Protein 2VZY (pdb70)

Structure (mmCIF, N/CA/C/O backbone):
data_2VZY
#
_entry.id   2VZY
#
_cell.length_a   70.705
_cell.length_b   111.458
_cell.length_c   135.238
_cell.angle_alpha   90.00
_cell.angle_beta   90.00
_cell.angle_gamma   90.00
#
_symmetry.space_group_name_H-M   'P 21 21 21'
#
loop_
_entity.id
_entity.type
_entity.pdbx_description
1 polymer RV0802C
2 non-polymer 'ACETATE ION'
3 non-polymer 'SULFATE ION'
4 non-polymer 2-ETHOXYETHANOL
5 non-polymer 'CITRATE ANION'
6 non-polymer 'SAMARIUM (III) ION'
7 water water
#
loop_
_atom_site.group_PDB
_atom_site.id
_atom_site.type_symbol
_atom_site.label_atom_id
_atom_site.label_alt_id
_atom_site.label_comp_id
_atom_site.label_asym_id
_atom_site.label_entity_id
_atom_site.label_seq_id
_atom_site.pdbx_PDB_ins_code
_atom_site.Cartn_x
_atom_site.Cartn_y
_atom_site.Cartn_z
_atom_site.occupancy
_atom_site.B_iso_or_equiv
_atom_site.auth_seq_id
_atom_site.auth_comp_id
_atom_site.auth_asym_id
_atom_site.auth_atom_id
_atom_site.pdbx_PDB_model_num
ATOM 1 N N . SER A 1 2 ? 11.527 41.231 23.314 1.00 17.90 2 SER A N 1
ATOM 2 C CA . SER A 1 2 ? 11.648 41.240 24.793 1.00 17.27 2 SER A CA 1
ATOM 3 C C . SER A 1 2 ? 11.832 39.831 25.315 1.00 17.73 2 SER A C 1
ATOM 4 O O . SER A 1 2 ? 11.205 38.903 24.818 1.00 18.02 2 SER A O 1
ATOM 7 N N . ARG A 1 3 ? 12.667 39.692 26.345 1.00 17.44 3 ARG A N 1
ATOM 8 C CA . ARG A 1 3 ? 12.781 38.413 27.038 1.00 17.52 3 ARG A CA 1
ATOM 9 C C . ARG A 1 3 ? 11.685 38.217 28.118 1.00 17.63 3 ARG A C 1
ATOM 10 O O . ARG A 1 3 ? 11.763 37.288 28.916 1.00 18.63 3 ARG A O 1
ATOM 18 N N . HIS A 1 4 ? 10.661 39.078 28.125 1.00 16.29 4 HIS A N 1
ATOM 19 C CA . HIS A 1 4 ? 9.590 39.015 29.124 1.00 15.66 4 HIS A CA 1
ATOM 20 C C . HIS A 1 4 ? 8.182 38.791 28.524 1.00 15.62 4 HIS A C 1
ATOM 21 O O . HIS A 1 4 ? 7.165 39.083 29.164 1.00 15.76 4 HIS A O 1
ATOM 28 N N . TRP A 1 5 ? 8.131 38.304 27.294 1.00 15.15 5 TRP A N 1
ATOM 29 C CA . TRP A 1 5 ? 6.875 38.127 26.568 1.00 15.42 5 TRP A CA 1
ATOM 30 C C . TRP A 1 5 ? 7.140 36.988 25.602 1.00 14.75 5 TRP A C 1
ATOM 31 O O . TRP A 1 5 ? 7.902 37.143 24.655 1.00 14.30 5 TRP A O 1
ATOM 42 N N . PRO A 1 6 ? 6.573 35.812 25.900 1.00 13.96 6 PRO A N 1
ATOM 43 C CA . PRO A 1 6 ? 6.878 34.582 25.155 1.00 13.90 6 PRO A CA 1
ATOM 44 C C . PRO A 1 6 ? 6.567 34.637 23.669 1.00 13.53 6 PRO A C 1
ATOM 45 O O . PRO A 1 6 ? 7.074 33.797 22.929 1.00 13.63 6 PRO A O 1
ATOM 49 N N . LEU A 1 7 ? 5.758 35.595 23.223 1.00 13.59 7 LEU A N 1
ATOM 50 C CA . LEU A 1 7 ? 5.453 35.673 21.816 1.00 15.42 7 LEU A CA 1
ATOM 51 C C . LEU A 1 7 ? 6.716 35.979 21.037 1.00 15.46 7 LEU A C 1
ATOM 52 O O . LEU A 1 7 ? 6.804 35.634 19.857 1.00 16.07 7 LEU A O 1
ATOM 57 N N . PHE A 1 8 ? 7.710 36.567 21.715 1.00 15.10 8 PHE A N 1
ATOM 58 C CA . PHE A 1 8 ? 8.998 36.851 21.078 1.00 16.29 8 PHE A CA 1
ATOM 59 C C . PHE A 1 8 ? 9.857 35.609 20.815 1.00 16.30 8 PHE A C 1
ATOM 60 O O . PHE A 1 8 ? 10.822 35.669 20.035 1.00 17.69 8 PHE A O 1
ATOM 68 N N . ASP A 1 9 ? 9.512 34.497 21.449 1.00 16.12 9 ASP A N 1
ATOM 69 C CA . ASP A 1 9 ? 10.271 33.243 21.257 1.00 15.92 9 ASP A CA 1
ATOM 70 C C . ASP A 1 9 ? 9.667 32.292 20.245 1.00 15.78 9 ASP A C 1
ATOM 71 O O . ASP A 1 9 ? 10.214 31.217 19.952 1.00 15.86 9 ASP A O 1
ATOM 76 N N . LEU A 1 10 ? 8.533 32.686 19.706 1.00 15.04 10 LEU A N 1
ATOM 77 C CA . LEU A 1 10 ? 7.921 31.979 18.612 1.00 15.49 10 LEU A CA 1
ATOM 78 C C . LEU A 1 10 ? 8.808 32.108 17.359 1.00 15.56 10 LEU A C 1
ATOM 79 O O . LEU A 1 10 ? 9.376 33.185 17.099 1.00 15.61 10 LEU A O 1
ATOM 84 N N . ARG A 1 11 ? 8.979 30.997 16.641 1.00 14.50 11 ARG A N 1
ATOM 85 C CA . ARG A 1 11 ? 9.631 31.011 15.321 1.00 15.31 11 ARG A CA 1
ATOM 86 C C . ARG A 1 11 ? 8.847 30.173 14.353 1.00 15.57 11 ARG A C 1
ATOM 87 O O . ARG A 1 11 ? 8.525 29.027 14.655 1.00 16.80 11 ARG A O 1
ATOM 95 N N . ILE A 1 12 ? 8.582 30.735 13.173 1.00 14.50 12 ILE A N 1
ATOM 96 C CA . ILE A 1 12 ? 7.941 30.003 12.085 1.00 14.34 12 ILE A CA 1
ATOM 97 C C . ILE A 1 12 ? 8.904 29.994 10.885 1.00 15.42 12 ILE A C 1
ATOM 98 O O . ILE A 1 12 ? 9.362 31.055 10.424 1.00 16.50 12 ILE A O 1
ATOM 103 N N . THR A 1 13 ? 9.250 28.805 10.414 1.00 15.46 13 THR A N 1
ATOM 104 C CA . THR A 1 13 ? 10.248 28.706 9.360 1.00 15.77 13 THR A CA 1
ATOM 105 C C . THR A 1 13 ? 9.726 27.881 8.201 1.00 15.58 13 THR A C 1
ATOM 106 O O . THR A 1 13 ? 8.954 26.928 8.392 1.00 14.69 13 THR A O 1
ATOM 110 N N . THR A 1 14 ? 10.159 28.271 7.005 1.00 14.78 14 THR A N 1
ATOM 111 C CA . THR A 1 14 ? 9.808 27.590 5.788 1.00 14.78 14 THR A CA 1
ATOM 112 C C . THR A 1 14 ? 11.154 27.288 5.133 1.00 15.13 14 THR A C 1
ATOM 113 O O . THR A 1 14 ? 12.199 27.500 5.769 1.00 14.68 14 THR A O 1
ATOM 117 N N . PRO A 1 15 ? 11.145 26.732 3.898 1.00 14.78 15 PRO A N 1
ATOM 118 C CA . PRO A 1 15 ? 12.434 26.433 3.282 1.00 14.68 15 PRO A CA 1
ATOM 119 C C . PRO A 1 15 ? 13.384 27.623 3.193 1.00 14.78 15 PRO A C 1
ATOM 120 O O . PRO A 1 15 ? 14.583 27.438 3.440 1.00 14.24 15 PRO A O 1
ATOM 124 N N . ARG A 1 16 ? 12.865 28.827 2.909 1.00 14.64 16 ARG A N 1
ATOM 125 C CA . ARG A 1 16 ? 13.721 30.031 2.750 1.00 14.65 16 ARG A CA 1
ATOM 126 C C . ARG A 1 16 ? 13.551 31.107 3.810 1.00 14.43 16 ARG A C 1
ATOM 127 O O . ARG A 1 16 ? 14.390 32.010 3.900 1.00 14.01 16 ARG A O 1
ATOM 135 N N . LEU A 1 17 ? 12.496 31.019 4.621 1.00 13.72 17 LEU A N 1
ATOM 136 C CA . LEU A 1 17 ? 12.126 32.156 5.476 1.00 13.62 17 LEU A CA 1
ATOM 137 C C . LEU A 1 17 ? 12.110 31.799 6.944 1.00 14.45 17 LEU A C 1
ATOM 138 O O . LEU A 1 17 ? 11.869 30.642 7.322 1.00 14.14 17 LEU A O 1
ATOM 143 N N . GLN A 1 18 ? 12.350 32.812 7.764 1.00 14.02 18 GLN A N 1
ATOM 144 C CA . GLN A 1 18 ? 12.079 32.751 9.192 1.00 15.36 18 GLN A CA 1
ATOM 145 C C . GLN A 1 18 ? 11.182 33.922 9.544 1.00 14.97 18 GLN A C 1
ATOM 146 O O . GLN A 1 18 ? 11.477 35.067 9.126 1.00 14.43 18 GLN A O 1
ATOM 152 N N . LEU A 1 19 ? 10.079 33.628 10.242 1.00 14.24 19 LEU A N 1
ATOM 153 C CA . LEU A 1 19 ? 9.147 34.634 10.750 1.00 14.50 19 LEU A CA 1
ATOM 154 C C . LEU A 1 19 ? 9.176 34.681 12.260 1.00 15.05 19 LEU A C 1
ATOM 155 O O . LEU A 1 19 ? 9.211 33.637 12.943 1.00 14.78 19 LEU A O 1
ATOM 160 N N . GLN A 1 20 ? 9.163 35.902 12.782 1.00 15.69 20 GLN A N 1
ATOM 161 C CA . GLN A 1 20 ? 9.131 36.089 14.215 1.00 15.67 20 GLN A CA 1
ATOM 162 C C . GLN A 1 20 ? 8.661 37.495 14.519 1.00 15.09 20 GLN A C 1
ATOM 163 O O . GLN A 1 20 ? 8.754 38.421 13.688 1.00 14.51 20 GLN A O 1
ATOM 169 N N . LEU A 1 21 ? 8.179 37.657 15.738 1.00 15.76 21 LEU A N 1
ATOM 170 C CA . LEU A 1 21 ? 7.781 38.961 16.228 1.00 15.66 21 LEU A CA 1
ATOM 171 C C . LEU A 1 21 ? 8.982 39.939 16.151 1.00 16.40 21 LEU A C 1
ATOM 172 O O . LEU A 1 21 ? 10.114 39.585 16.495 1.00 15.20 21 LEU A O 1
ATOM 177 N N . PRO A 1 22 ? 8.750 41.154 15.647 1.00 16.88 22 PRO A N 1
ATOM 178 C CA . PRO A 1 22 ? 9.901 42.039 15.452 1.00 17.30 22 PRO A CA 1
ATOM 179 C C . PRO A 1 22 ? 10.470 42.607 16.758 1.00 16.93 22 PRO A C 1
ATOM 180 O O . PRO A 1 22 ? 9.793 43.333 17.486 1.00 16.81 22 PRO A O 1
ATOM 184 N N . THR A 1 23 ? 11.710 42.240 17.048 1.00 17.18 23 THR A N 1
ATOM 185 C CA . THR A 1 23 ? 12.477 42.901 18.084 1.00 17.60 23 THR A CA 1
ATOM 186 C C . THR A 1 23 ? 12.832 44.345 17.651 1.00 17.29 23 THR A C 1
ATOM 187 O O . THR A 1 23 ? 12.546 44.783 16.522 1.00 16.15 23 THR A O 1
ATOM 191 N N . GLU A 1 24 ? 13.508 45.056 18.542 1.00 17.60 24 GLU A N 1
ATOM 192 C CA . GLU A 1 24 ? 13.946 46.412 18.289 1.00 17.16 24 GLU A CA 1
ATOM 193 C C . GLU A 1 24 ? 14.859 46.430 17.059 1.00 17.43 24 GLU A C 1
ATOM 194 O O . GLU A 1 24 ? 14.716 47.264 16.160 1.00 16.29 24 GLU A O 1
ATOM 200 N N . GLU A 1 25 ? 15.798 45.491 17.020 1.00 16.91 25 GLU A N 1
ATOM 201 C CA . GLU A 1 25 ? 16.701 45.394 15.889 1.00 17.80 25 GLU A CA 1
ATOM 202 C C . GLU A 1 25 ? 15.964 45.064 14.570 1.00 16.33 25 GLU A C 1
ATOM 203 O O . GLU A 1 25 ? 16.204 45.692 13.556 1.00 15.78 25 GLU A O 1
ATOM 209 N N . LEU A 1 26 ? 15.063 44.085 14.596 1.00 15.91 26 LEU A N 1
ATOM 210 C CA . LEU A 1 26 ? 14.252 43.768 13.423 1.00 15.84 26 LEU A CA 1
ATOM 211 C C . LEU A 1 26 ? 13.336 44.942 12.973 1.00 16.24 26 LEU A C 1
ATOM 212 O O . LEU A 1 26 ? 13.218 45.197 11.786 1.00 16.32 26 LEU A O 1
ATOM 217 N N . CYS A 1 27 ? 12.700 45.664 13.891 1.00 15.98 27 CYS A N 1
ATOM 218 C CA . CYS A 1 27 ? 11.941 46.861 13.464 1.00 16.22 27 CYS A CA 1
ATOM 219 C C . CYS A 1 27 ? 12.827 47.817 12.717 1.00 13.93 27 CYS A C 1
ATOM 220 O O . CYS A 1 27 ? 12.399 48.383 11.743 1.00 13.21 27 CYS A O 1
ATOM 223 N N . ASP A 1 28 ? 14.047 48.035 13.201 1.00 14.10 28 ASP A N 1
ATOM 224 C CA . ASP A 1 28 ? 14.963 48.965 12.551 1.00 14.20 28 ASP A CA 1
ATOM 225 C C . ASP A 1 28 ? 15.419 48.490 11.156 1.00 14.58 28 ASP A C 1
ATOM 226 O O . ASP A 1 28 ? 15.562 49.299 10.250 1.00 14.39 28 ASP A O 1
ATOM 231 N N . GLN A 1 29 ? 15.651 47.190 10.994 1.00 14.06 29 GLN A N 1
ATOM 232 C CA . GLN A 1 29 ? 15.943 46.626 9.667 1.00 15.50 29 GLN A CA 1
ATOM 233 C C . GLN A 1 29 ? 14.746 46.719 8.690 1.00 14.68 29 GLN A C 1
ATOM 234 O O . GLN A 1 29 ? 14.925 46.997 7.495 1.00 14.44 29 GLN A O 1
ATOM 240 N N . LEU A 1 30 ? 13.530 46.482 9.193 1.00 14.01 30 LEU A N 1
ATOM 241 C CA . LEU A 1 30 ? 12.332 46.622 8.355 1.00 13.41 30 LEU A CA 1
ATOM 242 C C . LEU A 1 30 ? 12.194 48.043 7.857 1.00 12.95 30 LEU A C 1
ATOM 243 O O . LEU A 1 30 ? 11.867 48.285 6.700 1.00 13.45 30 LEU A O 1
ATOM 248 N N . ILE A 1 31 ? 12.428 49.003 8.739 1.00 13.17 31 ILE A N 1
ATOM 249 C CA . ILE A 1 31 ? 12.400 50.419 8.340 1.00 13.28 31 ILE A CA 1
ATOM 250 C C . ILE A 1 31 ? 13.480 50.710 7.305 1.00 13.52 31 ILE A C 1
ATOM 251 O O . ILE A 1 31 ? 13.236 51.444 6.347 1.00 13.46 31 ILE A O 1
ATOM 256 N N . ASP A 1 32 ? 14.666 50.135 7.481 1.00 13.96 32 ASP A N 1
ATOM 257 C CA . ASP A 1 32 ? 15.723 50.300 6.462 1.00 15.97 32 ASP A CA 1
ATOM 258 C C . ASP A 1 32 ? 15.223 49.783 5.114 1.00 16.04 32 ASP A C 1
ATOM 259 O O . ASP A 1 32 ? 15.399 50.434 4.070 1.00 16.14 32 ASP A O 1
ATOM 264 N N . THR A 1 33 ? 14.596 48.610 5.143 1.00 16.73 33 THR A N 1
ATOM 265 C CA . THR A 1 33 ? 14.028 48.023 3.944 1.00 16.65 33 THR A CA 1
ATOM 266 C C . THR A 1 33 ? 12.965 48.943 3.288 1.00 18.61 33 THR A C 1
ATOM 267 O O . THR A 1 33 ? 13.017 49.180 2.077 1.00 18.92 33 THR A O 1
ATOM 271 N N . ILE A 1 34 ? 12.022 49.469 4.066 1.00 19.85 34 ILE A N 1
ATOM 272 C CA . ILE A 1 34 ? 11.041 50.427 3.544 1.00 22.22 34 ILE A CA 1
ATOM 273 C C . ILE A 1 34 ? 11.718 51.660 2.904 1.00 24.11 34 ILE A C 1
ATOM 274 O O . ILE A 1 34 ? 11.316 52.109 1.820 1.00 24.92 34 ILE A O 1
ATOM 279 N N . LEU A 1 35 ? 12.767 52.176 3.543 1.00 25.69 35 LEU A N 1
ATOM 280 C CA . LEU A 1 35 ? 13.410 53.410 3.066 1.00 27.62 35 LEU A CA 1
ATOM 281 C C . LEU A 1 35 ? 14.124 53.282 1.705 1.00 29.11 35 LEU A C 1
ATOM 282 O O . LEU A 1 35 ? 14.314 54.286 1.016 1.00 28.96 35 LEU A O 1
ATOM 287 N N . GLU A 1 36 ? 14.499 52.056 1.326 1.00 30.93 36 GLU A N 1
ATOM 288 C CA . GLU A 1 36 ? 14.986 51.760 -0.034 1.00 32.46 36 GLU A CA 1
ATOM 289 C C . GLU A 1 36 ? 13.888 51.970 -1.076 1.00 32.37 36 GLU A C 1
ATOM 290 O O . GLU A 1 36 ? 14.112 52.623 -2.100 1.00 32.84 36 GLU A O 1
ATOM 296 N N . GLU A 1 56 ? 10.505 60.525 5.686 1.00 31.34 56 GLU A N 1
ATOM 297 C CA . GLU A 1 56 ? 10.587 61.644 6.653 1.00 31.30 56 GLU A CA 1
ATOM 298 C C . GLU A 1 56 ? 9.821 61.342 7.948 1.00 30.30 56 GLU A C 1
ATOM 299 O O . GLU A 1 56 ? 10.420 61.259 9.027 1.00 29.91 56 GLU A O 1
ATOM 305 N N . ASP A 1 57 ? 8.500 61.188 7.828 1.00 28.88 57 ASP A N 1
ATOM 306 C CA . ASP A 1 57 ? 7.653 60.782 8.954 1.00 27.77 57 ASP A CA 1
ATOM 307 C C . ASP A 1 57 ? 7.610 59.271 9.008 1.00 25.52 57 ASP A C 1
ATOM 308 O O . ASP A 1 57 ? 7.123 58.701 9.969 1.00 24.92 57 ASP A O 1
ATOM 313 N N . LEU A 1 58 ? 8.118 58.635 7.964 1.00 24.07 58 LEU A N 1
ATOM 314 C CA . LEU A 1 58 ? 7.952 57.202 7.786 1.00 23.18 58 LEU A CA 1
ATOM 315 C C . LEU A 1 58 ? 8.607 56.309 8.873 1.00 21.63 58 LEU A C 1
ATOM 316 O O . LEU A 1 58 ? 7.964 55.341 9.327 1.00 21.95 58 LEU A O 1
ATOM 321 N N . PRO A 1 59 ? 9.865 56.611 9.295 1.00 20.10 59 PRO A N 1
ATOM 322 C CA . PRO A 1 59 ? 10.434 55.823 10.403 1.00 18.90 59 PRO A CA 1
ATOM 323 C C . PRO A 1 59 ? 9.573 55.813 11.678 1.00 18.75 59 PRO A C 1
ATOM 324 O O . PRO A 1 59 ? 9.142 54.741 12.122 1.00 19.15 59 PRO A O 1
ATOM 328 N N . PHE A 1 60 ? 9.283 56.977 12.240 1.00 18.59 60 PHE A N 1
ATOM 329 C CA . PHE A 1 60 ? 8.427 57.018 13.432 1.00 19.39 60 PHE A CA 1
ATOM 330 C C . PHE A 1 60 ? 7.008 56.482 13.194 1.00 19.64 60 PHE A C 1
ATOM 331 O O . PHE A 1 60 ? 6.452 55.818 14.083 1.00 20.01 60 PHE A O 1
ATOM 339 N N . ASN A 1 61 ? 6.419 56.767 12.030 1.00 19.43 61 ASN A N 1
ATOM 340 C CA . ASN A 1 61 ? 5.107 56.198 11.713 1.00 19.73 61 ASN A CA 1
ATOM 341 C C . ASN A 1 61 ? 5.160 54.674 11.782 1.00 19.32 61 ASN A C 1
ATOM 342 O O . ASN A 1 61 ? 4.271 54.051 12.353 1.00 18.36 61 ASN A O 1
ATOM 347 N N . THR A 1 62 ? 6.207 54.080 11.205 1.00 19.25 62 THR A N 1
ATOM 348 C CA . THR A 1 62 ? 6.373 52.628 11.249 1.00 19.88 62 THR A CA 1
ATOM 349 C C . THR A 1 62 ? 6.590 52.090 12.662 1.00 19.76 62 THR A C 1
ATOM 350 O O . THR A 1 62 ? 5.968 51.099 13.034 1.00 20.26 62 THR A O 1
ATOM 354 N N . LEU A 1 63 ? 7.446 52.748 13.443 1.00 19.40 63 LEU A N 1
ATOM 355 C CA . LEU A 1 63 ? 7.741 52.325 14.820 1.00 19.31 63 LEU A CA 1
ATOM 356 C C . LEU A 1 63 ? 6.501 52.357 15.667 1.00 19.35 63 LEU A C 1
ATOM 357 O O . LEU A 1 63 ? 6.240 51.436 16.424 1.00 19.14 63 LEU A O 1
ATOM 362 N N . SER A 1 64 ? 5.756 53.455 15.549 1.00 19.18 64 SER A N 1
ATOM 363 C CA . SER A 1 64 ? 4.575 53.705 16.353 1.00 19.70 64 SER A CA 1
ATOM 364 C C . SER A 1 64 ? 3.508 52.673 16.051 1.00 19.92 64 SER A C 1
ATOM 365 O O . SER A 1 64 ? 2.899 52.133 16.961 1.00 20.55 64 SER A O 1
ATOM 368 N N . HIS A 1 65 ? 3.308 52.384 14.772 1.00 21.18 65 HIS A N 1
ATOM 369 C CA . HIS A 1 65 ? 2.382 51.334 14.344 1.00 22.37 65 HIS A CA 1
ATOM 370 C C . HIS A 1 65 ? 2.745 49.928 14.878 1.00 22.33 65 HIS A C 1
ATOM 371 O O . HIS A 1 65 ? 1.870 49.218 15.380 1.00 23.13 65 HIS A O 1
ATOM 378 N N . LEU A 1 66 ? 4.007 49.525 14.759 1.00 21.59 66 LEU A N 1
ATOM 379 C CA . LEU A 1 66 ? 4.483 48.261 15.347 1.00 20.50 66 LEU A CA 1
ATOM 380 C C . LEU A 1 66 ? 4.307 48.235 16.868 1.00 19.78 66 LEU A C 1
ATOM 381 O O . LEU A 1 66 ? 3.775 47.266 17.426 1.00 19.09 66 LEU A O 1
ATOM 386 N N . TRP A 1 67 ? 4.737 49.303 17.532 1.00 19.15 67 TRP A N 1
ATOM 387 C CA . TRP A 1 67 ? 4.593 49.419 18.985 1.00 19.63 67 TRP A CA 1
ATOM 388 C C . TRP A 1 67 ? 3.154 49.234 19.464 1.00 19.99 67 TRP A C 1
ATOM 389 O O . TRP A 1 67 ? 2.901 48.560 20.479 1.00 20.09 67 TRP A O 1
ATOM 400 N N . GLN A 1 68 ? 2.223 49.852 18.737 1.00 19.56 68 GLN A N 1
ATOM 401 C CA . GLN A 1 68 ? 0.807 49.788 19.054 1.00 20.68 68 GLN A CA 1
ATOM 402 C C . GLN A 1 68 ? 0.243 48.379 18.895 1.00 19.79 68 GLN A C 1
ATOM 403 O O . GLN A 1 68 ? -0.575 47.961 19.702 1.00 20.52 68 GLN A O 1
ATOM 409 N N . GLN A 1 69 ? 0.686 47.659 17.868 1.00 19.37 69 GLN A N 1
ATOM 410 C CA . GLN A 1 69 ? 0.239 46.295 17.610 1.00 20.01 69 GLN A CA 1
ATOM 411 C C . GLN A 1 69 ? 0.817 45.354 18.680 1.00 19.93 69 GLN A C 1
ATOM 412 O O . GLN A 1 69 ? 0.090 44.544 19.242 1.00 20.40 69 GLN A O 1
ATOM 418 N N . LEU A 1 70 ? 2.126 45.450 18.927 1.00 18.69 70 LEU A N 1
ATOM 419 C CA . LEU A 1 70 ? 2.781 44.735 20.030 1.00 18.35 70 LEU A CA 1
ATOM 420 C C . LEU A 1 70 ? 2.068 44.925 21.369 1.00 18.38 70 LEU A C 1
ATOM 421 O O . LEU A 1 70 ? 1.865 43.938 22.093 1.00 19.13 70 LEU A O 1
ATOM 426 N N . ALA A 1 71 ? 1.695 46.174 21.689 1.00 16.67 71 ALA A N 1
ATOM 427 C CA . ALA A 1 71 ? 1.106 46.535 22.971 1.00 16.05 71 ALA A CA 1
ATOM 428 C C . ALA A 1 71 ? -0.360 46.169 23.096 1.00 15.28 71 ALA A C 1
ATOM 429 O O . ALA A 1 71 ? -0.878 46.025 24.205 1.00 15.37 71 ALA A O 1
ATOM 431 N N . GLY A 1 72 ? -1.018 46.064 21.949 1.00 15.10 72 GLY A N 1
ATOM 432 C CA . GLY A 1 72 ? -2.459 45.911 21.875 1.00 13.89 72 GLY A CA 1
ATOM 433 C C . GLY A 1 72 ? -2.925 44.468 22.004 1.00 13.24 72 GLY A C 1
ATOM 434 O O . GLY A 1 72 ? -4.123 44.224 21.979 1.00 12.86 72 GLY A O 1
ATOM 435 N N . PHE A 1 73 ? -2.002 43.518 22.145 1.00 12.66 73 PHE A N 1
ATOM 436 C CA . PHE A 1 73 ? -2.360 42.102 22.170 1.00 12.56 73 PHE A CA 1
ATOM 437 C C . PHE A 1 73 ? -3.338 41.793 23.306 1.00 13.44 73 PHE A C 1
ATOM 438 O O . PHE A 1 73 ? -3.037 42.058 24.472 1.00 12.26 73 PHE A O 1
ATOM 446 N N . LYS A 1 74 ? -4.511 41.259 22.955 1.00 14.33 74 LYS A N 1
ATOM 447 C CA . LYS A 1 74 ? -5.479 40.724 23.930 1.00 15.17 74 LYS A CA 1
ATOM 448 C C . LYS A 1 74 ? -6.007 39.421 23.358 1.00 15.12 74 LYS A C 1
ATOM 449 O O . LYS A 1 74 ? -6.077 39.283 22.135 1.00 14.14 74 LYS A O 1
ATOM 455 N N . ARG A 1 75 ? -6.379 38.470 24.230 1.00 15.75 75 ARG A N 1
ATOM 456 C CA . ARG A 1 75 ? -7.001 37.196 23.804 1.00 17.26 75 ARG A CA 1
ATOM 457 C C . ARG A 1 75 ? -8.090 37.393 22.783 1.00 15.59 75 ARG A C 1
ATOM 458 O O . ARG A 1 75 ? -8.164 36.660 21.793 1.00 15.22 75 ARG A O 1
ATOM 466 N N . ASP A 1 76 ? -8.940 38.382 23.042 1.00 15.32 76 ASP A N 1
ATOM 467 C CA . ASP A 1 76 ? -10.156 38.623 22.235 1.00 15.77 76 ASP A CA 1
ATOM 468 C C . ASP A 1 76 ? -9.951 39.651 21.126 1.00 14.40 76 ASP A C 1
ATOM 469 O O . ASP A 1 76 ? -10.892 40.004 20.417 1.00 13.84 76 ASP A O 1
ATOM 474 N N . ASP A 1 77 ? -8.720 40.138 20.983 1.00 14.59 77 ASP A N 1
ATOM 475 C CA . ASP A 1 77 ? -8.400 41.128 19.964 1.00 14.65 77 ASP A CA 1
ATOM 476 C C . ASP A 1 77 ? -6.876 41.238 19.800 1.00 14.30 77 ASP A C 1
ATOM 477 O O . ASP A 1 77 ? -6.215 41.922 20.584 1.00 12.60 77 ASP A O 1
ATOM 482 N N . TRP A 1 78 ? -6.313 40.541 18.813 1.00 13.65 78 TRP A N 1
ATOM 483 C CA . TRP A 1 78 ? -4.863 40.543 18.662 1.00 14.02 78 TRP A CA 1
ATOM 484 C C . TRP A 1 78 ? -4.433 40.756 17.229 1.00 15.24 78 TRP A C 1
ATOM 485 O O . TRP A 1 78 ? -5.175 40.454 16.273 1.00 15.05 78 TRP A O 1
ATOM 496 N N . SER A 1 79 ? -3.224 41.282 17.099 1.00 15.70 79 SER A N 1
ATOM 497 C CA . SER A 1 79 ? -2.570 41.422 15.811 1.00 17.32 79 SER A CA 1
ATOM 498 C C . SER A 1 79 ? -1.130 40.931 15.983 1.00 17.62 79 SER A C 1
ATOM 499 O O . SER A 1 79 ? -0.434 41.339 16.929 1.00 18.59 79 SER A O 1
ATOM 502 N N . LEU A 1 80 ? -0.691 40.041 15.097 1.00 16.38 80 LEU A N 1
ATOM 503 C CA . LEU A 1 80 ? 0.639 39.444 15.212 1.00 18.25 80 LEU A CA 1
ATOM 504 C C . LEU A 1 80 ? 1.465 39.850 13.972 1.00 17.35 80 LEU A C 1
ATOM 505 O O . LEU A 1 80 ? 1.409 39.187 12.937 1.00 17.21 80 LEU A O 1
ATOM 510 N N . PRO A 1 81 ? 2.198 40.977 14.053 1.00 17.58 81 PRO A N 1
ATOM 511 C CA . PRO A 1 81 ? 2.960 41.347 12.871 1.00 17.47 81 PRO A CA 1
ATOM 512 C C . PRO A 1 81 ? 4.274 40.581 12.879 1.00 17.41 81 PRO A C 1
ATOM 513 O O . PRO A 1 81 ? 5.072 40.743 13.780 1.00 18.93 81 PRO A O 1
ATOM 517 N N . LEU A 1 82 ? 4.498 39.706 11.918 1.00 15.61 82 LEU A N 1
ATOM 518 C CA . LEU A 1 82 ? 5.717 38.929 11.945 1.00 14.35 82 LEU A CA 1
ATOM 519 C C . LEU A 1 82 ? 6.708 39.463 10.927 1.00 14.07 82 LEU A C 1
ATOM 520 O O . LEU A 1 82 ? 6.381 39.562 9.715 1.00 13.52 82 LEU A O 1
ATOM 525 N N . ALA A 1 83 ? 7.908 39.811 11.406 1.00 12.25 83 ALA A N 1
ATOM 526 C CA . ALA A 1 83 ? 9.011 40.129 10.521 1.00 12.69 83 ALA A CA 1
ATOM 527 C C . ALA A 1 83 ? 9.344 38.877 9.672 1.00 12.51 83 ALA A C 1
ATOM 528 O O . ALA A 1 83 ? 9.420 37.780 10.199 1.00 12.83 83 ALA A O 1
ATOM 530 N N . VAL A 1 84 ? 9.591 39.083 8.381 1.00 12.59 84 VAL A N 1
ATOM 531 C CA . VAL A 1 84 ? 9.971 38.022 7.460 1.00 11.84 84 VAL A CA 1
ATOM 532 C C . VAL A 1 84 ? 11.468 38.162 7.132 1.00 12.14 84 VAL A C 1
ATOM 533 O O . VAL A 1 84 ? 11.928 39.199 6.605 1.00 10.82 84 VAL A O 1
ATOM 537 N N . LEU A 1 85 ? 12.240 37.136 7.493 1.00 12.13 85 LEU A N 1
ATOM 538 C CA . LEU A 1 85 ? 13.692 37.154 7.308 1.00 13.35 85 LEU A CA 1
ATOM 539 C C . LEU A 1 85 ? 14.124 36.168 6.221 1.00 14.01 85 LEU A C 1
ATOM 540 O O . LEU A 1 85 ? 13.652 35.020 6.188 1.00 12.25 85 LEU A O 1
ATOM 545 N N . VAL A 1 86 ? 14.995 36.623 5.326 1.00 14.29 86 VAL A N 1
ATOM 546 C CA . VAL A 1 86 ? 15.611 35.744 4.327 1.00 16.77 86 VAL A CA 1
ATOM 547 C C . VAL A 1 86 ? 17.079 35.824 4.599 1.00 17.79 86 VAL A C 1
ATOM 548 O O . VAL A 1 86 ? 17.682 36.874 4.377 1.00 17.72 86 VAL A O 1
ATOM 552 N N . ASP A 1 87 ? 17.645 34.736 5.123 1.00 19.86 87 ASP A N 1
ATOM 553 C CA . ASP A 1 87 ? 19.046 34.721 5.606 1.00 21.87 87 ASP A CA 1
ATOM 554 C C . ASP A 1 87 ? 19.406 35.964 6.443 1.00 22.20 87 ASP A C 1
ATOM 555 O O . ASP A 1 87 ? 20.335 36.703 6.094 1.00 21.42 87 ASP A O 1
ATOM 560 N N . GLY A 1 88 ? 18.649 36.196 7.519 1.00 22.25 88 GLY A N 1
ATOM 561 C CA . GLY A 1 88 ? 18.906 37.312 8.423 1.00 23.67 88 GLY A CA 1
ATOM 562 C C . GLY A 1 88 ? 18.480 38.701 7.968 1.00 24.13 88 GLY A C 1
ATOM 563 O O . GLY A 1 88 ? 18.450 39.621 8.797 1.00 25.20 88 GLY A O 1
ATOM 564 N N . ARG A 1 89 ? 18.185 38.875 6.672 1.00 23.69 89 ARG A N 1
ATOM 565 C CA . ARG A 1 89 ? 17.714 40.172 6.156 1.00 23.95 89 ARG A CA 1
ATOM 566 C C . ARG A 1 89 ? 16.184 40.270 6.288 1.00 22.17 89 ARG A C 1
ATOM 567 O O . ARG A 1 89 ? 15.465 39.367 5.856 1.00 20.96 89 ARG A O 1
ATOM 575 N N . ALA A 1 90 ? 15.706 41.373 6.866 1.00 21.33 90 ALA A N 1
ATOM 576 C CA . ALA A 1 90 ? 14.269 41.620 7.057 1.00 19.91 90 ALA A CA 1
ATOM 577 C C . ALA A 1 90 ? 13.673 42.203 5.782 1.00 19.19 90 ALA A C 1
ATOM 578 O O . ALA A 1 90 ? 13.913 43.376 5.478 1.00 19.68 90 ALA A O 1
ATOM 580 N N . VAL A 1 91 ? 12.923 41.386 5.038 1.00 16.86 91 VAL A N 1
ATOM 581 C CA . VAL A 1 91 ? 12.402 41.755 3.705 1.00 14.44 91 VAL A CA 1
ATOM 582 C C . VAL A 1 91 ? 10.963 42.293 3.709 1.00 13.15 91 VAL A C 1
ATOM 583 O O . VAL A 1 91 ? 10.523 42.905 2.729 1.00 12.13 91 VAL A O 1
ATOM 587 N N . GLY A 1 92 ? 10.253 42.102 4.825 1.00 12.78 92 GLY A N 1
ATOM 588 C CA . GLY A 1 92 ? 8.811 42.412 4.895 1.00 11.82 92 GLY A CA 1
ATOM 589 C C . GLY A 1 92 ? 8.136 41.964 6.167 1.00 11.75 92 GLY A C 1
ATOM 590 O O . GLY A 1 92 ? 8.787 41.461 7.107 1.00 10.99 92 GLY A O 1
ATOM 591 N N . VAL A 1 93 ? 6.816 42.136 6.198 1.00 11.65 93 VAL A N 1
ATOM 592 C CA . VAL A 1 93 ? 6.018 41.759 7.361 1.00 12.25 93 VAL A CA 1
ATOM 593 C C . VAL A 1 93 ? 4.860 40.901 6.870 1.00 12.81 93 VAL A C 1
ATOM 594 O O . VAL A 1 93 ? 4.188 41.243 5.893 1.00 12.40 93 VAL A O 1
ATOM 598 N N . GLN A 1 94 ? 4.632 39.788 7.546 1.00 11.80 94 GLN A N 1
ATOM 599 C CA . GLN A 1 94 ? 3.416 39.043 7.313 1.00 12.39 94 GLN A CA 1
ATOM 600 C C . GLN A 1 94 ? 2.628 39.051 8.627 1.00 13.29 94 GLN A C 1
ATOM 601 O O . GLN A 1 94 ? 3.082 38.493 9.624 1.00 13.61 94 GLN A O 1
ATOM 607 N N . ALA A 1 95 ? 1.470 39.697 8.627 1.00 14.09 95 ALA A N 1
ATOM 608 C CA . ALA A 1 95 ? 0.653 39.796 9.836 1.00 13.89 95 ALA A CA 1
ATOM 609 C C . ALA A 1 95 ? -0.514 38.806 9.794 1.00 14.69 95 ALA A C 1
ATOM 610 O O . ALA A 1 95 ? -1.022 38.466 8.706 1.00 13.24 95 ALA A O 1
ATOM 612 N N . LEU A 1 96 ? -0.946 38.427 10.996 1.00 14.05 96 LEU A N 1
ATOM 613 C CA . LEU A 1 96 ? -2.129 37.640 11.275 1.00 15.43 96 LEU A CA 1
ATOM 614 C C . LEU A 1 96 ? -2.898 38.351 12.406 1.00 15.80 96 LEU A C 1
ATOM 615 O O . LEU A 1 96 ? -2.278 38.792 13.361 1.00 15.41 96 LEU A O 1
ATOM 620 N N . SER A 1 97 ? -4.234 38.478 12.285 1.00 15.56 97 SER A N 1
ATOM 621 C CA . SER A 1 97 ? -5.088 39.218 13.247 1.00 15.51 97 SER A CA 1
ATOM 622 C C . SER A 1 97 ? -6.353 38.426 13.517 1.00 14.63 97 SER A C 1
ATOM 623 O O . SER A 1 97 ? -6.780 37.636 12.679 1.00 13.77 97 SER A O 1
ATOM 626 N N . SER A 1 98 ? -6.952 38.637 14.678 1.00 14.14 98 SER A N 1
ATOM 627 C CA . SER A 1 98 ? -8.286 38.099 14.936 1.00 14.74 98 SER A CA 1
ATOM 628 C C . SER A 1 98 ? -8.933 38.828 16.075 1.00 15.12 98 SER A C 1
ATOM 629 O O . SER A 1 98 ? -8.270 39.151 17.075 1.00 14.45 98 SER A O 1
ATOM 632 N N . LYS A 1 99 ? -10.229 39.097 15.900 1.00 14.64 99 LYS A N 1
ATOM 633 C CA . LYS A 1 99 ? -11.085 39.618 16.959 1.00 15.33 99 LYS A CA 1
ATOM 634 C C . LYS A 1 99 ? -12.017 38.471 17.373 1.00 14.61 99 LYS A C 1
ATOM 635 O O . LYS A 1 99 ? -12.653 37.840 16.510 1.00 14.69 99 LYS A O 1
ATOM 641 N N . ASP A 1 100 ? -12.074 38.212 18.680 1.00 13.82 100 ASP A N 1
ATOM 642 C CA . ASP A 1 100 ? -12.901 37.145 19.255 1.00 13.98 100 ASP A CA 1
ATOM 643 C C . ASP A 1 100 ? -12.479 35.798 18.712 1.00 13.72 100 ASP A C 1
ATOM 644 O O . ASP A 1 100 ? -13.323 34.904 18.530 1.00 14.50 100 ASP A O 1
ATOM 649 N N . PHE A 1 101 ? -11.181 35.632 18.457 1.00 12.45 101 PHE A N 1
ATOM 650 C CA . PHE A 1 101 ? -10.715 34.361 17.884 1.00 13.15 101 PHE A CA 1
ATOM 651 C C . PHE A 1 101 ? -11.230 33.078 18.601 1.00 12.73 101 PHE A C 1
ATOM 652 O O . PHE A 1 101 ? -11.642 32.131 17.940 1.00 13.88 101 PHE A O 1
ATOM 660 N N . PRO A 1 102 ? -11.190 33.029 19.953 1.00 12.81 102 PRO A N 1
ATOM 661 C CA . PRO A 1 102 ? -11.561 31.752 20.562 1.00 13.55 102 PRO A CA 1
ATOM 662 C C . PRO A 1 102 ? -12.973 31.327 20.179 1.00 14.19 102 PRO A C 1
ATOM 663 O O . PRO A 1 102 ? -13.262 30.140 20.176 1.00 13.86 102 PRO A O 1
ATOM 667 N N . ILE A 1 103 ? -13.824 32.308 19.869 1.00 13.58 103 ILE A N 1
ATOM 668 C CA . ILE A 1 103 ? -15.212 32.046 19.459 1.00 13.88 103 ILE A CA 1
ATOM 669 C C . ILE A 1 103 ? -15.310 31.805 17.930 1.00 13.16 103 ILE A C 1
ATOM 670 O O . ILE A 1 103 ? -15.854 30.778 17.502 1.00 12.32 103 ILE A O 1
ATOM 675 N N . THR A 1 104 ? -14.787 32.735 17.118 1.00 12.32 104 THR A N 1
ATOM 676 C CA . THR A 1 104 ? -14.981 32.671 15.664 1.00 12.15 104 THR A CA 1
ATOM 677 C C . THR A 1 104 ? -14.087 31.644 14.957 1.00 13.39 104 THR A C 1
ATOM 678 O O . THR A 1 104 ? -14.474 31.109 13.897 1.00 11.91 104 THR A O 1
ATOM 682 N N . ARG A 1 105 ? -12.892 31.405 15.524 1.00 12.83 105 ARG A N 1
ATOM 683 C CA . ARG A 1 105 ? -11.865 30.570 14.884 1.00 13.67 105 ARG A CA 1
ATOM 684 C C . ARG A 1 105 ? -11.541 31.076 13.471 1.00 13.33 105 ARG A C 1
ATOM 685 O O . ARG A 1 105 ? -11.211 30.293 12.567 1.00 13.29 105 ARG A O 1
ATOM 693 N N . GLN A 1 106 ? -11.645 32.388 13.289 1.00 12.61 106 GLN A N 1
ATOM 694 C CA . GLN A 1 106 ? -11.375 33.002 12.005 1.00 12.32 106 GLN A CA 1
ATOM 695 C C . GLN A 1 106 ? -10.248 33.974 12.172 1.00 12.54 106 GLN A C 1
ATOM 696 O O . GLN A 1 106 ? -10.255 34.780 13.106 1.00 12.43 106 GLN A O 1
ATOM 702 N N . VAL A 1 107 ? -9.288 33.932 11.246 1.00 12.23 107 VAL A N 1
ATOM 703 C CA . VAL A 1 107 ? -8.173 34.877 11.274 1.00 12.46 107 VAL A CA 1
ATOM 704 C C . VAL A 1 107 ? -8.156 35.645 9.965 1.00 12.64 107 VAL A C 1
ATOM 705 O O . VAL A 1 107 ? -8.713 35.184 8.944 1.00 12.23 107 VAL A O 1
ATOM 709 N N . ASP A 1 108 ? -7.504 36.808 10.004 1.00 12.12 108 ASP A N 1
ATOM 710 C CA . ASP A 1 108 ? -7.295 37.681 8.861 1.00 13.23 108 ASP A CA 1
ATOM 711 C C . ASP A 1 108 ? -5.796 37.923 8.711 1.00 13.54 108 ASP A C 1
ATOM 712 O O . ASP A 1 108 ? -5.067 37.888 9.700 1.00 12.84 108 ASP A O 1
ATOM 717 N N . SER A 1 109 ? -5.323 38.152 7.493 1.00 13.16 109 SER A N 1
ATOM 718 C CA . SER A 1 109 ? -3.884 38.450 7.316 1.00 12.74 109 SER A CA 1
ATOM 719 C C . SER A 1 109 ? -3.696 39.691 6.459 1.00 12.36 109 SER A C 1
ATOM 720 O O . SER A 1 109 ? -4.604 40.083 5.733 1.00 13.00 109 SER A O 1
ATOM 723 N N . GLY A 1 110 ? -2.537 40.331 6.595 1.00 12.19 110 GLY A N 1
ATOM 724 C CA . GLY A 1 110 ? -2.093 41.373 5.698 1.00 11.70 110 GLY A CA 1
ATOM 725 C C . GLY A 1 110 ? -0.572 41.377 5.689 1.00 11.94 110 GLY A C 1
ATOM 726 O O . GLY A 1 110 ? 0.085 40.760 6.548 1.00 11.68 110 GLY A O 1
ATOM 727 N N . SER A 1 111 ? 0.017 42.077 4.728 1.00 11.43 111 SER A N 1
ATOM 728 C CA . SER A 1 111 ? 1.456 41.937 4.528 1.00 11.76 111 SER A CA 1
ATOM 729 C C . SER A 1 111 ? 1.999 42.992 3.595 1.00 12.07 111 SER A C 1
ATOM 730 O O . SER A 1 111 ? 1.247 43.623 2.863 1.00 11.82 111 SER A O 1
ATOM 733 N N . TRP A 1 112 ? 3.309 43.169 3.653 1.00 12.13 112 TRP A N 1
ATOM 734 C CA . TRP A 1 112 ? 4.042 43.941 2.673 1.00 13.10 112 TRP A CA 1
ATOM 735 C C . TRP A 1 112 ? 5.410 43.327 2.485 1.00 13.06 112 TRP A C 1
ATOM 736 O O . TRP A 1 112 ? 5.930 42.619 3.360 1.00 11.51 112 TRP A O 1
ATOM 747 N N . LEU A 1 113 ? 5.978 43.597 1.328 1.00 13.72 113 LEU A N 1
ATOM 748 C CA . LEU A 1 113 ? 7.309 43.101 0.987 1.00 15.84 113 LEU A CA 1
ATOM 749 C C . LEU A 1 113 ? 8.099 44.213 0.314 1.00 15.61 113 LEU A C 1
ATOM 750 O O . LEU A 1 113 ? 7.564 44.928 -0.535 1.00 15.76 113 LEU A O 1
ATOM 755 N N . GLY A 1 114 ? 9.352 44.399 0.717 1.00 16.26 114 GLY A N 1
ATOM 756 C CA . GLY A 1 114 ? 10.209 45.431 0.112 1.00 16.76 114 GLY A CA 1
ATOM 757 C C . GLY A 1 114 ? 10.272 45.275 -1.407 1.00 17.88 114 GLY A C 1
ATOM 758 O O . GLY A 1 114 ? 10.297 44.155 -1.916 1.00 15.85 114 GLY A O 1
ATOM 759 N N . LEU A 1 115 ? 10.301 46.403 -2.128 1.00 19.81 115 LEU A N 1
ATOM 760 C CA . LEU A 1 115 ? 10.287 46.402 -3.612 1.00 21.60 115 LEU A CA 1
ATOM 761 C C . LEU A 1 115 ? 11.344 45.459 -4.201 1.00 22.40 115 LEU A C 1
ATOM 762 O O . LEU A 1 115 ? 11.042 44.653 -5.081 1.00 22.30 115 LEU A O 1
ATOM 767 N N . ARG A 1 116 ? 12.555 45.560 -3.653 1.00 22.60 116 ARG A N 1
ATOM 768 C CA . ARG A 1 116 ? 13.709 44.728 -3.965 1.00 24.16 116 ARG A CA 1
ATOM 769 C C . ARG A 1 116 ? 13.449 43.210 -3.837 1.00 23.36 116 ARG A C 1
ATOM 770 O O . ARG A 1 116 ? 14.105 42.413 -4.503 1.00 23.02 116 ARG A O 1
ATOM 778 N N . TYR A 1 117 ? 12.499 42.825 -2.996 1.00 22.68 117 TYR A N 1
ATOM 779 C CA . TYR A 1 117 ? 12.303 41.418 -2.634 1.00 23.21 117 TYR A CA 1
ATOM 780 C C . TYR A 1 117 ? 11.105 40.755 -3.300 1.00 23.14 117 TYR A C 1
ATOM 781 O O . TYR A 1 117 ? 10.820 39.568 -3.067 1.00 23.01 117 TYR A O 1
ATOM 790 N N . GLN A 1 118 ? 10.415 41.522 -4.138 1.00 23.25 118 GLN A N 1
ATOM 791 C CA . GLN A 1 118 ? 9.215 41.043 -4.834 1.00 23.33 118 GLN A CA 1
ATOM 792 C C . GLN A 1 118 ? 9.618 40.215 -6.055 1.00 22.35 118 GLN A C 1
ATOM 793 O O . GLN A 1 118 ? 10.765 40.282 -6.512 1.00 21.26 118 GLN A O 1
ATOM 799 N N . GLY A 1 119 ? 8.691 39.383 -6.530 1.00 21.70 119 GLY A N 1
ATOM 800 C CA . GLY A 1 119 ? 8.942 38.500 -7.683 1.00 20.68 119 GLY A CA 1
ATOM 801 C C . GLY A 1 119 ? 9.885 37.334 -7.446 1.00 19.96 119 GLY A C 1
ATOM 802 O O . GLY A 1 119 ? 10.423 36.775 -8.403 1.00 19.68 119 GLY A O 1
ATOM 803 N N . HIS A 1 120 ? 10.103 36.962 -6.180 1.00 19.29 120 HIS A N 1
ATOM 804 C CA . HIS A 1 120 ? 10.942 35.800 -5.832 1.00 18.46 120 HIS A CA 1
ATOM 805 C C . HIS A 1 120 ? 10.160 34.635 -5.192 1.00 17.07 120 HIS A C 1
ATOM 806 O O . HIS A 1 120 ? 10.741 33.640 -4.759 1.00 17.08 120 HIS A O 1
ATOM 813 N N . GLY A 1 121 ? 8.848 34.768 -5.132 1.00 15.44 121 GLY A N 1
ATOM 814 C CA . GLY A 1 121 ? 7.990 33.771 -4.478 1.00 14.24 121 GLY A CA 1
ATOM 815 C C . GLY A 1 121 ? 7.915 33.877 -2.962 1.00 13.25 121 GLY A C 1
ATOM 816 O O . GLY A 1 121 ? 7.292 33.049 -2.337 1.00 12.74 121 GLY A O 1
ATOM 817 N N . TYR A 1 122 ? 8.510 34.909 -2.365 1.00 12.53 122 TYR A N 1
ATOM 818 C CA . TYR A 1 122 ? 8.413 35.087 -0.907 1.00 13.05 122 TYR A CA 1
ATOM 819 C C . TYR A 1 122 ? 6.985 35.363 -0.396 1.00 13.41 122 TYR A C 1
ATOM 820 O O . TYR A 1 122 ? 6.621 34.946 0.709 1.00 14.31 122 TYR A O 1
ATOM 829 N N . GLY A 1 123 ? 6.194 36.077 -1.177 1.00 12.54 123 GLY A N 1
ATOM 830 C CA . GLY A 1 123 ? 4.841 36.423 -0.772 1.00 12.94 123 GLY A CA 1
ATOM 831 C C . GLY A 1 123 ? 4.012 35.174 -0.533 1.00 13.25 123 GLY A C 1
ATOM 832 O O . GLY A 1 123 ? 3.292 35.080 0.459 1.00 12.26 123 GLY A O 1
ATOM 833 N N . THR A 1 124 ? 4.096 34.217 -1.461 1.00 13.37 124 THR A N 1
ATOM 834 C CA . THR A 1 124 ? 3.330 32.966 -1.332 1.00 14.38 124 THR A CA 1
ATOM 835 C C . THR A 1 124 ? 3.802 32.155 -0.160 1.00 13.41 124 THR A C 1
ATOM 836 O O . THR A 1 124 ? 2.991 31.579 0.552 1.00 13.21 124 THR A O 1
ATOM 840 N N . GLU A 1 125 ? 5.118 32.130 0.048 1.00 12.83 125 GLU A N 1
ATOM 841 C CA . GLU A 1 125 ? 5.741 31.317 1.074 1.00 12.58 125 GLU A CA 1
ATOM 842 C C . GLU A 1 125 ? 5.444 31.889 2.469 1.00 12.40 125 GLU A C 1
ATOM 843 O O . GLU A 1 125 ? 5.152 31.154 3.419 1.00 11.70 125 GLU A O 1
ATOM 849 N N . MET A 1 126 ? 5.471 33.208 2.586 1.00 11.75 126 MET A N 1
ATOM 850 C CA . MET A 1 126 ? 5.144 33.829 3.856 1.00 12.58 126 MET A CA 1
ATOM 851 C C . MET A 1 126 ? 3.677 33.690 4.266 1.00 12.32 126 MET A C 1
ATOM 852 O O . MET A 1 126 ? 3.363 33.511 5.469 1.00 11.59 126 MET A O 1
ATOM 857 N N . ARG A 1 127 ? 2.788 33.711 3.276 1.00 12.15 127 ARG A N 1
ATOM 858 C CA . ARG A 1 127 ? 1.385 33.445 3.514 1.00 11.42 127 ARG A CA 1
ATOM 859 C C . ARG A 1 127 ? 1.196 31.996 3.972 1.00 11.67 127 ARG A C 1
ATOM 860 O O . ARG A 1 127 ? 0.452 31.751 4.917 1.00 11.36 127 ARG A O 1
ATOM 868 N N . ALA A 1 128 ? 1.843 31.053 3.269 1.00 10.74 128 ALA A N 1
ATOM 869 C CA . ALA A 1 128 ? 1.793 29.648 3.625 1.00 11.22 128 ALA A CA 1
ATOM 870 C C . ALA A 1 128 ? 2.229 29.457 5.096 1.00 11.78 128 ALA A C 1
ATOM 871 O O . ALA A 1 128 ? 1.659 28.646 5.830 1.00 10.30 128 ALA A O 1
ATOM 873 N N . ALA A 1 129 ? 3.241 30.227 5.516 1.00 11.63 129 ALA A N 1
ATOM 874 C CA . ALA A 1 129 ? 3.787 30.150 6.883 1.00 13.08 129 ALA A CA 1
ATOM 875 C C . ALA A 1 129 ? 2.732 30.489 7.934 1.00 13.66 129 ALA A C 1
ATOM 876 O O . ALA A 1 129 ? 2.554 29.743 8.906 1.00 13.70 129 ALA A O 1
ATOM 878 N N . VAL A 1 130 ? 2.077 31.643 7.795 1.00 14.84 130 VAL A N 1
ATOM 879 C CA . VAL A 1 130 ? 1.035 32.036 8.775 1.00 14.58 130 VAL A CA 1
ATOM 880 C C . VAL A 1 130 ? -0.240 31.211 8.677 1.00 15.01 130 VAL A C 1
ATOM 881 O O . VAL A 1 130 ? -0.894 30.966 9.705 1.00 15.97 130 VAL A O 1
ATOM 885 N N . LEU A 1 131 ? -0.581 30.730 7.476 1.00 14.38 131 LEU A N 1
ATOM 886 C CA . LEU A 1 131 ? -1.755 29.834 7.350 1.00 13.72 131 LEU A CA 1
ATOM 887 C C . LEU A 1 131 ? -1.545 28.558 8.144 1.00 13.64 131 LEU A C 1
ATOM 888 O O . LEU A 1 131 ? -2.477 28.071 8.811 1.00 12.64 131 LEU A O 1
ATOM 893 N N . TYR A 1 132 ? -0.338 28.000 8.049 1.00 12.77 132 TYR A N 1
ATOM 894 C CA . TYR A 1 132 ? 0.000 26.772 8.770 1.00 13.00 132 TYR A CA 1
ATOM 895 C C . TYR A 1 132 ? -0.028 27.095 10.278 1.00 13.17 132 TYR A C 1
ATOM 896 O O . TYR A 1 132 ? -0.570 26.340 11.060 1.00 13.24 132 TYR A O 1
ATOM 905 N N . PHE A 1 133 ? 0.530 28.229 10.684 1.00 12.76 133 PHE A N 1
ATOM 906 C CA . PHE A 1 133 ? 0.417 28.621 12.101 1.00 12.76 133 PHE A CA 1
ATOM 907 C C . PHE A 1 133 ? -1.054 28.696 12.572 1.00 13.08 133 PHE A C 1
ATOM 908 O O . PHE A 1 133 ? -1.441 28.073 13.583 1.00 14.00 133 PHE A O 1
ATOM 916 N N . ALA A 1 134 ? -1.863 29.447 11.833 1.00 12.60 134 ALA A N 1
ATOM 917 C CA . ALA A 1 134 ? -3.306 29.574 12.087 1.00 13.24 134 ALA A CA 1
ATOM 918 C C . ALA A 1 134 ? -4.031 28.205 12.153 1.00 13.83 134 ALA A C 1
ATOM 919 O O . ALA A 1 134 ? -4.714 27.912 13.134 1.00 14.47 134 ALA A O 1
ATOM 921 N N . PHE A 1 135 ? -3.904 27.373 11.124 1.00 14.08 135 PHE A N 1
ATOM 922 C CA . PHE A 1 135 ? -4.619 26.098 11.113 1.00 13.77 135 PHE A CA 1
ATOM 923 C C . PHE A 1 135 ? -4.041 24.991 11.992 1.00 15.00 135 PHE A C 1
ATOM 924 O O . PHE A 1 135 ? -4.794 24.260 12.679 1.00 14.38 135 PHE A O 1
ATOM 932 N N . ALA A 1 136 ? -2.717 24.830 11.959 1.00 14.37 136 ALA A N 1
ATOM 933 C CA . ALA A 1 136 ? -2.101 23.700 12.692 1.00 14.60 136 ALA A CA 1
ATOM 934 C C . ALA A 1 136 ? -1.928 24.053 14.156 1.00 14.58 136 ALA A C 1
ATOM 935 O O . ALA A 1 136 ? -2.114 23.189 14.983 1.00 15.33 136 ALA A O 1
ATOM 937 N N . GLU A 1 137 ? -1.624 25.318 14.480 1.00 14.16 137 GLU A N 1
ATOM 938 C CA . GLU A 1 137 ? -1.331 25.681 15.877 1.00 13.95 137 GLU A CA 1
ATOM 939 C C . GLU A 1 137 ? -2.486 26.356 16.608 1.00 14.33 137 GLU A C 1
ATOM 940 O O . GLU A 1 137 ? -2.832 25.945 17.713 1.00 14.73 137 GLU A O 1
ATOM 946 N N . LEU A 1 138 ? -3.088 27.368 15.997 1.00 13.59 138 LEU A N 1
ATOM 947 C CA . LEU A 1 138 ? -4.261 28.058 16.592 1.00 14.30 138 LEU A CA 1
ATOM 948 C C . LEU A 1 138 ? -5.580 27.303 16.401 1.00 14.36 138 LEU A C 1
ATOM 949 O O . LEU A 1 138 ? -6.593 27.652 16.997 1.00 13.26 138 LEU A O 1
ATOM 954 N N . GLU A 1 139 ? -5.569 26.286 15.550 1.00 14.65 139 GLU A N 1
ATOM 955 C CA . GLU A 1 139 ? -6.774 25.529 15.230 1.00 15.49 139 GLU A CA 1
ATOM 956 C C . GLU A 1 139 ? -7.879 26.423 14.674 1.00 14.53 139 GLU A C 1
ATOM 957 O O . GLU A 1 139 ? -9.046 26.266 14.984 1.00 14.07 139 GLU A O 1
ATOM 963 N N . ALA A 1 140 ? -7.483 27.373 13.848 1.00 12.89 140 ALA A N 1
ATOM 964 C CA . ALA A 1 140 ? -8.437 28.197 13.117 1.00 12.28 140 ALA A CA 1
ATOM 965 C C . ALA A 1 140 ? -9.285 27.320 12.182 1.00 12.97 140 ALA A C 1
ATOM 966 O O . ALA A 1 140 ? -8.840 26.236 11.732 1.00 12.70 140 ALA A O 1
ATOM 968 N N . GLN A 1 141 ? -10.505 27.783 11.899 1.00 13.16 141 GLN A N 1
ATOM 969 C CA . GLN A 1 141 ? -11.368 27.122 10.932 1.00 13.64 141 GLN A CA 1
ATOM 970 C C . GLN A 1 141 ? -11.436 27.828 9.572 1.00 13.46 141 GLN A C 1
ATOM 971 O O . GLN A 1 141 ? -11.717 27.197 8.543 1.00 12.44 141 GLN A O 1
ATOM 977 N N . VAL A 1 142 ? -11.179 29.140 9.586 1.00 12.78 142 VAL A N 1
ATOM 978 C CA . VAL A 1 142 ? -11.285 29.979 8.381 1.00 12.72 142 VAL A CA 1
ATOM 979 C C . VAL A 1 142 ? -10.195 31.012 8.459 1.00 12.20 142 VAL A C 1
ATOM 980 O O . VAL A 1 142 ? -9.909 31.510 9.550 1.00 11.19 142 VAL A O 1
ATOM 984 N N . ALA A 1 143 ? -9.571 31.283 7.304 1.00 11.45 143 ALA A N 1
ATOM 985 C CA . ALA A 1 143 ? -8.632 32.401 7.129 1.00 11.70 143 ALA A CA 1
ATOM 986 C C . ALA A 1 143 ? -9.138 33.337 6.010 1.00 11.52 143 ALA A C 1
ATOM 987 O O . ALA A 1 143 ? -9.591 32.881 4.946 1.00 11.59 143 ALA A O 1
ATOM 989 N N . THR A 1 144 ? -9.070 34.641 6.244 1.00 11.83 144 THR A N 1
ATOM 990 C CA . THR A 1 144 ? -9.483 35.622 5.231 1.00 11.89 144 THR A CA 1
ATOM 991 C C . THR A 1 144 ? -8.337 36.551 4.857 1.00 12.62 144 THR A C 1
ATOM 992 O O . THR A 1 144 ? -7.369 36.671 5.592 1.00 12.00 144 THR A O 1
ATOM 996 N N . SER A 1 145 ? -8.459 37.188 3.694 1.00 12.27 145 SER A N 1
ATOM 997 C CA . SER A 1 145 ? -7.483 38.181 3.253 1.00 12.50 145 SER A CA 1
ATOM 998 C C . SER A 1 145 ? -8.212 39.085 2.286 1.00 12.39 145 SER A C 1
ATOM 999 O O . SER A 1 145 ? -9.350 38.774 1.855 1.00 11.13 145 SER A O 1
ATOM 1002 N N . ARG A 1 146 ? -7.601 40.231 1.996 1.00 13.47 146 ARG A N 1
ATOM 1003 C CA . ARG A 1 146 ? -8.106 41.160 0.983 1.00 15.29 146 ARG A CA 1
ATOM 1004 C C . ARG A 1 146 ? -6.927 41.742 0.229 1.00 14.44 146 ARG A C 1
ATOM 1005 O O . ARG A 1 146 ? -5.802 41.765 0.758 1.00 13.78 146 ARG A O 1
ATOM 1013 N N . SER A 1 147 ? -7.188 42.140 -1.014 1.00 12.97 147 SER A N 1
ATOM 1014 C CA . SER A 1 147 ? -6.180 42.745 -1.903 1.00 13.31 147 SER A CA 1
ATOM 1015 C C . SER A 1 147 ? -6.838 43.805 -2.725 1.00 13.03 147 SER A C 1
ATOM 1016 O O . SER A 1 147 ? -7.926 43.584 -3.289 1.00 12.89 147 SER A O 1
ATOM 1019 N N . PHE A 1 148 ? -6.171 44.944 -2.858 1.00 11.47 148 PHE A N 1
ATOM 1020 C CA . PHE A 1 148 ? -6.617 45.897 -3.845 1.00 11.75 148 PHE A CA 1
ATOM 1021 C C . PHE A 1 148 ? -6.630 45.239 -5.222 1.00 11.36 148 PHE A C 1
ATOM 1022 O O . PHE A 1 148 ? -5.735 44.459 -5.507 1.00 11.41 148 PHE A O 1
ATOM 1030 N N . VAL A 1 149 ? -7.618 45.567 -6.070 1.00 11.09 149 VAL A N 1
ATOM 1031 C CA . VAL A 1 149 ? -7.753 44.950 -7.404 1.00 12.36 149 VAL A CA 1
ATOM 1032 C C . VAL A 1 149 ? -6.554 45.257 -8.286 1.00 13.35 149 VAL A C 1
ATOM 1033 O O . VAL A 1 149 ? -6.300 44.538 -9.265 1.00 14.40 149 VAL A O 1
ATOM 1037 N N . ASP A 1 150 ? -5.814 46.307 -7.940 1.00 13.39 150 ASP A N 1
ATOM 1038 C CA . ASP A 1 150 ? -4.619 46.664 -8.700 1.00 14.06 150 ASP A CA 1
ATOM 1039 C C . ASP A 1 150 ? -3.307 46.167 -8.043 1.00 13.91 150 ASP A C 1
ATOM 1040 O O . ASP A 1 150 ? -2.241 46.652 -8.359 1.00 13.49 150 ASP A O 1
ATOM 1045 N N . ASN A 1 151 ? -3.412 45.196 -7.134 1.00 13.47 151 ASN A N 1
ATOM 1046 C CA . ASN A 1 151 ? -2.258 44.504 -6.558 1.00 13.75 151 ASN A CA 1
ATOM 1047 C C . ASN A 1 151 ? -2.283 43.067 -7.062 1.00 13.60 151 ASN A C 1
ATOM 1048 O O . ASN A 1 151 ? -2.708 42.166 -6.324 1.00 13.49 151 ASN A O 1
ATOM 1053 N N . PRO A 1 152 ? -1.846 42.840 -8.314 1.00 13.37 152 PRO A N 1
ATOM 1054 C CA . PRO A 1 152 ? -1.873 41.487 -8.862 1.00 14.03 152 PRO A CA 1
ATOM 1055 C C . PRO A 1 152 ? -1.049 40.454 -8.060 1.00 14.14 152 PRO A C 1
ATOM 1056 O O . PRO A 1 152 ? -1.436 39.292 -7.978 1.00 13.66 152 PRO A O 1
ATOM 1060 N N . ALA A 1 153 ? 0.056 40.885 -7.446 1.00 14.01 153 ALA A N 1
ATOM 1061 C CA . ALA A 1 153 ? 0.901 39.970 -6.661 1.00 13.85 153 ALA A CA 1
ATOM 1062 C C . ALA A 1 153 ? 0.177 39.335 -5.448 1.00 13.35 153 ALA A C 1
ATOM 1063 O O . ALA A 1 153 ? 0.246 38.108 -5.199 1.00 12.81 153 ALA A O 1
ATOM 1065 N N . SER A 1 154 ? -0.461 40.181 -4.652 1.00 12.85 154 SER A N 1
ATOM 1066 C CA . SER A 1 154 ? -1.193 39.727 -3.474 1.00 13.64 154 SER A CA 1
ATOM 1067 C C . SER A 1 154 ? -2.386 38.822 -3.856 1.00 12.96 154 SER A C 1
ATOM 1068 O O . SER A 1 154 ? -2.665 37.823 -3.212 1.00 13.09 154 SER A O 1
ATOM 1071 N N . ILE A 1 155 ? -3.107 39.206 -4.906 1.00 12.58 155 ILE A N 1
ATOM 1072 C CA . ILE A 1 155 ? -4.158 38.352 -5.497 1.00 11.23 155 ILE A CA 1
ATOM 1073 C C . ILE A 1 155 ? -3.614 36.964 -5.883 1.00 12.32 155 ILE A C 1
ATOM 1074 O O . ILE A 1 155 ? -4.232 35.947 -5.547 1.00 12.57 155 ILE A O 1
ATOM 1079 N N . ALA A 1 156 ? -2.459 36.925 -6.559 1.00 11.99 156 ALA A N 1
ATOM 1080 C CA . ALA A 1 156 ? -1.829 35.652 -6.959 1.00 12.49 156 ALA A CA 1
ATOM 1081 C C . ALA A 1 156 ? -1.436 34.788 -5.760 1.00 12.88 156 ALA A C 1
ATOM 1082 O O . ALA A 1 156 ? -1.625 33.578 -5.782 1.00 12.78 156 ALA A O 1
ATOM 1084 N N . VAL A 1 157 ? -0.875 35.403 -4.721 1.00 12.85 157 VAL A N 1
ATOM 1085 C CA . VAL A 1 157 ? -0.604 34.699 -3.467 1.00 13.19 157 VAL A CA 1
ATOM 1086 C C . VAL A 1 157 ? -1.869 34.009 -2.896 1.00 13.41 157 VAL A C 1
ATOM 1087 O O . VAL A 1 157 ? -1.796 32.847 -2.462 1.00 14.71 157 VAL A O 1
ATOM 1091 N N . SER A 1 158 ? -2.994 34.730 -2.865 1.00 11.61 158 SER A N 1
ATOM 1092 C CA . SER A 1 158 ? -4.251 34.174 -2.353 1.00 11.92 158 SER A CA 1
ATOM 1093 C C . SER A 1 158 ? -4.690 33.007 -3.266 1.00 12.48 158 SER A C 1
ATOM 1094 O O . SER A 1 158 ? -5.079 31.941 -2.808 1.00 12.21 158 SER A O 1
ATOM 1097 N N . ARG A 1 159 ? -4.591 33.202 -4.572 1.00 12.49 159 ARG A N 1
ATOM 1098 C CA . ARG A 1 159 ? -4.948 32.134 -5.493 1.00 14.51 159 ARG A CA 1
ATOM 1099 C C . ARG A 1 159 ? -3.996 30.933 -5.332 1.00 12.86 159 ARG A C 1
ATOM 1100 O O . ARG A 1 159 ? -4.467 29.794 -5.231 1.00 11.74 159 ARG A O 1
ATOM 1108 N N . ARG A 1 160 ? -2.681 31.163 -5.249 1.00 11.76 160 ARG A N 1
ATOM 1109 C CA . ARG A 1 160 ? -1.748 30.026 -5.091 1.00 13.19 160 ARG A CA 1
ATOM 1110 C C . ARG A 1 160 ? -1.970 29.321 -3.763 1.00 12.81 160 ARG A C 1
ATOM 1111 O O . ARG A 1 160 ? -1.690 28.131 -3.619 1.00 13.21 160 ARG A O 1
ATOM 1119 N N . ASN A 1 161 ? -2.470 30.056 -2.778 1.00 12.43 161 ASN A N 1
ATOM 1120 C CA . ASN A 1 161 ? -2.706 29.425 -1.508 1.00 12.95 161 ASN A CA 1
ATOM 1121 C C . ASN A 1 161 ? -4.076 28.803 -1.357 1.00 13.53 161 ASN A C 1
ATOM 1122 O O . ASN A 1 161 ? -4.411 28.341 -0.280 1.00 14.98 161 ASN A O 1
ATOM 1127 N N . GLY A 1 162 ? -4.853 28.772 -2.439 1.00 14.06 162 GLY A N 1
ATOM 1128 C CA . GLY A 1 162 ? -6.101 28.040 -2.458 1.00 14.26 162 GLY A CA 1
ATOM 1129 C C . GLY A 1 162 ? -7.295 28.787 -1.884 1.00 14.03 162 GLY A C 1
ATOM 1130 O O . GLY A 1 162 ? -8.346 28.171 -1.654 1.00 15.31 162 GLY A O 1
ATOM 1131 N N . TYR A 1 163 ? -7.187 30.103 -1.689 1.00 12.62 163 TYR A N 1
ATOM 1132 C CA . TYR A 1 163 ? -8.339 30.836 -1.141 1.00 11.46 163 TYR A CA 1
ATOM 1133 C C . TYR A 1 163 ? -9.392 30.890 -2.243 1.00 11.37 163 TYR A C 1
ATOM 1134 O O . TYR A 1 163 ? -9.041 30.861 -3.420 1.00 10.41 163 TYR A O 1
ATOM 1143 N N . ARG A 1 164 ? -10.654 31.010 -1.855 1.00 10.97 164 ARG A N 1
ATOM 1144 C CA . ARG A 1 164 ? -11.751 31.237 -2.796 1.00 12.53 164 ARG A CA 1
ATOM 1145 C C . ARG A 1 164 ? -12.234 32.678 -2.707 1.00 12.44 164 ARG A C 1
ATOM 1146 O O . ARG A 1 164 ? -11.959 33.380 -1.714 1.00 11.47 164 ARG A O 1
ATOM 1154 N N . ASP A 1 165 ? -12.926 33.124 -3.752 1.00 12.19 165 ASP A N 1
ATOM 1155 C CA . ASP A 1 165 ? -13.548 34.425 -3.777 1.00 11.47 165 ASP A CA 1
ATOM 1156 C C . ASP A 1 165 ? -14.516 34.611 -2.591 1.00 12.01 165 ASP A C 1
ATOM 1157 O O . ASP A 1 165 ? -15.300 33.709 -2.273 1.00 12.41 165 ASP A O 1
ATOM 1162 N N . ASN A 1 166 ? -14.443 35.771 -1.945 1.00 11.95 166 ASN A N 1
ATOM 1163 C CA . ASN A 1 166 ? -15.306 36.080 -0.826 1.00 11.73 166 ASN A CA 1
ATOM 1164 C C . ASN A 1 166 ? -15.861 37.497 -0.921 1.00 12.50 166 ASN A C 1
ATOM 1165 O O . ASN A 1 166 ? -16.211 38.076 0.107 1.00 12.61 166 ASN A O 1
ATOM 1170 N N . GLY A 1 167 ? -15.926 38.071 -2.133 1.00 12.61 167 GLY A N 1
ATOM 1171 C CA . GLY A 1 167 ? -16.605 39.345 -2.340 1.00 13.17 167 GLY A CA 1
ATOM 1172 C C . GLY A 1 167 ? -15.794 40.556 -2.776 1.00 14.78 167 GLY A C 1
ATOM 1173 O O . GLY A 1 167 ? -14.595 40.472 -3.055 1.00 13.13 167 GLY A O 1
ATOM 1174 N N . LEU A 1 168 ? -16.477 41.699 -2.866 1.00 15.67 168 LEU A N 1
ATOM 1175 C CA . LEU A 1 168 ? -15.856 42.910 -3.394 1.00 16.61 168 LEU A CA 1
ATOM 1176 C C . LEU A 1 168 ? -1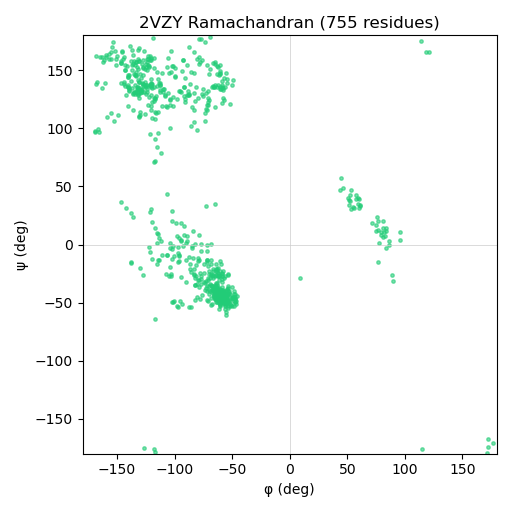6.142 44.049 -2.459 1.00 16.31 168 LEU A C 1
ATOM 1177 O O . LEU A 1 168 ? -17.280 44.216 -2.055 1.00 17.47 168 LEU A O 1
ATOM 1182 N N . ASP A 1 169 ? -15.126 44.852 -2.134 1.00 16.49 169 ASP A N 1
ATOM 1183 C CA . ASP A 1 169 ? -15.299 46.028 -1.273 1.00 15.84 169 ASP A CA 1
ATOM 1184 C C . ASP A 1 169 ? -14.737 47.254 -1.962 1.00 15.72 169 ASP A C 1
ATOM 1185 O O . ASP A 1 169 ? -14.039 47.160 -2.978 1.00 14.14 169 ASP A O 1
ATOM 1190 N N . ARG A 1 170 ? -15.078 48.407 -1.406 1.00 14.85 170 ARG A N 1
ATOM 1191 C CA . ARG A 1 170 ? -14.486 49.675 -1.786 1.00 15.72 170 ARG A CA 1
ATOM 1192 C C . ARG A 1 170 ? -13.978 50.373 -0.544 1.00 16.29 170 ARG A C 1
ATOM 1193 O O . ARG A 1 170 ? -14.654 50.392 0.499 1.00 16.68 170 ARG A O 1
ATOM 1201 N N . VAL A 1 171 ? -12.793 50.959 -0.647 1.00 16.45 171 VAL A N 1
ATOM 1202 C CA . VAL A 1 171 ? -12.268 51.721 0.480 1.00 17.22 171 VAL A CA 1
ATOM 1203 C C . VAL A 1 171 ? -11.669 53.016 -0.060 1.00 16.96 171 VAL A C 1
ATOM 1204 O O . VAL A 1 171 ? -11.417 53.120 -1.263 1.00 16.45 171 VAL A O 1
ATOM 1208 N N . ALA A 1 172 ? -11.469 53.983 0.832 1.00 16.73 172 ALA A N 1
ATOM 1209 C CA . ALA A 1 172 ? -10.735 55.192 0.504 1.00 17.14 172 ALA A CA 1
ATOM 1210 C C . ALA A 1 172 ? -9.251 54.834 0.577 1.00 17.23 172 ALA A C 1
ATOM 1211 O O . ALA A 1 172 ? -8.799 54.259 1.578 1.00 16.76 172 ALA A O 1
ATOM 1213 N N . ARG A 1 173 ? -8.508 55.109 -0.494 1.00 17.11 173 ARG A N 1
ATOM 1214 C CA . ARG A 1 173 ? -7.055 54.885 -0.474 1.00 17.75 173 ARG A CA 1
ATOM 1215 C C . ARG A 1 173 ? -6.346 56.123 -0.998 1.00 17.68 173 ARG A C 1
ATOM 1216 O O . ARG A 1 173 ? -6.453 56.468 -2.178 1.00 17.03 173 ARG A O 1
ATOM 1224 N N . GLU A 1 174 ? -5.663 56.804 -0.083 1.00 18.67 174 GLU A N 1
ATOM 1225 C CA . GLU A 1 174 ? -4.949 58.042 -0.363 1.00 19.98 174 GLU A CA 1
ATOM 1226 C C . GLU A 1 174 ? -5.847 59.060 -1.041 1.00 18.50 174 GLU A C 1
ATOM 1227 O O . GLU A 1 174 ? -5.440 59.716 -2.004 1.00 18.76 174 GLU A O 1
ATOM 1233 N N . GLY A 1 175 ? -7.079 59.165 -0.550 1.00 17.56 175 GLY A N 1
ATOM 1234 C CA . GLY A 1 175 ? -8.045 60.134 -1.058 1.00 16.27 175 GLY A CA 1
ATOM 1235 C C . GLY A 1 175 ? -8.800 59.733 -2.304 1.00 15.39 175 GLY A C 1
ATOM 1236 O O . GLY A 1 175 ? -9.531 60.530 -2.875 1.00 15.41 175 GLY A O 1
ATOM 1237 N N . ALA A 1 176 ? -8.633 58.493 -2.741 1.00 15.37 176 ALA A N 1
ATOM 1238 C CA . ALA A 1 176 ? -9.367 58.003 -3.918 1.00 15.00 176 ALA A CA 1
ATOM 1239 C C . ALA A 1 176 ? -10.005 56.645 -3.650 1.00 14.37 176 ALA A C 1
ATOM 1240 O O . ALA A 1 176 ? -9.502 55.849 -2.843 1.00 14.95 176 ALA A O 1
ATOM 1242 N N . MET A 1 177 ? -11.112 56.364 -4.323 1.00 13.98 177 MET A N 1
ATOM 1243 C CA . MET A 1 177 ? -11.747 55.060 -4.160 1.00 13.67 177 MET A CA 1
ATOM 1244 C C . MET A 1 177 ? -10.835 53.959 -4.711 1.00 13.51 177 MET A C 1
ATOM 1245 O O . MET A 1 177 ? -10.274 54.102 -5.791 1.00 13.35 177 MET A O 1
ATOM 1250 N N . ALA A 1 178 ? -10.687 52.867 -3.971 1.00 13.19 178 ALA A N 1
ATOM 1251 C CA . ALA A 1 178 ? -9.988 51.711 -4.479 1.00 13.61 178 ALA A CA 1
ATOM 1252 C C . ALA A 1 178 ? -10.858 50.508 -4.158 1.00 13.91 178 ALA A C 1
ATOM 1253 O O . ALA A 1 178 ? -11.390 50.406 -3.047 1.00 15.02 178 ALA A O 1
ATOM 1255 N N . GLU A 1 179 ? -11.033 49.635 -5.142 1.00 13.23 179 GLU A N 1
ATOM 1256 C CA . GLU A 1 179 ? -11.734 48.364 -4.960 1.00 13.99 179 GLU A CA 1
ATOM 1257 C C . GLU A 1 179 ? -10.786 47.295 -4.457 1.00 13.04 179 GLU A C 1
ATOM 1258 O O . GLU A 1 179 ? -9.603 47.292 -4.806 1.00 10.99 179 GLU A O 1
ATOM 1264 N N . ALA A 1 180 ? -11.331 46.372 -3.660 1.00 13.23 180 ALA A N 1
ATOM 1265 C CA . ALA A 1 180 ? -10.582 45.262 -3.097 1.00 12.71 180 ALA A CA 1
ATOM 1266 C C . ALA A 1 180 ? -11.339 43.941 -3.282 1.00 12.70 180 ALA A C 1
ATOM 1267 O O . ALA A 1 180 ? -12.546 43.872 -3.048 1.00 14.52 180 ALA A O 1
ATOM 1269 N N . LEU A 1 181 ? -10.624 42.904 -3.699 1.00 12.34 181 LEU A N 1
ATOM 1270 C CA . LEU A 1 181 ? -11.163 41.541 -3.714 1.00 12.88 181 LEU A CA 1
ATOM 1271 C C . LEU A 1 181 ? -10.916 40.945 -2.333 1.00 12.52 181 LEU A C 1
ATOM 1272 O O . LEU A 1 181 ? -9.840 41.158 -1.754 1.00 12.35 181 LEU A O 1
ATOM 1277 N N . LEU A 1 182 ? -11.910 40.235 -1.830 1.00 12.18 182 LEU A N 1
ATOM 1278 C CA . LEU A 1 182 ? -11.851 39.520 -0.560 1.00 12.61 182 LEU A CA 1
ATOM 1279 C C . LEU A 1 182 ? -11.712 38.033 -0.800 1.00 12.13 182 LEU A C 1
ATOM 1280 O O . LEU A 1 182 ? -12.209 37.499 -1.798 1.00 12.74 182 LEU A O 1
ATOM 1285 N N . PHE A 1 183 ? -11.007 37.365 0.108 1.00 11.68 183 PHE A N 1
ATOM 1286 C CA . PHE A 1 183 ? -10.637 35.973 -0.107 1.00 12.23 183 PHE A CA 1
ATOM 1287 C C . PHE A 1 183 ? -10.903 35.218 1.169 1.00 11.64 183 PHE A C 1
ATOM 1288 O O . PHE A 1 183 ? -10.789 35.786 2.239 1.00 11.27 183 PHE A O 1
ATOM 1296 N N . ARG A 1 184 ? -11.291 33.952 1.036 1.00 10.92 184 ARG A N 1
ATOM 1297 C CA . ARG A 1 184 ? -11.625 33.122 2.188 1.00 10.50 184 ARG A CA 1
ATOM 1298 C C . ARG A 1 184 ? -11.062 31.712 1.977 1.00 10.61 184 ARG A C 1
ATOM 1299 O O . ARG A 1 184 ? -11.222 31.136 0.906 1.00 11.15 184 ARG A O 1
ATOM 1307 N N . LEU A 1 185 ? -10.421 31.141 2.992 1.00 10.79 185 LEU A N 1
ATOM 1308 C CA . LEU A 1 185 ? -9.845 29.795 2.876 1.00 9.78 185 LEU A CA 1
ATOM 1309 C C . LEU A 1 185 ? -10.276 29.002 4.091 1.00 10.20 185 LEU A C 1
ATOM 1310 O O . LEU A 1 185 ? -10.049 29.434 5.228 1.00 10.37 185 LEU A O 1
ATOM 1315 N N . THR A 1 186 ? -10.832 27.820 3.877 1.00 10.53 186 THR A N 1
ATOM 1316 C CA . THR A 1 186 ? -11.232 27.001 5.006 1.00 9.84 186 THR A CA 1
ATOM 1317 C C . THR A 1 186 ? -10.123 26.030 5.425 1.00 9.81 186 THR A C 1
ATOM 1318 O O . THR A 1 186 ? -9.254 25.695 4.638 1.00 8.94 186 THR A O 1
ATOM 1322 N N . ARG A 1 187 ? -10.195 25.555 6.673 1.00 9.27 187 ARG A N 1
ATOM 1323 C CA . ARG A 1 187 ? -9.276 24.557 7.164 1.00 8.69 187 ARG A CA 1
ATOM 1324 C C . ARG A 1 187 ? -9.254 23.301 6.279 1.00 8.74 187 ARG A C 1
ATOM 1325 O O . ARG A 1 187 ? -8.181 22.764 5.996 1.00 7.07 187 ARG A O 1
ATOM 1333 N N . ASP A 1 188 ? -10.429 22.820 5.860 1.00 9.36 188 ASP A N 1
ATOM 1334 C CA . ASP A 1 188 ? -10.503 21.604 5.030 1.00 11.52 188 ASP A CA 1
ATOM 1335 C C . ASP A 1 188 ? -9.718 21.778 3.718 1.00 11.72 188 ASP A C 1
ATOM 1336 O O . ASP A 1 188 ? -8.945 20.900 3.329 1.00 12.33 188 ASP A O 1
ATOM 1341 N N . ASP A 1 189 ? -9.945 22.898 3.046 1.00 12.12 189 ASP A N 1
ATOM 1342 C CA . ASP A 1 189 ? -9.293 23.178 1.777 1.00 13.39 189 ASP A CA 1
ATOM 1343 C C . ASP A 1 189 ? -7.795 23.274 1.967 1.00 13.09 189 ASP A C 1
ATOM 1344 O O . ASP A 1 189 ? -7.020 22.758 1.146 1.00 13.18 189 ASP A O 1
ATOM 1349 N N . TRP A 1 190 ? -7.387 23.924 3.060 1.00 12.86 190 TRP A N 1
ATOM 1350 C CA . TRP A 1 190 ? -5.975 24.047 3.410 1.00 13.53 190 TRP A CA 1
ATOM 1351 C C . TRP A 1 190 ? -5.358 22.663 3.594 1.00 14.45 190 TRP A C 1
ATOM 1352 O O . TRP A 1 190 ? -4.332 22.365 3.007 1.00 15.15 190 TRP A O 1
ATOM 1363 N N . GLN A 1 191 ? -6.019 21.809 4.367 1.00 14.95 191 GLN A N 1
ATOM 1364 C CA . GLN A 1 191 ? -5.540 20.452 4.652 1.00 16.89 191 GLN A CA 1
ATOM 1365 C C . GLN A 1 191 ? -5.344 19.592 3.397 1.00 17.27 191 GLN A C 1
ATOM 1366 O O . GLN A 1 191 ? -4.433 18.747 3.324 1.00 18.44 191 GLN A O 1
ATOM 1372 N N . ARG A 1 192 ? -6.233 19.793 2.434 1.00 16.81 192 ARG A N 1
ATOM 1373 C CA . ARG A 1 192 ? -6.223 19.058 1.188 1.00 16.79 192 ARG A CA 1
ATOM 1374 C C . ARG A 1 192 ? -5.155 19.537 0.214 1.00 15.97 192 ARG A C 1
ATOM 1375 O O . ARG A 1 192 ? -4.583 18.728 -0.527 1.00 15.75 192 ARG A O 1
ATOM 1383 N N . HIS A 1 193 ? -4.882 20.841 0.225 1.00 15.04 193 HIS A N 1
ATOM 1384 C CA . HIS A 1 193 ? -4.133 21.435 -0.876 1.00 14.71 193 HIS A CA 1
ATOM 1385 C C . HIS A 1 193 ? -2.851 22.154 -0.515 1.00 13.65 193 HIS A C 1
ATOM 1386 O O . HIS A 1 193 ? -2.163 22.638 -1.401 1.00 13.65 193 HIS A O 1
ATOM 1393 N N . ARG A 1 194 ? -2.526 22.233 0.766 1.00 12.31 194 ARG A N 1
ATOM 1394 C CA . ARG A 1 194 ? -1.301 22.878 1.177 1.00 11.67 194 ARG A CA 1
ATOM 1395 C C . ARG A 1 194 ? -0.078 22.184 0.586 1.00 11.15 194 ARG A C 1
ATOM 1396 O O . ARG A 1 194 ? -0.087 20.956 0.328 1.00 10.16 194 ARG A O 1
ATOM 1404 N N . THR A 1 195 ? 0.974 22.975 0.355 1.00 10.28 195 THR A N 1
ATOM 1405 C CA . THR A 1 195 ? 2.180 22.429 -0.296 1.00 10.47 195 THR A CA 1
ATOM 1406 C C . THR A 1 195 ? 3.511 22.695 0.466 1.00 9.93 195 THR A C 1
ATOM 1407 O O . THR A 1 195 ? 4.470 21.936 0.288 1.00 7.98 195 THR A O 1
ATOM 1411 N N . VAL A 1 196 ? 3.558 23.766 1.261 1.00 9.06 196 VAL A N 1
ATOM 1412 C CA . VAL A 1 196 ? 4.795 24.238 1.903 1.00 9.83 196 VAL A CA 1
ATOM 1413 C C . VAL A 1 196 ? 5.028 23.594 3.256 1.00 9.65 196 VAL A C 1
ATOM 1414 O O . VAL A 1 196 ? 4.110 23.526 4.097 1.00 11.18 196 VAL A O 1
ATOM 1418 N N . GLU A 1 197 ? 6.221 23.042 3.454 1.00 9.93 197 GLU A N 1
ATOM 1419 C CA . GLU A 1 197 ? 6.585 22.515 4.755 1.00 10.55 197 GLU A CA 1
ATOM 1420 C C . GLU A 1 197 ? 6.896 23.687 5.685 1.00 11.30 197 GLU A C 1
ATOM 1421 O O . GLU A 1 197 ? 7.649 24.597 5.318 1.00 11.04 197 GLU A O 1
ATOM 1427 N N . VAL A 1 198 ? 6.254 23.694 6.853 1.00 10.57 198 VAL A N 1
ATOM 1428 C CA . VAL A 1 198 ? 6.391 24.793 7.811 1.00 10.79 198 VAL A CA 1
ATOM 1429 C C . VAL A 1 198 ? 6.689 24.135 9.171 1.00 11.88 198 VAL A C 1
ATOM 1430 O O . VAL A 1 198 ? 6.163 23.044 9.490 1.00 11.72 198 VAL A O 1
ATOM 1434 N N . ARG A 1 199 ? 7.596 24.769 9.909 1.00 11.64 199 ARG A N 1
ATOM 1435 C CA . ARG A 1 199 ? 7.949 24.381 11.258 1.00 11.87 199 ARG A CA 1
ATOM 1436 C C . ARG A 1 199 ? 7.667 25.562 12.206 1.00 11.48 199 ARG A C 1
ATOM 1437 O O . ARG A 1 199 ? 7.979 26.727 11.905 1.00 12.58 199 ARG A O 1
ATOM 1445 N N . VAL A 1 200 ? 7.060 25.244 13.342 1.00 10.99 200 VAL A N 1
ATOM 1446 C CA . VAL A 1 200 ? 6.720 26.248 14.337 1.00 10.25 200 VAL A CA 1
ATOM 1447 C C . VAL A 1 200 ? 7.375 25.830 15.648 1.00 10.95 200 VAL A C 1
ATOM 1448 O O . VAL A 1 200 ? 7.081 24.754 16.193 1.00 9.42 200 VAL A O 1
ATOM 1452 N N . ASP A 1 201 ? 8.250 26.698 16.149 1.00 11.77 201 ASP A N 1
ATOM 1453 C CA . ASP A 1 201 ? 8.951 26.459 17.409 1.00 12.03 201 ASP A CA 1
ATOM 1454 C C . ASP A 1 201 ? 8.497 27.524 18.389 1.00 11.23 201 ASP A C 1
ATOM 1455 O O . ASP A 1 201 ? 8.251 28.650 17.998 1.00 10.62 201 ASP A O 1
ATOM 1460 N N . GLY A 1 202 ? 8.462 27.195 19.674 1.00 10.71 202 GLY A N 1
ATOM 1461 C CA . GLY A 1 202 ? 8.188 28.231 20.678 1.00 9.28 202 GLY A CA 1
ATOM 1462 C C . GLY A 1 202 ? 6.708 28.537 20.822 1.00 9.26 202 GLY A C 1
ATOM 1463 O O . GLY A 1 202 ? 6.348 29.608 21.289 1.00 8.73 202 GLY A O 1
ATOM 1464 N N . PHE A 1 203 ? 5.837 27.628 20.387 1.00 9.62 203 PHE A N 1
ATOM 1465 C CA . PHE A 1 203 ? 4.387 27.869 20.529 1.00 10.13 203 PHE A CA 1
ATOM 1466 C C . PHE A 1 203 ? 3.801 27.342 21.841 1.00 10.21 203 PHE A C 1
ATOM 1467 O O . PHE A 1 203 ? 2.858 27.930 22.348 1.00 9.37 203 PHE A O 1
ATOM 1475 N N . ASP A 1 204 ? 4.328 26.237 22.390 1.00 9.03 204 ASP A N 1
ATOM 1476 C CA . ASP A 1 204 ? 3.697 25.630 23.602 1.00 10.07 204 ASP A CA 1
ATOM 1477 C C . ASP A 1 204 ? 3.423 26.615 24.728 1.00 10.67 204 ASP A C 1
ATOM 1478 O O . ASP A 1 204 ? 2.316 26.657 25.321 1.00 10.25 204 ASP A O 1
ATOM 1483 N N . ARG A 1 205 ? 4.426 27.442 25.006 1.00 12.49 205 ARG A N 1
ATOM 1484 C CA . ARG A 1 205 ? 4.320 28.399 26.085 1.00 13.73 205 ARG A CA 1
ATOM 1485 C C . ARG A 1 205 ? 3.260 29.475 25.791 1.00 15.14 205 ARG A C 1
ATOM 1486 O O . ARG A 1 205 ? 2.704 30.071 26.722 1.00 16.60 205 ARG A O 1
ATOM 1494 N N . CYS A 1 206 ? 3.017 29.731 24.505 1.00 15.24 206 CYS A N 1
ATOM 1495 C CA . CYS A 1 206 ? 2.067 30.747 24.046 1.00 16.60 206 CYS A CA 1
ATOM 1496 C C . CYS A 1 206 ? 0.628 30.250 23.989 1.00 16.86 206 CYS A C 1
ATOM 1497 O O . CYS A 1 206 ? -0.276 31.039 23.811 1.00 17.57 206 CYS A O 1
ATOM 1500 N N . ARG A 1 207 ? 0.410 28.943 24.122 1.00 16.53 207 ARG A N 1
ATOM 1501 C CA . ARG A 1 207 ? -0.952 28.391 24.036 1.00 17.66 207 ARG A CA 1
ATOM 1502 C C . ARG A 1 207 ? -2.003 29.137 24.910 1.00 18.15 207 ARG A C 1
ATOM 1503 O O . ARG A 1 207 ? -3.017 29.554 24.383 1.00 18.68 207 ARG A O 1
ATOM 1511 N N . PRO A 1 208 ? -1.746 29.330 26.231 1.00 18.99 208 PRO A N 1
ATOM 1512 C CA . PRO A 1 208 ? -2.756 29.985 27.073 1.00 19.05 208 PRO A CA 1
ATOM 1513 C C . PRO A 1 208 ? -3.064 31.410 26.622 1.00 18.84 208 PRO A C 1
ATOM 1514 O O . PRO A 1 208 ? -4.167 31.877 26.849 1.00 19.24 208 PRO A O 1
ATOM 1518 N N . LEU A 1 209 ? -2.113 32.086 25.980 1.00 18.16 209 LEU A N 1
ATOM 1519 C CA . LEU A 1 209 ? -2.319 33.471 25.489 1.00 18.24 209 LEU A CA 1
ATOM 1520 C C . LEU A 1 209 ? -3.421 33.620 24.426 1.00 17.69 209 LEU A C 1
ATOM 1521 O O . LEU A 1 209 ? -4.013 34.685 24.275 1.00 17.36 209 LEU A O 1
ATOM 1526 N N . PHE A 1 210 ? -3.657 32.549 23.676 1.00 17.68 210 PHE A N 1
ATOM 1527 C CA . PHE A 1 210 ? -4.642 32.538 22.599 1.00 17.90 210 PHE A CA 1
ATOM 1528 C C . PHE A 1 210 ? -5.995 31.889 22.959 1.00 18.60 210 PHE A C 1
ATOM 1529 O O . PHE A 1 210 ? -6.957 31.989 22.174 1.00 18.24 210 PHE A O 1
ATOM 1537 N N . GLY A 1 211 ? -6.064 31.223 24.119 1.00 19.82 211 GLY A N 1
ATOM 1538 C CA . GLY A 1 211 ? -7.282 30.519 24.569 1.00 20.88 211 GLY A CA 1
ATOM 1539 C C . GLY A 1 211 ? -7.981 31.355 25.628 1.00 22.30 211 GLY A C 1
ATOM 1540 O O . GLY A 1 211 ? -7.382 32.313 26.121 1.00 23.31 211 GLY A O 1
ATOM 1541 N N . PRO A 1 212 ? -9.259 31.035 25.973 1.00 23.08 212 PRO A N 1
ATOM 1542 C CA . PRO A 1 212 ? -9.996 31.808 26.988 1.00 23.43 212 PRO A CA 1
ATOM 1543 C C . PRO A 1 212 ? -9.359 31.714 28.366 1.00 23.71 212 PRO A C 1
ATOM 1544 O O . PRO A 1 212 ? -8.654 30.738 28.621 1.00 23.36 212 PRO A O 1
ATOM 1548 N N . SER B 1 2 ? 15.648 52.367 19.469 1.00 21.92 2 SER B N 1
ATOM 1549 C CA . SER B 1 2 ? 15.649 52.395 17.975 1.00 21.77 2 SER B CA 1
ATOM 1550 C C . SER B 1 2 ? 16.625 53.420 17.379 1.00 21.53 2 SER B C 1
ATOM 1551 O O . SER B 1 2 ? 16.725 54.556 17.860 1.00 21.99 2 SER B O 1
ATOM 1554 N N . ARG B 1 3 ? 17.313 53.032 16.308 1.00 21.01 3 ARG B N 1
ATOM 1555 C CA . ARG B 1 3 ? 18.169 53.974 15.593 1.00 21.00 3 ARG B CA 1
ATOM 1556 C C . ARG B 1 3 ? 17.427 54.946 14.650 1.00 21.05 3 ARG B C 1
ATOM 1557 O O . ARG B 1 3 ? 18.071 55.702 13.917 1.00 21.82 3 ARG B O 1
ATOM 1565 N N . HIS B 1 4 ? 16.091 54.954 14.702 1.00 20.49 4 HIS B N 1
ATOM 1566 C CA . HIS B 1 4 ? 15.279 55.712 13.734 1.00 20.55 4 HIS B CA 1
ATOM 1567 C C . HIS B 1 4 ? 14.457 56.818 14.388 1.00 20.64 4 HIS B C 1
ATOM 1568 O O . HIS B 1 4 ? 13.556 57.367 13.773 1.00 21.94 4 HIS B O 1
ATOM 1575 N N . TRP B 1 5 ? 14.779 57.156 15.627 1.00 20.92 5 TRP B N 1
ATOM 1576 C CA . TRP B 1 5 ? 13.973 58.097 16.391 1.00 20.65 5 TRP B CA 1
ATOM 1577 C C . TRP B 1 5 ? 14.971 58.785 17.303 1.00 20.75 5 TRP B C 1
ATOM 1578 O O . TRP B 1 5 ? 15.558 58.143 18.172 1.00 20.73 5 TRP B O 1
ATOM 1589 N N . PRO B 1 6 ? 15.220 60.083 17.058 1.00 20.61 6 PRO B N 1
ATOM 1590 C CA . PRO B 1 6 ? 16.301 60.796 17.734 1.00 20.70 6 PRO B CA 1
ATOM 1591 C C . PRO B 1 6 ? 16.118 60.853 19.251 1.00 20.42 6 PRO B C 1
ATOM 1592 O O . PRO B 1 6 ? 17.111 60.955 19.963 1.00 20.01 6 PRO B O 1
ATOM 1596 N N . LEU B 1 7 ? 14.875 60.774 19.739 1.00 19.30 7 LEU B N 1
ATOM 1597 C CA . LEU B 1 7 ? 14.662 60.737 21.180 1.00 20.12 7 LEU B CA 1
ATOM 1598 C C . LEU B 1 7 ? 15.457 59.644 21.882 1.00 19.66 7 LEU B C 1
ATOM 1599 O O . LEU B 1 7 ? 15.787 59.777 23.056 1.00 18.62 7 LEU B O 1
ATOM 1604 N N . PHE B 1 8 ? 15.793 58.583 21.155 1.00 19.50 8 PHE B N 1
ATOM 1605 C CA . PHE B 1 8 ? 16.643 57.545 21.735 1.00 21.10 8 PHE B CA 1
ATOM 1606 C C . PHE B 1 8 ? 18.103 57.985 21.918 1.00 21.63 8 PHE B C 1
ATOM 1607 O O . PHE B 1 8 ? 18.883 57.310 22.598 1.00 23.18 8 PHE B O 1
ATOM 1615 N N . ASP B 1 9 ? 18.482 59.094 21.310 1.00 22.10 9 ASP B N 1
ATOM 1616 C CA . ASP B 1 9 ? 19.847 59.565 21.470 1.00 22.69 9 ASP B CA 1
ATOM 1617 C C . ASP B 1 9 ? 20.004 60.509 22.658 1.00 21.73 9 ASP B C 1
ATOM 1618 O O . ASP B 1 9 ? 21.127 60.770 23.093 1.00 19.89 9 ASP B O 1
ATOM 1623 N N . LEU B 1 10 ? 18.876 60.984 23.205 1.00 20.92 10 LEU B N 1
ATOM 1624 C CA . LEU B 1 10 ? 18.913 61.853 24.376 1.00 21.01 10 LEU B CA 1
ATOM 1625 C C . LEU B 1 10 ? 19.592 61.147 25.570 1.00 20.83 10 LEU B C 1
ATOM 1626 O O . LEU B 1 10 ? 19.327 59.979 25.838 1.00 19.82 10 LEU B O 1
ATOM 1631 N N . ARG B 1 11 ? 20.494 61.865 26.245 1.00 21.15 11 ARG B N 1
ATOM 1632 C CA . ARG B 1 11 ? 21.129 61.412 27.499 1.00 21.64 11 ARG B CA 1
ATOM 1633 C C . ARG B 1 11 ? 21.044 62.544 28.501 1.00 21.73 11 ARG B C 1
ATOM 1634 O O . ARG B 1 11 ? 21.407 63.678 28.173 1.00 23.53 11 ARG B O 1
ATOM 1642 N N . ILE B 1 12 ? 20.553 62.268 29.711 1.00 20.44 12 ILE B N 1
ATOM 1643 C CA . ILE B 1 12 ? 20.675 63.248 30.788 1.00 19.15 12 ILE B CA 1
ATOM 1644 C C . ILE B 1 12 ? 21.532 62.598 31.865 1.00 19.18 12 ILE B C 1
ATOM 1645 O O . ILE B 1 12 ? 21.221 61.480 32.305 1.00 18.95 12 ILE B O 1
ATOM 1650 N N . THR B 1 13 ? 22.607 63.265 32.284 1.00 18.71 13 THR B N 1
ATOM 1651 C CA . THR B 1 13 ? 23.526 62.647 33.254 1.00 18.64 13 THR B CA 1
ATOM 1652 C C . THR B 1 13 ? 23.699 63.536 34.483 1.00 17.96 13 THR B C 1
ATOM 1653 O O . THR B 1 13 ? 23.807 64.742 34.351 1.00 17.00 13 THR B O 1
ATOM 1657 N N . THR B 1 14 ? 23.657 62.920 35.668 1.00 17.89 14 THR B N 1
ATOM 1658 C CA . THR B 1 14 ? 23.948 63.567 36.950 1.00 16.80 14 THR B CA 1
ATOM 1659 C C . THR B 1 14 ? 25.194 62.909 37.611 1.00 17.91 14 THR B C 1
ATOM 1660 O O . THR B 1 14 ? 25.793 62.011 37.006 1.00 17.06 14 THR B O 1
ATOM 1664 N N . PRO B 1 15 ? 25.609 63.351 38.838 1.00 18.06 15 PRO B N 1
ATOM 1665 C CA . PRO B 1 15 ? 26.817 62.674 39.365 1.00 18.35 15 PRO B CA 1
ATOM 1666 C C . PRO B 1 15 ? 26.715 61.142 39.383 1.00 18.36 15 PRO B C 1
ATOM 1667 O O . PRO B 1 15 ? 27.678 60.475 38.999 1.00 18.79 15 PRO B O 1
ATOM 1671 N N . ARG B 1 16 ? 25.566 60.596 39.784 1.00 17.96 16 ARG B N 1
ATOM 1672 C CA . ARG B 1 16 ? 25.412 59.145 39.909 1.00 18.39 16 ARG B CA 1
ATOM 1673 C C . ARG B 1 16 ? 24.474 58.506 38.889 1.00 18.31 16 ARG B C 1
ATOM 1674 O O . ARG B 1 16 ? 24.400 57.301 38.810 1.00 18.92 16 ARG B O 1
ATOM 1682 N N . LEU B 1 17 ? 23.747 59.305 38.121 1.00 18.58 17 LEU B N 1
ATOM 1683 C CA . LEU B 1 17 ? 22.710 58.742 37.245 1.00 19.05 17 LEU B CA 1
ATOM 1684 C C . LEU B 1 17 ? 22.858 59.080 35.774 1.00 19.49 17 LEU B C 1
ATOM 1685 O O . LEU B 1 17 ? 23.404 60.127 35.405 1.00 19.05 17 LEU B O 1
ATOM 1690 N N . GLN B 1 18 ? 22.308 58.195 34.944 1.00 19.84 18 GLN B N 1
ATOM 1691 C CA . GLN B 1 18 ? 22.108 58.472 33.554 1.00 21.42 18 GLN B CA 1
ATOM 1692 C C . GLN B 1 18 ? 20.654 58.134 33.234 1.00 20.87 18 GLN B C 1
ATOM 1693 O O . GLN B 1 18 ? 20.141 57.075 33.628 1.00 20.06 18 GLN B O 1
ATOM 1699 N N . LEU B 1 19 ? 19.983 59.063 32.556 1.00 20.02 19 LEU B N 1
ATOM 1700 C CA . LEU B 1 19 ? 18.606 58.846 32.110 1.00 19.08 19 LEU B CA 1
ATOM 1701 C C . LEU B 1 19 ? 18.516 58.824 30.587 1.00 18.65 19 LEU B C 1
ATOM 1702 O O . LEU B 1 19 ? 19.113 59.656 29.905 1.00 18.15 19 LEU B O 1
ATOM 1707 N N . GLN B 1 20 ? 17.764 57.869 30.052 1.00 17.92 20 GLN B N 1
ATOM 1708 C CA . GLN B 1 20 ? 17.595 57.773 28.621 1.00 18.17 20 GLN B CA 1
ATOM 1709 C C . GLN B 1 20 ? 16.304 57.023 28.339 1.00 18.93 20 GLN B C 1
ATOM 1710 O O . GLN B 1 20 ? 15.816 56.289 29.193 1.00 18.21 20 GLN B O 1
ATOM 1716 N N . LEU B 1 21 ? 15.770 57.192 27.130 1.00 19.61 21 LEU B N 1
ATOM 1717 C CA . LEU B 1 21 ? 14.528 56.523 26.748 1.00 20.05 21 LEU B CA 1
ATOM 1718 C C . LEU B 1 21 ? 14.795 55.041 26.718 1.00 19.66 21 LEU B C 1
ATOM 1719 O O . LEU B 1 21 ? 15.849 54.610 26.247 1.00 19.15 21 LEU B O 1
ATOM 1724 N N . PRO B 1 22 ? 13.872 54.243 27.280 1.00 20.11 22 PRO B N 1
ATOM 1725 C CA . PRO B 1 22 ? 14.217 52.838 27.419 1.00 19.73 22 PRO B CA 1
ATOM 1726 C C . PRO B 1 22 ? 14.257 52.083 26.083 1.00 20.08 22 PRO B C 1
ATOM 1727 O O . PRO B 1 22 ? 13.299 52.088 25.315 1.00 20.31 22 PRO B O 1
ATOM 1731 N N . THR B 1 23 ? 15.408 51.497 25.796 1.00 19.73 23 THR B N 1
ATOM 1732 C CA . THR B 1 23 ? 15.547 50.609 24.677 1.00 19.88 23 THR B CA 1
ATOM 1733 C C . THR B 1 23 ? 14.959 49.259 25.118 1.00 19.55 23 THR B C 1
ATOM 1734 O O . THR B 1 23 ? 14.550 49.090 26.269 1.00 18.67 23 THR B O 1
ATOM 1738 N N . GLU B 1 24 ? 14.939 48.307 24.193 1.00 18.48 24 GLU B N 1
ATOM 1739 C CA . GLU B 1 24 ? 14.493 46.958 24.467 1.00 19.25 24 GLU B CA 1
ATOM 1740 C C . GLU B 1 24 ? 15.196 46.346 25.694 1.00 18.94 24 GLU B C 1
ATOM 1741 O O . GLU B 1 24 ? 14.534 45.846 26.608 1.00 19.27 24 GLU B O 1
ATOM 1747 N N . GLU B 1 25 ? 16.520 46.367 25.700 1.00 19.35 25 GLU B N 1
ATOM 1748 C CA . GLU B 1 25 ? 17.286 45.806 26.827 1.00 19.43 25 GLU B CA 1
ATOM 1749 C C . GLU B 1 25 ? 16.950 46.509 28.137 1.00 18.97 25 GLU B C 1
ATOM 1750 O O . GLU B 1 25 ? 16.724 45.848 29.148 1.00 19.01 25 GLU B O 1
ATOM 1756 N N . LEU B 1 26 ? 16.896 47.842 28.117 1.00 18.47 26 LEU B N 1
ATOM 1757 C CA . LEU B 1 26 ? 16.565 48.594 29.324 1.00 18.80 26 LEU B CA 1
ATOM 1758 C C . LEU B 1 26 ? 15.133 48.366 29.836 1.00 18.76 26 LEU B C 1
ATOM 1759 O O . LEU B 1 26 ? 14.911 48.308 31.050 1.00 18.25 26 LEU B O 1
ATOM 1764 N N . CYS B 1 27 ? 14.164 48.223 28.932 1.00 18.37 27 CYS B N 1
ATOM 1765 C CA . CYS B 1 27 ? 12.807 47.911 29.374 1.00 19.13 27 CYS B CA 1
ATOM 1766 C C . CYS B 1 27 ? 12.822 46.598 30.135 1.00 17.39 27 CYS B C 1
ATOM 1767 O O . CYS B 1 27 ? 12.146 46.469 31.137 1.00 17.14 27 CYS B O 1
ATOM 1770 N N . ASP B 1 28 ? 13.531 45.609 29.607 1.00 17.51 28 ASP B N 1
ATOM 1771 C CA . ASP B 1 28 ? 13.637 44.277 30.231 1.00 16.93 28 ASP B CA 1
ATOM 1772 C C . ASP B 1 28 ? 14.340 44.302 31.606 1.00 17.75 28 ASP B C 1
ATOM 1773 O O . ASP B 1 28 ? 13.930 43.609 32.529 1.00 17.40 28 ASP B O 1
ATOM 1778 N N . GLN B 1 29 ? 15.375 45.128 31.750 1.00 18.13 29 GLN B N 1
ATOM 1779 C CA . GLN B 1 29 ? 15.987 45.365 33.065 1.00 18.47 29 GLN B CA 1
ATOM 1780 C C . GLN B 1 29 ? 15.008 46.065 34.036 1.00 18.06 29 GLN B C 1
ATOM 1781 O O . GLN B 1 29 ? 14.938 45.708 35.225 1.00 17.96 29 GLN B O 1
ATOM 1787 N N . LEU B 1 30 ? 14.252 47.051 33.545 1.00 17.28 30 LEU B N 1
ATOM 1788 C CA . LEU B 1 30 ? 13.248 47.710 34.389 1.00 17.23 30 LEU B CA 1
ATOM 1789 C C . LEU B 1 30 ? 12.261 46.665 34.913 1.00 17.62 30 LEU B C 1
ATOM 1790 O O . LEU B 1 30 ? 11.901 46.685 36.078 1.00 16.74 30 LEU B O 1
ATOM 1795 N N . ILE B 1 31 ? 11.848 45.734 34.046 1.00 17.00 31 ILE B N 1
ATOM 1796 C CA . ILE B 1 31 ? 10.963 44.634 34.460 1.00 16.70 31 ILE B CA 1
ATOM 1797 C C . ILE B 1 31 ? 11.649 43.701 35.465 1.00 17.23 31 ILE B C 1
ATOM 1798 O O . ILE B 1 31 ? 11.025 43.315 36.442 1.00 17.24 31 ILE B O 1
ATOM 1803 N N . ASP B 1 32 ? 12.912 43.333 35.233 1.00 17.93 32 ASP B N 1
ATOM 1804 C CA . ASP B 1 32 ? 13.690 42.620 36.254 1.00 18.91 32 ASP B CA 1
ATOM 1805 C C . ASP B 1 32 ? 13.555 43.351 37.591 1.00 19.55 32 ASP B C 1
ATOM 1806 O O . ASP B 1 32 ? 13.276 42.737 38.610 1.00 19.60 32 ASP B O 1
ATOM 1811 N N . THR B 1 33 ? 13.743 44.665 37.579 1.00 18.91 33 THR B N 1
ATOM 1812 C CA . THR B 1 33 ? 13.698 45.438 38.819 1.00 19.48 33 THR B CA 1
ATOM 1813 C C . THR B 1 33 ? 12.338 45.363 39.512 1.00 20.16 33 THR B C 1
ATOM 1814 O O . THR B 1 33 ? 12.264 45.140 40.724 1.00 20.91 33 THR B O 1
ATOM 1818 N N . ILE B 1 34 ? 11.271 45.501 38.741 1.00 20.25 34 ILE B N 1
ATOM 1819 C CA . ILE B 1 34 ? 9.923 45.508 39.285 1.00 22.24 34 ILE B CA 1
ATOM 1820 C C . ILE B 1 34 ? 9.614 44.155 39.930 1.00 23.71 34 ILE B C 1
ATOM 1821 O O . ILE B 1 34 ? 8.975 44.088 40.998 1.00 24.44 34 ILE B O 1
ATOM 1826 N N . LEU B 1 35 ? 10.083 43.080 39.289 1.00 24.26 35 LEU B N 1
ATOM 1827 C CA . LEU B 1 35 ? 9.872 41.728 39.793 1.00 26.20 35 LEU B CA 1
ATOM 1828 C C . LEU B 1 35 ? 10.661 41.445 41.097 1.00 27.17 35 LEU B C 1
ATOM 1829 O O . LEU B 1 35 ? 10.593 40.344 41.648 1.00 27.66 35 LEU B O 1
ATOM 1834 N N . GLU B 1 36 ? 11.396 42.445 41.584 1.00 28.61 36 GLU B N 1
ATOM 1835 C CA . GLU B 1 36 ? 11.875 42.461 42.971 1.00 30.35 36 GLU B CA 1
ATOM 1836 C C . GLU B 1 36 ? 11.045 43.497 43.743 1.00 29.89 36 GLU B C 1
ATOM 1837 O O . GLU B 1 36 ? 10.157 43.161 44.531 1.00 30.31 36 GLU B O 1
ATOM 1843 N N . GLU B 1 56 ? 2.311 37.626 37.182 1.00 28.34 56 GLU B N 1
ATOM 1844 C CA . GLU B 1 56 ? 2.448 36.998 35.871 1.00 28.10 56 GLU B CA 1
ATOM 1845 C C . GLU B 1 56 ? 2.049 37.906 34.709 1.00 27.21 56 GLU B C 1
ATOM 1846 O O . GLU B 1 56 ? 2.566 37.755 33.599 1.00 26.76 56 GLU B O 1
ATOM 1852 N N . ASP B 1 57 ? 1.139 38.840 34.987 1.00 26.29 57 ASP B N 1
ATOM 1853 C CA . ASP B 1 57 ? 0.632 39.803 34.018 1.00 25.76 57 ASP B CA 1
ATOM 1854 C C . ASP B 1 57 ? 1.529 41.020 33.963 1.00 23.96 57 ASP B C 1
ATOM 1855 O O . ASP B 1 57 ? 1.492 41.820 33.038 1.00 23.76 57 ASP B O 1
ATOM 1860 N N . LEU B 1 58 ? 2.339 41.152 34.988 1.00 22.92 58 LEU B N 1
ATOM 1861 C CA . LEU B 1 58 ? 3.081 42.341 35.199 1.00 21.44 58 LEU B CA 1
ATOM 1862 C C . LEU B 1 58 ? 4.091 42.641 34.064 1.00 20.01 58 LEU B C 1
ATOM 1863 O O . LEU B 1 58 ? 4.167 43.783 33.600 1.00 19.67 58 LEU B O 1
ATOM 1868 N N . PRO B 1 59 ? 4.883 41.635 33.626 1.00 18.30 59 PRO B N 1
ATOM 1869 C CA . PRO B 1 59 ? 5.812 41.935 32.516 1.00 17.26 59 PRO B CA 1
ATOM 1870 C C . PRO B 1 59 ? 5.118 42.513 31.275 1.00 16.84 59 PRO B C 1
ATOM 1871 O O . PRO B 1 59 ? 5.544 43.572 30.774 1.00 15.79 59 PRO B O 1
ATOM 1875 N N . PHE B 1 60 ? 4.054 41.855 30.785 1.00 16.51 60 PHE B N 1
ATOM 1876 C CA . PHE B 1 60 ? 3.389 42.368 29.579 1.00 17.58 60 PHE B CA 1
ATOM 1877 C C . PHE B 1 60 ? 2.726 43.717 29.800 1.00 18.36 60 PHE B C 1
ATOM 1878 O O . PHE B 1 60 ? 2.800 44.583 28.935 1.00 18.42 60 PHE B O 1
ATOM 1886 N N . ASN B 1 61 ? 2.077 43.892 30.951 1.00 18.82 61 ASN B N 1
ATOM 1887 C CA . ASN B 1 61 ? 1.479 45.185 31.290 1.00 19.36 61 ASN B CA 1
ATOM 1888 C C . ASN B 1 61 ? 2.505 46.322 31.286 1.00 19.34 61 ASN B C 1
ATOM 1889 O O . ASN B 1 61 ? 2.206 47.422 30.844 1.00 19.11 61 ASN B O 1
ATOM 1894 N N . THR B 1 62 ? 3.714 46.061 31.786 1.00 19.33 62 THR B N 1
ATOM 1895 C CA . THR B 1 62 ? 4.778 47.060 31.761 1.00 18.02 62 THR B CA 1
ATOM 1896 C C . THR B 1 62 ? 5.208 47.324 30.339 1.00 17.26 62 THR B C 1
ATOM 1897 O O . THR B 1 62 ? 5.308 48.480 29.920 1.00 16.34 62 THR B O 1
ATOM 1901 N N . LEU B 1 63 ? 5.512 46.265 29.593 1.00 15.89 63 LEU B N 1
ATOM 1902 C CA . LEU B 1 63 ? 5.904 46.419 28.200 1.00 16.76 63 LEU B CA 1
ATOM 1903 C C . LEU B 1 63 ? 4.861 47.222 27.429 1.00 16.91 63 LEU B C 1
ATOM 1904 O O . LEU B 1 63 ? 5.205 48.120 26.672 1.00 17.34 63 LEU B O 1
ATOM 1909 N N . SER B 1 64 ? 3.597 46.848 27.585 1.00 17.57 64 SER B N 1
ATOM 1910 C CA . SER B 1 64 ? 2.508 47.440 26.821 1.00 19.61 64 SER B CA 1
ATOM 1911 C C . SER B 1 64 ? 2.401 48.942 27.088 1.00 20.52 64 SER B C 1
ATOM 1912 O O . SER B 1 64 ? 2.201 49.740 26.172 1.00 22.31 64 SER B O 1
ATOM 1915 N N . HIS B 1 65 ? 2.506 49.324 28.352 1.00 21.08 65 HIS B N 1
ATOM 1916 C CA . HIS B 1 65 ? 2.439 50.731 28.755 1.00 22.34 65 HIS B CA 1
ATOM 1917 C C . HIS B 1 65 ? 3.617 51.532 28.169 1.00 22.35 65 HIS B C 1
ATOM 1918 O O . HIS B 1 65 ? 3.426 52.617 27.633 1.00 21.31 65 HIS B O 1
ATOM 1925 N N . LEU B 1 66 ? 4.834 50.990 28.243 1.00 22.43 66 LEU B N 1
ATOM 1926 C CA . LEU B 1 66 ? 6.003 51.685 27.673 1.00 22.32 66 LEU B CA 1
ATOM 1927 C C . LEU B 1 66 ? 5.893 51.859 26.151 1.00 22.19 66 LEU B C 1
ATOM 1928 O O . LEU B 1 66 ? 6.105 52.968 25.621 1.00 20.98 66 LEU B O 1
ATOM 1933 N N . TRP B 1 67 ? 5.536 50.774 25.458 1.00 21.67 67 TRP B N 1
ATOM 1934 C CA . TRP B 1 67 ? 5.287 50.841 24.008 1.00 22.74 67 TRP B CA 1
ATOM 1935 C C . TRP B 1 67 ? 4.241 51.906 23.652 1.00 22.10 67 TRP B C 1
ATOM 1936 O O . TRP B 1 67 ? 4.414 52.673 22.700 1.00 21.26 67 TRP B O 1
ATOM 1947 N N . GLN B 1 68 ? 3.123 51.908 24.374 1.00 22.22 68 GLN B N 1
ATOM 1948 C CA . GLN B 1 68 ? 2.043 52.855 24.063 1.00 22.91 68 GLN B CA 1
ATOM 1949 C C . GLN B 1 68 ? 2.478 54.307 24.258 1.00 23.59 68 GLN B C 1
ATOM 1950 O O . GLN B 1 68 ? 2.011 55.194 23.535 1.00 23.35 68 GLN B O 1
ATOM 1956 N N . GLN B 1 69 ? 3.330 54.542 25.261 1.00 24.23 69 GLN B N 1
ATOM 1957 C CA . GLN B 1 69 ? 3.898 55.870 25.533 1.00 25.83 69 GLN B CA 1
ATOM 1958 C C . GLN B 1 69 ? 4.901 56.278 24.453 1.00 25.61 69 GLN B C 1
ATOM 1959 O O . GLN B 1 69 ? 4.945 57.442 24.036 1.00 26.38 69 GLN B O 1
ATOM 1965 N N . LEU B 1 70 ? 5.747 55.335 24.044 1.00 25.61 70 LEU B N 1
ATOM 1966 C CA . LEU B 1 70 ? 6.717 55.579 22.966 1.00 24.55 70 LEU B CA 1
ATOM 1967 C C . LEU B 1 70 ? 5.940 55.919 21.694 1.00 24.08 70 LEU B C 1
ATOM 1968 O O . LEU B 1 70 ? 6.247 56.917 21.045 1.00 24.13 70 LEU B O 1
ATOM 1973 N N . ALA B 1 71 ? 4.879 55.151 21.403 1.00 22.13 71 ALA B N 1
ATOM 1974 C CA . ALA B 1 71 ? 4.078 55.277 20.180 1.00 21.38 71 ALA B CA 1
ATOM 1975 C C . ALA B 1 71 ? 3.251 56.553 20.088 1.00 20.94 71 ALA B C 1
ATOM 1976 O O . ALA B 1 71 ? 2.890 57.014 18.995 1.00 20.63 71 ALA B O 1
ATOM 1978 N N . GLY B 1 72 ? 2.912 57.095 21.247 1.00 20.52 72 GLY B N 1
ATOM 1979 C CA . GLY B 1 72 ? 1.926 58.163 21.334 1.00 20.33 72 GLY B CA 1
ATOM 1980 C C . GLY B 1 72 ? 2.544 59.553 21.283 1.00 19.93 72 GLY B C 1
ATOM 1981 O O . GLY B 1 72 ? 1.822 60.546 21.352 1.00 19.78 72 GLY B O 1
ATOM 1982 N N . PHE B 1 73 ? 3.878 59.626 21.187 1.00 19.47 73 PHE B N 1
ATOM 1983 C CA . PHE B 1 73 ? 4.567 60.915 21.134 1.00 19.15 73 PHE B CA 1
ATOM 1984 C C . PHE B 1 73 ? 3.978 61.802 20.054 1.00 19.44 73 PHE B C 1
ATOM 1985 O O . PHE B 1 73 ? 3.962 61.433 18.875 1.00 19.05 73 PHE B O 1
ATOM 1993 N N . LYS B 1 74 ? 3.494 62.966 20.471 1.00 20.38 74 LYS B N 1
ATOM 1994 C CA . LYS B 1 74 ? 3.058 64.024 19.571 1.00 21.32 74 LYS B CA 1
ATOM 1995 C C . LYS B 1 74 ? 3.541 65.343 20.173 1.00 20.58 74 LYS B C 1
ATOM 1996 O O . LYS B 1 74 ? 3.585 65.495 21.399 1.00 20.51 74 LYS B O 1
ATOM 2002 N N . ARG B 1 75 ? 3.902 66.292 19.314 1.00 19.54 75 ARG B N 1
ATOM 2003 C CA . ARG B 1 75 ? 4.307 67.630 19.740 1.00 19.17 75 ARG B CA 1
ATOM 2004 C C . ARG B 1 75 ? 3.325 68.258 20.763 1.00 16.96 75 ARG B C 1
ATOM 2005 O O . ARG B 1 75 ? 3.754 68.929 21.706 1.00 16.42 75 ARG B O 1
ATOM 2013 N N . ASP B 1 76 ? 2.026 68.058 20.559 1.00 15.75 76 ASP B N 1
ATOM 2014 C CA . ASP B 1 76 ? 0.987 68.636 21.444 1.00 16.27 76 ASP B CA 1
ATOM 2015 C C . ASP B 1 76 ? 0.505 67.685 22.529 1.00 15.56 76 ASP B C 1
ATOM 2016 O O . ASP B 1 76 ? -0.419 67.986 23.274 1.00 14.78 76 ASP B O 1
ATOM 2021 N N . ASP B 1 77 ? 1.137 66.526 22.620 1.00 15.40 77 ASP B N 1
ATOM 2022 C CA . ASP B 1 77 ? 0.784 65.564 23.655 1.00 16.05 77 ASP B CA 1
ATOM 2023 C C . ASP B 1 77 ? 1.835 64.460 23.691 1.00 15.91 77 ASP B C 1
ATOM 2024 O O . ASP B 1 77 ? 1.817 63.529 22.874 1.00 15.57 77 ASP B O 1
ATOM 2029 N N . TRP B 1 78 ? 2.768 64.597 24.621 1.00 15.49 78 TRP B N 1
ATOM 2030 C CA . TRP B 1 78 ? 3.853 63.649 24.725 1.00 16.05 78 TRP B CA 1
ATOM 2031 C C . TRP B 1 78 ? 4.104 63.196 26.170 1.00 16.71 78 TRP B C 1
ATOM 2032 O O . TRP B 1 78 ? 3.724 63.871 27.134 1.00 15.33 78 TRP B O 1
ATOM 2043 N N . SER B 1 79 ? 4.714 62.015 26.285 1.00 17.21 79 SER B N 1
ATOM 2044 C CA . SER B 1 79 ? 5.158 61.459 27.555 1.00 18.67 79 SER B CA 1
ATOM 2045 C C . SER B 1 79 ? 6.560 60.893 27.307 1.00 18.53 79 SER B C 1
ATOM 2046 O O . SER B 1 79 ? 6.753 60.133 26.350 1.00 19.34 79 SER B O 1
ATOM 2049 N N . LEU B 1 80 ? 7.531 61.253 28.144 1.00 18.16 80 LEU B N 1
ATOM 2050 C CA . LEU B 1 80 ? 8.881 60.697 28.040 1.00 18.91 80 LEU B CA 1
ATOM 2051 C C . LEU B 1 80 ? 9.250 59.853 29.243 1.00 18.29 80 LEU B C 1
ATOM 2052 O O . LEU B 1 80 ? 9.742 60.381 30.244 1.00 19.08 80 LEU B O 1
ATOM 2057 N N . PRO B 1 81 ? 9.062 58.531 29.128 1.00 17.70 81 PRO B N 1
ATOM 2058 C CA . PRO B 1 81 ? 9.409 57.621 30.222 1.00 17.12 81 PRO B CA 1
ATOM 2059 C C . PRO B 1 81 ? 10.911 57.340 30.203 1.00 16.39 81 PRO B C 1
ATOM 2060 O O . PRO B 1 81 ? 11.374 56.491 29.455 1.00 17.40 81 PRO B O 1
ATOM 2064 N N . LEU B 1 82 ? 11.685 58.026 31.019 1.00 15.10 82 LEU B N 1
ATOM 2065 C CA . LEU B 1 82 ? 13.128 57.798 30.987 1.00 14.40 82 LEU B CA 1
ATOM 2066 C C . LEU B 1 82 ? 13.598 56.737 31.954 1.00 13.39 82 LEU B C 1
ATOM 2067 O O . LEU B 1 82 ? 13.380 56.860 33.157 1.00 14.32 82 LEU B O 1
ATOM 2072 N N . ALA B 1 83 ? 14.259 55.697 31.440 1.00 13.18 83 ALA B N 1
ATOM 2073 C CA . ALA B 1 83 ? 14.973 54.737 32.270 1.00 12.62 83 ALA B CA 1
ATOM 2074 C C . ALA B 1 83 ? 16.040 55.466 33.097 1.00 13.31 83 ALA B C 1
ATOM 2075 O O . ALA B 1 83 ? 16.749 56.341 32.588 1.00 12.66 83 ALA B O 1
ATOM 2077 N N . VAL B 1 84 ? 16.131 55.122 34.381 1.00 13.78 84 VAL B N 1
ATOM 2078 C CA . VAL B 1 84 ? 17.123 55.733 35.288 1.00 13.27 84 VAL B CA 1
ATOM 2079 C C . VAL B 1 84 ? 18.172 54.662 35.547 1.00 14.26 84 VAL B C 1
ATOM 2080 O O . VAL B 1 84 ? 17.842 53.584 36.068 1.00 14.09 84 VAL B O 1
ATOM 2084 N N . LEU B 1 85 ? 19.425 54.943 35.165 1.00 14.37 85 LEU B N 1
ATOM 2085 C CA . LEU B 1 85 ? 20.514 53.959 35.234 1.00 15.39 85 LEU B CA 1
ATOM 2086 C C . LEU B 1 85 ? 21.478 54.313 36.350 1.00 16.82 85 LEU B C 1
ATOM 2087 O O . LEU B 1 85 ? 21.961 55.445 36.423 1.00 16.17 85 LEU B O 1
ATOM 2092 N N . VAL B 1 86 ? 21.743 53.346 37.220 1.00 18.55 86 VAL B N 1
ATOM 2093 C CA . VAL B 1 86 ? 22.783 53.472 38.245 1.00 21.14 86 VAL B CA 1
ATOM 2094 C C . VAL B 1 86 ? 23.755 52.345 37.967 1.00 22.70 86 VAL B C 1
ATOM 2095 O O . VAL B 1 86 ? 23.363 51.167 37.957 1.00 23.14 86 VAL B O 1
ATOM 2099 N N . ASP B 1 87 ? 25.005 52.707 37.685 1.00 24.69 87 ASP B N 1
ATOM 2100 C CA . ASP B 1 87 ? 26.036 51.735 37.305 1.00 26.71 87 ASP B CA 1
ATOM 2101 C C . ASP B 1 87 ? 25.593 50.807 36.169 1.00 27.41 87 ASP B C 1
ATOM 2102 O O . ASP B 1 87 ? 25.898 49.610 36.177 1.00 27.97 87 ASP B O 1
ATOM 2107 N N . GLY B 1 88 ? 24.858 51.346 35.198 1.00 28.09 88 GLY B N 1
ATOM 2108 C CA . GLY B 1 88 ? 24.412 50.530 34.058 1.00 28.80 88 GLY B CA 1
ATOM 2109 C C . GLY B 1 88 ? 23.083 49.812 34.241 1.00 29.04 88 GLY B C 1
ATOM 2110 O O . GLY B 1 88 ? 22.398 49.540 33.252 1.00 29.73 88 GLY B O 1
ATOM 2111 N N . ARG B 1 89 ? 22.710 49.520 35.493 1.00 28.76 89 ARG B N 1
ATOM 2112 C CA . ARG B 1 89 ? 21.425 48.863 35.811 1.00 28.38 89 ARG B CA 1
ATOM 2113 C C . ARG B 1 89 ? 20.273 49.857 35.702 1.00 26.54 89 ARG B C 1
ATOM 2114 O O . ARG B 1 89 ? 20.338 50.928 36.289 1.00 25.65 89 ARG B O 1
ATOM 2122 N N . ALA B 1 90 ? 19.221 49.495 34.967 1.00 25.17 90 ALA B N 1
ATOM 2123 C CA . ALA B 1 90 ? 17.977 50.253 34.989 1.00 23.33 90 ALA B CA 1
ATOM 2124 C C . ALA B 1 90 ? 17.231 49.987 36.311 1.00 22.22 90 ALA B C 1
ATOM 2125 O O . ALA B 1 90 ? 16.779 48.860 36.544 1.00 22.90 90 ALA B O 1
ATOM 2127 N N . VAL B 1 91 ? 17.128 51.029 37.151 1.00 20.11 91 VAL B N 1
ATOM 2128 C CA . VAL B 1 91 ? 16.624 50.976 38.545 1.00 18.38 91 VAL B CA 1
ATOM 2129 C C . VAL B 1 91 ? 15.217 51.586 38.761 1.00 16.70 91 VAL B C 1
ATOM 2130 O O . VAL B 1 91 ? 14.643 51.459 39.845 1.00 16.58 91 VAL B O 1
ATOM 2134 N N . GLY B 1 92 ? 14.687 52.255 37.743 1.00 14.75 92 GLY B N 1
ATOM 2135 C CA . GLY B 1 92 ? 13.478 53.058 37.892 1.00 13.07 92 GLY B CA 1
ATOM 2136 C C . GLY B 1 92 ? 13.208 53.890 36.644 1.00 12.80 92 GLY B C 1
ATOM 2137 O O . GLY B 1 92 ? 13.966 53.837 35.653 1.00 11.83 92 GLY B O 1
ATOM 2138 N N . VAL B 1 93 ? 12.134 54.665 36.703 1.00 11.75 93 VAL B N 1
ATOM 2139 C CA . VAL B 1 93 ? 11.673 55.496 35.579 1.00 12.48 93 VAL B CA 1
ATOM 2140 C C . VAL B 1 93 ? 11.369 56.872 36.127 1.00 12.49 93 VAL B C 1
ATOM 2141 O O . VAL B 1 93 ? 10.724 57.006 37.161 1.00 12.38 93 VAL B O 1
ATOM 2145 N N . GLN B 1 94 ? 11.887 57.882 35.459 1.00 13.45 94 GLN B N 1
ATOM 2146 C CA . GLN B 1 94 ? 11.518 59.266 35.737 1.00 13.52 94 GLN B CA 1
ATOM 2147 C C . GLN B 1 94 ? 10.861 59.791 34.470 1.00 14.04 94 GLN B C 1
ATOM 2148 O O . GLN B 1 94 ? 11.533 59.969 33.458 1.00 15.25 94 GLN B O 1
ATOM 2154 N N . ALA B 1 95 ? 9.545 59.988 34.513 1.00 14.26 95 ALA B N 1
ATOM 2155 C CA . ALA B 1 95 ? 8.789 60.435 33.347 1.00 14.60 95 ALA B CA 1
ATOM 2156 C C . ALA B 1 95 ? 8.656 61.952 33.338 1.00 15.30 95 ALA B C 1
ATOM 2157 O O . ALA B 1 95 ? 8.622 62.576 34.395 1.00 14.26 95 ALA B O 1
ATOM 2159 N N . LEU B 1 96 ? 8.585 62.516 32.133 1.00 15.53 96 LEU B N 1
ATOM 2160 C CA . LEU B 1 96 ? 8.178 63.895 31.935 1.00 15.72 96 LEU B CA 1
ATOM 2161 C C . LEU B 1 96 ? 7.105 63.834 30.880 1.00 15.51 96 LEU B C 1
ATOM 2162 O O . LEU B 1 96 ? 7.202 63.038 29.940 1.00 16.14 96 LEU B O 1
ATOM 2167 N N . SER B 1 97 ? 6.081 64.673 30.999 1.00 15.86 97 SER B N 1
ATOM 2168 C CA . SER B 1 97 ? 5.023 64.660 30.003 1.00 16.55 97 SER B CA 1
ATOM 2169 C C . SER B 1 97 ? 4.396 66.058 29.905 1.00 16.20 97 SER B C 1
ATOM 2170 O O . SER B 1 97 ? 4.553 66.879 30.808 1.00 17.22 97 SER B O 1
ATOM 2173 N N . SER B 1 98 ? 3.722 66.351 28.795 1.00 16.29 98 SER B N 1
ATOM 2174 C CA . SER B 1 98 ? 2.990 67.624 28.655 1.00 14.69 98 SER B CA 1
ATOM 2175 C C . SER B 1 98 ? 1.996 67.527 27.505 1.00 15.60 98 SER B C 1
ATOM 2176 O O . SER B 1 98 ? 2.334 67.033 26.424 1.00 14.66 98 SER B O 1
ATOM 2179 N N . LYS B 1 99 ? 0.783 68.004 27.760 1.00 15.08 99 LYS B N 1
ATOM 2180 C CA . LYS B 1 99 ? -0.229 68.319 26.739 1.00 15.52 99 LYS B CA 1
ATOM 2181 C C . LYS B 1 99 ? -0.137 69.818 26.385 1.00 14.40 99 LYS B C 1
ATOM 2182 O O . LYS B 1 99 ? -0.095 70.667 27.270 1.00 14.62 99 LYS B O 1
ATOM 2188 N N . ASP B 1 100 ? -0.093 70.125 25.088 1.00 13.30 100 ASP B N 1
ATOM 2189 C CA . ASP B 1 100 ? -0.023 71.499 24.563 1.00 12.90 100 ASP B CA 1
ATOM 2190 C C . ASP B 1 100 ? 1.191 72.291 25.039 1.00 12.34 100 ASP B C 1
ATOM 2191 O O . ASP B 1 100 ? 1.096 73.514 25.217 1.00 12.21 100 ASP B O 1
ATOM 2196 N N . PHE B 1 101 ? 2.330 71.612 25.209 1.00 12.37 101 PHE B N 1
ATOM 2197 C CA . PHE B 1 101 ? 3.554 72.284 25.708 1.00 13.07 101 PHE B CA 1
ATOM 2198 C C . PHE B 1 101 ? 3.913 73.596 25.020 1.00 13.04 101 PHE B C 1
ATOM 2199 O O . PHE B 1 101 ? 4.284 74.543 25.710 1.00 12.97 101 PHE B O 1
ATOM 2207 N N . PRO B 1 102 ? 3.848 73.650 23.661 1.00 13.68 102 PRO B N 1
ATOM 2208 C CA . PRO B 1 102 ? 4.269 74.877 22.992 1.00 13.09 102 PRO B CA 1
ATOM 2209 C C . PRO B 1 102 ? 3.469 76.097 23.431 1.00 13.40 102 PRO B C 1
ATOM 2210 O O . PRO B 1 102 ? 3.963 77.225 23.322 1.00 12.95 102 PRO B O 1
ATOM 2214 N N . ILE B 1 103 ? 2.241 75.856 23.894 1.00 12.97 103 ILE B N 1
ATOM 2215 C CA . ILE B 1 103 ? 1.353 76.915 24.340 1.00 12.92 103 ILE B CA 1
ATOM 2216 C C . ILE B 1 103 ? 1.484 77.133 25.853 1.00 12.98 103 ILE B C 1
ATOM 2217 O O . ILE B 1 103 ? 1.722 78.258 26.293 1.00 11.97 103 ILE B O 1
ATOM 2222 N N . THR B 1 104 ? 1.385 76.060 26.645 1.00 12.84 104 THR B N 1
ATOM 2223 C CA . THR B 1 104 ? 1.316 76.211 28.097 1.00 13.47 104 THR B CA 1
ATOM 2224 C C . THR B 1 104 ? 2.697 76.471 28.704 1.00 14.48 104 THR B C 1
ATOM 2225 O O . THR B 1 104 ? 2.809 77.149 29.732 1.00 14.97 104 THR B O 1
ATOM 2229 N N . ARG B 1 105 ? 3.736 75.921 28.069 1.00 14.17 105 ARG B N 1
ATOM 2230 C CA . ARG B 1 105 ? 5.097 75.884 28.625 1.00 15.10 105 ARG B CA 1
ATOM 2231 C C . ARG B 1 105 ? 5.175 75.221 30.034 1.00 15.17 105 ARG B C 1
ATOM 2232 O O . ARG B 1 105 ? 6.032 75.542 30.867 1.00 15.22 105 ARG B O 1
ATOM 2240 N N . GLN B 1 106 ? 4.280 74.259 30.259 1.00 14.05 106 GLN B N 1
ATOM 2241 C CA . GLN B 1 106 ? 4.157 73.599 31.543 1.00 13.93 106 GLN B CA 1
ATOM 2242 C C . GLN B 1 106 ? 4.309 72.100 31.320 1.00 14.10 106 GLN B C 1
ATOM 2243 O O . GLN B 1 106 ? 3.790 71.567 30.343 1.00 13.43 106 GLN B O 1
ATOM 2249 N N . VAL B 1 107 ? 5.066 71.451 32.209 1.00 14.53 107 VAL B N 1
ATOM 2250 C CA . VAL B 1 107 ? 5.320 70.014 32.145 1.00 14.81 107 VAL B CA 1
ATOM 2251 C C . VAL B 1 107 ? 4.909 69.353 33.450 1.00 15.40 107 VAL B C 1
ATOM 2252 O O . VAL B 1 107 ? 4.803 70.015 34.477 1.00 16.31 107 VAL B O 1
ATOM 2256 N N . ASP B 1 108 ? 4.681 68.049 33.392 1.00 15.59 108 ASP B N 1
ATOM 2257 C CA . ASP B 1 108 ? 4.308 67.253 34.537 1.00 18.45 108 ASP B CA 1
ATOM 2258 C C . ASP B 1 108 ? 5.301 66.081 34.657 1.00 17.93 108 ASP B C 1
ATOM 2259 O O . ASP B 1 108 ? 5.800 65.601 33.651 1.00 19.81 108 ASP B O 1
ATOM 2264 N N . SER B 1 109 ? 5.539 65.582 35.866 1.00 16.79 109 SER B N 1
ATOM 2265 C CA . SER B 1 109 ? 6.384 64.410 36.015 1.00 15.90 109 SER B CA 1
ATOM 2266 C C . SER B 1 109 ? 5.807 63.332 36.963 1.00 16.00 109 SER B C 1
ATOM 2267 O O . SER B 1 109 ? 4.959 63.617 37.815 1.00 16.01 109 SER B O 1
ATOM 2270 N N . GLY B 1 110 ? 6.262 62.089 36.784 1.00 14.99 110 GLY B N 1
ATOM 2271 C CA . GLY B 1 110 ? 5.892 60.996 37.658 1.00 14.30 110 GLY B CA 1
ATOM 2272 C C . GLY B 1 110 ? 7.097 60.057 37.633 1.00 14.38 110 GLY B C 1
ATOM 2273 O O . GLY B 1 110 ? 7.932 60.156 36.738 1.00 13.81 110 GLY B O 1
ATOM 2274 N N . SER B 1 111 ? 7.195 59.155 38.609 1.00 13.83 111 SER B N 1
ATOM 2275 C CA . SER B 1 111 ? 8.368 58.297 38.704 1.00 13.70 111 SER B CA 1
ATOM 2276 C C . SER B 1 111 ? 8.102 57.128 39.592 1.00 14.58 111 SER B C 1
ATOM 2277 O O . SER B 1 111 ? 7.138 57.130 40.390 1.00 14.29 111 SER B O 1
ATOM 2280 N N . TRP B 1 112 ? 8.954 56.118 39.435 1.00 13.98 112 TRP B N 1
ATOM 2281 C CA . TRP B 1 112 ? 9.054 55.026 40.377 1.00 13.50 112 TRP B CA 1
ATOM 2282 C C . TRP B 1 112 ? 10.508 54.555 40.437 1.00 13.42 112 TRP B C 1
ATOM 2283 O O . TRP B 1 112 ? 11.279 54.723 39.483 1.00 11.48 112 TRP B O 1
ATOM 2294 N N . LEU B 1 113 ? 10.854 53.939 41.558 1.00 13.37 113 LEU B N 1
ATOM 2295 C CA . LEU B 1 113 ? 12.208 53.490 41.831 1.00 14.54 113 LEU B CA 1
ATOM 2296 C C . LEU B 1 113 ? 12.085 52.132 42.499 1.00 14.43 113 LEU B C 1
ATOM 2297 O O . LEU B 1 113 ? 11.292 51.978 43.434 1.00 14.75 113 LEU B O 1
ATOM 2302 N N . GLY B 1 114 ? 12.866 51.161 42.028 1.00 15.03 114 GLY B N 1
ATOM 2303 C CA . GLY B 1 114 ? 12.850 49.813 42.605 1.00 15.82 114 GLY B CA 1
ATOM 2304 C C . GLY B 1 114 ? 13.129 49.861 44.097 1.00 17.03 114 GLY B C 1
ATOM 2305 O O . GLY B 1 114 ? 13.887 50.703 44.564 1.00 16.10 114 GLY B O 1
ATOM 2306 N N . LEU B 1 115 ? 12.532 48.933 44.843 1.00 18.92 115 LEU B N 1
ATOM 2307 C CA . LEU B 1 115 ? 12.614 48.937 46.295 1.00 20.67 115 LEU B CA 1
ATOM 2308 C C . LEU B 1 115 ? 14.035 49.049 46.829 1.00 21.23 115 LEU B C 1
ATOM 2309 O O . LEU B 1 115 ? 14.318 49.938 47.648 1.00 21.72 115 LEU B O 1
ATOM 2314 N N . ARG B 1 116 ? 14.929 48.187 46.352 1.00 21.59 116 ARG B N 1
ATOM 2315 C CA . ARG B 1 116 ? 16.277 48.158 46.893 1.00 21.80 116 ARG B CA 1
ATOM 2316 C C . ARG B 1 116 ? 17.162 49.347 46.507 1.00 21.14 116 ARG B C 1
ATOM 2317 O O . ARG B 1 116 ? 18.252 49.500 47.039 1.00 20.89 116 ARG B O 1
ATOM 2325 N N . TYR B 1 117 ? 16.667 50.227 45.640 1.00 20.51 117 TYR B N 1
ATOM 2326 C CA . TYR B 1 117 ? 17.399 51.455 45.284 1.00 20.57 117 TYR B CA 1
ATOM 2327 C C . TYR B 1 117 ? 16.892 52.711 45.983 1.00 19.85 117 TYR B C 1
ATOM 2328 O O . TYR B 1 117 ? 17.437 53.795 45.787 1.00 20.12 117 TYR B O 1
ATOM 2337 N N . GLN B 1 118 ? 15.850 52.556 46.799 1.00 19.38 118 GLN B N 1
ATOM 2338 C CA . GLN B 1 118 ? 15.278 53.662 47.551 1.00 18.65 118 GLN B CA 1
ATOM 2339 C C . GLN B 1 118 ? 16.130 53.960 48.774 1.00 18.37 118 GLN B C 1
ATOM 2340 O O . GLN B 1 118 ? 16.847 53.091 49.254 1.00 17.84 118 GLN B O 1
ATOM 2346 N N . GLY B 1 119 ? 16.056 55.196 49.260 1.00 18.29 119 GLY B N 1
ATOM 2347 C CA . GLY B 1 119 ? 16.786 55.602 50.447 1.00 18.18 119 GLY B CA 1
ATOM 2348 C C . GLY B 1 119 ? 18.237 55.947 50.167 1.00 18.37 119 GLY B C 1
ATOM 2349 O O . GLY B 1 119 ? 19.026 56.070 51.096 1.00 18.55 119 GLY B O 1
ATOM 2350 N N . HIS B 1 120 ? 18.595 56.120 48.895 1.00 18.25 120 HIS B N 1
ATOM 2351 C CA . HIS B 1 120 ? 19.972 56.480 48.548 1.00 18.54 120 HIS B CA 1
ATOM 2352 C C . HIS B 1 120 ? 20.128 57.852 47.897 1.00 17.49 120 HIS B C 1
ATOM 2353 O O . HIS B 1 120 ? 21.217 58.175 47.411 1.00 17.65 120 HIS B O 1
ATOM 2360 N N . GLY B 1 121 ? 19.056 58.649 47.906 1.00 16.09 121 GLY B N 1
ATOM 2361 C CA . GLY B 1 121 ? 19.065 59.971 47.297 1.00 14.41 121 GLY B CA 1
ATOM 2362 C C . GLY B 1 121 ? 18.907 59.980 45.785 1.00 14.26 121 GLY B C 1
ATOM 2363 O O . GLY B 1 121 ? 19.046 61.029 45.156 1.00 12.81 121 GLY B O 1
ATOM 2364 N N . TYR B 1 122 ? 18.611 58.818 45.187 1.00 14.08 122 TYR B N 1
ATOM 2365 C CA . TYR B 1 122 ? 18.393 58.776 43.729 1.00 14.22 122 TYR B CA 1
ATOM 2366 C C . TYR B 1 122 ? 17.124 59.522 43.315 1.00 14.02 122 TYR B C 1
ATOM 2367 O O . TYR B 1 122 ? 17.095 60.148 42.243 1.00 13.86 122 TYR B O 1
ATOM 2376 N N . GLY B 1 123 ? 16.065 59.466 44.131 1.00 13.54 123 GLY B N 1
ATOM 2377 C CA . GLY B 1 123 ? 14.799 60.139 43.737 1.00 13.23 123 GLY B CA 1
ATOM 2378 C C . GLY B 1 123 ? 14.961 61.637 43.449 1.00 13.57 123 GLY B C 1
ATOM 2379 O O . GLY B 1 123 ? 14.433 62.183 42.473 1.00 12.83 123 GLY B O 1
ATOM 2380 N N . THR B 1 124 ? 15.715 62.309 44.300 1.00 14.23 124 THR B N 1
ATOM 2381 C CA . THR B 1 124 ? 15.930 63.732 44.145 1.00 14.90 124 THR B CA 1
ATOM 2382 C C . THR B 1 124 ? 16.868 64.043 42.979 1.00 15.22 124 THR B C 1
ATOM 2383 O O . THR B 1 124 ? 16.644 64.999 42.224 1.00 15.59 124 THR B O 1
ATOM 2387 N N . GLU B 1 125 ? 17.883 63.196 42.785 1.00 14.94 125 GLU B N 1
ATOM 2388 C CA . GLU B 1 125 ? 18.776 63.326 41.657 1.00 15.35 125 GLU B CA 1
ATOM 2389 C C . GLU B 1 125 ? 18.036 63.121 40.307 1.00 15.08 125 GLU B C 1
ATOM 2390 O O . GLU B 1 125 ? 18.222 63.885 39.348 1.00 14.87 125 GLU B O 1
ATOM 2396 N N . MET B 1 126 ? 17.193 62.099 40.240 1.00 14.83 126 MET B N 1
ATOM 2397 C CA . MET B 1 126 ? 16.389 61.860 39.036 1.00 15.55 126 MET B CA 1
ATOM 2398 C C . MET B 1 126 ? 15.373 62.978 38.725 1.00 14.89 126 MET B C 1
ATOM 2399 O O . MET B 1 126 ? 15.192 63.329 37.555 1.00 14.87 126 MET B O 1
ATOM 2404 N N . ARG B 1 127 ? 14.755 63.580 39.755 1.00 14.61 127 ARG B N 1
ATOM 2405 C CA . ARG B 1 127 ? 13.904 64.767 39.557 1.00 13.77 127 ARG B CA 1
ATOM 2406 C C . ARG B 1 127 ? 14.724 65.960 39.073 1.00 14.15 127 ARG B C 1
ATOM 2407 O O . ARG B 1 127 ? 14.308 66.634 38.142 1.00 15.14 127 ARG B O 1
ATOM 2415 N N . ALA B 1 128 ? 15.893 66.206 39.676 1.00 13.17 128 ALA B N 1
ATOM 2416 C CA . ALA B 1 128 ? 16.770 67.304 39.252 1.00 13.79 128 ALA B CA 1
ATOM 2417 C C . ALA B 1 128 ? 17.172 67.186 37.772 1.00 14.03 128 ALA B C 1
ATOM 2418 O O . ALA B 1 128 ? 17.227 68.193 37.021 1.00 12.99 128 ALA B O 1
ATOM 2420 N N . ALA B 1 129 ? 17.447 65.944 37.372 1.00 13.92 129 ALA B N 1
ATOM 2421 C CA . ALA B 1 129 ? 17.809 65.613 35.992 1.00 14.92 129 ALA B CA 1
ATOM 2422 C C . ALA B 1 129 ? 16.710 66.084 35.027 1.00 14.61 129 ALA B C 1
ATOM 2423 O O . ALA B 1 129 ? 17.001 66.851 34.096 1.00 14.91 129 ALA B O 1
ATOM 2425 N N . VAL B 1 130 ? 15.463 65.653 35.244 1.00 14.84 130 VAL B N 1
ATOM 2426 C CA . VAL B 1 130 ? 14.371 66.000 34.282 1.00 15.08 130 VAL B CA 1
ATOM 2427 C C . VAL B 1 130 ? 13.958 67.448 34.383 1.00 14.87 130 VAL B C 1
ATOM 2428 O O . VAL B 1 130 ? 13.513 68.022 33.387 1.00 15.71 130 VAL B O 1
ATOM 2432 N N . LEU B 1 131 ? 14.050 68.025 35.585 1.00 13.73 131 LEU B N 1
ATOM 2433 C CA . LEU B 1 131 ? 13.744 69.455 35.785 1.00 13.90 131 LEU B CA 1
ATOM 2434 C C . LEU B 1 131 ? 14.711 70.318 34.997 1.00 13.94 131 LEU B C 1
ATOM 2435 O O . LEU B 1 131 ? 14.301 71.291 34.344 1.00 15.07 131 LEU B O 1
ATOM 2440 N N . TYR B 1 132 ? 15.994 69.961 35.043 1.00 13.47 132 TYR B N 1
ATOM 2441 C CA . TYR B 1 132 ? 17.001 70.682 34.230 1.00 12.78 132 TYR B CA 1
ATOM 2442 C C . TYR B 1 132 ? 16.676 70.600 32.724 1.00 12.97 132 TYR B C 1
ATOM 2443 O O . TYR B 1 132 ? 16.688 71.604 32.010 1.00 12.95 132 TYR B O 1
ATOM 2452 N N . PHE B 1 133 ? 16.368 69.401 32.243 1.00 13.23 133 PHE B N 1
ATOM 2453 C CA . PHE B 1 133 ? 15.966 69.214 30.851 1.00 12.97 133 PHE B CA 1
ATOM 2454 C C . PHE B 1 133 ? 14.749 70.100 30.496 1.00 12.79 133 PHE B C 1
ATOM 2455 O O . PHE B 1 133 ? 14.766 70.822 29.498 1.00 14.25 133 PHE B O 1
ATOM 2463 N N . ALA B 1 134 ? 13.719 70.073 31.335 1.00 12.07 134 ALA B N 1
ATOM 2464 C CA . ALA B 1 134 ? 12.525 70.885 31.128 1.00 12.56 134 ALA B CA 1
ATOM 2465 C C . ALA B 1 134 ? 12.807 72.395 31.102 1.00 13.08 134 ALA B C 1
ATOM 2466 O O . ALA B 1 134 ? 12.358 73.089 30.201 1.00 13.35 134 ALA B O 1
ATOM 2468 N N . PHE B 1 135 ? 13.543 72.902 32.087 1.00 13.55 135 PHE B N 1
ATOM 2469 C CA . PHE B 1 135 ? 13.737 74.358 32.207 1.00 13.49 135 PHE B CA 1
ATOM 2470 C C . PHE B 1 135 ? 14.860 74.831 31.273 1.00 13.82 135 PHE B C 1
ATOM 2471 O O . PHE B 1 135 ? 14.687 75.811 30.539 1.00 14.19 135 PHE B O 1
ATOM 2479 N N . ALA B 1 136 ? 16.000 74.142 31.299 1.00 13.80 136 ALA B N 1
ATOM 2480 C CA . ALA B 1 136 ? 17.152 74.575 30.520 1.00 14.36 136 ALA B CA 1
ATOM 2481 C C . ALA B 1 136 ? 17.089 74.174 29.048 1.00 14.46 136 ALA B C 1
ATOM 2482 O O . ALA B 1 136 ? 17.597 74.890 28.199 1.00 13.75 136 ALA B O 1
ATOM 2484 N N . GLU B 1 137 ? 16.506 73.022 28.736 1.00 15.05 137 GLU B N 1
ATOM 2485 C CA . GLU B 1 137 ? 16.454 72.569 27.324 1.00 15.33 137 GLU B CA 1
ATOM 2486 C C . GLU B 1 137 ? 15.112 72.891 26.657 1.00 15.27 137 GLU B C 1
ATOM 2487 O O . GLU B 1 137 ? 15.091 73.483 25.581 1.00 14.71 137 GLU B O 1
ATOM 2493 N N . LEU B 1 138 ? 13.999 72.487 27.280 1.00 14.50 138 LEU B N 1
ATOM 2494 C CA . LEU B 1 138 ? 12.683 72.717 26.689 1.00 14.61 138 LEU B CA 1
ATOM 2495 C C . LEU B 1 138 ? 12.202 74.159 26.896 1.00 15.55 138 LEU B C 1
ATOM 2496 O O . LEU B 1 138 ? 11.249 74.587 26.252 1.00 15.33 138 LEU B O 1
ATOM 2501 N N . GLU B 1 139 ? 12.873 74.901 27.785 1.00 15.65 139 GLU B N 1
ATOM 2502 C CA . GLU B 1 139 ? 12.453 76.252 28.185 1.00 16.10 139 GLU B CA 1
ATOM 2503 C C . GLU B 1 139 ? 11.031 76.330 28.770 1.00 15.10 139 GLU B C 1
ATOM 2504 O O . GLU B 1 139 ? 10.284 77.260 28.481 1.00 15.40 139 GLU B O 1
ATOM 2510 N N . ALA B 1 140 ? 10.691 75.368 29.621 1.00 13.31 140 ALA B N 1
ATOM 2511 C CA . ALA B 1 140 ? 9.445 75.402 30.378 1.00 12.70 140 ALA B CA 1
ATOM 2512 C C . ALA B 1 140 ? 9.419 76.578 31.362 1.00 12.45 140 ALA B C 1
ATOM 2513 O O . ALA B 1 140 ? 10.470 77.119 31.775 1.00 11.11 140 ALA B O 1
ATOM 2515 N N . GLN B 1 141 ? 8.205 76.982 31.735 1.00 12.63 141 GLN B N 1
ATOM 2516 C CA . GLN B 1 141 ? 8.036 78.052 32.688 1.00 12.83 141 GLN B CA 1
ATOM 2517 C C . GLN B 1 141 ? 7.557 77.489 34.019 1.00 12.39 141 GLN B C 1
ATOM 2518 O O . GLN B 1 141 ? 7.814 78.066 35.072 1.00 11.59 141 GLN B O 1
ATOM 2524 N N . VAL B 1 142 ? 6.893 76.337 33.960 1.00 12.16 142 VAL B N 1
ATOM 2525 C CA . VAL B 1 142 ? 6.321 75.690 35.146 1.00 12.80 142 VAL B CA 1
ATOM 2526 C C . VAL B 1 142 ? 6.442 74.160 35.044 1.00 13.49 142 VAL B C 1
ATOM 2527 O O . VAL B 1 142 ? 6.222 73.576 33.966 1.00 13.84 142 VAL B O 1
ATOM 2531 N N . ALA B 1 143 ? 6.805 73.532 36.157 1.00 13.00 143 ALA B N 1
ATOM 2532 C CA . ALA B 1 143 ? 6.775 72.079 36.265 1.00 13.18 143 ALA B CA 1
ATOM 2533 C C . ALA B 1 143 ? 5.835 71.688 37.393 1.00 14.03 143 ALA B C 1
ATOM 2534 O O . ALA B 1 143 ? 5.809 72.334 38.444 1.00 14.52 143 ALA B O 1
ATOM 2536 N N . THR B 1 144 ? 5.028 70.648 37.153 1.00 14.60 144 THR B N 1
ATOM 2537 C CA . THR B 1 144 ? 4.083 70.168 38.151 1.00 14.82 144 THR B CA 1
ATOM 2538 C C . THR B 1 144 ? 4.393 68.703 38.470 1.00 15.22 144 THR B C 1
ATOM 2539 O O . THR B 1 144 ? 5.047 67.984 37.672 1.00 14.79 144 THR B O 1
ATOM 2543 N N . SER B 1 145 ? 3.925 68.261 39.632 1.00 15.00 145 SER B N 1
ATOM 2544 C CA . SER B 1 145 ? 4.047 66.856 39.965 1.00 15.26 145 SER B CA 1
ATOM 2545 C C . SER B 1 145 ? 2.933 66.536 40.949 1.00 15.51 145 SER B C 1
ATOM 2546 O O . SER B 1 145 ? 2.197 67.438 41.417 1.00 14.82 145 SER B O 1
ATOM 2549 N N . ARG B 1 146 ? 2.754 65.257 41.220 1.00 14.92 146 ARG B N 1
ATOM 2550 C CA . ARG B 1 146 ? 1.887 64.831 42.288 1.00 16.30 146 ARG B CA 1
ATOM 2551 C C . ARG B 1 146 ? 2.467 63.606 42.977 1.00 17.34 146 ARG B C 1
ATOM 2552 O O . ARG B 1 146 ? 3.250 62.847 42.361 1.00 16.08 146 ARG B O 1
ATOM 2560 N N . SER B 1 147 ? 2.088 63.449 44.248 1.00 16.75 147 SER B N 1
ATOM 2561 C CA . SER B 1 147 ? 2.509 62.323 45.069 1.00 17.93 147 SER B CA 1
ATOM 2562 C C . SER B 1 147 ? 1.326 61.899 45.911 1.00 17.33 147 SER B C 1
ATOM 2563 O O . SER B 1 147 ? 0.652 62.753 46.469 1.00 15.92 147 SER B O 1
ATOM 2566 N N . PHE B 1 148 ? 1.113 60.588 46.022 1.00 16.48 148 PHE B N 1
ATOM 2567 C CA . PHE B 1 148 ? 0.159 60.076 46.990 1.00 17.23 148 PHE B CA 1
ATOM 2568 C C . PHE B 1 148 ? 0.610 60.457 48.403 1.00 16.81 148 PHE B C 1
ATOM 2569 O O . PHE B 1 148 ? 1.814 60.504 48.696 1.00 15.48 148 PHE B O 1
ATOM 2577 N N . VAL B 1 149 ? -0.364 60.714 49.266 1.00 16.61 149 VAL B N 1
ATOM 2578 C CA . VAL B 1 149 ? -0.076 61.164 50.642 1.00 16.63 149 VAL B CA 1
ATOM 2579 C C . VAL B 1 149 ? 0.699 60.148 51.446 1.00 17.19 149 VAL B C 1
ATOM 2580 O O . VAL B 1 149 ? 1.403 60.521 52.389 1.00 17.08 149 VAL B O 1
ATOM 2584 N N . ASP B 1 150 ? 0.584 58.870 51.072 1.00 16.48 150 ASP B N 1
ATOM 2585 C CA . ASP B 1 150 ? 1.291 57.821 51.772 1.00 16.95 150 ASP B CA 1
ATOM 2586 C C . ASP B 1 150 ? 2.632 57.500 51.088 1.00 16.96 150 ASP B C 1
ATOM 2587 O O . ASP B 1 150 ? 3.208 56.442 51.325 1.00 16.27 150 ASP B O 1
ATOM 2592 N N . ASN B 1 151 ? 3.116 58.434 50.252 1.00 16.58 151 ASN B N 1
ATOM 2593 C CA . ASN B 1 151 ? 4.467 58.365 49.649 1.00 15.75 151 ASN B CA 1
ATOM 2594 C C . ASN B 1 151 ? 5.334 59.544 50.105 1.00 15.36 151 ASN B C 1
ATOM 2595 O O . ASN B 1 151 ? 5.615 60.472 49.332 1.00 13.85 151 ASN B O 1
ATOM 2600 N N . PRO B 1 152 ? 5.759 59.527 51.373 1.00 16.12 152 PRO B N 1
ATOM 2601 C CA . PRO B 1 152 ? 6.533 60.653 51.900 1.00 16.38 152 PRO B CA 1
ATOM 2602 C C . PRO B 1 152 ? 7.902 60.879 51.231 1.00 16.60 152 PRO B C 1
ATOM 2603 O O . PRO B 1 152 ? 8.350 62.026 51.143 1.00 17.57 152 PRO B O 1
ATOM 2607 N N . ALA B 1 153 ? 8.569 59.812 50.791 1.00 16.53 153 ALA B N 1
ATOM 2608 C CA . ALA B 1 153 ? 9.816 59.954 50.025 1.00 16.09 153 ALA B CA 1
ATOM 2609 C C . ALA B 1 153 ? 9.638 60.849 48.774 1.00 16.09 153 ALA B C 1
ATOM 2610 O O . ALA B 1 153 ? 10.436 61.740 48.522 1.00 15.45 153 ALA B O 1
ATOM 2612 N N . SER B 1 154 ? 8.575 60.611 48.016 1.00 16.22 154 SER B N 1
ATOM 2613 C CA . SER B 1 154 ? 8.288 61.378 46.817 1.00 17.00 154 SER B CA 1
ATOM 2614 C C . SER B 1 154 ? 7.853 62.826 47.155 1.00 16.76 154 SER B C 1
ATOM 2615 O O . SER B 1 154 ? 8.259 63.799 46.479 1.00 16.49 154 SER B O 1
ATOM 2618 N N . ILE B 1 155 ? 7.060 62.978 48.218 1.00 15.15 155 ILE B N 1
ATOM 2619 C CA . ILE B 1 155 ? 6.737 64.313 48.749 1.00 16.00 155 ILE B CA 1
ATOM 2620 C C . ILE B 1 155 ? 7.992 65.112 49.104 1.00 15.68 155 ILE B C 1
ATOM 2621 O O . ILE B 1 155 ? 8.137 66.262 48.708 1.00 16.10 155 ILE B O 1
ATOM 2626 N N . ALA B 1 156 ? 8.910 64.476 49.821 1.00 15.82 156 ALA B N 1
ATOM 2627 C CA . ALA B 1 156 ? 10.160 65.110 50.236 1.00 16.01 156 ALA B CA 1
ATOM 2628 C C . ALA B 1 156 ? 11.035 65.514 49.048 1.00 15.78 156 ALA B C 1
ATOM 2629 O O . ALA B 1 156 ? 11.727 66.528 49.094 1.00 15.86 156 ALA B O 1
ATOM 2631 N N . VAL B 1 157 ? 11.052 64.682 48.017 1.00 16.14 157 VAL B N 1
ATOM 2632 C CA . VAL B 1 157 ? 11.782 65.022 46.794 1.00 15.70 157 VAL B CA 1
ATOM 2633 C C . VAL B 1 157 ? 11.208 66.331 46.212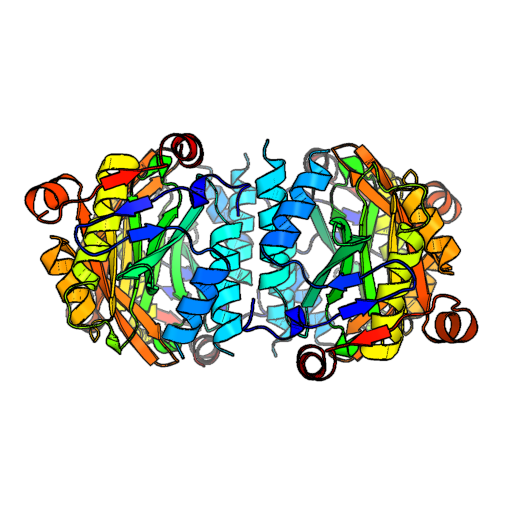 1.00 15.49 157 VAL B C 1
ATOM 2634 O O . VAL B 1 157 ? 11.960 67.259 45.899 1.00 16.17 157 VAL B O 1
ATOM 2638 N N . SER B 1 158 ? 9.889 66.415 46.080 1.00 15.54 158 SER B N 1
ATOM 2639 C CA . SER B 1 158 ? 9.250 67.664 45.627 1.00 16.02 158 SER B CA 1
ATOM 2640 C C . SER B 1 158 ? 9.610 68.910 46.487 1.00 16.72 158 SER B C 1
ATOM 2641 O O . SER B 1 158 ? 9.971 69.964 45.952 1.00 17.56 158 SER B O 1
ATOM 2644 N N . ARG B 1 159 ? 9.495 68.800 47.803 1.00 16.47 159 ARG B N 1
ATOM 2645 C CA . ARG B 1 159 ? 9.895 69.894 48.687 1.00 17.47 159 ARG B CA 1
ATOM 2646 C C . ARG B 1 159 ? 11.382 70.249 48.539 1.00 17.82 159 ARG B C 1
ATOM 2647 O O . ARG B 1 159 ? 11.715 71.418 48.443 1.00 17.88 159 ARG B O 1
ATOM 2655 N N . ARG B 1 160 ? 12.242 69.233 48.453 1.00 17.67 160 ARG B N 1
ATOM 2656 C CA . ARG B 1 160 ? 13.689 69.405 48.295 1.00 19.46 160 ARG B CA 1
ATOM 2657 C C . ARG B 1 160 ? 14.001 70.181 47.018 1.00 17.43 160 ARG B C 1
ATOM 2658 O O . ARG B 1 160 ? 14.868 71.054 47.010 1.00 17.18 160 ARG B O 1
ATOM 2666 N N . ASN B 1 161 ? 13.272 69.889 45.948 1.00 16.99 161 ASN B N 1
ATOM 2667 C CA . ASN B 1 161 ? 13.503 70.570 44.671 1.00 15.87 161 ASN B CA 1
ATOM 2668 C C . ASN B 1 161 ? 12.836 71.959 44.534 1.00 15.32 161 ASN B C 1
ATOM 2669 O O . ASN B 1 161 ? 12.980 72.638 43.502 1.00 15.48 161 ASN B O 1
ATOM 2674 N N . GLY B 1 162 ? 12.134 72.388 45.579 1.00 14.22 162 GLY B N 1
ATOM 2675 C CA . GLY B 1 162 ? 11.530 73.725 45.618 1.00 13.80 162 GLY B CA 1
ATOM 2676 C C . GLY B 1 162 ? 10.068 73.900 45.226 1.00 14.93 162 GLY B C 1
ATOM 2677 O O . GLY B 1 162 ? 9.578 75.042 45.186 1.00 13.92 162 GLY B O 1
ATOM 2678 N N . TYR B 1 163 ? 9.377 72.790 44.937 1.00 14.56 163 TYR B N 1
ATOM 2679 C CA . TYR B 1 163 ? 7.952 72.835 44.604 1.00 15.04 163 TYR B CA 1
ATOM 2680 C C . TYR B 1 163 ? 7.130 73.358 45.769 1.00 15.78 163 TYR B C 1
ATOM 2681 O O . TYR B 1 163 ? 7.433 73.091 46.950 1.00 16.05 163 TYR B O 1
ATOM 2690 N N . ARG B 1 164 ? 6.058 74.068 45.434 1.00 14.87 164 ARG B N 1
ATOM 2691 C CA . ARG B 1 164 ? 5.081 74.475 46.409 1.00 15.03 164 ARG B CA 1
ATOM 2692 C C . ARG B 1 164 ? 3.798 73.661 46.287 1.00 15.78 164 ARG B C 1
ATOM 2693 O O . ARG B 1 164 ? 3.463 73.175 45.199 1.00 15.51 164 ARG B O 1
ATOM 2701 N N . ASP B 1 165 ? 3.091 73.529 47.414 1.00 16.67 165 ASP B N 1
ATOM 2702 C CA . ASP B 1 165 ? 1.771 72.911 47.487 1.00 17.39 165 ASP B CA 1
ATOM 2703 C C . ASP B 1 165 ? 0.879 73.529 46.419 1.00 16.43 165 ASP B C 1
ATOM 2704 O O . ASP B 1 165 ? 0.881 74.752 46.201 1.00 16.38 165 ASP B O 1
ATOM 2709 N N . ASN B 1 166 ? 0.117 72.681 45.754 1.00 15.53 166 ASN B N 1
ATOM 2710 C CA . ASN B 1 166 ? -0.737 73.168 44.690 1.00 14.77 166 ASN B CA 1
ATOM 2711 C C . ASN B 1 166 ? -2.042 72.389 44.576 1.00 14.22 166 ASN B C 1
ATOM 2712 O O . ASN B 1 166 ? -2.534 72.115 43.482 1.00 13.88 166 ASN B O 1
ATOM 2717 N N . GLY B 1 167 ? -2.585 71.996 45.711 1.00 13.15 167 GLY B N 1
ATOM 2718 C CA . GLY B 1 167 ? -3.856 71.354 45.676 1.00 13.64 167 GLY B CA 1
ATOM 2719 C C . GLY B 1 167 ? -3.867 69.908 46.101 1.00 12.86 167 GLY B C 1
ATOM 2720 O O . GLY B 1 167 ? -2.829 69.338 46.409 1.00 13.64 167 GLY B O 1
ATOM 2721 N N . LEU B 1 168 ? -5.079 69.356 46.154 1.00 13.70 168 LEU B N 1
ATOM 2722 C CA . LEU B 1 168 ? -5.348 67.967 46.591 1.00 14.18 168 LEU B CA 1
ATOM 2723 C C . LEU B 1 168 ? -6.298 67.368 45.573 1.00 15.10 168 LEU B C 1
ATOM 2724 O O . LEU B 1 168 ? -7.173 68.097 45.040 1.00 14.88 168 LEU B O 1
ATOM 2729 N N . ASP B 1 169 ? -6.118 66.075 45.313 1.00 15.20 169 ASP B N 1
ATOM 2730 C CA . ASP B 1 169 ? -6.926 65.293 44.369 1.00 17.15 169 ASP B CA 1
ATOM 2731 C C . ASP B 1 169 ? -7.170 63.916 44.981 1.00 17.68 169 ASP B C 1
ATOM 2732 O O . ASP B 1 169 ? -6.309 63.401 45.669 1.00 19.10 169 ASP B O 1
ATOM 2737 N N . ARG B 1 170 ? -8.342 63.343 44.765 1.00 17.59 170 ARG B N 1
ATOM 2738 C CA . ARG B 1 170 ? -8.600 61.974 45.158 1.00 17.22 170 ARG B CA 1
ATOM 2739 C C . ARG B 1 170 ? -8.772 61.140 43.917 1.00 17.44 170 ARG B C 1
ATOM 2740 O O . ARG B 1 170 ? -9.548 61.487 43.029 1.00 17.79 170 ARG B O 1
ATOM 2748 N N . VAL B 1 171 ? -8.080 60.009 43.875 1.00 17.62 171 VAL B N 1
ATOM 2749 C CA . VAL B 1 171 ? -8.247 59.092 42.751 1.00 18.42 171 VAL B CA 1
ATOM 2750 C C . VAL B 1 171 ? -8.447 57.658 43.241 1.00 18.24 171 VAL B C 1
ATOM 2751 O O . VAL B 1 171 ? -8.225 57.374 44.427 1.00 18.36 171 VAL B O 1
ATOM 2755 N N . ALA B 1 172 ? -8.871 56.767 42.337 1.00 16.49 172 ALA B N 1
ATOM 2756 C CA . ALA B 1 172 ? -8.985 55.364 42.650 1.00 17.00 172 ALA B CA 1
ATOM 2757 C C . ALA B 1 172 ? -7.600 54.732 42.469 1.00 18.00 172 ALA B C 1
ATOM 2758 O O . ALA B 1 172 ? -6.905 54.990 41.482 1.00 17.81 172 ALA B O 1
ATOM 2760 N N . ARG B 1 173 ? -7.154 53.979 43.462 1.00 18.62 173 ARG B N 1
ATOM 2761 C CA . ARG B 1 173 ? -5.860 53.286 43.346 1.00 19.33 173 ARG B CA 1
ATOM 2762 C C . ARG B 1 173 ? -6.123 51.911 43.873 1.00 20.28 173 ARG B C 1
ATOM 2763 O O . ARG B 1 173 ? -6.478 51.767 45.051 1.00 21.28 173 ARG B O 1
ATOM 2771 N N . GLU B 1 174 ? -5.997 50.914 42.995 1.00 21.52 174 GLU B N 1
ATOM 2772 C CA . GLU B 1 174 ? -6.261 49.520 43.324 1.00 22.52 174 GLU B CA 1
ATOM 2773 C C . GLU B 1 174 ? -7.619 49.320 43.991 1.00 21.34 174 GLU B C 1
ATOM 2774 O O . GLU B 1 174 ? -7.765 48.516 44.924 1.00 21.36 174 GLU B O 1
ATOM 2780 N N . GLY B 1 175 ? -8.617 50.045 43.495 1.00 20.17 175 GLY B N 1
ATOM 2781 C CA . GLY B 1 175 ? -9.980 49.879 43.968 1.00 18.98 175 GLY B CA 1
ATOM 2782 C C . GLY B 1 175 ? -10.245 50.579 45.277 1.00 18.42 175 GLY B C 1
ATOM 2783 O O . GLY B 1 175 ? -11.290 50.378 45.887 1.00 18.71 175 GLY B O 1
ATOM 2784 N N . ALA B 1 176 ? -9.305 51.417 45.709 1.00 18.09 176 ALA B N 1
ATOM 2785 C CA . ALA B 1 176 ? -9.475 52.166 46.949 1.00 17.06 176 ALA B CA 1
ATOM 2786 C C . ALA B 1 176 ? -9.124 53.653 46.752 1.00 16.74 176 ALA B C 1
ATOM 2787 O O . ALA B 1 176 ? -8.3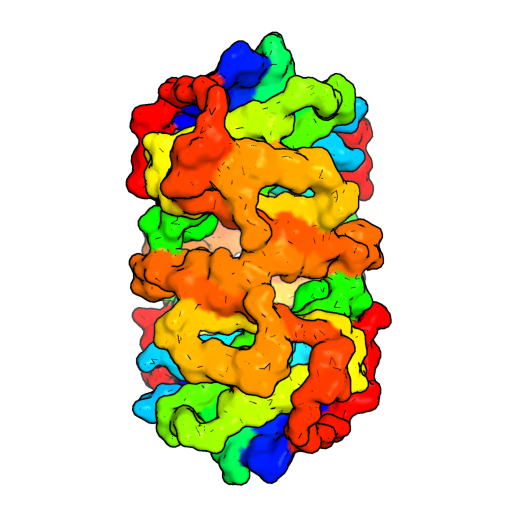50 54.007 45.860 1.00 16.59 176 ALA B O 1
ATOM 2789 N N . MET B 1 177 ? -9.731 54.528 47.550 1.00 15.75 177 MET B N 1
ATOM 2790 C CA . MET B 1 177 ? -9.465 55.964 47.393 1.00 16.16 177 MET B CA 1
ATOM 2791 C C . MET B 1 177 ? -8.047 56.233 47.891 1.00 16.99 177 MET B C 1
ATOM 2792 O O . MET B 1 177 ? -7.651 55.744 48.966 1.00 17.39 177 MET B O 1
ATOM 2797 N N . ALA B 1 178 ? -7.275 56.967 47.100 1.00 17.25 178 ALA B N 1
ATOM 2798 C CA . ALA B 1 178 ? -5.970 57.446 47.522 1.00 17.18 178 ALA B CA 1
ATOM 2799 C C . ALA B 1 178 ? -5.932 58.955 47.246 1.00 16.86 178 ALA B C 1
ATOM 2800 O O . ALA B 1 178 ? -6.336 59.413 46.169 1.00 16.98 178 ALA B O 1
ATOM 2802 N N . GLU B 1 179 ? -5.475 59.718 48.231 1.00 15.80 179 GLU B N 1
ATOM 2803 C CA . GLU B 1 179 ? -5.361 61.143 48.069 1.00 16.01 179 GLU B CA 1
ATOM 2804 C C . GLU B 1 179 ? -3.987 61.542 47.558 1.00 15.43 179 GLU B C 1
ATOM 2805 O O . GLU B 1 179 ? -2.995 61.025 48.027 1.00 13.84 179 GLU B O 1
ATOM 2811 N N . ALA B 1 180 ? -3.940 62.453 46.585 1.00 14.72 180 ALA B N 1
ATOM 2812 C CA . ALA B 1 180 ? -2.662 62.909 46.069 1.00 15.46 180 ALA B CA 1
ATOM 2813 C C . ALA B 1 180 ? -2.450 64.388 46.419 1.00 15.81 180 ALA B C 1
ATOM 2814 O O . ALA B 1 180 ? -3.387 65.160 46.338 1.00 14.46 180 ALA B O 1
ATOM 2816 N N . LEU B 1 181 ? -1.224 64.752 46.813 1.00 15.42 181 LEU B N 1
ATOM 2817 C CA . LEU B 1 181 ? -0.833 66.140 46.940 1.00 16.52 181 LEU B CA 1
ATOM 2818 C C . LEU B 1 181 ? -0.240 66.549 45.614 1.00 16.05 181 LEU B C 1
ATOM 2819 O O . LEU B 1 181 ? 0.546 65.800 45.013 1.00 15.92 181 LEU B O 1
ATOM 2824 N N . LEU B 1 182 ? -0.636 67.724 45.163 1.00 15.13 182 LEU B N 1
ATOM 2825 C CA . LEU B 1 182 ? -0.154 68.290 43.912 1.00 15.85 182 LEU B CA 1
ATOM 2826 C C . LEU B 1 182 ? 0.882 69.373 44.202 1.00 14.58 182 LEU B C 1
ATOM 2827 O O . LEU B 1 182 ? 0.790 70.115 45.222 1.00 14.19 182 LEU B O 1
ATOM 2832 N N . PHE B 1 183 ? 1.820 69.502 43.280 1.00 13.33 183 PHE B N 1
ATOM 2833 C CA . PHE B 1 183 ? 2.963 70.391 43.468 1.00 14.97 183 PHE B CA 1
ATOM 2834 C C . PHE B 1 183 ? 3.225 71.219 42.231 1.00 15.07 183 PHE B C 1
ATOM 2835 O O . PHE B 1 183 ? 3.026 70.732 41.124 1.00 15.56 183 PHE B O 1
ATOM 2843 N N . ARG B 1 184 ? 3.687 72.449 42.437 1.00 14.08 184 ARG B N 1
ATOM 2844 C CA . ARG B 1 184 ? 3.988 73.387 41.380 1.00 14.36 184 ARG B CA 1
ATOM 2845 C C . ARG B 1 184 ? 5.376 74.032 41.589 1.00 14.17 184 ARG B C 1
ATOM 2846 O O . ARG B 1 184 ? 5.697 74.511 42.685 1.00 13.95 184 ARG B O 1
ATOM 2854 N N . LEU B 1 185 ? 6.163 74.076 40.516 1.00 13.98 185 LEU B N 1
ATOM 2855 C CA . LEU B 1 185 ? 7.532 74.604 40.553 1.00 13.52 185 LEU B CA 1
ATOM 2856 C C . LEU B 1 185 ? 7.721 75.609 39.416 1.00 13.50 185 LEU B C 1
ATOM 2857 O O . LEU B 1 185 ? 7.705 75.228 38.241 1.00 13.92 185 LEU B O 1
ATOM 2862 N N . THR B 1 186 ? 7.881 76.882 39.754 1.00 12.54 186 THR B N 1
ATOM 2863 C CA . THR B 1 186 ? 8.198 77.887 38.751 1.00 12.92 186 THR B CA 1
ATOM 2864 C C . THR B 1 186 ? 9.668 77.792 38.425 1.00 13.45 186 THR B C 1
ATOM 2865 O O . THR B 1 186 ? 10.455 77.226 39.201 1.00 13.69 186 THR B O 1
ATOM 2869 N N . ARG B 1 187 ? 10.035 78.347 37.277 1.00 13.40 187 ARG B N 1
ATOM 2870 C CA . ARG B 1 187 ? 11.428 78.431 36.900 1.00 14.09 187 ARG B CA 1
ATOM 2871 C C . ARG B 1 187 ? 12.265 79.123 37.977 1.00 14.61 187 ARG B C 1
ATOM 2872 O O . ARG B 1 187 ? 13.360 78.667 38.285 1.00 15.74 187 ARG B O 1
ATOM 2880 N N . ASP B 1 188 ? 11.775 80.218 38.559 1.00 15.32 188 ASP B N 1
ATOM 2881 C CA . ASP B 1 188 ? 12.520 80.873 39.640 1.00 15.64 188 ASP B CA 1
ATOM 2882 C C . ASP B 1 188 ? 12.705 79.962 40.861 1.00 15.88 188 ASP B C 1
ATOM 2883 O O . ASP B 1 188 ? 13.799 79.877 41.421 1.00 16.60 188 ASP B O 1
ATOM 2888 N N . ASP B 1 189 ? 11.637 79.300 41.295 1.00 15.68 189 ASP B N 1
ATOM 2889 C CA . ASP B 1 189 ? 11.748 78.348 42.410 1.00 16.02 189 ASP B CA 1
ATOM 2890 C C . ASP B 1 189 ? 12.747 77.216 42.086 1.00 15.96 189 ASP B C 1
ATOM 2891 O O . ASP B 1 189 ? 13.531 76.790 42.943 1.00 16.34 189 ASP B O 1
ATOM 2896 N N . TRP B 1 190 ? 12.706 76.723 40.846 1.00 15.98 190 TRP B N 1
ATOM 2897 C CA . TRP B 1 190 ? 13.672 75.729 40.390 1.00 16.03 190 TRP B CA 1
ATOM 2898 C C . TRP B 1 190 ? 15.104 76.235 40.593 1.00 16.96 190 TRP B C 1
ATOM 2899 O O . TRP B 1 190 ? 15.912 75.605 41.302 1.00 17.05 190 TRP B O 1
ATOM 2910 N N . GLN B 1 191 ? 15.403 77.354 39.941 1.00 17.95 191 GLN B N 1
ATOM 2911 C CA . GLN B 1 191 ? 16.708 78.001 39.996 1.00 19.74 191 GLN B CA 1
ATOM 2912 C C . GLN B 1 191 ? 17.209 78.188 41.446 1.00 20.12 191 GLN B C 1
ATOM 2913 O O . GLN B 1 191 ? 18.303 77.752 41.774 1.00 20.54 191 GLN B O 1
ATOM 2919 N N . ARG B 1 192 ? 16.393 78.791 42.303 1.00 20.05 192 ARG B N 1
ATOM 2920 C CA . ARG B 1 192 ? 16.698 78.946 43.739 1.00 21.51 192 ARG B CA 1
ATOM 2921 C C . ARG B 1 192 ? 17.124 77.664 44.453 1.00 21.03 192 ARG B C 1
ATOM 2922 O O . ARG B 1 192 ? 17.930 77.719 45.375 1.00 20.79 192 ARG B O 1
ATOM 2930 N N . HIS B 1 193 ? 16.536 76.531 44.079 1.00 20.50 193 HIS B N 1
ATOM 2931 C CA . HIS B 1 193 ? 16.733 75.295 44.841 1.00 20.83 193 HIS B CA 1
ATOM 2932 C C . HIS B 1 193 ? 17.689 74.285 44.214 1.00 20.98 193 HIS B C 1
ATOM 2933 O O . HIS B 1 193 ? 17.961 73.230 44.796 1.00 20.01 193 HIS B O 1
ATOM 2940 N N . ARG B 1 194 ? 18.197 74.595 43.030 1.00 21.44 194 ARG B N 1
ATOM 2941 C CA . ARG B 1 194 ? 18.919 73.574 42.323 1.00 22.52 194 ARG B CA 1
ATOM 2942 C C . ARG B 1 194 ? 20.332 73.478 42.854 1.00 22.88 194 ARG B C 1
ATOM 2943 O O . ARG B 1 194 ? 20.953 74.504 43.152 1.00 23.11 194 ARG B O 1
ATOM 2951 N N . THR B 1 195 ? 20.784 72.238 43.060 1.00 23.58 195 THR B N 1
ATOM 2952 C CA . THR B 1 195 ? 22.115 71.930 43.633 1.00 24.09 195 THR B CA 1
ATOM 2953 C C . THR B 1 195 ? 22.871 70.901 42.790 1.00 24.03 195 THR B C 1
ATOM 2954 O O . THR B 1 195 ? 24.097 70.795 42.877 1.00 24.84 195 THR B O 1
ATOM 2958 N N . VAL B 1 196 ? 22.136 70.150 41.980 1.00 23.09 196 VAL B N 1
ATOM 2959 C CA . VAL B 1 196 ? 22.682 68.997 41.241 1.00 22.73 196 VAL B CA 1
ATOM 2960 C C . VAL B 1 196 ? 23.177 69.403 39.849 1.00 22.97 196 VAL B C 1
ATOM 2961 O O . VAL B 1 196 ? 22.454 70.045 39.083 1.00 22.70 196 VAL B O 1
ATOM 2965 N N . GLU B 1 197 ? 24.423 69.042 39.533 1.00 23.14 197 GLU B N 1
ATOM 2966 C CA . GLU B 1 197 ? 24.973 69.253 38.208 1.00 23.03 197 GLU B CA 1
ATOM 2967 C C . GLU B 1 197 ? 24.316 68.296 37.210 1.00 23.11 197 GLU B C 1
ATOM 2968 O O . GLU B 1 197 ? 24.275 67.075 37.422 1.00 24.21 197 GLU B O 1
ATOM 2974 N N . VAL B 1 198 ? 23.774 68.845 36.127 1.00 22.70 198 VAL B N 1
ATOM 2975 C CA . VAL B 1 198 ? 23.111 68.009 35.125 1.00 22.67 198 VAL B CA 1
ATOM 2976 C C . VAL B 1 198 ? 23.682 68.310 33.755 1.00 23.16 198 VAL B C 1
ATOM 2977 O O . VAL B 1 198 ? 23.885 69.469 33.428 1.00 22.11 198 VAL B O 1
ATOM 2981 N N . ARG B 1 199 ? 23.950 67.277 32.965 1.00 22.59 199 ARG B N 1
ATOM 2982 C CA . ARG B 1 199 ? 24.368 67.481 31.575 1.00 24.78 199 ARG B CA 1
ATOM 2983 C C . ARG B 1 199 ? 23.383 66.801 30.623 1.00 25.03 199 ARG B C 1
ATOM 2984 O O . ARG B 1 199 ? 22.901 65.703 30.911 1.00 25.81 199 ARG B O 1
ATOM 2992 N N . VAL B 1 200 ? 23.055 67.464 29.515 1.00 25.67 200 VAL B N 1
ATOM 2993 C CA . VAL B 1 200 ? 22.122 66.898 28.518 1.00 24.98 200 VAL B CA 1
ATOM 2994 C C . VAL B 1 200 ? 22.852 66.728 27.203 1.00 25.65 200 VAL B C 1
ATOM 2995 O O . VAL B 1 200 ? 23.487 67.671 26.711 1.00 25.85 200 VAL B O 1
ATOM 2999 N N . ASP B 1 201 ? 22.810 65.512 26.651 1.00 25.46 201 ASP B N 1
ATOM 3000 C CA . ASP B 1 201 ? 23.422 65.238 25.341 1.00 25.43 201 ASP B CA 1
ATOM 3001 C C . ASP B 1 201 ? 22.365 64.796 24.322 1.00 25.19 201 ASP B C 1
ATOM 3002 O O . ASP B 1 201 ? 21.344 64.220 24.693 1.00 24.73 201 ASP B O 1
ATOM 3007 N N . GLY B 1 202 ? 22.616 65.063 23.043 1.00 25.16 202 GLY B N 1
ATOM 3008 C CA . GLY B 1 202 ? 21.748 64.577 21.966 1.00 26.10 202 GLY B CA 1
ATOM 3009 C C . GLY B 1 202 ? 20.430 65.307 21.765 1.00 26.75 202 GLY B C 1
ATOM 3010 O O . GLY B 1 202 ? 19.579 64.843 21.029 1.00 27.29 202 GLY B O 1
ATOM 3011 N N . PHE B 1 203 ? 20.262 66.464 22.389 1.00 27.70 203 PHE B N 1
ATOM 3012 C CA . PHE B 1 203 ? 18.988 67.173 22.315 1.00 28.77 203 PHE B CA 1
ATOM 3013 C C . PHE B 1 203 ? 18.790 67.958 21.007 1.00 29.51 203 PHE B C 1
ATOM 3014 O O . PHE B 1 203 ? 17.655 68.102 20.548 1.00 29.03 203 PHE B O 1
ATOM 3022 N N . ASP B 1 204 ? 19.875 68.447 20.394 1.00 30.22 204 ASP B N 1
ATOM 3023 C CA . ASP B 1 204 ? 19.736 69.310 19.219 1.00 30.57 204 ASP B CA 1
ATOM 3024 C C . ASP B 1 204 ? 18.878 68.697 18.117 1.00 30.63 204 ASP B C 1
ATOM 3025 O O . ASP B 1 204 ? 18.024 69.377 17.539 1.00 30.20 204 ASP B O 1
ATOM 3030 N N . ARG B 1 205 ? 19.096 67.406 17.866 1.00 30.64 205 ARG B N 1
ATOM 3031 C CA . ARG B 1 205 ? 18.333 66.625 16.893 1.00 31.78 205 ARG B CA 1
ATOM 3032 C C . ARG B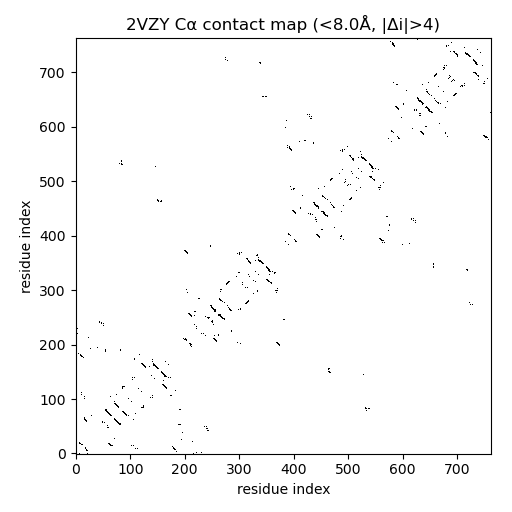 1 205 ? 16.869 66.406 17.321 1.00 30.84 205 ARG B C 1
ATOM 3033 O O . ARG B 1 205 ? 15.989 66.209 16.482 1.00 30.27 205 ARG B O 1
ATOM 3041 N N . CYS B 1 206 ? 16.617 66.448 18.628 1.00 30.26 206 CYS B N 1
ATOM 3042 C CA . CYS B 1 206 ? 15.254 66.308 19.151 1.00 30.26 206 CYS B CA 1
ATOM 3043 C C . CYS B 1 206 ? 14.468 67.601 19.141 1.00 30.81 206 CYS B C 1
ATOM 3044 O O . CYS B 1 206 ? 13.228 67.578 19.175 1.00 30.52 206 CYS B O 1
ATOM 3047 N N . ARG B 1 207 ? 15.179 68.723 19.088 1.00 30.67 207 ARG B N 1
ATOM 3048 C CA . ARG B 1 207 ? 14.550 70.026 19.250 1.00 31.56 207 ARG B CA 1
ATOM 3049 C C . ARG B 1 207 ? 13.270 70.223 18.428 1.00 30.66 207 ARG B C 1
ATOM 3050 O O . ARG B 1 207 ? 12.274 70.682 18.984 1.00 30.77 207 ARG B O 1
ATOM 3058 N N . PRO B 1 208 ? 13.293 69.891 17.114 1.00 30.43 208 PRO B N 1
ATOM 3059 C CA . PRO B 1 208 ? 12.116 70.103 16.266 1.00 29.60 208 PRO B CA 1
ATOM 3060 C C . PRO B 1 208 ? 10.883 69.320 16.718 1.00 29.48 208 PRO B C 1
ATOM 3061 O O . PRO B 1 208 ? 9.761 69.774 16.497 1.00 29.63 208 PRO B O 1
ATOM 3065 N N . LEU B 1 209 ? 11.085 68.157 17.333 1.00 28.41 209 LEU B N 1
ATOM 3066 C CA . LEU B 1 209 ? 9.955 67.326 17.801 1.00 28.33 209 LEU B CA 1
ATOM 3067 C C . LEU B 1 209 ? 9.102 68.017 18.863 1.00 27.92 209 LEU B C 1
ATOM 3068 O O . LEU B 1 209 ? 7.933 67.708 19.004 1.00 27.42 209 LEU B O 1
ATOM 3073 N N . PHE B 1 210 ? 9.706 68.932 19.614 1.00 27.64 210 PHE B N 1
ATOM 3074 C CA . PHE B 1 210 ? 9.033 69.590 20.724 1.00 27.86 210 PHE B CA 1
ATOM 3075 C C . PHE B 1 210 ? 8.453 70.968 20.362 1.00 27.92 210 PHE B C 1
ATOM 3076 O O . PHE B 1 210 ? 7.627 71.492 21.107 1.00 27.46 210 PHE B O 1
ATOM 3084 N N . GLY B 1 211 ? 8.864 71.551 19.233 1.00 28.49 211 GLY B N 1
ATOM 3085 C CA . GLY B 1 211 ? 8.356 72.875 18.842 1.00 29.01 211 GLY B CA 1
ATOM 3086 C C . GLY B 1 211 ? 8.861 73.438 17.522 1.00 30.05 211 GLY B C 1
ATOM 3087 O O . GLY B 1 211 ? 8.585 74.611 17.167 1.00 30.64 211 GLY B O 1
ATOM 3088 N N . SER C 1 2 ? -34.912 67.351 17.135 1.00 26.61 2 SER C N 1
ATOM 3089 C CA . SER C 1 2 ? -34.534 68.754 17.464 1.00 26.91 2 SER C CA 1
ATOM 3090 C C . SER C 1 2 ? -34.834 69.691 16.299 1.00 27.25 2 SER C C 1
ATOM 3091 O O . SER C 1 2 ? -34.701 69.317 15.135 1.00 27.83 2 SER C O 1
ATOM 3094 N N . ARG C 1 3 ? -35.204 70.920 16.628 1.00 27.45 3 ARG C N 1
ATOM 3095 C CA . ARG C 1 3 ? -35.461 71.937 15.619 1.00 27.61 3 ARG C CA 1
ATOM 3096 C C . ARG C 1 3 ? -34.190 72.750 15.321 1.00 27.18 3 ARG C C 1
ATOM 3097 O O . ARG C 1 3 ? -34.277 73.839 14.740 1.00 27.80 3 ARG C O 1
ATOM 3105 N N . HIS C 1 4 ? -33.027 72.235 15.741 1.00 25.69 4 HIS C N 1
ATOM 3106 C CA . HIS C 1 4 ? -31.736 72.899 15.503 1.00 24.62 4 HIS C CA 1
ATOM 3107 C C . HIS C 1 4 ? -30.770 72.012 14.707 1.00 24.31 4 HIS C C 1
ATOM 3108 O O . HIS C 1 4 ? -29.548 72.130 14.849 1.00 23.93 4 HIS C O 1
ATOM 3115 N N . TRP C 1 5 ? -31.318 71.120 13.885 1.00 23.59 5 TRP C N 1
ATOM 3116 C CA . TRP C 1 5 ? -30.534 70.162 13.135 1.00 23.62 5 TRP C CA 1
ATOM 3117 C C . TRP C 1 5 ? -31.413 69.716 11.956 1.00 23.79 5 TRP C C 1
ATOM 3118 O O . TRP C 1 5 ? -32.417 69.017 12.152 1.00 23.70 5 TRP C O 1
ATOM 3129 N N . PRO C 1 6 ? -31.045 70.137 10.723 1.00 23.73 6 PRO C N 1
ATOM 3130 C CA . PRO C 1 6 ? -31.879 69.953 9.512 1.00 22.86 6 PRO C CA 1
ATOM 3131 C C . PRO C 1 6 ? -32.113 68.504 9.141 1.00 21.91 6 PRO C C 1
ATOM 3132 O O . PRO C 1 6 ? -33.084 68.196 8.446 1.00 20.76 6 PRO C O 1
ATOM 3136 N N . LEU C 1 7 ? -31.252 67.602 9.607 1.00 21.35 7 LEU C N 1
ATOM 3137 C CA . LEU C 1 7 ? -31.513 66.172 9.403 1.00 21.58 7 LEU C CA 1
ATOM 3138 C C . LEU C 1 7 ? -32.841 65.708 10.019 1.00 21.25 7 LEU C C 1
ATOM 3139 O O . LEU C 1 7 ? -33.441 64.734 9.562 1.00 20.85 7 LEU C O 1
ATOM 3144 N N . PHE C 1 8 ? -33.326 66.436 11.030 1.00 21.54 8 PHE C N 1
ATOM 3145 C CA . PHE C 1 8 ? -34.632 66.137 11.603 1.00 21.22 8 PHE C CA 1
ATOM 3146 C C . PHE C 1 8 ? -35.829 66.420 10.685 1.00 21.89 8 PHE C C 1
ATOM 3147 O O . PHE C 1 8 ? -36.932 65.934 10.949 1.00 21.93 8 PHE C O 1
ATOM 3155 N N . ASP C 1 9 ? -35.606 67.209 9.632 1.00 21.66 9 ASP C N 1
ATOM 3156 C CA . ASP C 1 9 ? -36.668 67.566 8.693 1.00 22.19 9 ASP C CA 1
ATOM 3157 C C . ASP C 1 9 ? -36.700 66.686 7.457 1.00 21.46 9 ASP C C 1
ATOM 3158 O O . ASP C 1 9 ? -37.620 66.819 6.641 1.00 20.56 9 ASP C O 1
ATOM 3163 N N . LEU C 1 10 ? -35.680 65.836 7.286 1.00 20.22 10 LEU C N 1
ATOM 3164 C CA . LEU C 1 10 ? -35.732 64.807 6.251 1.00 20.69 10 LEU C CA 1
ATOM 3165 C C . LEU C 1 10 ? -36.951 63.896 6.450 1.00 19.87 10 LEU C C 1
ATOM 3166 O O . LEU C 1 10 ? -37.202 63.444 7.580 1.00 19.73 10 LEU C O 1
ATOM 3171 N N . ARG C 1 11 ? -37.697 63.647 5.370 1.00 19.24 11 ARG C N 1
ATOM 3172 C CA . ARG C 1 11 ? -38.748 62.622 5.343 1.00 19.41 11 ARG C CA 1
ATOM 3173 C C . ARG C 1 11 ? -38.535 61.757 4.124 1.00 20.14 11 ARG C C 1
ATOM 3174 O O . ARG C 1 11 ? -38.329 62.272 3.019 1.00 20.64 11 ARG C O 1
ATOM 3182 N N . ILE C 1 12 ? -38.586 60.444 4.313 1.00 19.40 12 ILE C N 1
ATOM 3183 C CA . ILE C 1 12 ? -38.606 59.514 3.184 1.00 19.85 12 ILE C CA 1
ATOM 3184 C C . ILE C 1 12 ? -39.932 58.740 3.264 1.00 19.64 12 ILE C C 1
ATOM 3185 O O . ILE C 1 12 ? -40.235 58.131 4.295 1.00 20.39 12 ILE C O 1
ATOM 3190 N N . THR C 1 13 ? -40.737 58.782 2.211 1.00 19.87 13 THR C N 1
ATOM 3191 C CA . THR C 1 13 ? -42.059 58.178 2.310 1.00 20.55 13 THR C CA 1
ATOM 3192 C C . THR C 1 13 ? -42.305 57.162 1.182 1.00 20.48 13 THR C C 1
ATOM 3193 O O . THR C 1 13 ? -41.860 57.340 0.049 1.00 20.32 13 THR C O 1
ATOM 3197 N N . THR C 1 14 ? -42.946 56.060 1.532 1.00 21.06 14 THR C N 1
ATOM 3198 C CA . THR C 1 14 ? -43.368 55.046 0.568 1.00 21.15 14 THR C CA 1
ATOM 3199 C C . THR C 1 14 ? -44.903 54.977 0.657 1.00 21.74 14 THR C C 1
ATOM 3200 O O . THR C 1 14 ? -45.503 55.706 1.440 1.00 20.99 14 THR C O 1
ATOM 3204 N N . PRO C 1 15 ? -45.556 54.146 -0.171 1.00 22.56 15 PRO C N 1
ATOM 3205 C CA . PRO C 1 15 ? -47.009 54.138 -0.035 1.00 22.95 15 PRO C CA 1
ATOM 3206 C C . PRO C 1 15 ? -47.493 53.811 1.381 1.00 22.89 15 PRO C C 1
ATOM 3207 O O . PRO C 1 15 ? -48.562 54.275 1.764 1.00 23.01 15 PRO C O 1
ATOM 3211 N N . ARG C 1 16 ? -46.717 53.058 2.160 1.00 22.42 16 ARG C N 1
ATOM 3212 C CA . ARG C 1 16 ? -47.169 52.627 3.507 1.00 22.54 16 ARG C CA 1
ATOM 3213 C C . ARG C 1 16 ? -46.375 53.177 4.687 1.00 22.27 16 ARG C C 1
ATOM 3214 O O . ARG C 1 16 ? -46.846 53.136 5.825 1.00 22.21 16 ARG C O 1
ATOM 3222 N N . LEU C 1 17 ? -45.183 53.701 4.432 1.00 21.60 17 LEU C N 1
ATOM 3223 C CA . LEU C 1 17 ? -44.258 54.033 5.500 1.00 20.65 17 LEU C CA 1
ATOM 3224 C C . LEU C 1 17 ? -43.764 55.448 5.375 1.00 21.28 17 LEU C C 1
ATOM 3225 O O . LEU C 1 17 ? -43.720 56.005 4.284 1.00 21.41 17 LEU C O 1
ATOM 3230 N N . GLN C 1 18 ? -43.347 56.005 6.504 1.00 21.46 18 GLN C N 1
ATOM 3231 C CA . GLN C 1 18 ? -42.586 57.231 6.548 1.00 21.97 18 GLN C CA 1
ATOM 3232 C C . GLN C 1 18 ? -41.332 56.991 7.401 1.00 21.88 18 GLN C C 1
ATOM 3233 O O . GLN C 1 18 ? -41.418 56.413 8.498 1.00 22.33 18 GLN C O 1
ATOM 3239 N N . LEU C 1 19 ? -40.165 57.393 6.891 1.00 21.12 19 LEU C N 1
ATOM 3240 C CA . LEU C 1 19 ? -38.909 57.260 7.657 1.00 20.82 19 LEU C CA 1
ATOM 3241 C C . LEU C 1 19 ? -38.411 58.644 8.013 1.00 20.08 19 LEU C C 1
ATOM 3242 O O . LEU C 1 19 ? -38.503 59.572 7.208 1.00 20.35 19 LEU C O 1
ATOM 3247 N N . GLN C 1 20 ? -37.913 58.805 9.231 1.00 20.76 20 GLN C N 1
ATOM 3248 C CA . GLN C 1 20 ? -37.390 60.100 9.676 1.00 20.83 20 GLN C CA 1
ATOM 3249 C C . GLN C 1 20 ? -36.518 59.866 10.900 1.00 22.04 20 GLN C C 1
ATOM 3250 O O . GLN C 1 20 ? -36.659 58.845 11.588 1.00 21.62 20 GLN C O 1
ATOM 3256 N N . LEU C 1 21 ? -35.608 60.801 11.163 1.00 21.60 21 LEU C N 1
ATOM 3257 C CA . LEU C 1 21 ? -34.742 60.704 12.341 1.00 22.72 21 LEU C CA 1
ATOM 3258 C C . LEU C 1 21 ? -35.615 60.700 13.592 1.00 22.58 21 LEU C C 1
ATOM 3259 O O . LEU C 1 21 ? -36.571 61.496 13.686 1.00 22.92 21 LEU C O 1
ATOM 3264 N N . PRO C 1 22 ? -35.341 59.781 14.550 1.00 23.09 22 PRO C N 1
ATOM 3265 C CA . PRO C 1 22 ? -36.212 59.721 15.739 1.00 22.16 22 PRO C CA 1
ATOM 3266 C C . PRO C 1 22 ? -36.050 60.900 16.691 1.00 21.67 22 PRO C C 1
ATOM 3267 O O . PRO C 1 22 ? -34.965 61.159 17.199 1.00 22.09 22 PRO C O 1
ATOM 3271 N N . THR C 1 23 ? -37.144 61.609 16.882 1.00 21.45 23 THR C N 1
ATOM 3272 C CA . THR C 1 23 ? -37.294 62.573 17.925 1.00 21.85 23 THR C CA 1
ATOM 3273 C C . THR C 1 23 ? -37.460 61.839 19.275 1.00 21.38 23 THR C C 1
ATOM 3274 O O . THR C 1 23 ? -37.574 60.613 19.330 1.00 20.99 23 THR C O 1
ATOM 3278 N N . GLU C 1 24 ? -37.496 62.617 20.350 1.00 20.94 24 GLU C N 1
ATOM 3279 C CA . GLU C 1 24 ? -37.730 62.115 21.691 1.00 21.49 24 GLU C CA 1
ATOM 3280 C C . GLU C 1 24 ? -39.001 61.248 21.738 1.00 22.11 24 GLU C C 1
ATOM 3281 O O . GLU C 1 24 ? -38.971 60.150 22.280 1.00 22.07 24 GLU C O 1
ATOM 3287 N N . GLU C 1 25 ? -40.106 61.750 21.180 1.00 23.69 25 GLU C N 1
ATOM 3288 C CA . GLU C 1 25 ? -41.363 60.986 21.128 1.00 24.09 25 GLU C CA 1
ATOM 3289 C C . GLU C 1 25 ? -41.232 59.665 20.358 1.00 23.73 25 GLU C C 1
ATOM 3290 O O . GLU C 1 25 ? -41.681 58.641 20.843 1.00 24.40 25 GLU C O 1
ATOM 3296 N N . LEU C 1 26 ? -40.602 59.687 19.186 1.00 22.77 26 LEU C N 1
ATOM 3297 C CA . LEU C 1 26 ? -40.416 58.467 18.400 1.00 23.13 26 LEU C CA 1
ATOM 3298 C C . LEU C 1 26 ? -39.487 57.424 19.034 1.00 23.60 26 LEU C C 1
ATOM 3299 O O . LEU C 1 26 ? -39.742 56.222 18.917 1.00 23.40 26 LEU C O 1
ATOM 3304 N N . CYS C 1 27 ? -38.427 57.885 19.694 1.00 24.27 27 CYS C N 1
ATOM 3305 C CA . CYS C 1 27 ? -37.551 57.029 20.513 1.00 25.81 27 CYS C CA 1
ATOM 3306 C C . CYS C 1 27 ? -38.279 56.293 21.608 1.00 25.41 27 CYS C C 1
ATOM 3307 O O . CYS C 1 27 ? -38.005 55.128 21.845 1.00 26.03 27 CYS C O 1
ATOM 3310 N N . ASP C 1 28 ? -39.181 56.980 22.294 1.00 25.36 28 ASP C N 1
ATOM 3311 C CA . ASP C 1 28 ? 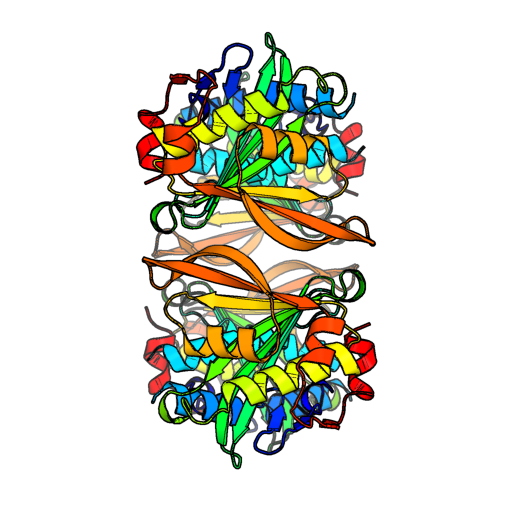-39.936 56.363 23.363 1.00 25.68 28 ASP C CA 1
ATOM 3312 C C . ASP C 1 28 ? -40.973 55.367 22.800 1.00 25.16 28 ASP C C 1
ATOM 3313 O O . ASP C 1 28 ? -41.179 54.318 23.397 1.00 24.67 28 ASP C O 1
ATOM 3318 N N . GLN C 1 29 ? -41.567 55.676 21.638 1.00 24.65 29 GLN C N 1
ATOM 3319 C CA . GLN C 1 29 ? -42.417 54.720 20.888 1.00 24.41 29 GLN C CA 1
ATOM 3320 C C . GLN C 1 29 ? -41.647 53.469 20.457 1.00 23.32 29 GLN C C 1
ATOM 3321 O O . GLN C 1 29 ? -42.178 52.350 20.507 1.00 23.06 29 GLN C O 1
ATOM 3327 N N . LEU C 1 30 ? -40.408 53.672 20.005 1.00 22.11 30 LEU C N 1
ATOM 3328 C CA . LEU C 1 30 ? -39.511 52.585 19.607 1.00 21.46 30 LEU C CA 1
ATOM 3329 C C . LEU C 1 30 ? -39.198 51.669 20.779 1.00 21.67 30 LEU C C 1
ATOM 3330 O O . LEU C 1 30 ? -39.200 50.442 20.629 1.00 20.68 30 LEU C O 1
ATOM 3335 N N . ILE C 1 31 ? -38.930 52.260 21.946 1.00 21.90 31 ILE C N 1
ATOM 3336 C CA . ILE C 1 31 ? -38.695 51.456 23.152 1.00 23.03 31 ILE C CA 1
ATOM 3337 C C . ILE C 1 31 ? -39.933 50.660 23.596 1.00 23.49 31 ILE C C 1
ATOM 3338 O O . ILE C 1 31 ? -39.807 49.486 23.939 1.00 23.31 31 ILE C O 1
ATOM 3343 N N . ASP C 1 32 ? -41.112 51.281 23.575 1.00 24.16 32 ASP C N 1
ATOM 3344 C CA . ASP C 1 32 ? -42.363 50.527 23.788 1.00 25.82 32 ASP C CA 1
ATOM 3345 C C . ASP C 1 32 ? -42.463 49.344 22.831 1.00 25.72 32 ASP C C 1
ATOM 3346 O O . ASP C 1 32 ? -42.928 48.259 23.204 1.00 25.68 32 ASP C O 1
ATOM 3351 N N . THR C 1 33 ? -42.044 49.563 21.586 1.00 26.69 33 THR C N 1
ATOM 3352 C CA . THR C 1 33 ? -42.144 48.519 20.547 1.00 27.08 33 THR C CA 1
ATOM 3353 C C . THR C 1 33 ? -41.217 47.355 20.906 1.00 28.22 33 THR C C 1
ATOM 3354 O O . THR C 1 33 ? -41.613 46.188 20.827 1.00 28.43 33 THR C O 1
ATOM 3358 N N . ILE C 1 34 ? -40.006 47.689 21.338 1.00 29.00 34 ILE C N 1
ATOM 3359 C CA . ILE C 1 34 ? -39.038 46.714 21.814 1.00 30.35 34 ILE C CA 1
ATOM 3360 C C . ILE C 1 34 ? -39.543 45.961 23.053 1.00 31.07 34 ILE C C 1
ATOM 3361 O O . ILE C 1 34 ? -39.301 44.760 23.173 1.00 31.41 34 ILE C O 1
ATOM 3366 N N . LEU C 1 35 ? -40.262 46.649 23.951 1.00 31.69 35 LEU C N 1
ATOM 3367 C CA . LEU C 1 35 ? -40.775 46.039 25.196 1.00 31.95 35 LEU C CA 1
ATOM 3368 C C . LEU C 1 35 ? -42.160 45.348 25.106 1.00 32.08 35 LEU C C 1
ATOM 3369 O O . LEU C 1 35 ? -42.592 44.862 24.052 1.00 32.72 35 LEU C O 1
ATOM 3374 N N . ASP C 1 57 ? -32.545 47.218 31.527 1.00 33.13 57 ASP C N 1
ATOM 3375 C CA . ASP C 1 57 ? -31.336 47.700 30.839 1.00 33.52 57 ASP C CA 1
ATOM 3376 C C . ASP C 1 57 ? -31.523 48.103 29.373 1.00 32.87 57 ASP C C 1
ATOM 3377 O O . ASP C 1 57 ? -30.815 48.979 28.864 1.00 33.22 57 ASP C O 1
ATOM 3382 N N . LEU C 1 58 ? -32.482 47.476 28.707 1.00 32.01 58 LEU C N 1
ATOM 3383 C CA . LEU C 1 58 ? -32.738 47.729 27.293 1.00 31.09 58 LEU C CA 1
ATOM 3384 C C . LEU C 1 58 ? -33.195 49.168 26.980 1.00 29.77 58 LEU C C 1
ATOM 3385 O O . LEU C 1 58 ? -32.796 49.729 25.947 1.00 29.48 58 LEU C O 1
ATOM 3390 N N . PRO C 1 59 ? -34.031 49.775 27.855 1.00 28.62 59 PRO C N 1
ATOM 3391 C CA . PRO C 1 59 ? -34.447 51.134 27.494 1.00 28.03 59 PRO C CA 1
ATOM 3392 C C . PRO C 1 59 ? -33.244 52.087 27.375 1.00 27.76 59 PRO C C 1
ATOM 3393 O O . PRO C 1 59 ? -33.087 52.713 26.333 1.00 27.22 59 PRO C O 1
ATOM 3397 N N . PHE C 1 60 ? -32.378 52.144 28.394 1.00 27.44 60 PHE C N 1
ATOM 3398 C CA . PHE C 1 60 ? -31.219 53.046 28.341 1.00 27.29 60 PHE C CA 1
ATOM 3399 C C . PHE C 1 60 ? -30.253 52.692 27.224 1.00 27.71 60 PHE C C 1
ATOM 3400 O O . PHE C 1 60 ? -29.819 53.584 26.498 1.00 28.18 60 PHE C O 1
ATOM 3408 N N . ASN C 1 61 ? -29.928 51.407 27.080 1.00 28.25 61 ASN C N 1
ATOM 3409 C CA . ASN C 1 61 ? -29.054 50.952 26.000 1.00 29.18 61 ASN C CA 1
ATOM 3410 C C . ASN C 1 61 ? -29.536 51.403 24.615 1.00 28.84 61 ASN C C 1
ATOM 3411 O O . ASN C 1 61 ? -28.721 51.729 23.751 1.00 29.09 61 ASN C O 1
ATOM 3416 N N . THR C 1 62 ? -30.855 51.405 24.419 1.00 28.19 62 THR C N 1
ATOM 3417 C CA . THR C 1 62 ? -31.475 51.841 23.170 1.00 27.63 62 THR C CA 1
ATOM 3418 C C . THR C 1 62 ? -31.303 53.337 22.952 1.00 26.98 62 THR C C 1
ATOM 3419 O O . THR C 1 62 ? -30.854 53.750 21.891 1.00 26.75 62 THR C O 1
ATOM 3423 N N . LEU C 1 63 ? -31.664 54.139 23.954 1.00 26.34 63 LEU C N 1
ATOM 3424 C CA . LEU C 1 63 ? -31.437 55.585 23.924 1.00 26.72 63 LEU C CA 1
ATOM 3425 C C . LEU C 1 63 ? -29.968 55.947 23.740 1.00 26.50 63 LEU C C 1
ATOM 3426 O O . LEU C 1 63 ? -29.629 56.822 22.929 1.00 26.53 63 LEU C O 1
ATOM 3431 N N . SER C 1 64 ? -29.107 55.289 24.519 1.00 26.64 64 SER C N 1
ATOM 3432 C CA . SER C 1 64 ? -27.664 55.548 24.510 1.00 26.64 64 SER C CA 1
ATOM 3433 C C . SER C 1 64 ? -27.122 55.388 23.086 1.00 26.78 64 SER C C 1
ATOM 3434 O O . SER C 1 64 ? -26.426 56.260 22.559 1.00 26.11 64 SER C O 1
ATOM 3437 N N . HIS C 1 65 ? -27.509 54.287 22.459 1.00 27.29 65 HIS C N 1
ATOM 3438 C CA . HIS C 1 65 ? -27.086 53.960 21.121 1.00 28.52 65 HIS C CA 1
ATOM 3439 C C . HIS C 1 65 ? -27.599 54.963 20.086 1.00 28.34 65 HIS C C 1
ATOM 3440 O O . HIS C 1 65 ? -26.846 55.381 19.184 1.00 27.32 65 HIS C O 1
ATOM 3447 N N . LEU C 1 66 ? -28.861 55.377 20.222 1.00 28.44 66 LEU C N 1
ATOM 3448 C CA . LEU C 1 66 ? -29.433 56.319 19.273 1.00 28.44 66 LEU C CA 1
ATOM 3449 C C . LEU C 1 66 ? -28.761 57.670 19.452 1.00 28.40 66 LEU C C 1
ATOM 3450 O O . LEU C 1 66 ? -28.362 58.290 18.465 1.00 28.19 66 LEU C O 1
ATOM 3455 N N . TRP C 1 67 ? -28.622 58.099 20.707 1.00 28.07 67 TRP C N 1
ATOM 3456 C CA . TRP C 1 67 ? -27.891 59.336 21.048 1.00 28.42 67 TRP C CA 1
ATOM 3457 C C . TRP C 1 67 ? -26.499 59.395 20.439 1.00 27.71 67 TRP C C 1
ATOM 3458 O O . TRP C 1 67 ? -26.131 60.397 19.807 1.00 26.64 67 TRP C O 1
ATOM 3469 N N . GLN C 1 68 ? -25.726 58.328 20.647 1.00 27.68 68 GLN C N 1
ATOM 3470 C CA . GLN C 1 68 ? -24.362 58.226 20.110 1.00 28.66 68 GLN C CA 1
ATOM 3471 C C . GLN C 1 68 ? -24.297 58.299 18.577 1.00 28.70 68 GLN C C 1
ATOM 3472 O O . GLN C 1 68 ? -23.418 58.980 18.043 1.00 28.06 68 GLN C O 1
ATOM 3478 N N . GLN C 1 69 ? -25.234 57.642 17.882 1.00 29.00 69 GLN C N 1
ATOM 3479 C CA . GLN C 1 69 ? -25.320 57.749 16.412 1.00 30.15 69 GLN C CA 1
ATOM 3480 C C . GLN C 1 69 ? -25.631 59.194 15.960 1.00 30.58 69 GLN C C 1
ATOM 3481 O O . GLN C 1 69 ? -24.959 59.750 15.089 1.00 30.96 69 GLN C O 1
ATOM 3487 N N . LEU C 1 70 ? -26.642 59.797 16.569 1.00 30.71 70 LEU C N 1
ATOM 3488 C CA . LEU C 1 70 ? -27.019 61.175 16.256 1.00 31.53 70 LEU C CA 1
ATOM 3489 C C . LEU C 1 70 ? -25.856 62.131 16.507 1.00 30.99 70 LEU C C 1
ATOM 3490 O O . LEU C 1 70 ? -25.524 62.950 15.636 1.00 32.06 70 LEU C O 1
ATOM 3495 N N . ALA C 1 71 ? -25.203 61.983 17.657 1.00 29.42 71 ALA C N 1
ATOM 3496 C CA . ALA C 1 71 ? -24.115 62.872 18.066 1.00 28.42 71 ALA C CA 1
ATOM 3497 C C . ALA C 1 71 ? -22.838 62.696 17.247 1.00 28.18 71 ALA C C 1
ATOM 3498 O O . ALA C 1 71 ? -22.037 63.623 17.132 1.00 27.68 71 ALA C O 1
ATOM 3500 N N . GLY C 1 72 ? -22.649 61.508 16.668 1.00 27.64 72 GLY C N 1
ATOM 3501 C CA . GLY C 1 72 ? -21.407 61.217 15.962 1.00 25.67 72 GLY C CA 1
ATOM 3502 C C . GLY C 1 72 ? -21.380 61.577 14.483 1.00 24.64 72 GLY C C 1
ATOM 3503 O O . GLY C 1 72 ? -20.384 61.315 13.812 1.00 24.67 72 GLY C O 1
ATOM 3504 N N . PHE C 1 73 ? -22.456 62.181 13.973 1.00 23.47 73 PHE C N 1
ATOM 3505 C CA . PHE C 1 73 ? -22.559 62.496 12.544 1.00 22.50 73 PHE C CA 1
ATOM 3506 C C . PHE C 1 73 ? -21.386 63.368 12.112 1.00 21.58 73 PHE C C 1
ATOM 3507 O O . PHE C 1 73 ? -21.152 64.414 12.698 1.00 21.15 73 PHE C O 1
ATOM 3515 N N . LYS C 1 74 ? -20.655 62.901 11.104 1.00 19.23 74 LYS C N 1
ATOM 3516 C CA . LYS C 1 74 ? -19.585 63.645 10.452 1.00 18.30 74 LYS C CA 1
ATOM 3517 C C . LYS C 1 74 ? -19.644 63.289 8.971 1.00 16.77 74 LYS C C 1
ATOM 3518 O O . LYS C 1 74 ? -20.023 62.177 8.620 1.00 15.21 74 LYS C O 1
ATOM 3524 N N . ARG C 1 75 ? -19.234 64.221 8.115 1.00 16.00 75 ARG C N 1
ATOM 3525 C CA . ARG C 1 75 ? -19.200 64.000 6.662 1.00 16.71 75 ARG C CA 1
ATOM 3526 C C . ARG C 1 75 ? -18.528 62.685 6.311 1.00 15.87 75 ARG C C 1
ATOM 3527 O O . ARG C 1 75 ? -19.011 61.953 5.457 1.00 15.53 75 ARG C O 1
ATOM 3535 N N . ASP C 1 76 ? -17.420 62.376 6.988 1.00 15.75 76 ASP C N 1
ATOM 3536 C CA . ASP C 1 76 ? -16.613 61.189 6.658 1.00 16.29 76 ASP C CA 1
ATOM 3537 C C . ASP C 1 76 ? -16.881 59.947 7.525 1.00 15.47 76 ASP C C 1
ATOM 3538 O O . ASP C 1 76 ? -16.166 58.945 7.434 1.00 14.41 76 ASP C O 1
ATOM 3543 N N . ASP C 1 77 ? -17.903 60.022 8.363 1.00 15.29 77 ASP C N 1
ATOM 3544 C CA . ASP C 1 77 ? -18.283 58.911 9.245 1.00 16.18 77 ASP C CA 1
ATOM 3545 C C . ASP C 1 77 ? -19.646 59.226 9.858 1.00 15.50 77 ASP C C 1
ATOM 3546 O O . ASP C 1 77 ? -19.753 59.968 10.824 1.00 14.62 77 ASP C O 1
ATOM 3551 N N . TRP C 1 78 ? -20.695 58.681 9.262 1.00 15.53 78 TRP C N 1
ATOM 3552 C CA . TRP C 1 78 ? -22.034 58.961 9.734 1.00 15.56 78 TRP C CA 1
ATOM 3553 C C . TRP C 1 78 ? -22.878 57.703 9.787 1.00 15.82 78 TRP C C 1
ATOM 3554 O O . TRP C 1 78 ? -22.618 56.726 9.090 1.00 14.99 78 TRP C O 1
ATOM 3565 N N . SER C 1 79 ? -23.883 57.748 10.648 1.00 16.62 79 SER C N 1
ATOM 3566 C CA . SER C 1 79 ? -24.859 56.685 10.784 1.00 18.20 79 SER C CA 1
ATOM 3567 C C . SER C 1 79 ? -26.213 57.377 10.984 1.00 18.00 79 SER C C 1
ATOM 3568 O O . SER C 1 79 ? -26.368 58.176 11.901 1.00 18.16 79 SER C O 1
ATOM 3571 N N . LEU C 1 80 ? -27.151 57.135 10.073 1.00 18.19 80 LEU C N 1
ATOM 3572 C CA . LEU C 1 80 ? -28.503 57.684 10.165 1.00 18.44 80 LEU C CA 1
ATOM 3573 C C . LEU C 1 80 ? -29.503 56.630 10.614 1.00 18.57 80 LEU C C 1
ATOM 3574 O O . LEU C 1 80 ? -30.001 55.847 9.796 1.00 17.26 80 LEU C O 1
ATOM 3579 N N . PRO C 1 81 ? -29.862 56.640 11.901 1.00 19.08 81 PRO C N 1
ATOM 3580 C CA . PRO C 1 81 ? -30.847 55.652 12.306 1.00 18.76 81 PRO C CA 1
ATOM 3581 C C . PRO C 1 81 ? -32.275 56.171 12.060 1.00 18.99 81 PRO C C 1
ATOM 3582 O O . PRO C 1 81 ? -32.794 56.927 12.871 1.00 20.69 81 PRO C O 1
ATOM 3586 N N . LEU C 1 82 ? -32.936 55.725 11.003 1.00 17.40 82 LEU C N 1
ATOM 3587 C CA . LEU C 1 82 ? -34.266 56.252 10.718 1.00 15.75 82 LEU C CA 1
ATOM 3588 C C . LEU C 1 82 ? -35.383 55.435 11.381 1.00 16.12 82 LEU C C 1
ATOM 3589 O O . LEU C 1 82 ? -35.476 54.205 11.191 1.00 15.33 82 LEU C O 1
ATOM 3594 N N . ALA C 1 83 ? -36.225 56.116 12.162 1.00 14.42 83 ALA C N 1
ATOM 3595 C CA . ALA C 1 83 ? -37.426 55.498 12.685 1.00 14.18 83 ALA C CA 1
ATOM 3596 C C . ALA C 1 83 ? -38.331 55.167 11.503 1.00 13.72 83 ALA C C 1
ATOM 3597 O O . ALA C 1 83 ? -38.485 55.977 10.591 1.00 14.03 83 ALA C O 1
ATOM 3599 N N . VAL C 1 84 ? -38.938 53.989 11.525 1.00 13.97 84 VAL C N 1
ATOM 3600 C CA . VAL C 1 84 ? -39.863 53.559 10.476 1.00 13.18 84 VAL C CA 1
ATOM 3601 C C . VAL C 1 84 ? -41.282 53.682 11.047 1.00 12.96 84 VAL C C 1
ATOM 3602 O O . VAL C 1 84 ? -41.602 53.044 12.050 1.00 13.25 84 VAL C O 1
ATOM 3606 N N . LEU C 1 85 ? -42.132 54.499 10.429 1.00 13.00 85 LEU C N 1
ATOM 3607 C CA . LEU C 1 85 ? -43.475 54.749 10.973 1.00 12.88 85 LEU C CA 1
ATOM 3608 C C . LEU C 1 85 ? -44.529 54.116 10.112 1.00 13.54 85 LEU C C 1
ATOM 3609 O O . LEU C 1 85 ? -44.550 54.310 8.887 1.00 12.65 85 LEU C O 1
ATOM 3614 N N . VAL C 1 86 ? -45.429 53.382 10.769 1.00 13.98 86 VAL C N 1
ATOM 3615 C CA . VAL C 1 86 ? -46.628 52.861 10.120 1.00 14.24 86 VAL C CA 1
ATOM 3616 C C . VAL C 1 86 ? -47.809 53.612 10.723 1.00 15.01 86 VAL C C 1
ATOM 3617 O O . VAL C 1 86 ? -48.028 53.557 11.937 1.00 15.17 86 VAL C O 1
ATOM 3621 N N . ASP C 1 87 ? -48.550 54.331 9.880 1.00 15.49 87 ASP C N 1
ATOM 3622 C CA . ASP C 1 87 ? -49.633 55.215 10.341 1.00 16.15 87 ASP C CA 1
ATOM 3623 C C . ASP C 1 87 ? -49.148 56.186 11.432 1.00 15.87 87 ASP C C 1
ATOM 3624 O O . ASP C 1 87 ? -49.875 56.490 12.372 1.00 15.92 87 ASP C O 1
ATOM 3629 N N . GLY C 1 88 ? -47.920 56.667 11.302 1.00 16.35 88 GLY C N 1
ATOM 3630 C CA . GLY C 1 88 ? -47.380 57.629 12.253 1.00 16.74 88 GLY C CA 1
ATOM 3631 C C . GLY C 1 88 ? -46.787 57.039 13.519 1.00 17.43 88 GLY C C 1
ATOM 3632 O O . GLY C 1 88 ? -46.264 57.774 14.354 1.00 17.68 88 GLY C O 1
ATOM 3633 N N . ARG C 1 89 ? -46.869 55.719 13.660 1.00 16.95 89 ARG C N 1
ATOM 3634 C CA . ARG C 1 89 ? -46.333 55.006 14.812 1.00 17.19 89 ARG C CA 1
ATOM 3635 C C . ARG C 1 89 ? -44.980 54.354 14.450 1.00 16.72 89 ARG C C 1
ATOM 3636 O O . ARG C 1 89 ? -44.889 53.612 13.472 1.00 16.69 89 ARG C O 1
ATOM 3644 N N . ALA C 1 90 ? -43.949 54.626 15.248 1.00 16.76 90 ALA C N 1
ATOM 3645 C CA . ALA C 1 90 ? -42.625 53.980 15.106 1.00 17.16 90 ALA C CA 1
ATOM 3646 C C . ALA C 1 90 ? -42.670 52.459 15.373 1.00 16.99 90 ALA C C 1
ATOM 3647 O O . ALA C 1 90 ? -42.997 52.030 16.467 1.00 17.33 90 ALA C O 1
ATOM 3649 N N . VAL C 1 91 ? -42.323 51.660 14.366 1.00 17.05 91 VAL C N 1
ATOM 3650 C CA . VAL C 1 91 ? -42.413 50.193 14.435 1.00 16.26 91 VAL C CA 1
ATOM 3651 C C . VAL C 1 91 ? -41.025 49.514 14.377 1.00 15.75 91 VAL C C 1
ATOM 3652 O O . VAL C 1 91 ? -40.898 48.316 14.636 1.00 15.26 91 VAL C O 1
ATOM 3656 N N . GLY C 1 92 ? -40.006 50.295 14.008 1.00 15.09 92 GLY C N 1
ATOM 3657 C CA . GLY C 1 92 ? -38.655 49.801 13.914 1.00 14.40 92 GLY C CA 1
ATOM 3658 C C . GLY C 1 92 ? -37.711 50.856 13.400 1.00 14.32 92 GLY C C 1
ATOM 3659 O O . GLY C 1 92 ? -38.068 52.055 13.323 1.00 14.06 92 GLY C O 1
ATOM 3660 N N . VAL C 1 93 ? -36.490 50.411 13.111 1.00 12.93 93 VAL C N 1
ATOM 3661 C CA . VAL C 1 93 ? -35.411 51.287 12.688 1.00 13.26 93 VAL C CA 1
ATOM 3662 C C . VAL C 1 93 ? -34.761 50.743 11.433 1.00 13.27 93 VAL C C 1
ATOM 3663 O O . VAL C 1 93 ? -34.403 49.561 11.374 1.00 11.92 93 VAL C O 1
ATOM 3667 N N . GLN C 1 94 ? -34.608 51.612 10.436 1.00 13.74 94 GLN C N 1
ATOM 3668 C CA . GLN C 1 94 ? -33.823 51.293 9.252 1.00 13.96 94 GLN C CA 1
ATOM 3669 C C . GLN C 1 94 ? -32.631 52.274 9.224 1.00 14.98 94 GLN C C 1
ATOM 3670 O O . GLN C 1 94 ? -32.813 53.497 9.104 1.00 14.84 94 GLN C O 1
ATOM 3676 N N . ALA C 1 95 ? -31.421 51.742 9.409 1.00 15.36 95 ALA C N 1
ATOM 3677 C CA . ALA C 1 95 ? -30.229 52.572 9.525 1.00 16.03 95 ALA C CA 1
ATOM 3678 C C . ALA C 1 95 ? -29.503 52.574 8.182 1.00 16.44 95 ALA C C 1
ATOM 3679 O O . ALA C 1 95 ? -29.527 51.595 7.456 1.00 16.71 95 ALA C O 1
ATOM 3681 N N . LEU C 1 96 ? -28.916 53.710 7.853 1.00 16.72 96 LEU C N 1
ATOM 3682 C CA . LEU C 1 96 ? -27.989 53.834 6.745 1.00 17.41 96 LEU C CA 1
ATOM 3683 C C . LEU C 1 96 ? -26.713 54.453 7.297 1.00 17.66 96 LEU C C 1
ATOM 3684 O O . LEU C 1 96 ? -26.782 55.394 8.073 1.00 18.83 96 LEU C O 1
ATOM 3689 N N . SER C 1 97 ? -25.543 53.945 6.906 1.00 17.40 97 SER C N 1
ATOM 3690 C CA . SER C 1 97 ? -24.302 54.518 7.432 1.00 17.69 97 SER C CA 1
ATOM 3691 C C . SER C 1 97 ? -23.207 54.470 6.380 1.00 16.72 97 SER C C 1
ATOM 3692 O O . SER C 1 97 ? -23.347 53.778 5.358 1.00 15.23 97 SER C O 1
ATOM 3695 N N . SER C 1 98 ? -22.116 55.203 6.621 1.00 15.69 98 SER C N 1
ATOM 3696 C CA . SER C 1 98 ? -20.990 55.212 5.703 1.00 15.43 98 SER C CA 1
ATOM 3697 C C . SER C 1 98 ? -19.786 55.892 6.331 1.00 15.60 98 SER C C 1
ATOM 3698 O O . SER C 1 98 ? -19.923 56.904 6.990 1.00 14.81 98 SER C O 1
ATOM 3701 N N . LYS C 1 99 ? -18.626 55.285 6.113 1.00 15.47 99 LYS C N 1
ATOM 3702 C CA . LYS C 1 99 ? -17.320 55.867 6.363 1.00 16.78 99 LYS C CA 1
ATOM 3703 C C . LYS C 1 99 ? -16.672 56.251 5.025 1.00 15.44 99 LYS C C 1
ATOM 3704 O O . LYS C 1 99 ? -16.640 55.451 4.086 1.00 15.34 99 LYS C O 1
ATOM 3710 N N . ASP C 1 100 ? -16.180 57.492 4.945 1.00 15.83 100 ASP C N 1
ATOM 3711 C CA . ASP C 1 100 ? -15.516 58.049 3.758 1.00 15.24 100 ASP C CA 1
ATOM 3712 C C . ASP C 1 100 ? -16.441 58.076 2.538 1.00 14.93 100 ASP C C 1
ATOM 3713 O O . ASP C 1 100 ? -15.970 57.935 1.404 1.00 14.49 100 ASP C O 1
ATOM 3718 N N . PHE C 1 101 ? -17.740 58.287 2.772 1.00 14.23 101 PHE C N 1
ATOM 3719 C CA . PHE C 1 101 ? -18.732 58.307 1.686 1.00 13.67 101 PHE C CA 1
ATOM 3720 C C . PHE C 1 101 ? -18.323 59.173 0.483 1.00 13.59 101 PHE C C 1
ATOM 3721 O O . PHE C 1 101 ? -18.457 58.730 -0.643 1.00 13.84 101 PHE C O 1
ATOM 3729 N N . PRO C 1 102 ? -17.841 60.408 0.712 1.00 13.07 102 PRO C N 1
ATOM 3730 C CA . PRO C 1 102 ? -17.503 61.237 -0.462 1.00 13.09 102 PRO C CA 1
ATOM 3731 C C . PRO C 1 102 ? -16.480 60.600 -1.378 1.00 13.20 102 PRO C C 1
ATOM 3732 O O . PRO C 1 102 ? -16.402 60.952 -2.561 1.00 14.04 102 PRO C O 1
ATOM 3736 N N . ILE C 1 103 ? -15.687 59.684 -0.836 1.00 12.89 103 ILE C N 1
ATOM 3737 C CA . ILE C 1 103 ? -14.700 58.971 -1.640 1.00 12.70 103 ILE C CA 1
ATOM 3738 C C . ILE C 1 103 ? -15.224 57.625 -2.153 1.00 12.82 103 ILE C C 1
ATOM 3739 O O . ILE C 1 103 ? -15.085 57.318 -3.330 1.00 12.88 103 ILE C O 1
ATOM 3744 N N . THR C 1 104 ? -15.804 56.810 -1.279 1.00 12.33 104 THR C N 1
ATOM 3745 C CA . THR C 1 104 ? -16.184 55.468 -1.698 1.00 13.25 104 THR C CA 1
ATOM 3746 C C . THR C 1 104 ? -17.501 55.457 -2.432 1.00 13.87 104 THR C C 1
ATOM 3747 O O . THR C 1 104 ? -17.731 54.554 -3.247 1.00 14.42 104 THR C O 1
ATOM 3751 N N . ARG C 1 105 ? -18.375 56.428 -2.134 1.00 14.27 105 ARG C N 1
ATOM 3752 C CA . ARG C 1 105 ? -19.783 56.389 -2.604 1.00 15.06 105 ARG C CA 1
ATOM 3753 C C . ARG C 1 105 ? -20.504 55.062 -2.241 1.00 14.57 105 ARG C C 1
ATOM 3754 O O . ARG C 1 105 ? -21.397 54.621 -2.950 1.00 14.08 105 ARG C O 1
ATOM 3762 N N . GLN C 1 106 ? -20.109 54.445 -1.132 1.00 14.30 106 GLN C N 1
ATOM 3763 C CA . GLN C 1 106 ? -20.681 53.193 -0.701 1.00 14.98 106 GLN C CA 1
ATOM 3764 C C . GLN C 1 106 ? -21.358 53.396 0.662 1.00 14.77 106 GLN C C 1
ATOM 3765 O O . GLN C 1 106 ? -20.804 54.052 1.540 1.00 15.10 106 GLN C O 1
ATOM 3771 N N . VAL C 1 107 ? -22.569 52.852 0.831 1.00 13.74 107 VAL C N 1
ATOM 3772 C CA . VAL C 1 107 ? -23.268 52.935 2.092 1.00 12.86 107 VAL C CA 1
ATOM 3773 C C . VAL C 1 107 ? -23.543 51.500 2.569 1.00 13.49 107 VAL C C 1
ATOM 3774 O O . VAL C 1 107 ? -23.471 50.543 1.782 1.00 12.34 107 VAL C O 1
ATOM 3778 N N . ASP C 1 108 ? -23.833 51.367 3.859 1.00 13.53 108 ASP C N 1
ATOM 3779 C CA . ASP C 1 108 ? -24.144 50.097 4.466 1.00 14.81 108 ASP C CA 1
ATOM 3780 C C . ASP C 1 108 ? -25.451 50.315 5.189 1.00 14.83 108 ASP C C 1
ATOM 3781 O O . ASP C 1 108 ? -25.729 51.442 5.603 1.00 14.95 108 ASP C O 1
ATOM 3786 N N . SER C 1 109 ? -26.267 49.263 5.361 1.00 14.60 109 SER C N 1
ATOM 3787 C CA . SER C 1 109 ? -27.465 49.431 6.159 1.00 14.26 109 SER C CA 1
ATOM 3788 C C . SER C 1 109 ? -27.595 48.323 7.188 1.00 14.29 109 SER C C 1
ATOM 3789 O O . SER C 1 109 ? -27.012 47.248 7.032 1.00 13.50 109 SER C O 1
ATOM 3792 N N . GLY C 1 110 ? -28.360 48.615 8.231 1.00 14.59 110 GLY C N 1
ATOM 3793 C CA . GLY C 1 110 ? -28.789 47.646 9.261 1.00 14.68 110 GLY C CA 1
ATOM 3794 C C . GLY C 1 110 ? -30.205 48.019 9.708 1.00 15.35 110 GLY C C 1
ATOM 3795 O O . GLY C 1 110 ? -30.650 49.152 9.525 1.00 13.65 110 GLY C O 1
ATOM 3796 N N . SER C 1 111 ? -30.938 47.079 10.306 1.00 15.10 111 SER C N 1
ATOM 3797 C CA . SER C 1 111 ? -32.325 47.378 10.651 1.00 15.21 111 SER C CA 1
ATOM 3798 C C . SER C 1 111 ? -32.849 46.436 11.736 1.00 16.19 111 SER C C 1
ATOM 3799 O O . SER C 1 111 ? -32.265 45.381 11.968 1.00 15.28 111 SER C O 1
ATOM 3802 N N . TRP C 1 112 ? -33.950 46.825 12.377 1.00 16.58 112 TRP C N 1
ATOM 3803 C CA . TRP C 1 112 ? -34.774 45.916 13.177 1.00 17.59 112 TRP C CA 1
ATOM 3804 C C . TRP C 1 112 ? -36.239 46.356 13.072 1.00 18.13 112 TRP C C 1
ATOM 3805 O O . TRP C 1 112 ? -36.532 47.514 12.768 1.00 18.00 112 TRP C O 1
ATOM 3816 N N . LEU C 1 113 ? -37.152 45.434 13.327 1.00 18.20 113 LEU C N 1
ATOM 3817 C CA . LEU C 1 113 ? -38.577 45.703 13.182 1.00 19.32 113 LEU C CA 1
ATOM 3818 C C . LEU C 1 113 ? -39.292 45.006 14.342 1.00 19.39 113 LEU C C 1
ATOM 3819 O O . LEU C 1 113 ? -38.942 43.886 14.672 1.00 20.00 113 LEU C O 1
ATOM 3824 N N . GLY C 1 114 ? -40.243 45.668 14.993 1.00 18.71 114 GLY C N 1
ATOM 3825 C CA . GLY C 1 114 ? -40.903 45.049 16.117 1.00 20.50 114 GLY C CA 1
ATOM 3826 C C . GLY C 1 114 ? -41.615 43.767 15.705 1.00 21.53 114 GLY C C 1
ATOM 3827 O O . GLY C 1 114 ? -42.111 43.657 14.572 1.00 20.84 114 GLY C O 1
ATOM 3828 N N . LEU C 1 115 ? -41.660 42.810 16.632 1.00 22.95 115 LEU C N 1
ATOM 3829 C CA . LEU C 1 115 ? -42.215 41.456 16.403 1.00 24.88 115 LEU C CA 1
ATOM 3830 C C . LEU C 1 115 ? -43.583 41.463 15.710 1.00 24.67 115 LEU C C 1
ATOM 3831 O O . LEU C 1 115 ? -43.787 40.787 14.704 1.00 24.80 115 LEU C O 1
ATOM 3836 N N . ARG C 1 116 ? -44.500 42.260 16.227 1.00 25.27 116 ARG C N 1
ATOM 3837 C CA . ARG C 1 116 ? -45.862 42.238 15.728 1.00 26.05 116 ARG C CA 1
ATOM 3838 C C . ARG C 1 116 ? -46.013 42.966 14.406 1.00 25.53 116 ARG C C 1
ATOM 3839 O O . ARG C 1 116 ? -47.071 42.919 13.798 1.00 25.24 116 ARG C O 1
ATOM 3847 N N . TYR C 1 117 ? -44.938 43.602 13.945 1.00 24.86 117 TYR C N 1
ATOM 3848 C CA . TYR C 1 117 ? -44.955 44.229 12.624 1.00 25.25 117 TYR C CA 1
ATOM 3849 C C . TYR C 1 117 ? -44.235 43.413 11.540 1.00 24.86 117 TYR C C 1
ATOM 3850 O O . TYR C 1 117 ? -44.239 43.789 10.371 1.00 25.40 117 TYR C O 1
ATOM 3859 N N . GLN C 1 118 ? -43.630 42.297 11.916 1.00 24.47 118 GLN C N 1
ATOM 3860 C CA . GLN C 1 118 ? -42.941 41.467 10.932 1.00 24.90 118 GLN C CA 1
ATOM 3861 C C . GLN C 1 118 ? -43.964 40.677 10.098 1.00 24.27 118 GLN C C 1
ATOM 3862 O O . GLN C 1 118 ? -45.109 40.506 10.504 1.00 23.59 118 GLN C O 1
ATOM 3868 N N . GLY C 1 119 ? -43.556 40.224 8.914 1.00 24.28 119 GLY C N 1
ATOM 3869 C CA . GLY C 1 119 ? -44.420 39.394 8.079 1.00 23.07 119 GLY C CA 1
ATOM 3870 C C . GLY C 1 119 ? -45.425 40.170 7.262 1.00 22.53 119 GLY C C 1
ATOM 3871 O O . GLY C 1 119 ? -46.325 39.577 6.670 1.00 23.24 119 GLY C O 1
ATOM 3872 N N . HIS C 1 120 ? -45.287 41.493 7.209 1.00 21.57 120 HIS C N 1
ATOM 3873 C CA . HIS C 1 120 ? -46.215 42.327 6.427 1.00 20.86 120 HIS C CA 1
ATOM 3874 C C . HIS C 1 120 ? -45.560 43.034 5.245 1.00 20.30 120 HIS C C 1
ATOM 3875 O O . HIS C 1 120 ? -46.178 43.907 4.640 1.00 20.61 120 HIS C O 1
ATOM 3882 N N . GLY C 1 121 ? -44.307 42.674 4.942 1.00 19.12 121 GLY C N 1
ATOM 3883 C CA . GLY C 1 121 ? -43.519 43.314 3.891 1.00 17.07 121 GLY C CA 1
ATOM 3884 C C . GLY C 1 121 ? -42.959 44.695 4.205 1.00 15.91 121 GLY C C 1
ATOM 3885 O O . GLY C 1 121 ? -42.468 45.358 3.304 1.00 15.88 121 GLY C O 1
ATOM 3886 N N . TYR C 1 122 ? -43.018 45.131 5.466 1.00 15.24 122 TYR C N 1
ATOM 3887 C CA . TYR C 1 122 ? -42.405 46.400 5.865 1.00 15.39 122 TYR C CA 1
ATOM 3888 C C . TYR C 1 122 ? -40.878 46.415 5.730 1.00 15.53 122 TYR C C 1
ATOM 3889 O O . TYR C 1 122 ? -40.290 47.444 5.367 1.00 14.92 122 TYR C O 1
ATOM 3898 N N . GLY C 1 123 ? -40.265 45.262 6.004 1.00 15.04 123 GLY C N 1
ATOM 3899 C CA . GLY C 1 123 ? -38.819 45.057 5.906 1.00 15.35 123 GLY C CA 1
ATOM 3900 C C . GLY C 1 123 ? -38.307 45.388 4.520 1.00 15.46 123 GLY C C 1
ATOM 3901 O O . GLY C 1 123 ? -37.323 46.110 4.386 1.00 14.74 123 GLY C O 1
ATOM 3902 N N . THR C 1 124 ? -38.950 44.822 3.492 1.00 15.08 124 THR C N 1
ATOM 3903 C CA . THR C 1 124 ? -38.601 45.082 2.095 1.00 15.54 124 THR C CA 1
ATOM 3904 C C . THR C 1 124 ? -38.857 46.542 1.718 1.00 14.90 124 THR C C 1
ATOM 3905 O O . THR C 1 124 ? -38.023 47.187 1.086 1.00 15.33 124 THR C O 1
ATOM 3909 N N . GLU C 1 125 ? -40.004 47.072 2.130 1.00 14.24 125 GLU C N 1
ATOM 3910 C CA . GLU C 1 125 ? -40.370 48.451 1.814 1.00 14.05 125 GLU C CA 1
ATOM 3911 C C . GLU C 1 125 ? -39.440 49.468 2.480 1.00 13.47 125 GLU C C 1
ATOM 3912 O O . GLU C 1 125 ? -39.062 50.467 1.862 1.00 13.01 125 GLU C O 1
ATOM 3918 N N . MET C 1 126 ? -39.097 49.246 3.747 1.00 13.00 126 MET C N 1
ATOM 3919 C CA . MET C 1 126 ? -38.200 50.181 4.445 1.00 13.59 126 MET C CA 1
ATOM 3920 C C . MET C 1 126 ? -36.756 50.119 3.887 1.00 12.49 126 MET C C 1
ATOM 3921 O O . MET C 1 126 ? -36.077 51.152 3.811 1.00 12.48 126 MET C O 1
ATOM 3926 N N . ARG C 1 127 ? -36.315 48.938 3.456 1.00 12.55 127 ARG C N 1
ATOM 3927 C CA . ARG C 1 127 ? -35.035 48.830 2.754 1.00 13.12 127 ARG C CA 1
ATOM 3928 C C . ARG C 1 127 ? -35.109 49.595 1.445 1.00 13.20 127 ARG C C 1
ATOM 3929 O O . ARG C 1 127 ? -34.217 50.381 1.162 1.00 13.51 127 ARG C O 1
ATOM 3937 N N . ALA C 1 128 ? -36.180 49.393 0.678 1.00 12.88 128 ALA C N 1
ATOM 3938 C CA . ALA C 1 128 ? -36.382 50.141 -0.564 1.00 13.24 128 ALA C CA 1
ATOM 3939 C C . ALA C 1 128 ? -36.296 51.630 -0.327 1.00 13.57 128 ALA C C 1
ATOM 3940 O O . ALA C 1 128 ? -35.691 52.369 -1.125 1.00 14.27 128 ALA C O 1
ATOM 3942 N N . ALA C 1 129 ? -36.933 52.087 0.749 1.00 13.80 129 ALA C N 1
ATOM 3943 C CA . ALA C 1 129 ? -36.927 53.506 1.069 1.00 14.52 129 ALA C CA 1
ATOM 3944 C C . ALA C 1 129 ? -35.505 54.086 1.300 1.00 14.18 129 ALA C C 1
ATOM 3945 O O . ALA C 1 129 ? -35.163 55.118 0.712 1.00 14.18 129 ALA C O 1
ATOM 3947 N N . VAL C 1 130 ? -34.675 53.447 2.130 1.00 14.16 130 VAL C N 1
ATOM 3948 C CA . VAL C 1 130 ? -33.326 53.985 2.314 1.00 13.87 130 VAL C CA 1
ATOM 3949 C C . VAL C 1 130 ? -32.440 53.845 1.095 1.00 13.26 130 VAL C C 1
ATOM 3950 O O . VAL C 1 130 ? -31.519 54.629 0.950 1.00 12.48 130 VAL C O 1
ATOM 3954 N N . LEU C 1 131 ? -32.674 52.828 0.261 1.00 12.92 131 LEU C N 1
ATOM 3955 C CA . LEU C 1 131 ? -31.843 52.623 -0.926 1.00 12.46 131 LEU C CA 1
ATOM 3956 C C . LEU C 1 131 ? -32.167 53.668 -1.974 1.00 12.04 131 LEU C C 1
ATOM 3957 O O . LEU C 1 131 ? -31.262 54.163 -2.649 1.00 11.87 131 LEU C O 1
ATOM 3962 N N . TYR C 1 132 ? -33.456 54.009 -2.114 1.00 12.06 132 TYR C N 1
ATOM 3963 C CA . TYR C 1 132 ? -33.810 55.161 -2.951 1.00 12.42 132 TYR C CA 1
ATOM 3964 C C . TYR C 1 132 ? -33.085 56.420 -2.459 1.00 13.11 132 TYR C C 1
ATOM 3965 O O . TYR C 1 132 ? -32.521 57.178 -3.259 1.00 14.07 132 TYR C O 1
ATOM 3974 N N . PHE C 1 133 ? -33.124 56.675 -1.149 1.00 12.95 133 PHE C N 1
ATOM 3975 C CA . PHE C 1 133 ? -32.456 57.863 -0.589 1.00 12.78 133 PHE C CA 1
ATOM 3976 C C . PHE C 1 133 ? -30.970 57.829 -0.922 1.00 12.76 133 PHE C C 1
ATOM 3977 O O . PHE C 1 133 ? -30.426 58.804 -1.419 1.00 13.51 133 PHE C O 1
ATOM 3985 N N . ALA C 1 134 ? -30.337 56.685 -0.684 1.00 12.14 134 ALA C N 1
ATOM 3986 C CA . ALA C 1 134 ? -28.923 56.490 -0.970 1.00 13.16 134 ALA C CA 1
ATOM 3987 C C . ALA C 1 134 ? -28.585 56.730 -2.452 1.00 13.10 134 ALA C C 1
ATOM 3988 O O . ALA C 1 134 ? -27.657 57.476 -2.770 1.00 13.81 134 ALA C O 1
ATOM 3990 N N . PHE C 1 135 ? -29.338 56.109 -3.354 1.00 12.50 135 PHE C N 1
ATOM 3991 C CA . PHE C 1 135 ? -28.972 56.156 -4.769 1.00 12.58 135 PHE C CA 1
ATOM 3992 C C . PHE C 1 135 ? -29.416 57.473 -5.393 1.00 13.06 135 PHE C C 1
ATOM 3993 O O . PHE C 1 135 ? -28.627 58.123 -6.061 1.00 13.56 135 PHE C O 1
ATOM 4001 N N . ALA C 1 136 ? -30.647 57.886 -5.107 1.00 12.91 136 ALA C N 1
ATOM 4002 C CA . ALA C 1 136 ? -31.234 59.055 -5.756 1.00 13.58 136 ALA C CA 1
ATOM 4003 C C . ALA C 1 136 ? -30.821 60.386 -5.134 1.00 13.95 136 ALA C C 1
ATOM 4004 O O . ALA C 1 136 ? -30.672 61.363 -5.854 1.00 14.54 136 ALA C O 1
ATOM 4006 N N . GLU C 1 137 ? -30.631 60.441 -3.819 1.00 14.10 137 GLU C N 1
ATOM 4007 C CA . GLU C 1 137 ? -30.294 61.725 -3.179 1.00 15.19 137 GLU C CA 1
ATOM 4008 C C 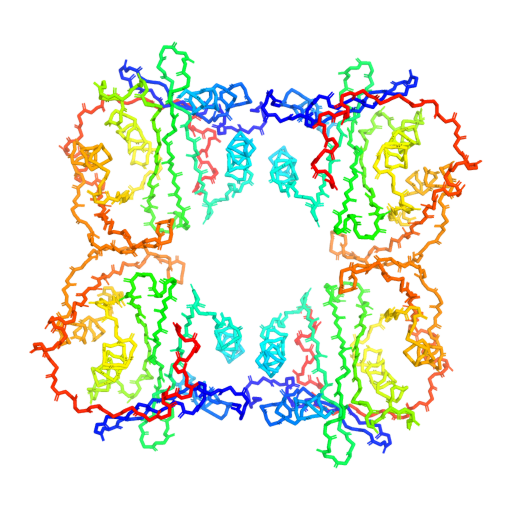. GLU C 1 137 ? -28.806 61.832 -2.850 1.00 14.77 137 GLU C C 1
ATOM 4009 O O . GLU C 1 137 ? -28.154 62.825 -3.188 1.00 14.42 137 GLU C O 1
ATOM 4015 N N . LEU C 1 138 ? -28.277 60.808 -2.204 1.00 15.12 138 LEU C N 1
ATOM 4016 C CA . LEU C 1 138 ? -26.844 60.790 -1.844 1.00 15.87 138 LEU C CA 1
ATOM 4017 C C . LEU C 1 138 ? -25.922 60.514 -3.037 1.00 15.95 138 LEU C C 1
ATOM 4018 O O . LEU C 1 138 ? -24.709 60.783 -2.952 1.00 15.77 138 LEU C O 1
ATOM 4023 N N . GLU C 1 139 ? -26.501 59.999 -4.136 1.00 15.49 139 GLU C N 1
ATOM 4024 C CA . GLU C 1 139 ? -25.742 59.558 -5.330 1.00 14.67 139 GLU C CA 1
ATOM 4025 C C . GLU C 1 139 ? -24.714 58.446 -5.010 1.00 14.32 139 GLU C C 1
ATOM 4026 O O . GLU C 1 139 ? -23.583 58.425 -5.508 1.00 13.31 139 GLU C O 1
ATOM 4032 N N . ALA C 1 140 ? -25.128 57.521 -4.162 1.00 12.59 140 ALA C N 1
ATOM 4033 C CA . ALA C 1 140 ? -24.315 56.335 -3.860 1.00 11.40 140 ALA C CA 1
ATOM 4034 C C . ALA C 1 140 ? -24.088 55.541 -5.147 1.00 11.84 140 ALA C C 1
ATOM 4035 O O . ALA C 1 140 ? -24.899 55.650 -6.090 1.00 11.39 140 ALA C O 1
ATOM 4037 N N . GLN C 1 141 ? -22.996 54.764 -5.202 1.00 11.24 141 GLN C N 1
ATOM 4038 C CA . GLN C 1 141 ? -22.785 53.791 -6.277 1.00 12.40 141 GLN C CA 1
ATOM 4039 C C . GLN C 1 141 ? -23.014 52.333 -5.839 1.00 12.30 141 GLN C C 1
ATOM 4040 O O . GLN C 1 141 ? -23.329 51.496 -6.678 1.00 12.01 141 GLN C O 1
ATOM 4046 N N . VAL C 1 142 ? -22.812 52.043 -4.548 1.00 11.00 142 VAL C N 1
ATOM 4047 C CA . VAL C 1 142 ? -22.999 50.700 -3.986 1.00 12.15 142 VAL C CA 1
ATOM 4048 C C . VAL C 1 142 ? -23.642 50.802 -2.612 1.00 12.37 142 VAL C C 1
ATOM 4049 O O . VAL C 1 142 ? -23.338 51.722 -1.848 1.00 11.69 142 VAL C O 1
ATOM 4053 N N . ALA C 1 143 ? -24.510 49.838 -2.304 1.00 12.08 143 ALA C N 1
ATOM 4054 C CA . ALA C 1 143 ? -25.053 49.708 -0.980 1.00 13.06 143 ALA C CA 1
ATOM 4055 C C . ALA C 1 143 ? -24.764 48.287 -0.509 1.00 13.75 143 ALA C C 1
ATOM 4056 O O . ALA C 1 143 ? -24.873 47.330 -1.282 1.00 13.79 143 ALA C O 1
ATOM 4058 N N . THR C 1 144 ? -24.351 48.161 0.747 1.00 14.23 144 THR C N 1
ATOM 4059 C CA . THR C 1 144 ? -24.065 46.836 1.326 1.00 14.14 144 THR C CA 1
ATOM 4060 C C . THR C 1 144 ? -24.993 46.565 2.503 1.00 14.40 144 THR C C 1
ATOM 4061 O O . THR C 1 144 ? -25.613 47.478 3.075 1.00 14.38 144 THR C O 1
ATOM 4065 N N . SER C 1 145 ? -25.107 45.290 2.832 1.00 13.97 145 SER C N 1
ATOM 4066 C CA . SER C 1 145 ? -25.848 44.847 4.000 1.00 14.00 145 SER C CA 1
ATOM 4067 C C . SER C 1 145 ? -25.251 43.519 4.452 1.00 14.24 145 SER C C 1
ATOM 4068 O O . SER C 1 145 ? -24.359 42.928 3.777 1.00 12.79 145 SER C O 1
ATOM 4071 N N . ARG C 1 146 ? -25.739 43.025 5.584 1.00 15.24 146 ARG C N 1
ATOM 4072 C CA . ARG C 1 146 ? -25.382 41.671 6.014 1.00 17.07 146 ARG C CA 1
ATOM 4073 C C . ARG C 1 146 ? -26.515 41.105 6.833 1.00 15.28 146 ARG C C 1
ATOM 4074 O O . ARG C 1 146 ? -27.338 41.839 7.366 1.00 14.82 146 ARG C O 1
ATOM 4082 N N . SER C 1 147 ? -26.591 39.789 6.844 1.00 14.81 147 SER C N 1
ATOM 4083 C CA . SER C 1 147 ? -27.573 39.080 7.643 1.00 15.45 147 SER C CA 1
ATOM 4084 C C . SER C 1 147 ? -26.892 37.903 8.270 1.00 15.60 147 SER C C 1
ATOM 4085 O O . SER C 1 147 ? -26.084 37.227 7.617 1.00 14.50 147 SER C O 1
ATOM 4088 N N . PHE C 1 148 ? -27.240 37.621 9.516 1.00 14.96 148 PHE C N 1
ATOM 4089 C CA . PHE C 1 148 ? -27.005 36.278 9.999 1.00 16.58 148 PHE C CA 1
ATOM 4090 C C . PHE C 1 148 ? -27.734 35.239 9.142 1.00 17.18 148 PHE C C 1
ATOM 4091 O O . PHE C 1 148 ? -28.891 35.423 8.752 1.00 17.10 148 PHE C O 1
ATOM 4099 N N . VAL C 1 149 ? -27.044 34.122 8.915 1.00 18.23 149 VAL C N 1
ATOM 4100 C CA . VAL C 1 149 ? -27.549 33.015 8.092 1.00 19.37 149 VAL C CA 1
ATOM 4101 C C . VAL C 1 149 ? -28.789 32.356 8.671 1.00 19.59 149 VAL C C 1
ATOM 4102 O O . VAL C 1 149 ? -29.511 31.696 7.939 1.00 21.12 149 VAL C O 1
ATOM 4106 N N . ASP C 1 150 ? -29.069 32.579 9.955 1.00 19.40 150 ASP C N 1
ATOM 4107 C CA . ASP C 1 150 ? -30.285 32.055 10.581 1.00 19.84 150 ASP C CA 1
ATOM 4108 C C . ASP C 1 150 ? -31.360 33.143 10.726 1.00 19.43 150 ASP C C 1
ATOM 4109 O O . ASP C 1 150 ? -32.259 33.026 11.542 1.00 19.65 150 ASP C O 1
ATOM 4114 N N . ASN C 1 151 ? -31.231 34.214 9.936 1.00 18.47 151 ASN C N 1
ATOM 4115 C CA . ASN C 1 151 ? -32.254 35.237 9.818 1.00 16.97 151 ASN C CA 1
ATOM 4116 C C . ASN C 1 151 ? -32.754 35.283 8.376 1.00 16.00 151 ASN C C 1
ATOM 4117 O O . ASN C 1 151 ? -32.447 36.223 7.631 1.00 14.32 151 ASN C O 1
ATOM 4122 N N . PRO C 1 152 ? -33.508 34.253 7.950 1.00 16.70 152 PRO C N 1
ATOM 4123 C CA . PRO C 1 152 ? -33.957 34.249 6.533 1.00 16.40 152 PRO C CA 1
ATOM 4124 C C . PRO C 1 152 ? -34.815 35.473 6.109 1.00 16.40 152 PRO C C 1
ATOM 4125 O O . PRO C 1 152 ? -34.777 35.868 4.948 1.00 15.83 152 PRO C O 1
ATOM 4129 N N . ALA C 1 153 ? -35.574 36.063 7.025 1.00 15.19 153 ALA C N 1
ATOM 4130 C CA . ALA C 1 153 ? -36.426 37.204 6.661 1.00 15.10 153 ALA C CA 1
ATOM 4131 C C . ALA C 1 153 ? -35.624 38.373 6.085 1.00 15.29 153 ALA C C 1
ATOM 4132 O O . ALA C 1 153 ? -35.980 38.962 5.054 1.00 15.44 153 ALA C O 1
ATOM 4134 N N . SER C 1 154 ? -34.514 38.672 6.747 1.00 14.97 154 SER C N 1
ATOM 4135 C CA . SER C 1 154 ? -33.599 39.724 6.353 1.00 16.33 154 SER C CA 1
ATOM 4136 C C . SER C 1 154 ? -32.898 39.372 5.017 1.00 15.95 154 SER C C 1
ATOM 4137 O O . SER C 1 154 ? -32.702 40.241 4.150 1.00 16.23 154 SER C O 1
ATOM 4140 N N . ILE C 1 155 ? -32.507 38.106 4.865 1.00 15.22 155 ILE C N 1
ATOM 4141 C CA . ILE C 1 155 ? -31.941 37.632 3.593 1.00 15.63 155 ILE C CA 1
ATOM 4142 C C . ILE C 1 155 ? -32.953 37.795 2.443 1.00 15.73 155 ILE C C 1
ATOM 4143 O O . ILE C 1 155 ? -32.583 38.277 1.370 1.00 15.32 155 ILE C O 1
ATOM 4148 N N . ALA C 1 156 ? -34.217 37.418 2.692 1.00 14.62 156 ALA C N 1
ATOM 4149 C CA . ALA C 1 156 ? -35.290 37.597 1.723 1.00 14.74 156 ALA C CA 1
ATOM 4150 C C . ALA C 1 156 ? -35.464 39.090 1.357 1.00 14.62 156 ALA C C 1
ATOM 4151 O O . ALA C 1 156 ? -35.642 39.436 0.193 1.00 14.92 156 ALA C O 1
ATOM 4153 N N . VAL C 1 157 ? -35.395 39.973 2.335 1.00 14.15 157 VAL C N 1
ATOM 4154 C CA . VAL C 1 157 ? -35.424 41.408 2.035 1.00 14.81 157 VAL C CA 1
ATOM 4155 C C . VAL C 1 157 ? -34.305 41.768 1.038 1.00 15.21 157 VAL C C 1
ATOM 4156 O O . VAL C 1 157 ? -34.555 42.460 0.032 1.00 15.07 157 VAL C O 1
ATOM 4160 N N . SER C 1 158 ? -33.088 41.291 1.307 1.00 13.93 158 SER C N 1
ATOM 4161 C CA . SER C 1 158 ? -31.981 41.534 0.393 1.00 14.66 158 SER C CA 1
ATOM 4162 C C . SER C 1 158 ? -32.232 40.939 -1.011 1.00 15.05 158 SER C C 1
ATOM 4163 O O . SER C 1 158 ? -31.986 41.607 -2.021 1.00 16.25 158 SER C O 1
ATOM 4166 N N . ARG C 1 159 ? -32.744 39.718 -1.098 1.00 15.16 159 ARG C N 1
ATOM 4167 C CA . ARG C 1 159 ? -33.003 39.109 -2.412 1.00 15.47 159 ARG C CA 1
ATOM 4168 C C . ARG C 1 159 ? -33.981 39.967 -3.199 1.00 16.55 159 ARG C C 1
ATOM 4169 O O . ARG C 1 159 ? -33.766 40.252 -4.387 1.00 15.96 159 ARG C O 1
ATOM 4177 N N . ARG C 1 160 ? -35.057 40.381 -2.522 1.00 16.70 160 ARG C N 1
ATOM 4178 C CA . ARG C 1 160 ? -36.139 41.154 -3.161 1.00 17.29 160 ARG C CA 1
ATOM 4179 C C . ARG C 1 160 ? -35.687 42.519 -3.689 1.00 17.18 160 ARG C C 1
ATOM 4180 O O . ARG C 1 160 ? -36.207 43.009 -4.681 1.00 16.98 160 ARG C O 1
ATOM 4188 N N . ASN C 1 161 ? -34.736 43.140 -3.007 1.00 16.37 161 ASN C N 1
ATOM 4189 C CA . ASN C 1 161 ? -34.206 44.423 -3.441 1.00 16.16 161 ASN C CA 1
ATOM 4190 C C . ASN C 1 161 ? -33.092 44.330 -4.471 1.00 16.42 161 ASN C C 1
ATOM 4191 O O . ASN C 1 161 ? -32.599 45.374 -4.955 1.00 17.27 161 ASN C O 1
ATOM 4196 N N . GLY C 1 162 ? -32.695 43.095 -4.797 1.00 15.70 162 GLY C N 1
ATOM 4197 C CA . GLY C 1 162 ? -31.753 42.821 -5.912 1.00 15.23 162 GLY C CA 1
ATOM 4198 C C . GLY C 1 162 ? -30.295 42.678 -5.499 1.00 14.91 162 GLY C C 1
ATOM 4199 O O . GLY C 1 162 ? -29.379 42.653 -6.362 1.00 14.69 162 GLY C O 1
ATOM 4200 N N . TYR C 1 163 ? -30.037 42.585 -4.193 1.00 13.54 163 TYR C N 1
ATOM 4201 C CA . TYR C 1 163 ? -28.649 42.485 -3.764 1.00 13.16 163 TYR C CA 1
ATOM 4202 C C . TYR C 1 163 ? -28.060 41.153 -4.233 1.00 12.87 163 TYR C C 1
ATOM 4203 O O . TYR C 1 163 ? -28.777 40.167 -4.383 1.00 11.69 163 TYR C O 1
ATOM 4212 N N . ARG C 1 164 ? -26.733 41.128 -4.360 1.00 11.99 164 ARG C N 1
ATOM 4213 C CA . ARG C 1 164 ? -25.997 39.949 -4.783 1.00 12.61 164 ARG C CA 1
ATOM 4214 C C . ARG C 1 164 ? -25.200 39.470 -3.571 1.00 12.70 164 ARG C C 1
ATOM 4215 O O . ARG C 1 164 ? -24.795 40.284 -2.761 1.00 12.42 164 ARG C O 1
ATOM 4223 N N . ASP C 1 165 ? -24.993 38.165 -3.443 1.00 12.90 165 ASP C N 1
ATOM 4224 C CA . ASP C 1 165 ? -24.082 37.637 -2.403 1.00 13.15 165 ASP C CA 1
ATOM 4225 C C . ASP C 1 165 ? -22.693 38.300 -2.523 1.00 12.71 165 ASP C C 1
ATOM 4226 O O . ASP C 1 165 ? -22.194 38.476 -3.635 1.00 12.72 165 ASP C O 1
ATOM 4231 N N . ASN C 1 166 ? -22.089 38.631 -1.379 1.00 12.94 166 ASN C N 1
ATOM 4232 C CA . ASN C 1 166 ? -20.825 39.340 -1.338 1.00 12.66 166 ASN C CA 1
ATOM 4233 C C . ASN C 1 166 ? -19.927 38.854 -0.213 1.00 14.00 166 ASN C C 1
ATOM 4234 O O . ASN C 1 166 ? -19.145 39.634 0.333 1.00 14.15 166 ASN C O 1
ATOM 4239 N N . GLY C 1 167 ? -20.026 37.563 0.128 1.00 13.26 167 GLY C N 1
ATOM 4240 C CA . GLY C 1 167 ? -19.039 36.947 1.039 1.00 13.48 167 GLY C CA 1
ATOM 4241 C C . GLY C 1 167 ? -19.633 36.422 2.330 1.00 13.32 167 GLY C C 1
ATOM 4242 O O . GLY C 1 167 ? -20.797 36.691 2.639 1.00 12.22 167 GLY C O 1
ATOM 4243 N N . LEU C 1 168 ? -18.851 35.610 3.038 1.00 13.99 168 LEU C N 1
ATOM 4244 C CA . LEU C 1 168 ? -19.242 35.019 4.307 1.00 14.85 168 LEU C CA 1
ATOM 4245 C C . LEU C 1 168 ? -18.335 35.603 5.393 1.00 14.93 168 LEU C C 1
ATOM 4246 O O . LEU C 1 168 ? -17.138 35.796 5.170 1.00 12.80 168 LEU C O 1
ATOM 4251 N N . ASP C 1 169 ? -18.897 35.849 6.571 1.00 14.23 169 ASP C N 1
ATOM 4252 C CA . ASP C 1 169 ? -18.101 36.326 7.691 1.00 14.89 169 ASP C CA 1
ATOM 4253 C C . ASP C 1 169 ? -18.575 35.557 8.925 1.00 15.72 169 ASP C C 1
ATOM 4254 O O . ASP C 1 169 ? -19.647 34.956 8.912 1.00 15.89 169 ASP C O 1
ATOM 4259 N N . ARG C 1 170 ? -17.728 35.485 9.935 1.00 15.59 170 ARG C N 1
ATOM 4260 C CA . ARG C 1 170 ? -18.033 34.800 11.196 1.00 16.26 170 ARG C CA 1
ATOM 4261 C C . ARG C 1 170 ? -17.836 35.850 12.284 1.00 16.55 170 ARG C C 1
ATOM 4262 O O . ARG C 1 170 ? -16.853 36.585 12.238 1.00 16.30 170 ARG C O 1
ATOM 4270 N N . VAL C 1 171 ? -18.769 35.951 13.220 1.00 15.84 171 VAL C N 1
ATOM 4271 C CA . VAL C 1 171 ? -18.592 36.871 14.346 1.00 16.36 171 VAL C CA 1
ATOM 4272 C C . VAL C 1 171 ? -19.035 36.182 15.628 1.00 15.75 171 VAL C C 1
ATOM 4273 O O . VAL C 1 171 ? -19.626 35.116 15.557 1.00 14.72 171 VAL C O 1
ATOM 4277 N N . ALA C 1 172 ? -18.706 36.785 16.772 1.00 15.10 172 ALA C N 1
ATOM 4278 C CA . ALA C 1 172 ? -19.236 36.388 18.069 1.00 16.07 172 ALA C CA 1
ATOM 4279 C C . ALA C 1 172 ? -20.621 37.037 18.252 1.00 16.49 172 ALA C C 1
ATOM 4280 O O . ALA C 1 172 ? -20.770 38.249 18.094 1.00 17.16 172 ALA C O 1
ATOM 4282 N N . ARG C 1 173 ? -21.624 36.198 18.497 1.00 17.34 173 ARG C N 1
ATOM 4283 C CA . ARG C 1 173 ? -22.977 36.659 18.816 1.00 18.07 173 ARG C CA 1
ATOM 4284 C C . ARG C 1 173 ? -23.353 35.993 20.136 1.00 18.52 173 ARG C C 1
ATOM 4285 O O . ARG C 1 173 ? -23.471 34.772 20.232 1.00 19.34 173 ARG C O 1
ATOM 4293 N N . GLU C 1 174 ? -23.480 36.801 21.182 1.00 19.53 174 GLU C N 1
ATOM 4294 C CA . GLU C 1 174 ? -23.749 36.291 22.530 1.00 20.59 174 GLU C CA 1
ATOM 4295 C C . GLU C 1 174 ? -22.926 35.066 22.913 1.00 20.43 174 GLU C C 1
ATOM 4296 O O . GLU C 1 174 ? -23.484 34.064 23.404 1.00 20.34 174 GLU C O 1
ATOM 4302 N N . GLY C 1 175 ? -21.615 35.122 22.662 1.00 19.25 175 GLY C N 1
ATOM 4303 C CA . GLY C 1 175 ? -20.720 34.096 23.168 1.00 17.40 175 GLY C CA 1
ATOM 4304 C C . GLY C 1 175 ? -20.560 32.868 22.314 1.00 16.50 175 GLY C C 1
ATOM 4305 O O . GLY C 1 175 ? -19.793 31.968 22.669 1.00 15.86 175 GLY C O 1
ATOM 4306 N N . ALA C 1 176 ? -21.261 32.836 21.178 1.00 16.12 176 ALA C N 1
ATOM 4307 C CA . ALA C 1 176 ? -21.185 31.700 20.241 1.00 15.19 176 ALA C CA 1
ATOM 4308 C C . ALA C 1 176 ? -20.870 32.224 18.851 1.00 14.85 176 ALA C C 1
ATOM 4309 O O . ALA C 1 176 ? -21.082 33.405 18.565 1.00 14.52 176 ALA C O 1
ATOM 4311 N N . MET C 1 177 ? -20.343 31.345 18.011 1.00 13.85 177 MET C N 1
ATOM 4312 C CA . MET C 1 177 ? -19.994 31.721 16.652 1.00 15.13 177 MET C CA 1
ATOM 4313 C C . MET C 1 177 ? -21.291 31.818 15.831 1.00 14.98 177 MET C C 1
ATOM 4314 O O . MET C 1 177 ? -22.144 30.949 15.948 1.00 14.19 177 MET C O 1
ATOM 4319 N N . ALA C 1 178 ? -21.427 32.897 15.062 1.00 15.63 178 ALA C N 1
ATOM 4320 C CA . ALA C 1 178 ? -22.555 33.093 14.121 1.00 16.52 178 ALA C CA 1
ATOM 4321 C C . ALA C 1 178 ? -21.978 33.431 12.763 1.00 16.24 178 ALA C C 1
ATOM 4322 O O . ALA C 1 178 ? -21.085 34.276 12.644 1.00 16.62 178 ALA C O 1
ATOM 4324 N N . GLU C 1 179 ? -22.475 32.788 11.723 1.00 16.12 179 GLU C N 1
ATOM 4325 C CA . GLU C 1 179 ? -22.057 33.179 10.392 1.00 18.08 179 GLU C CA 1
ATOM 4326 C C . GLU C 1 179 ? -22.991 34.237 9.824 1.00 17.03 179 GLU C C 1
ATOM 4327 O O . GLU C 1 179 ? -24.181 34.215 10.108 1.00 15.91 179 GLU C O 1
ATOM 4333 N N . ALA C 1 180 ? -22.414 35.172 9.074 1.00 16.90 180 ALA C N 1
ATOM 4334 C CA . ALA C 1 180 ? -23.138 36.249 8.429 1.00 17.03 180 ALA C CA 1
ATOM 4335 C C . ALA C 1 180 ? -22.915 36.163 6.925 1.00 17.56 180 ALA C C 1
ATOM 4336 O O . ALA C 1 180 ? -21.798 35.912 6.463 1.00 17.68 180 ALA C O 1
ATOM 4338 N N . LEU C 1 181 ? -23.983 36.349 6.174 1.00 16.46 181 LEU C N 1
ATOM 4339 C CA . LEU C 1 181 ? -23.896 36.497 4.733 1.00 17.45 181 LEU C CA 1
ATOM 4340 C C . LEU C 1 181 ? -23.857 37.999 4.418 1.00 17.35 181 LEU C C 1
ATOM 4341 O O . LEU C 1 181 ? -24.644 38.766 5.007 1.00 16.82 181 LEU C O 1
ATOM 4346 N N . LEU C 1 182 ? -22.912 38.415 3.553 1.00 16.10 182 LEU C N 1
ATOM 4347 C CA . LEU C 1 182 ? -22.794 39.810 3.120 1.00 16.19 182 LEU C CA 1
ATOM 4348 C C . LEU C 1 182 ? -23.435 40.002 1.726 1.00 15.21 182 LEU C C 1
ATOM 4349 O O . LEU C 1 182 ? -23.477 39.066 0.876 1.00 15.81 182 LEU C O 1
ATOM 4354 N N . PHE C 1 183 ? -23.903 41.214 1.487 1.00 12.68 183 PHE C N 1
ATOM 4355 C CA . PHE C 1 183 ? -24.660 41.540 0.295 1.00 12.53 183 PHE C CA 1
ATOM 4356 C C . PHE C 1 183 ? -24.144 42.827 -0.334 1.00 12.58 183 PHE C C 1
ATOM 4357 O O . PHE C 1 183 ? -23.680 43.709 0.385 1.00 14.35 183 PHE C O 1
ATOM 4365 N N . ARG C 1 184 ? -24.239 42.928 -1.659 1.00 11.89 184 ARG C N 1
ATOM 4366 C CA . ARG C 1 184 ? -23.781 44.085 -2.410 1.00 11.85 184 ARG C CA 1
ATOM 4367 C C . ARG C 1 184 ? -24.836 44.437 -3.442 1.00 12.07 184 ARG C C 1
ATOM 4368 O O . ARG C 1 184 ? -25.297 43.557 -4.194 1.00 12.04 184 ARG C O 1
ATOM 4376 N N . LEU C 1 185 ? -25.209 45.711 -3.493 1.00 11.61 185 LEU C N 1
ATOM 4377 C CA . LEU C 1 185 ? -26.190 46.206 -4.466 1.00 12.66 185 LEU C CA 1
ATOM 4378 C C . LEU C 1 185 ? -25.607 47.443 -5.167 1.00 12.81 185 LEU C C 1
ATOM 4379 O O . LEU C 1 185 ? -25.420 48.476 -4.525 1.00 13.80 185 LEU C O 1
ATOM 4384 N N . THR C 1 186 ? -25.339 47.346 -6.465 1.00 12.88 186 THR C N 1
ATOM 4385 C CA . THR C 1 186 ? -24.801 48.486 -7.212 1.00 12.54 186 THR C CA 1
ATOM 4386 C C . THR C 1 186 ? -25.961 49.348 -7.610 1.00 13.08 186 THR C C 1
ATOM 4387 O O . THR C 1 186 ? -27.074 48.916 -7.566 1.00 11.66 186 THR C O 1
ATOM 4391 N N . ARG C 1 187 ? -25.691 50.574 -8.045 1.00 14.10 187 ARG C N 1
ATOM 4392 C CA . ARG C 1 187 ? -26.739 51.466 -8.538 1.00 15.26 187 ARG C CA 1
ATOM 4393 C C . ARG C 1 187 ? -27.494 50.867 -9.743 1.00 15.34 187 ARG C C 1
ATOM 4394 O O . ARG C 1 187 ? -28.721 50.945 -9.820 1.00 15.40 187 ARG C O 1
ATOM 4402 N N . ASP C 1 188 ? -26.758 50.275 -10.685 1.00 15.57 188 ASP C N 1
ATOM 4403 C CA . ASP C 1 188 ? -27.391 49.683 -11.867 1.00 16.06 188 ASP C CA 1
ATOM 4404 C C . ASP C 1 188 ? -28.332 48.526 -11.521 1.00 15.37 188 ASP C C 1
ATOM 4405 O O . ASP C 1 188 ? -29.449 48.467 -12.035 1.00 15.11 188 ASP C O 1
ATOM 4410 N N . ASP C 1 189 ? -27.857 47.603 -10.686 1.00 14.09 189 ASP C N 1
ATOM 4411 C CA . ASP C 1 189 ? -28.682 46.495 -10.206 1.00 13.28 189 ASP C CA 1
ATOM 4412 C C . ASP C 1 189 ? -29.876 46.948 -9.393 1.00 13.23 189 ASP C C 1
ATOM 4413 O O . ASP C 1 189 ? -30.945 46.332 -9.497 1.00 12.41 189 ASP C O 1
ATOM 4418 N N . TRP C 1 190 ? -29.673 47.972 -8.548 1.00 13.21 190 TRP C N 1
ATOM 4419 C CA . TRP C 1 190 ? -30.766 48.592 -7.783 1.00 14.24 190 TRP C CA 1
ATOM 4420 C C . TRP C 1 190 ? -31.898 49.060 -8.691 1.00 15.38 190 TRP C C 1
ATOM 4421 O O . TRP C 1 190 ? -33.082 48.774 -8.436 1.00 15.46 190 TRP C O 1
ATOM 4432 N N . GLN C 1 191 ? -31.518 49.784 -9.742 1.00 16.35 191 GLN C N 1
ATOM 4433 C CA . GLN C 1 191 ? -32.460 50.404 -10.674 1.00 17.46 191 GLN C CA 1
ATOM 4434 C C . GLN C 1 191 ? -33.288 49.372 -11.422 1.00 17.37 191 GLN C C 1
ATOM 4435 O O . GLN C 1 191 ? -34.501 49.545 -11.620 1.00 16.70 191 GLN C O 1
ATOM 4441 N N . ARG C 1 192 ? -32.626 48.303 -11.821 1.00 17.17 192 ARG C N 1
ATOM 4442 C CA . ARG C 1 192 ? -33.268 47.214 -12.529 1.00 18.45 192 ARG C CA 1
ATOM 4443 C C . ARG C 1 192 ? -34.279 46.472 -11.639 1.00 18.53 192 ARG C C 1
ATOM 4444 O O . ARG C 1 192 ? -35.222 45.857 -12.148 1.00 19.28 192 ARG C O 1
ATOM 4452 N N . HIS C 1 193 ? -34.086 46.502 -10.323 1.00 19.24 193 HIS C N 1
ATOM 4453 C CA . HIS C 1 193 ? -34.895 45.640 -9.439 1.00 19.79 193 HIS C CA 1
ATOM 4454 C C . HIS C 1 193 ? -35.938 46.352 -8.639 1.00 20.52 193 HIS C C 1
ATOM 4455 O O . HIS C 1 193 ? -36.796 45.717 -8.014 1.00 20.59 193 HIS C O 1
ATOM 4462 N N . ARG C 1 194 ? -35.893 47.676 -8.663 1.00 20.57 194 ARG C N 1
ATOM 4463 C CA . ARG C 1 194 ? -36.790 48.431 -7.814 1.00 21.58 194 ARG C CA 1
ATOM 4464 C C . ARG C 1 194 ? -38.252 48.361 -8.235 1.00 21.26 194 ARG C C 1
ATOM 4465 O O . ARG C 1 194 ? -38.557 48.253 -9.417 1.00 21.77 194 ARG C O 1
ATOM 4473 N N . THR C 1 195 ? -39.140 48.394 -7.246 1.00 21.04 195 THR C N 1
ATOM 4474 C CA . THR C 1 195 ? -40.576 48.284 -7.462 1.00 21.40 195 THR C CA 1
ATOM 4475 C C . THR C 1 195 ? -41.360 49.278 -6.588 1.00 21.13 195 THR C C 1
ATOM 4476 O O . THR C 1 195 ? -42.539 49.531 -6.836 1.00 21.04 195 THR C O 1
ATOM 4480 N N . VAL C 1 196 ? -40.698 49.847 -5.587 1.00 20.37 196 VAL C N 1
ATOM 4481 C CA . VAL C 1 196 ? -41.371 50.671 -4.577 1.00 20.15 196 VAL C CA 1
ATOM 4482 C C . VAL C 1 196 ? -41.244 52.163 -4.896 1.00 20.34 196 VAL C C 1
ATOM 4483 O O . VAL C 1 196 ? -40.135 52.668 -5.075 1.00 20.43 196 VAL C O 1
ATOM 4487 N N . GLU C 1 197 ? -42.387 52.854 -4.964 1.00 20.20 197 GLU C N 1
ATOM 4488 C CA . GLU C 1 197 ? -42.426 54.306 -5.097 1.00 21.44 197 GLU C CA 1
ATOM 4489 C C . GLU C 1 197 ? -41.963 54.995 -3.805 1.00 20.88 197 GLU C C 1
ATOM 4490 O O . GLU C 1 197 ? -42.512 54.752 -2.750 1.00 20.85 197 GLU C O 1
ATOM 4496 N N . VAL C 1 198 ? -40.954 55.861 -3.913 1.00 20.79 198 VAL C N 1
ATOM 4497 C CA . VAL C 1 198 ? -40.345 56.527 -2.770 1.00 20.45 198 VAL C CA 1
ATOM 4498 C C . VAL C 1 198 ? -40.262 58.019 -3.058 1.00 21.15 198 VAL C C 1
ATOM 4499 O O . VAL C 1 198 ? -39.883 58.412 -4.162 1.00 21.26 198 VAL C O 1
ATOM 4503 N N . ARG C 1 199 ? -40.633 58.844 -2.080 1.00 21.16 199 ARG C N 1
ATOM 4504 C CA . ARG C 1 199 ? -40.507 60.294 -2.206 1.00 21.87 199 ARG C CA 1
ATOM 4505 C C . ARG C 1 199 ? -39.592 60.837 -1.096 1.00 21.78 199 ARG C C 1
ATOM 4506 O O . ARG C 1 199 ? -39.600 60.323 0.019 1.00 22.03 199 ARG C O 1
ATOM 4514 N N . VAL C 1 200 ? -38.774 61.841 -1.406 1.00 21.58 200 VAL C N 1
ATOM 4515 C CA . VAL C 1 200 ? -37.872 62.420 -0.402 1.00 21.31 200 VAL C CA 1
ATOM 4516 C C . VAL C 1 200 ? -38.152 63.917 -0.274 1.00 21.90 200 VAL C C 1
ATOM 4517 O O . VAL C 1 200 ? -38.197 64.648 -1.272 1.00 21.05 200 VAL C O 1
ATOM 4521 N N . ASP C 1 201 ? -38.384 64.355 0.960 1.00 22.55 201 ASP C N 1
ATOM 4522 C CA . ASP C 1 201 ? -38.597 65.760 1.259 1.00 23.96 201 ASP C CA 1
ATOM 4523 C C . ASP C 1 201 ? -37.651 66.174 2.380 1.00 23.86 201 ASP C C 1
ATOM 4524 O O . ASP C 1 201 ? -37.242 65.353 3.201 1.00 23.70 201 ASP C O 1
ATOM 4529 N N . GLY C 1 202 ? -37.307 67.454 2.399 1.00 24.98 202 GLY C N 1
ATOM 4530 C CA . GLY C 1 202 ? -36.467 68.020 3.449 1.00 25.94 202 GLY C CA 1
ATOM 4531 C C . GLY C 1 202 ? -34.975 67.896 3.213 1.00 26.87 202 GLY C C 1
ATOM 4532 O O . GLY C 1 202 ? -34.188 68.293 4.076 1.00 27.19 202 GLY C O 1
ATOM 4533 N N . PHE C 1 203 ? -34.576 67.350 2.063 1.00 27.27 203 PHE C N 1
ATOM 4534 C CA . PHE C 1 203 ? -33.166 67.014 1.838 1.00 28.16 203 PHE C CA 1
ATOM 4535 C C . PHE C 1 203 ? -32.294 68.186 1.372 1.00 28.03 203 PHE C C 1
ATOM 4536 O O . PHE C 1 203 ? -31.090 68.181 1.627 1.00 27.40 203 PHE C O 1
ATOM 4544 N N . ASP C 1 204 ? -32.893 69.181 0.712 1.00 28.41 204 ASP C N 1
ATOM 4545 C CA . ASP C 1 204 ? -32.159 70.376 0.242 1.00 28.94 204 ASP C CA 1
ATOM 4546 C C . ASP C 1 204 ? -31.226 70.988 1.291 1.00 28.87 204 ASP C C 1
ATOM 4547 O O . ASP C 1 204 ? -30.046 71.190 1.004 1.00 29.09 204 ASP C O 1
ATOM 4552 N N . ARG C 1 205 ? -31.741 71.240 2.499 1.00 28.91 205 ARG C N 1
ATOM 4553 C CA . ARG C 1 205 ? -30.939 71.803 3.596 1.00 29.17 205 ARG C CA 1
ATOM 4554 C C . ARG C 1 205 ? -29.910 70.829 4.157 1.00 29.04 205 ARG C C 1
ATOM 4555 O O . ARG C 1 205 ? -28.921 71.247 4.760 1.00 28.94 205 ARG C O 1
ATOM 4563 N N . CYS C 1 206 ? -30.148 69.537 3.959 1.00 28.67 206 CYS C N 1
ATOM 4564 C CA . CYS C 1 206 ? -29.227 68.492 4.433 1.00 28.50 206 CYS C CA 1
ATOM 4565 C C . CYS C 1 206 ? -28.053 68.228 3.510 1.00 28.39 206 CYS C C 1
ATOM 4566 O O . CYS C 1 206 ? -27.028 67.730 3.961 1.00 28.05 206 CYS C O 1
ATOM 4569 N N . ARG C 1 207 ? -28.212 68.517 2.219 1.00 28.42 207 ARG C N 1
ATOM 4570 C CA . ARG C 1 207 ? -27.211 68.152 1.220 1.00 29.51 207 ARG C CA 1
ATOM 4571 C C . ARG C 1 207 ? -25.755 68.559 1.597 1.00 29.00 207 ARG C C 1
ATOM 4572 O O . ARG C 1 207 ? -24.852 67.732 1.471 1.00 29.06 207 ARG C O 1
ATOM 4580 N N . PRO C 1 208 ? -25.531 69.802 2.086 1.00 28.69 208 PRO C N 1
ATOM 4581 C CA . PRO C 1 208 ? -24.171 70.216 2.493 1.00 28.82 208 PRO C CA 1
ATOM 4582 C C . PRO C 1 208 ? -23.512 69.403 3.629 1.00 28.77 208 PRO C C 1
ATOM 4583 O O . PRO C 1 208 ? -22.297 69.527 3.853 1.00 29.16 208 PRO C O 1
ATOM 4587 N N . LEU C 1 209 ? -24.297 68.598 4.340 1.00 27.83 209 LEU C N 1
ATOM 4588 C CA . LEU C 1 209 ? -23.772 67.802 5.447 1.00 27.10 209 LEU C CA 1
ATOM 4589 C C . LEU C 1 209 ? -22.996 66.566 4.964 1.00 26.75 209 LEU C C 1
ATOM 4590 O O . LEU C 1 209 ? -22.088 66.089 5.657 1.00 25.82 209 LEU C O 1
ATOM 4595 N N . PHE C 1 210 ? -23.361 66.074 3.772 1.00 26.14 210 PHE C N 1
ATOM 4596 C CA . PHE C 1 210 ? -22.837 64.820 3.209 1.00 26.03 210 PHE C CA 1
ATOM 4597 C C . PHE C 1 210 ? -21.675 64.989 2.239 1.00 26.90 210 PHE C C 1
ATOM 4598 O O . PHE C 1 210 ? -21.025 64.010 1.865 1.00 27.06 210 PHE C O 1
ATOM 4606 N N . GLY C 1 211 ? -21.399 66.234 1.853 1.00 27.98 211 GLY C N 1
ATOM 4607 C CA . GLY C 1 211 ? -20.357 66.525 0.877 1.00 29.05 211 GLY C CA 1
ATOM 4608 C C . GLY C 1 211 ? -20.632 67.845 0.207 1.00 30.20 211 GLY C C 1
ATOM 4609 O O . GLY C 1 211 ? -20.646 68.882 0.876 1.00 31.16 211 GLY C O 1
ATOM 4610 N N . SER D 1 2 ? -36.767 61.846 28.270 1.00 32.46 2 SER D N 1
ATOM 4611 C CA . SER D 1 2 ? -37.257 60.479 27.900 1.00 33.07 2 SER D CA 1
ATOM 4612 C C . SER D 1 2 ? -38.016 59.801 29.043 1.00 32.93 2 SER D C 1
ATOM 4613 O O . SER D 1 2 ? -37.603 59.864 30.198 1.00 32.50 2 SER D O 1
ATOM 4616 N N . ARG D 1 3 ? -39.117 59.132 28.701 1.00 32.63 3 ARG D N 1
ATOM 4617 C CA . ARG D 1 3 ? -39.946 58.464 29.702 1.00 32.56 3 ARG D CA 1
ATOM 4618 C C . ARG D 1 3 ? -39.333 57.130 30.192 1.00 32.04 3 ARG D C 1
ATOM 4619 O O . ARG D 1 3 ? -39.915 56.452 31.049 1.00 32.58 3 ARG D O 1
ATOM 4627 N N . HIS D 1 4 ? -38.159 56.770 29.660 1.00 30.97 4 HIS D N 1
ATOM 4628 C CA . HIS D 1 4 ? -37.541 55.459 29.926 1.00 29.68 4 HIS D CA 1
ATOM 4629 C C . HIS D 1 4 ? -36.151 55.540 30.569 1.00 28.65 4 HIS D C 1
ATOM 4630 O O . HIS D 1 4 ? -35.313 54.652 30.357 1.00 28.91 4 HIS D O 1
ATOM 4637 N N . TRP D 1 5 ? -35.908 56.579 31.359 1.00 26.20 5 TRP D N 1
ATOM 4638 C CA . TRP D 1 5 ? -34.638 56.742 32.038 1.00 24.14 5 TRP D CA 1
ATOM 4639 C C . TRP D 1 5 ? -34.923 57.607 33.269 1.00 22.88 5 TRP D C 1
ATOM 4640 O O . TRP D 1 5 ? -35.278 58.776 33.112 1.00 22.80 5 TRP D O 1
ATOM 4651 N N . PRO D 1 6 ? -34.790 57.027 34.495 1.00 21.44 6 PRO D N 1
ATOM 4652 C CA . PRO D 1 6 ? -35.208 57.703 35.760 1.00 20.34 6 PRO D CA 1
ATOM 4653 C C . PRO D 1 6 ? -34.491 59.017 36.046 1.00 18.93 6 PRO D C 1
ATOM 4654 O O . PRO D 1 6 ? -34.993 59.850 36.817 1.00 18.27 6 PRO D O 1
ATOM 4658 N N . LEU D 1 7 ? -33.308 59.204 35.462 1.00 17.55 7 LEU D N 1
ATOM 4659 C CA . LEU D 1 7 ? -32.574 60.452 35.691 1.00 17.07 7 LEU D CA 1
ATOM 4660 C C . LEU D 1 7 ? -33.338 61.659 35.152 1.00 15.57 7 LEU D C 1
ATOM 4661 O O . LEU D 1 7 ? -33.119 62.772 35.601 1.00 16.54 7 LEU D O 1
ATOM 4666 N N . PHE D 1 8 ? -34.216 61.430 34.180 1.00 15.71 8 PHE D N 1
ATOM 4667 C CA . PHE D 1 8 ? -35.113 62.469 33.677 1.00 15.09 8 PHE D CA 1
ATOM 4668 C C . PHE D 1 8 ? -36.190 62.903 34.683 1.00 15.06 8 PHE D C 1
ATOM 4669 O O . PHE D 1 8 ? -36.870 63.919 34.461 1.00 14.53 8 PHE D O 1
ATOM 4677 N N . ASP D 1 9 ? -36.380 62.132 35.759 1.00 14.42 9 ASP D N 1
ATOM 4678 C CA . ASP D 1 9 ? -37.354 62.523 36.782 1.00 15.24 9 ASP D CA 1
ATOM 4679 C C . ASP D 1 9 ? -36.739 63.236 37.981 1.00 14.60 9 ASP D C 1
ATOM 4680 O O . ASP D 1 9 ? -37.456 63.737 38.852 1.00 14.80 9 ASP D O 1
ATOM 4685 N N . LEU D 1 10 ? -35.416 63.278 38.016 1.00 14.11 10 LEU D N 1
ATOM 4686 C CA . LEU D 1 10 ? -34.706 64.000 39.064 1.00 14.41 10 LEU D CA 1
ATOM 4687 C C . LEU D 1 10 ? -35.054 65.478 38.942 1.00 14.28 10 LEU D C 1
ATOM 4688 O O . LEU D 1 10 ? -35.089 66.000 37.833 1.00 14.35 10 LEU D O 1
ATOM 4693 N N . ARG D 1 11 ? -35.341 66.127 40.079 1.00 14.04 11 ARG D N 1
ATOM 4694 C CA . ARG D 1 11 ? -35.588 67.553 40.132 1.00 14.43 11 ARG D CA 1
ATOM 4695 C C . ARG D 1 11 ? -34.802 68.097 41.297 1.00 15.77 11 ARG D C 1
ATOM 4696 O O . ARG D 1 11 ? -34.911 67.559 42.417 1.00 17.13 11 ARG D O 1
ATOM 4704 N N . ILE D 1 12 ? -34.059 69.172 41.062 1.00 16.68 12 ILE D N 1
ATOM 4705 C CA . ILE D 1 12 ? -33.408 69.932 42.155 1.00 17.39 12 ILE D CA 1
ATOM 4706 C C . ILE D 1 12 ? -33.991 71.328 42.154 1.00 17.75 12 ILE D C 1
ATOM 4707 O O . ILE D 1 12 ? -34.023 71.993 41.115 1.00 17.52 12 ILE D O 1
ATOM 4712 N N . THR D 1 13 ? -34.524 71.768 43.292 1.00 18.08 13 THR D N 1
ATOM 4713 C CA . THR D 1 13 ? -35.161 73.080 43.288 1.00 17.83 13 THR D CA 1
ATOM 4714 C C . THR D 1 13 ? -34.632 73.977 44.409 1.00 17.09 13 THR D C 1
ATOM 4715 O O . THR D 1 13 ? -34.345 73.531 45.519 1.00 16.14 13 THR D O 1
ATOM 4719 N N . THR D 1 14 ? -34.425 75.232 44.065 1.00 16.92 14 THR D N 1
ATOM 4720 C CA . THR D 1 14 ? -34.010 76.245 45.008 1.00 17.64 14 THR D CA 1
ATOM 4721 C C . THR D 1 14 ? -35.106 77.297 45.062 1.00 17.97 14 THR D C 1
ATOM 4722 O O . THR D 1 14 ? -36.138 77.103 44.437 1.00 17.35 14 THR D O 1
ATOM 4726 N N . PRO D 1 15 ? -34.902 78.398 45.832 1.00 18.00 15 PRO D N 1
ATOM 4727 C CA . PRO D 1 15 ? -35.939 79.448 45.894 1.00 18.59 15 PRO D CA 1
ATOM 4728 C C . PRO D 1 15 ? -36.357 79.973 44.514 1.00 18.19 15 PRO D C 1
ATOM 4729 O O . PRO D 1 15 ? -37.523 80.280 44.307 1.00 18.27 15 PRO D O 1
ATOM 4733 N N . ARG D 1 16 ? -35.418 80.059 43.575 1.00 17.25 16 ARG D N 1
ATOM 4734 C CA . ARG D 1 16 ? -35.719 80.690 42.300 1.00 16.59 16 ARG D CA 1
ATOM 4735 C C . ARG D 1 16 ? -35.560 79.772 41.103 1.00 16.62 16 ARG D C 1
ATOM 4736 O O . ARG D 1 16 ? -36.015 80.124 40.025 1.00 16.81 16 ARG D O 1
ATOM 4744 N N . LEU D 1 17 ? -34.935 78.604 41.283 1.00 16.11 17 LEU D N 1
ATOM 4745 C CA . LEU D 1 17 ? -34.533 77.780 40.149 1.00 16.36 17 LEU D CA 1
ATOM 4746 C C . LEU D 1 17 ? -35.073 76.334 40.181 1.00 16.52 17 LEU D C 1
ATOM 4747 O O . LEU D 1 17 ? -35.312 75.770 41.261 1.00 16.09 17 LEU D O 1
ATOM 4752 N N . GLN D 1 18 ? -35.224 75.744 38.997 1.00 16.11 18 GLN D N 1
ATOM 4753 C CA . GLN D 1 18 ? -35.399 74.293 38.867 1.00 17.87 18 GLN D CA 1
ATOM 4754 C C . GLN D 1 18 ? -34.306 73.765 37.943 1.00 17.43 18 GLN D C 1
ATOM 4755 O O . GLN D 1 18 ? -34.057 74.362 36.890 1.00 17.58 18 GLN D O 1
ATOM 4761 N N . LEU D 1 19 ? -33.630 72.696 38.387 1.00 16.46 19 LEU D N 1
ATOM 4762 C CA . LEU D 1 19 ? -32.639 71.967 37.588 1.00 16.55 19 LEU D CA 1
ATOM 4763 C C . LEU D 1 19 ? -33.165 70.565 37.284 1.00 16.80 19 LEU D C 1
ATOM 4764 O O . LEU D 1 19 ? -33.720 69.883 38.174 1.00 16.54 19 LEU D O 1
ATOM 4769 N N . GLN D 1 20 ? -32.966 70.130 36.037 1.00 16.09 20 GLN D N 1
ATOM 4770 C CA . GLN D 1 20 ? -33.369 68.814 35.618 1.00 16.87 20 GLN D CA 1
ATOM 4771 C C . GLN D 1 20 ? -32.578 68.462 34.378 1.00 17.75 20 GLN D C 1
ATOM 4772 O O . GLN D 1 20 ? -32.034 69.357 33.707 1.00 17.67 20 GLN D O 1
ATOM 4778 N N . LEU D 1 21 ? -32.535 67.168 34.075 1.00 17.76 21 LEU D N 1
ATOM 4779 C CA . LEU D 1 21 ? -31.887 66.670 32.873 1.00 18.25 21 LEU D CA 1
ATOM 4780 C C . LEU D 1 21 ? -32.554 67.250 31.623 1.00 18.02 21 LEU D C 1
ATOM 4781 O O . LEU D 1 21 ? -33.775 67.318 31.545 1.00 18.11 21 LEU D O 1
ATOM 4786 N N . PRO D 1 22 ? -31.758 67.702 30.642 1.00 18.73 22 PRO D N 1
ATOM 4787 C CA . PRO D 1 22 ? -32.415 68.329 29.489 1.00 18.35 22 PRO D CA 1
ATOM 4788 C C . PRO D 1 22 ? -33.157 67.359 28.569 1.00 18.08 22 PRO D C 1
ATOM 4789 O O . PRO D 1 22 ? -32.563 66.441 27.996 1.00 18.06 22 PRO D O 1
ATOM 4793 N N . THR D 1 23 ? -34.454 67.589 28.444 1.00 17.75 23 THR D N 1
ATOM 4794 C CA . THR D 1 23 ? -35.287 66.929 27.452 1.00 17.12 23 THR D CA 1
ATOM 4795 C C . THR D 1 23 ? -35.041 67.589 26.085 1.00 16.80 23 THR D C 1
ATOM 4796 O O . THR D 1 23 ? -34.304 68.573 25.971 1.00 16.34 23 THR D O 1
ATOM 4800 N N . GLU D 1 24 ? -35.681 67.043 25.065 1.00 15.97 24 GLU D N 1
ATOM 4801 C CA . GLU D 1 24 ? -35.583 67.549 23.706 1.00 16.35 24 GLU D CA 1
ATOM 4802 C C . GLU D 1 24 ? -35.953 69.015 23.655 1.00 16.60 24 GLU D C 1
ATOM 4803 O O . GLU D 1 24 ? -35.204 69.841 23.119 1.00 16.32 24 GLU D O 1
ATOM 4809 N N . GLU D 1 25 ? -37.093 69.348 24.243 1.00 17.84 25 GLU D N 1
ATOM 4810 C CA . GLU D 1 25 ? -37.523 70.734 24.296 1.00 18.38 25 GLU D CA 1
ATOM 4811 C C . GLU D 1 25 ? -36.560 71.655 25.059 1.00 17.85 25 GLU D C 1
ATOM 4812 O O . GLU D 1 25 ? -36.262 72.755 24.585 1.00 17.80 25 GLU D O 1
ATOM 4818 N N . LEU D 1 26 ? -36.103 71.226 26.237 1.00 17.13 26 LEU D N 1
ATOM 4819 C CA . LEU D 1 26 ? -35.118 72.014 27.016 1.00 17.27 26 LEU D CA 1
ATOM 4820 C C . LEU D 1 26 ? -33.793 72.217 26.285 1.00 16.98 26 LEU D C 1
ATOM 4821 O O . LEU D 1 26 ? -33.256 73.319 26.327 1.00 16.85 26 LEU D O 1
ATOM 4826 N N . CYS D 1 27 ? -33.279 71.177 25.609 1.00 16.03 27 CYS D N 1
ATOM 4827 C CA . CYS D 1 27 ? -32.070 71.313 24.785 1.00 17.13 27 CYS D CA 1
ATOM 4828 C C . CYS D 1 27 ? -32.234 72.394 23.720 1.00 16.03 27 CYS D C 1
ATOM 4829 O O . CYS D 1 27 ? -31.323 73.174 23.466 1.00 15.58 27 CYS D O 1
ATOM 4832 N N . ASP D 1 28 ? -33.380 72.395 23.053 1.00 16.29 28 ASP D N 1
ATOM 4833 C CA . ASP D 1 28 ? -33.649 73.387 22.022 1.00 16.39 28 ASP D CA 1
ATOM 4834 C C . ASP D 1 28 ? -33.799 74.788 22.591 1.00 16.02 28 ASP D C 1
ATOM 4835 O O . ASP D 1 28 ? -33.288 75.750 22.004 1.00 15.96 28 ASP D O 1
ATOM 4840 N N . GLN D 1 29 ? -34.448 74.908 23.752 1.00 16.32 29 GLN D N 1
ATOM 4841 C CA . GLN D 1 29 ? -34.447 76.182 24.509 1.00 16.55 29 GLN D CA 1
ATOM 4842 C C . GLN D 1 29 ? -33.051 76.654 24.928 1.00 16.15 29 GLN D C 1
ATOM 4843 O O . GLN D 1 29 ? -32.761 77.864 24.908 1.00 15.38 29 GLN D O 1
ATOM 4849 N N . LEU D 1 30 ? -32.210 75.702 25.333 1.00 15.68 30 LEU D N 1
ATOM 4850 C CA . LEU D 1 30 ? -30.826 75.987 25.728 1.00 15.70 30 LEU D CA 1
ATOM 4851 C C . LEU D 1 30 ? -30.017 76.521 24.532 1.00 15.60 30 LEU D C 1
ATOM 4852 O O . LEU D 1 30 ? -29.223 77.457 24.658 1.00 15.82 30 LEU D O 1
ATOM 4857 N N . ILE D 1 31 ? -30.232 75.924 23.367 1.00 14.79 31 ILE D N 1
ATOM 4858 C CA . ILE D 1 31 ? -29.622 76.412 22.135 1.00 15.40 31 ILE D CA 1
ATOM 4859 C C . ILE D 1 31 ? -30.143 77.809 21.740 1.00 15.67 31 ILE D C 1
ATOM 4860 O O . ILE D 1 31 ? -29.365 78.660 21.307 1.00 16.10 31 ILE D O 1
ATOM 4865 N N . ASP D 1 32 ? -31.437 78.050 21.922 1.00 16.08 32 ASP D N 1
ATOM 4866 C CA . ASP D 1 32 ? -32.000 79.396 21.734 1.00 17.11 32 ASP D CA 1
ATOM 4867 C C . ASP D 1 32 ? -31.260 80.413 22.599 1.00 17.11 32 ASP D C 1
ATOM 4868 O O . ASP D 1 32 ? -30.883 81.493 22.117 1.00 17.55 32 ASP D O 1
ATOM 4873 N N . THR D 1 33 ? -31.040 80.054 23.865 1.00 16.70 3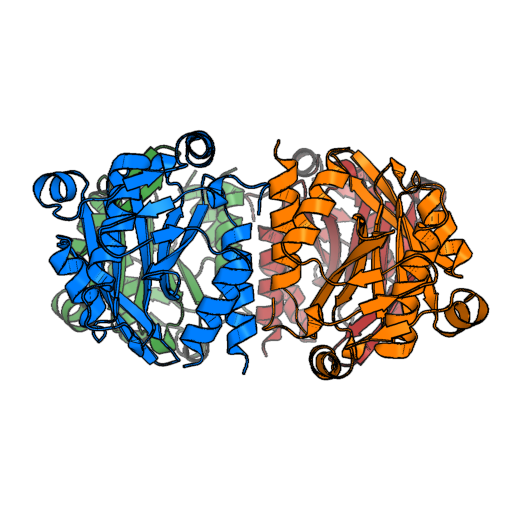3 THR D N 1
ATOM 4874 C CA . THR D 1 33 ? -30.330 80.912 24.810 1.00 16.59 33 THR D CA 1
ATOM 4875 C C . THR D 1 33 ? -28.884 81.196 24.368 1.00 17.72 33 THR D C 1
ATOM 4876 O O . THR D 1 33 ? -28.432 82.344 24.390 1.00 18.45 33 THR D O 1
ATOM 4880 N N . ILE D 1 34 ? -28.168 80.163 23.953 1.00 18.96 34 ILE D N 1
ATOM 4881 C CA . ILE D 1 34 ? -26.820 80.324 23.430 1.00 20.60 34 ILE D CA 1
ATOM 4882 C C . ILE D 1 34 ? -26.771 81.262 22.228 1.00 21.93 34 ILE D C 1
ATOM 4883 O O . ILE D 1 34 ? -25.892 82.128 22.150 1.00 22.62 34 ILE D O 1
ATOM 4888 N N . LEU D 1 35 ? -27.726 81.106 21.313 1.00 22.99 35 LEU D N 1
ATOM 4889 C CA . LEU D 1 35 ? -27.778 81.924 20.104 1.00 24.55 35 LEU D CA 1
ATOM 4890 C C . LEU D 1 35 ? -28.189 83.379 20.364 1.00 25.93 35 LEU D C 1
ATOM 4891 O O . LEU D 1 35 ? -28.029 84.226 19.489 1.00 26.62 35 LEU D O 1
ATOM 4896 N N . GLU D 1 36 ? -28.710 83.668 21.559 1.00 27.41 36 GLU D N 1
ATOM 4897 C CA . GLU D 1 36 ? -28.815 85.047 22.053 1.00 28.92 36 GLU D CA 1
ATOM 4898 C C . GLU D 1 36 ? -27.417 85.528 22.431 1.00 28.56 36 GLU D C 1
ATOM 4899 O O . GLU D 1 36 ? -26.933 86.518 21.897 1.00 29.08 36 GLU D O 1
ATOM 4905 N N . GLU D 1 56 ? -22.959 78.930 13.612 1.00 29.20 56 GLU D N 1
ATOM 4906 C CA . GLU D 1 56 ? -23.402 78.038 12.522 1.00 29.18 56 GLU D CA 1
ATOM 4907 C C . GLU D 1 56 ? -23.320 76.562 12.901 1.00 28.34 56 GLU D C 1
ATOM 4908 O O . GLU D 1 56 ? -24.307 75.825 12.770 1.00 27.54 56 GLU D O 1
ATOM 4914 N N . ASP D 1 57 ? -22.131 76.145 13.349 1.00 27.56 57 ASP D N 1
ATOM 4915 C CA . ASP D 1 57 ? -21.891 74.791 13.867 1.00 26.86 57 ASP D CA 1
ATOM 4916 C C . ASP D 1 57 ? -22.326 74.642 15.317 1.00 25.62 57 ASP D C 1
ATOM 4917 O O . ASP D 1 57 ? -22.497 73.528 15.813 1.00 24.93 57 ASP D O 1
ATOM 4922 N N . LEU D 1 58 ? -22.490 75.777 15.986 1.00 24.80 58 LEU D N 1
ATOM 4923 C CA . LEU D 1 58 ? -22.849 75.829 17.400 1.00 24.30 58 LEU D CA 1
ATOM 4924 C C . LEU D 1 58 ? -24.100 75.012 17.799 1.00 22.91 58 LEU D C 1
ATOM 4925 O O . LEU D 1 58 ? -24.051 74.283 18.790 1.00 23.02 58 LEU D O 1
ATOM 4930 N N . PRO D 1 59 ? -25.227 75.139 17.060 1.00 22.07 59 PRO D N 1
ATOM 4931 C CA . PRO D 1 59 ? -26.372 74.263 17.399 1.00 21.10 59 PRO D CA 1
ATOM 4932 C C . PRO D 1 59 ? -26.045 72.751 17.432 1.00 20.25 59 PRO D C 1
ATOM 4933 O O . PRO D 1 59 ? -26.322 72.084 18.432 1.00 18.89 59 PRO D O 1
ATOM 4937 N N . PHE D 1 60 ? -25.454 72.222 16.363 1.00 20.24 60 PHE D N 1
ATOM 4938 C CA . PHE D 1 60 ? -25.084 70.803 16.354 1.00 20.23 60 PHE D CA 1
ATOM 4939 C C . PHE D 1 60 ? -24.020 70.479 17.391 1.00 20.21 60 PHE D C 1
ATOM 4940 O O . PHE D 1 60 ? -24.120 69.466 18.061 1.00 20.21 60 PHE D O 1
ATOM 4948 N N . ASN D 1 61 ? -23.016 71.345 17.536 1.00 21.60 61 ASN D N 1
ATOM 4949 C CA . ASN D 1 61 ? -21.979 71.161 18.563 1.00 22.53 61 ASN D CA 1
ATOM 4950 C C . ASN D 1 61 ? -22.594 70.940 19.937 1.00 22.64 61 ASN D C 1
ATOM 4951 O O . ASN D 1 61 ? -22.156 70.060 20.692 1.00 22.60 61 ASN D O 1
ATOM 4956 N N . THR D 1 62 ? -23.628 71.738 20.232 1.00 21.86 62 THR D N 1
ATOM 4957 C CA . THR D 1 62 ? -24.319 71.742 21.509 1.00 22.23 62 THR D CA 1
ATOM 4958 C C . THR D 1 62 ? -25.160 70.505 21.710 1.00 21.86 62 THR D C 1
ATOM 4959 O O . THR D 1 62 ? -25.065 69.893 22.765 1.00 22.59 62 THR D O 1
ATOM 4963 N N . LEU D 1 63 ? -25.972 70.128 20.713 1.00 21.73 63 LEU D N 1
ATOM 4964 C CA . LEU D 1 63 ? -26.754 68.889 20.769 1.00 21.14 63 LEU D CA 1
ATOM 4965 C C . LEU D 1 63 ? -25.853 67.673 20.918 1.00 21.01 63 LEU D C 1
ATOM 4966 O O . LEU D 1 63 ? -26.118 66.774 21.718 1.00 20.74 63 LEU D O 1
ATOM 4971 N N . SER D 1 64 ? -24.802 67.651 20.107 1.00 20.43 64 SER D N 1
ATOM 4972 C CA . SER D 1 64 ? -23.853 66.564 20.080 1.00 20.21 64 SER D CA 1
ATOM 4973 C C . SER D 1 64 ? -23.257 66.363 21.466 1.00 19.85 64 SER D C 1
ATOM 4974 O O . SER D 1 64 ? -23.276 65.240 21.990 1.00 19.58 64 SER D O 1
ATOM 4977 N N . HIS D 1 65 ? -22.777 67.448 22.074 1.00 19.94 65 HIS D N 1
ATOM 4978 C CA . HIS D 1 65 ? -22.167 67.384 23.402 1.00 20.64 65 HIS D CA 1
ATOM 4979 C C . HIS D 1 65 ? -23.154 66.899 24.462 1.00 21.05 65 HIS D C 1
ATOM 4980 O O . HIS D 1 65 ? -22.824 66.028 25.268 1.00 20.73 65 HIS D O 1
ATOM 4987 N N . LEU D 1 66 ? -24.371 67.451 24.451 1.00 21.10 66 LEU D N 1
ATOM 4988 C CA . LEU D 1 66 ? -25.409 67.019 25.379 1.00 21.20 66 LEU D CA 1
ATOM 4989 C C . LEU D 1 66 ? -25.764 65.563 25.139 1.00 21.10 66 LEU D C 1
ATOM 4990 O O . LEU D 1 66 ? -25.861 64.792 26.087 1.00 21.30 66 LEU D O 1
ATOM 4995 N N . TRP D 1 67 ? -25.950 65.183 23.875 1.00 21.51 67 TRP D N 1
ATOM 4996 C CA . TRP D 1 67 ? -26.238 63.798 23.532 1.00 21.42 67 TRP D CA 1
ATOM 4997 C C . TRP D 1 67 ? -25.185 62.826 24.046 1.00 21.65 67 TRP D C 1
ATOM 4998 O O . TRP D 1 67 ? -25.524 61.804 24.617 1.00 20.96 67 TRP D O 1
ATOM 5009 N N . GLN D 1 68 ? -23.908 63.137 23.836 1.00 21.86 68 GLN D N 1
ATOM 5010 C CA . GLN D 1 68 ? -22.833 62.255 24.304 1.00 22.11 68 GLN D CA 1
ATOM 5011 C C . GLN D 1 68 ? -22.764 62.136 25.828 1.00 22.20 68 GLN D C 1
ATOM 5012 O O . GLN D 1 68 ? -22.484 61.065 26.346 1.00 22.41 68 GLN D O 1
ATOM 5018 N N . GLN D 1 69 ? -23.035 63.217 26.546 1.00 22.60 69 GLN D N 1
ATOM 5019 C CA . GLN D 1 69 ? -23.123 63.152 28.008 1.00 24.40 69 GLN D CA 1
ATOM 5020 C C . GLN D 1 69 ? -24.294 62.290 28.520 1.00 24.90 69 GLN D C 1
ATOM 5021 O O . GLN D 1 69 ? -24.124 61.459 29.430 1.00 25.46 69 GLN D O 1
ATOM 5027 N N . LEU D 1 70 ? -25.479 62.499 27.944 1.00 25.76 70 LEU D N 1
ATOM 5028 C CA . LEU D 1 70 ? -26.636 61.648 28.231 1.00 25.68 70 LEU D CA 1
ATOM 5029 C C . LEU D 1 70 ? -26.347 60.172 27.949 1.00 25.34 70 LEU D C 1
ATOM 5030 O O . LEU D 1 70 ? -26.668 59.328 28.776 1.00 26.84 70 LEU D O 1
ATOM 5035 N N . ALA D 1 71 ? -25.722 59.863 26.809 1.00 24.49 71 ALA D N 1
ATOM 5036 C CA . ALA D 1 71 ? -25.473 58.474 26.384 1.00 23.39 71 ALA D CA 1
ATOM 5037 C C . ALA D 1 71 ? -24.364 57.777 27.161 1.00 23.10 71 ALA D C 1
ATOM 5038 O O . ALA D 1 71 ? -24.310 56.520 27.231 1.00 22.34 71 ALA D O 1
ATOM 5040 N N . GLY D 1 72 ? -23.464 58.586 27.714 1.00 21.49 72 GLY D N 1
ATOM 5041 C CA . GLY D 1 72 ? -22.239 58.069 28.306 1.00 21.17 72 GLY D CA 1
ATOM 5042 C C . GLY D 1 72 ? -22.324 57.723 29.790 1.00 20.13 72 GLY D C 1
ATOM 5043 O O . GLY D 1 72 ? -21.324 57.274 30.368 1.00 20.13 72 GLY D O 1
ATOM 5044 N N . PHE D 1 73 ? -23.496 57.895 30.407 1.00 18.56 73 PHE D N 1
ATOM 5045 C CA . PHE D 1 73 ? -23.616 57.676 31.851 1.00 17.48 73 PHE D CA 1
ATOM 5046 C C . PHE D 1 73 ? -23.200 56.245 32.218 1.00 16.75 73 PHE D C 1
ATOM 5047 O O . PHE D 1 73 ? -23.727 55.282 31.662 1.00 16.15 73 PHE D O 1
ATOM 5055 N N . LYS D 1 74 ? -22.258 56.124 33.150 1.00 16.12 74 LYS D N 1
ATOM 5056 C CA . LYS D 1 74 ? -21.816 54.840 33.692 1.00 15.69 74 LYS D CA 1
ATOM 5057 C C . LYS D 1 74 ? -21.599 55.042 35.175 1.00 15.11 74 LYS D C 1
ATOM 5058 O O . LYS D 1 74 ? -21.171 56.119 35.597 1.00 14.11 74 LYS D O 1
ATOM 5064 N N . ARG D 1 75 ? -21.875 54.017 35.980 1.00 13.64 75 ARG D N 1
ATOM 5065 C CA . ARG D 1 75 ? -21.642 54.165 37.426 1.00 13.21 75 ARG D CA 1
ATOM 5066 C C . ARG D 1 75 ? -20.255 54.760 37.729 1.00 11.27 75 ARG D C 1
ATOM 5067 O O . ARG D 1 75 ? -20.110 55.647 38.592 1.00 10.08 75 ARG D O 1
ATOM 5075 N N . ASP D 1 76 ? -19.255 54.277 36.995 1.00 10.33 76 ASP D N 1
ATOM 5076 C CA . ASP D 1 76 ? -17.855 54.623 37.231 1.00 10.86 76 ASP D CA 1
ATOM 5077 C C . ASP D 1 76 ? -17.365 55.787 36.359 1.00 10.23 76 ASP D C 1
ATOM 5078 O O . ASP D 1 76 ? -16.179 56.154 36.400 1.00 9.52 76 ASP D O 1
ATOM 5083 N N . ASP D 1 77 ? -18.256 56.384 35.570 1.00 9.46 77 ASP D N 1
ATOM 5084 C CA . ASP D 1 77 ? -17.850 57.533 34.759 1.00 10.34 77 ASP D CA 1
ATOM 5085 C C . ASP D 1 77 ? -19.098 58.203 34.229 1.00 10.65 77 ASP D C 1
ATOM 5086 O O . ASP D 1 77 ? -19.725 57.727 33.274 1.00 10.24 77 ASP D O 1
ATOM 5091 N N . TRP D 1 78 ? -19.505 59.284 34.880 1.00 11.27 78 TRP D N 1
ATOM 5092 C CA . TRP D 1 78 ? -20.732 59.962 34.483 1.00 11.90 78 TRP D CA 1
ATOM 5093 C C . TRP D 1 78 ? -20.596 61.466 34.431 1.00 13.20 78 TRP D C 1
ATOM 5094 O O . TRP D 1 78 ? -19.714 62.082 35.063 1.00 12.83 78 TRP D O 1
ATOM 5105 N N . SER D 1 79 ? -21.486 62.069 33.662 1.00 14.05 79 SER D N 1
ATOM 5106 C CA . SER D 1 79 ? -21.599 63.496 33.653 1.00 15.72 79 SER D CA 1
ATOM 5107 C C . SER D 1 79 ? -23.079 63.814 33.586 1.00 16.08 79 SER D C 1
ATOM 5108 O O . SER D 1 79 ? -23.818 63.197 32.850 1.00 17.12 79 SER D O 1
ATOM 5111 N N . LEU D 1 80 ? -23.518 64.761 34.394 1.00 15.39 80 LEU D N 1
ATOM 5112 C CA . LEU D 1 80 ? -24.905 65.007 34.543 1.00 15.46 80 LEU D CA 1
ATOM 5113 C C . LEU D 1 80 ? -25.139 66.470 34.153 1.00 14.45 80 LEU D C 1
ATOM 5114 O O . LEU D 1 80 ? -24.943 67.337 34.992 1.00 14.50 80 LEU D O 1
ATOM 5119 N N . PRO D 1 81 ? -25.520 66.748 32.885 1.00 13.08 81 PRO D N 1
ATOM 5120 C CA . PRO D 1 81 ? -25.737 68.147 32.566 1.00 12.58 81 PRO D CA 1
ATOM 5121 C C . PRO D 1 81 ? -27.152 68.562 32.955 1.00 12.22 81 PRO D C 1
ATOM 5122 O O . PRO D 1 81 ? -28.094 67.991 32.467 1.00 14.00 81 PRO D O 1
ATOM 5126 N N . LEU D 1 82 ? -27.308 69.508 33.868 1.00 10.47 82 LEU D N 1
ATOM 5127 C CA . LEU D 1 82 ? -28.643 69.888 34.282 1.00 8.80 82 LEU D CA 1
ATOM 5128 C C . LEU D 1 82 ? -29.030 71.208 33.666 1.00 8.41 82 LEU D C 1
ATOM 5129 O O . LEU D 1 82 ? -28.311 72.195 33.833 1.00 8.09 82 LEU D O 1
ATOM 5134 N N . ALA D 1 83 ? -30.163 71.227 32.969 1.00 7.61 83 ALA D N 1
ATOM 5135 C CA . ALA D 1 83 ? -30.736 72.460 32.461 1.00 7.67 83 ALA D CA 1
ATOM 5136 C C . ALA D 1 83 ? -31.186 73.270 33.678 1.00 8.08 83 ALA D C 1
ATOM 5137 O O . ALA D 1 83 ? -31.788 72.704 34.574 1.00 7.87 83 ALA D O 1
ATOM 5139 N N . VAL D 1 84 ? -30.901 74.574 33.685 1.00 7.40 84 VAL D N 1
ATOM 5140 C CA . VAL D 1 84 ? -31.271 75.487 34.750 1.00 7.74 84 VAL D CA 1
ATOM 5141 C C . VAL D 1 84 ? -32.518 76.305 34.305 1.00 8.18 84 VAL D C 1
ATOM 5142 O O . VAL D 1 84 ? -32.492 76.979 33.269 1.00 8.45 84 VAL D O 1
ATOM 5146 N N . LEU D 1 85 ? -33.621 76.196 35.033 1.00 8.30 85 LEU D N 1
ATOM 5147 C CA . LEU D 1 85 ? -34.834 76.868 34.570 1.00 9.47 85 LEU D CA 1
ATOM 5148 C C . LEU D 1 85 ? -35.185 77.973 35.520 1.00 10.27 85 LEU D C 1
ATOM 5149 O O . LEU D 1 85 ? -35.201 77.765 36.740 1.00 9.00 85 LEU D O 1
ATOM 5154 N N . VAL D 1 86 ? -35.488 79.131 34.937 1.00 11.01 86 VAL D N 1
ATOM 5155 C CA . VAL D 1 86 ? -35.958 80.285 35.668 1.00 12.26 86 VAL D CA 1
ATOM 5156 C C . VAL D 1 86 ? -37.326 80.592 35.088 1.00 13.64 86 VAL D C 1
ATOM 5157 O O . VAL D 1 86 ? -37.438 80.906 33.898 1.00 13.97 86 VAL D O 1
ATOM 5161 N N . ASP D 1 87 ? -38.362 80.471 35.913 1.00 15.04 87 ASP D N 1
ATOM 5162 C CA . ASP D 1 87 ? -39.745 80.657 35.451 1.00 17.25 87 ASP D CA 1
ATOM 5163 C C . ASP D 1 87 ? -40.064 79.927 34.130 1.00 17.35 87 ASP D C 1
ATOM 5164 O O . ASP D 1 87 ? -40.612 80.526 33.202 1.00 17.02 87 ASP D O 1
ATOM 5169 N N . GLY D 1 88 ? -39.696 78.642 34.059 1.00 17.78 88 GLY D N 1
ATOM 5170 C CA . GLY D 1 88 ? -39.945 77.839 32.864 1.00 18.85 88 GLY D CA 1
ATOM 5171 C C . GLY D 1 88 ? -38.855 77.837 31.789 1.00 19.72 88 GLY D C 1
ATOM 5172 O O . GLY D 1 88 ? -38.679 76.829 31.091 1.00 20.66 88 GLY D O 1
ATOM 5173 N N . ARG D 1 89 ? -38.123 78.944 31.650 1.00 19.76 89 ARG D N 1
ATOM 5174 C CA . ARG D 1 89 ? -37.132 79.096 30.571 1.00 19.99 89 ARG D CA 1
ATOM 5175 C C . ARG D 1 89 ? -35.734 78.569 30.927 1.00 18.71 89 ARG D C 1
ATOM 5176 O O . ARG D 1 89 ? -35.192 78.898 31.984 1.00 17.79 89 ARG D O 1
ATOM 5184 N N . ALA D 1 90 ? -35.161 77.774 30.022 1.00 17.59 90 ALA D N 1
ATOM 5185 C CA . ALA D 1 90 ? -33.822 77.203 30.178 1.00 16.97 90 ALA D CA 1
ATOM 5186 C C . ALA D 1 90 ? -32.734 78.270 29.977 1.00 15.90 90 ALA D C 1
ATOM 5187 O O . ALA D 1 90 ? -32.502 78.720 28.860 1.00 16.52 90 ALA D O 1
ATOM 5189 N N . VAL D 1 91 ? -32.103 78.694 31.065 1.00 14.43 91 VAL D N 1
ATOM 5190 C CA . VAL D 1 91 ? -31.237 79.879 31.039 1.00 12.88 91 VAL D CA 1
ATOM 5191 C C . VAL D 1 91 ? -29.753 79.489 30.995 1.00 11.55 91 VAL D C 1
ATOM 5192 O O . VAL D 1 91 ? -28.894 80.323 30.694 1.00 10.71 91 VAL D O 1
ATOM 5196 N N . GLY D 1 92 ? -29.472 78.216 31.247 1.00 9.67 92 GLY D N 1
ATOM 5197 C CA . GLY D 1 92 ? -28.108 77.729 31.228 1.00 8.79 92 GLY D CA 1
ATOM 5198 C C . GLY D 1 92 ? -27.994 76.306 31.717 1.00 7.79 92 GLY D C 1
ATOM 5199 O O . GLY D 1 92 ? -29.008 75.597 31.865 1.00 7.46 92 GLY D O 1
ATOM 5200 N N . VAL D 1 93 ? -26.762 75.876 31.970 1.00 7.49 93 VAL D N 1
ATOM 5201 C CA . VAL D 1 93 ? -26.504 74.467 32.350 1.00 8.04 93 VAL D CA 1
ATOM 5202 C C . VAL D 1 93 ? -25.598 74.433 33.564 1.00 9.10 93 VAL D C 1
ATOM 5203 O O . VAL D 1 93 ? -24.576 75.115 33.585 1.00 9.27 93 VAL D O 1
ATOM 5207 N N . GLN D 1 94 ? -25.981 73.656 34.585 1.00 9.69 94 GLN D N 1
ATOM 5208 C CA . GLN D 1 94 ? -25.084 73.361 35.697 1.00 9.63 94 GLN D CA 1
ATOM 5209 C C . GLN D 1 94 ? -24.800 71.867 35.644 1.00 10.06 94 GLN D C 1
ATOM 5210 O O . GLN D 1 94 ? -25.730 71.053 35.806 1.00 10.72 94 GLN D O 1
ATOM 5216 N N . ALA D 1 95 ? -23.547 71.499 35.368 1.00 10.05 95 ALA D N 1
ATOM 5217 C CA . ALA D 1 95 ? -23.200 70.074 35.259 1.00 9.97 95 ALA D CA 1
ATOM 5218 C C . ALA D 1 95 ? -22.489 69.578 36.507 1.00 10.91 95 ALA D C 1
ATOM 5219 O O . ALA D 1 95 ? -21.821 70.334 37.234 1.00 9.69 95 ALA D O 1
ATOM 5221 N N . LEU D 1 96 ? -22.630 68.287 36.736 1.00 10.81 96 LEU D N 1
ATOM 5222 C CA . LEU D 1 96 ? -21.847 67.599 37.736 1.00 12.27 96 LEU D CA 1
ATOM 5223 C C . LEU D 1 96 ? -21.287 66.355 37.080 1.00 11.99 96 LEU D C 1
ATOM 5224 O O . LEU D 1 96 ? -21.995 65.711 36.293 1.00 11.83 96 LEU D O 1
ATOM 5229 N N . SER D 1 97 ? -20.031 66.011 37.379 1.00 12.38 97 SER D N 1
ATOM 5230 C CA . SER D 1 97 ? -19.477 64.773 36.864 1.00 12.55 97 SER D CA 1
ATOM 5231 C C . SER D 1 97 ? -18.503 64.092 37.832 1.00 12.17 97 SER D C 1
ATOM 5232 O O . SER D 1 97 ? -18.016 64.700 38.813 1.00 11.13 97 SER D O 1
ATOM 5235 N N . SER D 1 98 ? -18.203 62.828 37.543 1.00 10.55 98 SER D N 1
ATOM 5236 C CA . SER D 1 98 ? -17.243 62.113 38.369 1.00 9.86 98 SER D CA 1
ATOM 5237 C C . SER D 1 98 ? -16.825 60.825 37.698 1.00 9.44 98 SER D C 1
ATOM 5238 O O . SER D 1 98 ? -17.656 60.107 37.144 1.00 8.66 98 SER D O 1
ATOM 5241 N N . LYS D 1 99 ? -15.537 60.530 37.799 1.00 8.88 99 LYS D N 1
ATOM 5242 C CA . LYS D 1 99 ? -15.013 59.265 37.382 1.00 9.58 99 LYS D CA 1
ATOM 5243 C C . LYS D 1 99 ? -14.627 58.509 38.654 1.00 9.57 99 LYS D C 1
ATOM 5244 O O . LYS D 1 99 ? -14.017 59.095 39.572 1.00 8.80 99 LYS D O 1
ATOM 5250 N N . ASP D 1 100 ? -15.014 57.230 38.722 1.00 9.87 100 ASP D N 1
ATOM 5251 C CA . ASP D 1 100 ? -14.772 56.390 39.903 1.00 10.03 100 ASP D CA 1
ATOM 5252 C C . ASP D 1 100 ? -15.407 56.909 41.179 1.00 10.33 100 ASP D C 1
ATOM 5253 O O . ASP D 1 100 ? -14.876 56.656 42.282 1.00 10.67 100 ASP D O 1
ATOM 5258 N N . PHE D 1 101 ? -16.551 57.592 41.044 1.00 9.84 101 PHE D N 1
ATOM 5259 C CA . PHE D 1 101 ? -17.259 58.157 42.212 1.00 9.69 101 PHE D CA 1
ATOM 5260 C C . PHE D 1 101 ? -17.455 57.240 43.399 1.00 9.56 101 PHE D C 1
ATOM 5261 O O . PHE D 1 101 ? -17.169 57.645 44.533 1.00 10.30 101 PHE D O 1
ATOM 5269 N N . PRO D 1 102 ? -17.913 55.988 43.171 1.00 8.62 102 PRO D N 1
ATOM 5270 C CA . PRO D 1 102 ? -18.107 55.148 44.341 1.00 8.25 102 PRO D CA 1
ATOM 5271 C C . PRO D 1 102 ? -16.849 54.964 45.202 1.00 8.01 102 PRO D C 1
ATOM 5272 O O . PRO D 1 102 ? -16.966 54.746 46.417 1.00 8.57 102 PRO D O 1
ATOM 5276 N N . ILE D 1 103 ? -15.679 55.035 44.570 1.00 7.20 103 ILE D N 1
ATOM 5277 C CA . ILE D 1 103 ? -14.392 54.990 45.259 1.00 7.86 103 ILE D CA 1
ATOM 5278 C C . ILE D 1 103 ? -13.932 56.361 45.767 1.00 7.85 103 ILE D C 1
ATOM 5279 O O . ILE D 1 103 ? -13.612 56.512 46.941 1.00 7.44 103 ILE D O 1
ATOM 5284 N N . THR D 1 104 ? -13.881 57.354 44.891 1.00 7.82 104 THR D N 1
ATOM 5285 C CA . THR D 1 104 ? -13.274 58.640 45.269 1.00 9.39 104 THR D CA 1
ATOM 5286 C C . THR D 1 104 ? -14.157 59.472 46.196 1.00 9.67 104 THR D C 1
ATOM 5287 O O . THR D 1 104 ? -13.642 60.200 47.062 1.00 10.91 104 THR D O 1
ATOM 5291 N N . ARG D 1 105 ? -15.474 59.335 46.018 1.00 9.39 105 ARG D N 1
ATOM 5292 C CA . ARG D 1 105 ? -16.493 60.233 46.586 1.00 10.16 105 ARG D CA 1
ATOM 5293 C C . ARG D 1 105 ? -16.177 61.694 46.268 1.00 9.18 105 ARG D C 1
ATOM 5294 O O . ARG D 1 105 ? -16.471 62.590 47.058 1.00 8.49 105 ARG D O 1
ATOM 5302 N N . GLN D 1 106 ? -15.606 61.936 45.099 1.00 7.59 106 GLN D N 1
ATOM 5303 C CA . GLN D 1 106 ? -15.272 63.304 44.708 1.00 8.02 106 GLN D CA 1
ATOM 5304 C C . GLN D 1 106 ? -16.043 63.611 43.399 1.00 7.75 106 GLN D C 1
ATOM 5305 O O . GLN D 1 106 ? -16.147 62.731 42.523 1.00 9.21 106 GLN D O 1
ATOM 5311 N N . VAL D 1 107 ? -16.608 64.806 43.295 1.00 8.05 107 VAL D N 1
ATOM 5312 C CA . VAL D 1 107 ? -17.365 65.200 42.106 1.00 8.84 107 VAL D CA 1
ATOM 5313 C C . VAL D 1 107 ? -16.725 66.474 41.541 1.00 10.48 107 VAL D C 1
ATOM 5314 O O . VAL D 1 107 ? -16.023 67.157 42.268 1.00 11.28 107 VAL D O 1
ATOM 5318 N N . ASP D 1 108 ? -16.961 66.784 40.255 1.00 12.05 108 ASP D N 1
ATOM 5319 C CA . ASP D 1 108 ? -16.459 68.034 39.657 1.00 13.98 108 ASP D CA 1
ATOM 5320 C C . ASP D 1 108 ? -17.674 68.740 39.075 1.00 13.86 108 ASP D C 1
ATOM 5321 O O . ASP D 1 108 ? -18.633 68.081 38.705 1.00 14.02 108 ASP D O 1
ATOM 5326 N N . SER D 1 109 ? -17.625 70.058 38.922 1.00 12.93 109 SER D N 1
ATOM 5327 C CA . SER D 1 109 ? -18.729 70.748 38.273 1.00 13.15 109 SER D CA 1
ATOM 5328 C C . SER D 1 109 ? -18.213 71.718 37.186 1.00 13.09 109 SER D C 1
ATOM 5329 O O . SER D 1 109 ? -17.045 72.092 37.178 1.00 14.32 109 SER D O 1
ATOM 5332 N N . GLY D 1 110 ? -19.091 72.080 36.269 1.00 12.97 110 GLY D N 1
ATOM 5333 C CA . GLY D 1 110 ? -18.825 73.031 35.214 1.00 13.30 110 GLY D CA 1
ATOM 5334 C C . GLY D 1 110 ? -20.179 73.597 34.837 1.00 13.44 110 GLY D C 1
ATOM 5335 O O . GLY D 1 110 ? -21.210 72.992 35.135 1.00 14.24 110 GLY D O 1
ATOM 5336 N N . SER D 1 111 ? -20.205 74.755 34.201 1.00 12.81 111 SER D N 1
ATOM 5337 C CA . SER D 1 111 ? -21.487 75.425 33.962 1.00 12.54 111 SER D CA 1
ATOM 5338 C C . SER D 1 111 ? -21.361 76.519 32.925 1.00 13.39 111 SER D C 1
ATOM 5339 O O . SER D 1 111 ? -20.253 76.980 32.627 1.00 13.35 111 SER D O 1
ATOM 5342 N N . TRP D 1 112 ? -22.506 76.908 32.374 1.00 12.61 112 TRP D N 1
ATOM 5343 C CA . TRP D 1 112 ? -22.620 78.160 31.668 1.00 13.44 112 TRP D CA 1
ATOM 5344 C C . TRP D 1 112 ? -23.998 78.769 31.922 1.00 13.79 112 TRP D C 1
ATOM 5345 O O . TRP D 1 112 ? -24.932 78.060 32.323 1.00 12.97 112 TRP D O 1
ATOM 5356 N N . LEU D 1 113 ? -24.116 80.073 31.670 1.00 14.46 113 LEU D N 1
ATOM 5357 C CA . LEU D 1 113 ? -25.367 80.797 31.869 1.00 15.02 113 LEU D CA 1
ATOM 5358 C C . LEU D 1 113 ? -25.493 81.810 30.754 1.00 16.22 113 LEU D C 1
ATOM 5359 O O . LEU D 1 113 ? -24.550 82.556 30.477 1.00 16.16 113 LEU D O 1
ATOM 5364 N N . GLY D 1 114 ? -26.640 81.810 30.076 1.00 16.11 114 GLY D N 1
ATOM 5365 C CA . GLY D 1 114 ? -26.905 82.756 28.991 1.00 17.73 114 GLY D CA 1
ATOM 5366 C C . GLY D 1 114 ? -26.590 84.183 29.409 1.00 19.03 114 GLY D C 1
ATOM 5367 O O . GLY D 1 114 ? -26.840 84.562 30.548 1.00 17.85 114 GLY D O 1
ATOM 5368 N N . LEU D 1 115 ? -26.026 84.968 28.494 1.00 21.40 115 LEU D N 1
ATOM 5369 C CA . LEU D 1 115 ? -25.547 86.323 28.836 1.00 24.62 115 LEU D CA 1
ATOM 5370 C C . LEU D 1 115 ? -26.646 87.224 29.414 1.00 25.03 115 LEU D C 1
ATOM 5371 O O . LEU D 1 115 ? -26.421 87.937 30.388 1.00 25.48 115 LEU D O 1
ATOM 5376 N N . ARG D 1 116 ? -27.841 87.152 28.848 1.00 25.32 116 ARG D N 1
ATOM 5377 C CA . ARG D 1 116 ? -28.940 87.981 29.323 1.00 26.48 116 ARG D CA 1
ATOM 5378 C C . ARG D 1 116 ? -29.520 87.572 30.681 1.00 25.37 116 ARG D C 1
ATOM 5379 O O . ARG D 1 116 ? -30.427 88.227 31.183 1.00 25.81 116 ARG D O 1
ATOM 5387 N N . TYR D 1 117 ? -28.983 86.512 31.275 1.00 24.53 117 TYR D N 1
ATOM 5388 C CA . TYR D 1 117 ? -29.453 86.034 32.566 1.00 23.97 117 TYR D CA 1
ATOM 5389 C C . TYR D 1 117 ? -28.395 86.164 33.655 1.00 23.95 117 TYR D C 1
ATOM 5390 O O . TYR D 1 117 ? -28.621 85.788 34.810 1.00 24.27 117 TYR D O 1
ATOM 5399 N N . GLN D 1 118 ? -27.244 86.709 33.279 1.00 24.08 118 GLN D N 1
ATOM 5400 C CA . GLN D 1 118 ? -26.155 86.937 34.208 1.00 24.70 118 GLN D CA 1
ATOM 5401 C C . GLN D 1 118 ? -26.451 88.182 35.045 1.00 24.45 118 GLN D C 1
ATOM 5402 O O . GLN D 1 118 ? -27.285 89.002 34.654 1.00 25.18 118 GLN D O 1
ATOM 5408 N N . GLY D 1 119 ? -25.836 88.276 36.223 1.00 23.91 119 GLY D N 1
ATOM 5409 C CA . GLY D 1 119 ? -26.064 89.406 37.139 1.00 23.05 119 GLY D CA 1
ATOM 5410 C C . GLY D 1 119 ? -27.282 89.301 38.039 1.00 22.57 119 GLY D C 1
ATOM 5411 O O . GLY D 1 119 ? -27.676 90.288 38.654 1.00 23.41 119 GLY D O 1
ATOM 5412 N N . HIS D 1 120 ? -27.915 88.129 38.125 1.00 21.35 120 HIS D N 1
ATOM 5413 C CA . HIS D 1 120 ? -29.074 87.991 39.026 1.00 20.23 120 HIS D CA 1
ATOM 5414 C C . HIS D 1 120 ? -28.772 87.068 40.199 1.00 18.78 120 HIS D C 1
ATOM 5415 O O . HIS D 1 120 ? -29.669 86.750 40.978 1.00 18.41 120 HIS D O 1
ATOM 5422 N N . GLY D 1 121 ? -27.531 86.583 40.279 1.00 17.48 121 GLY D N 1
ATOM 5423 C CA . GLY D 1 121 ? -27.129 85.605 41.293 1.00 15.20 121 GLY D CA 1
ATOM 5424 C C . GLY D 1 121 ? -27.610 84.181 41.003 1.00 14.80 121 GLY D C 1
ATOM 5425 O O . GLY D 1 121 ? -27.641 83.340 41.912 1.00 14.00 121 GLY D O 1
ATOM 5426 N N . TYR D 1 122 ? -27.949 83.893 39.744 1.00 13.49 122 TYR D N 1
ATOM 5427 C CA . TYR D 1 122 ? -28.402 82.543 39.380 1.00 12.71 122 TYR D CA 1
ATOM 5428 C C . TYR D 1 122 ? -27.216 81.576 39.371 1.00 12.63 122 TYR D C 1
ATOM 5429 O O . TYR D 1 122 ? -27.374 80.388 39.686 1.00 13.30 122 TYR D O 1
ATOM 5438 N N . GLY D 1 123 ? -26.043 82.074 38.997 1.00 11.76 123 GLY D N 1
ATOM 5439 C CA . GLY D 1 123 ? -24.811 81.282 39.062 1.00 12.76 123 GLY D CA 1
ATOM 5440 C C . GLY D 1 123 ? -24.541 80.672 40.437 1.00 13.18 123 GLY D C 1
ATOM 5441 O O . GLY D 1 123 ? -24.244 79.474 40.561 1.00 12.57 123 GLY D O 1
ATOM 5442 N N . THR D 1 124 ? -24.610 81.500 41.480 1.00 12.71 124 THR D N 1
ATOM 5443 C CA . THR D 1 124 ? -24.353 81.041 42.854 1.00 13.43 124 THR D CA 1
ATOM 5444 C C . THR D 1 124 ? -25.392 80.012 43.321 1.00 13.57 124 THR D C 1
ATOM 5445 O O . THR D 1 124 ? -25.079 79.009 43.981 1.00 13.40 124 THR D O 1
ATOM 5449 N N . GLU D 1 125 ? -26.644 80.282 42.966 1.00 13.86 125 GLU D N 1
ATOM 5450 C CA . GLU D 1 125 ? -27.759 79.463 43.340 1.00 13.23 125 GLU D CA 1
ATOM 5451 C C . GLU D 1 125 ? -27.715 78.107 42.603 1.00 13.01 125 GLU D C 1
ATOM 5452 O O . GLU D 1 125 ? -28.002 77.054 43.193 1.00 12.10 125 GLU D O 1
ATOM 5458 N N . MET D 1 126 ? -27.349 78.109 41.320 1.00 11.51 126 MET D N 1
ATOM 5459 C CA . MET D 1 126 ? -27.305 76.843 40.606 1.00 12.37 126 MET D CA 1
ATOM 5460 C C . MET D 1 126 ? -26.159 75.969 41.090 1.00 12.17 126 MET D C 1
ATOM 5461 O O . MET D 1 126 ? -26.294 74.728 41.129 1.00 11.89 126 MET D O 1
ATOM 5466 N N . ARG D 1 127 ? -25.024 76.587 41.442 1.00 12.07 127 ARG D N 1
ATOM 5467 C CA . ARG D 1 127 ? -23.918 75.813 42.016 1.00 11.79 127 ARG D CA 1
ATOM 5468 C C . ARG D 1 127 ? -24.336 75.217 43.365 1.00 12.11 127 ARG D C 1
ATOM 5469 O O . ARG D 1 127 ? -24.068 74.030 43.645 1.00 11.75 127 ARG D O 1
ATOM 5477 N N . ALA D 1 128 ? -25.005 76.024 44.199 1.00 11.29 128 ALA D N 1
ATOM 5478 C CA . ALA D 1 128 ? -25.451 75.546 45.517 1.00 11.03 128 ALA D CA 1
ATOM 5479 C C . ALA D 1 128 ? -26.406 74.370 45.366 1.00 11.67 128 ALA D C 1
ATOM 5480 O O . ALA D 1 128 ? -26.386 73.407 46.159 1.00 11.69 128 ALA D O 1
ATOM 5482 N N . ALA D 1 129 ? -27.263 74.448 44.353 1.00 11.05 129 ALA D N 1
ATOM 5483 C CA . ALA D 1 129 ? -28.178 73.344 44.047 1.00 10.82 129 ALA D CA 1
ATOM 5484 C C . ALA D 1 129 ? -27.457 71.986 43.799 1.00 10.38 129 ALA D C 1
ATOM 5485 O O . ALA D 1 129 ? -27.811 70.995 44.409 1.00 9.94 129 ALA D O 1
ATOM 5487 N N . VAL D 1 130 ? -26.458 71.941 42.909 1.00 11.42 130 VAL D N 1
ATOM 5488 C CA . VAL D 1 130 ? -25.731 70.681 42.662 1.00 11.88 130 VAL D CA 1
ATOM 5489 C C . VAL D 1 130 ? -24.821 70.244 43.809 1.00 11.57 130 VAL D C 1
ATOM 5490 O O . VAL D 1 130 ? -24.572 69.040 43.968 1.00 12.47 130 VAL D O 1
ATOM 5494 N N . LEU D 1 131 ? -24.309 71.203 44.580 1.00 10.04 131 LEU D N 1
ATOM 5495 C CA . LEU D 1 131 ? -23.534 70.851 45.786 1.00 10.56 131 LEU D CA 1
ATOM 5496 C C . LEU D 1 131 ? -24.410 70.136 46.795 1.00 10.28 131 LEU D C 1
ATOM 5497 O O . LEU D 1 131 ? -23.977 69.164 47.391 1.00 10.56 131 LEU D O 1
ATOM 5502 N N . TYR D 1 132 ? -25.636 70.627 46.987 1.00 9.79 132 TYR D N 1
ATOM 5503 C CA . TYR D 1 132 ? -26.597 69.926 47.865 1.00 10.23 132 TYR D CA 1
ATOM 5504 C C . TYR D 1 132 ? -26.850 68.512 47.344 1.00 10.20 132 TYR D C 1
ATOM 5505 O O . TYR D 1 132 ? -26.844 67.524 48.106 1.00 9.99 132 TYR D O 1
ATOM 5514 N N . PHE D 1 133 ? -27.071 68.403 46.039 1.00 10.49 133 PHE D N 1
ATOM 5515 C CA . PHE D 1 133 ? -27.302 67.098 45.434 1.00 10.46 133 PHE D CA 1
ATOM 5516 C C . PHE D 1 133 ? -26.093 66.181 45.658 1.00 11.08 133 PHE D C 1
ATOM 5517 O O . PHE D 1 133 ? -26.244 65.038 46.087 1.00 10.69 133 PHE D O 1
ATOM 5525 N N . ALA D 1 134 ? -24.890 66.694 45.394 1.00 11.17 134 ALA D N 1
ATOM 5526 C CA . ALA D 1 134 ? -23.655 65.921 45.590 1.00 10.94 134 ALA D CA 1
ATOM 5527 C C . ALA D 1 134 ? -23.475 65.503 47.051 1.00 11.28 134 ALA D C 1
ATOM 5528 O O . ALA D 1 134 ? -23.242 64.312 47.329 1.00 11.71 134 ALA D O 1
ATOM 5530 N N . PHE D 1 135 ? -23.584 66.449 47.979 1.00 11.35 135 PHE D N 1
ATOM 5531 C CA . PHE D 1 135 ? -23.348 66.108 49.394 1.00 12.14 135 PHE D CA 1
ATOM 5532 C C . PHE D 1 135 ? -24.519 65.375 50.087 1.00 12.74 135 PHE D C 1
ATOM 5533 O O . PHE D 1 135 ? -24.297 64.369 50.778 1.00 12.81 135 PHE D O 1
ATOM 5541 N N . ALA D 1 136 ? -25.744 65.866 49.911 1.00 12.20 136 ALA D N 1
ATOM 5542 C CA . ALA D 1 136 ? -26.896 65.310 50.640 1.00 12.66 136 ALA D CA 1
ATOM 5543 C C . ALA D 1 136 ? -27.401 63.995 50.007 1.00 12.93 136 ALA D C 1
ATOM 5544 O O . ALA D 1 136 ? -27.802 63.062 50.716 1.00 14.09 136 ALA D O 1
ATOM 5546 N N . GLU D 1 137 ? -27.360 63.897 48.681 1.00 12.24 137 GLU D N 1
ATOM 5547 C CA . GLU D 1 137 ? -27.910 62.717 47.996 1.00 12.74 137 GLU D CA 1
ATOM 5548 C C . GLU D 1 137 ? -26.835 61.730 47.571 1.00 12.93 137 GLU D C 1
ATOM 5549 O O . GLU D 1 137 ? -26.951 60.547 47.829 1.00 12.85 137 GLU D O 1
ATOM 5555 N N . LEU D 1 138 ? -25.783 62.218 46.928 1.00 12.67 138 LEU D N 1
ATOM 5556 C CA . LEU D 1 138 ? -24.718 61.309 46.457 1.00 12.60 138 LEU D CA 1
ATOM 5557 C C . LEU D 1 138 ? -23.763 60.910 47.566 1.00 13.15 138 LEU D C 1
ATOM 5558 O O . LEU D 1 138 ? -23.003 59.958 47.413 1.00 13.77 138 LEU D O 1
ATOM 5563 N N . GLU D 1 139 ? -23.811 61.622 48.681 1.00 13.53 139 GLU D N 1
ATOM 5564 C CA . GLU D 1 139 ? -22.872 61.379 49.786 1.00 14.71 139 GLU D CA 1
ATOM 5565 C C . GLU D 1 139 ? -21.395 61.583 49.378 1.00 13.97 139 GLU D C 1
ATOM 5566 O O . GLU D 1 139 ? -20.503 60.820 49.777 1.00 12.55 139 GLU D O 1
ATOM 5572 N N . ALA D 1 140 ? -21.163 62.613 48.558 1.00 11.95 140 ALA D N 1
ATOM 5573 C CA . ALA D 1 140 ? -19.824 63.007 48.178 1.00 11.78 140 ALA D CA 1
ATOM 5574 C C . ALA D 1 140 ? -19.085 63.488 49.413 1.00 12.61 140 ALA D C 1
ATOM 5575 O O . ALA D 1 140 ? -19.710 63.902 50.399 1.00 12.88 140 ALA D O 1
ATOM 5577 N N . GLN D 1 141 ? -17.760 63.411 49.368 1.00 12.60 141 GLN D N 1
ATOM 5578 C CA . GLN D 1 141 ? -16.913 63.946 50.431 1.00 13.79 141 GLN D CA 1
ATOM 5579 C C . GLN D 1 141 ? -16.265 65.270 50.027 1.00 13.24 141 GLN D C 1
ATOM 5580 O O . GLN D 1 141 ? -15.936 66.095 50.884 1.00 13.12 141 GLN D O 1
ATOM 5586 N N . VAL D 1 142 ? -16.077 65.450 48.716 1.00 13.13 142 VAL D N 1
ATOM 5587 C CA . VAL D 1 142 ? -15.376 66.604 48.159 1.00 12.75 142 VAL D CA 1
ATOM 5588 C C . VAL D 1 142 ? -15.996 66.976 46.820 1.00 13.38 142 VAL D C 1
ATOM 5589 O O . VAL D 1 142 ? -16.338 66.100 46.044 1.00 13.57 142 VAL D O 1
ATOM 5593 N N . ALA D 1 143 ? -16.158 68.278 46.581 1.00 13.35 143 ALA D N 1
ATOM 5594 C CA . ALA D 1 143 ? -16.576 68.800 45.285 1.00 13.77 143 ALA D CA 1
ATOM 5595 C C . ALA D 1 143 ? -15.512 69.746 44.780 1.00 13.79 143 ALA D C 1
ATOM 5596 O O . ALA D 1 143 ? -14.985 70.546 45.549 1.00 14.56 143 ALA D O 1
ATOM 5598 N N . THR D 1 144 ? -15.198 69.656 43.492 1.00 13.10 144 THR D N 1
ATOM 5599 C CA . THR D 1 144 ? -14.177 70.509 42.906 1.00 13.06 144 THR D CA 1
ATOM 5600 C C . THR D 1 144 ? -14.745 71.287 41.746 1.00 13.77 144 THR D C 1
ATOM 5601 O O . THR D 1 144 ? -15.802 70.944 41.193 1.00 14.00 144 THR D O 1
ATOM 5605 N N . SER D 1 145 ? -14.040 72.344 41.365 1.00 14.26 145 SER D N 1
ATOM 5606 C CA . SER D 1 145 ? -14.423 73.181 40.247 1.00 13.76 145 SER D CA 1
ATOM 5607 C C . SER D 1 145 ? -13.145 73.893 39.764 1.00 14.90 145 SER D C 1
ATOM 5608 O O . SER D 1 145 ? -12.105 73.889 40.466 1.00 13.64 145 SER D O 1
ATOM 5611 N N . ARG D 1 146 ? -13.196 74.457 38.559 1.00 14.76 146 ARG D N 1
ATOM 5612 C CA . ARG D 1 146 ? -12.098 75.305 38.072 1.00 16.75 146 ARG D CA 1
ATOM 5613 C C . ARG D 1 146 ? -12.636 76.462 37.256 1.00 15.57 146 ARG D C 1
ATOM 5614 O O . ARG D 1 146 ? -13.724 76.329 36.692 1.00 15.20 146 ARG D O 1
ATOM 5622 N N . SER D 1 147 ? -11.925 77.604 37.271 1.00 14.79 147 SER D N 1
ATOM 5623 C CA . SER D 1 147 ? -12.250 78.768 36.427 1.00 15.89 147 SER D CA 1
ATOM 5624 C C . SER D 1 147 ? -10.995 79.308 35.755 1.00 15.46 147 SER D C 1
ATOM 5625 O O . SER D 1 147 ? -9.924 79.364 36.369 1.00 14.53 147 SER D O 1
ATOM 5628 N N . PHE D 1 148 ? -11.152 79.800 34.539 1.00 15.18 148 PHE D N 1
ATOM 5629 C CA . PHE D 1 148 ? -10.109 80.653 33.966 1.00 15.77 148 PHE D CA 1
ATOM 5630 C C . PHE D 1 148 ? -9.999 81.862 34.895 1.00 15.62 148 PHE D C 1
ATOM 5631 O O . PHE D 1 148 ? -11.007 82.243 35.506 1.00 15.31 148 PHE D O 1
ATOM 5639 N N . VAL D 1 149 ? -8.779 82.400 35.043 1.00 15.12 149 VAL D N 1
ATOM 5640 C CA . VAL D 1 149 ? -8.500 83.552 35.918 1.00 14.85 149 VAL D CA 1
ATOM 5641 C C . VAL D 1 149 ? -9.221 84.771 35.441 1.00 15.46 149 VAL D C 1
ATOM 5642 O O . VAL D 1 149 ? -9.474 85.701 36.217 1.00 15.21 149 VAL D O 1
ATOM 5646 N N . ASP D 1 150 ? -9.590 84.760 34.165 1.00 15.90 150 ASP D N 1
ATOM 5647 C CA . ASP D 1 150 ? -10.377 85.849 33.622 1.00 16.87 150 ASP D CA 1
ATOM 5648 C C . ASP D 1 150 ? -11.864 85.494 33.460 1.00 16.64 150 ASP D C 1
ATOM 5649 O O . ASP D 1 150 ? -12.549 86.022 32.595 1.00 17.34 150 ASP D O 1
ATOM 5654 N N . ASN D 1 151 ? -12.374 84.602 34.297 1.00 16.36 151 ASN D N 1
ATOM 5655 C CA . ASN D 1 151 ? -13.813 84.406 34.367 1.00 15.97 151 ASN D CA 1
ATOM 5656 C C . ASN D 1 151 ? -14.263 84.826 35.765 1.00 15.66 151 ASN D C 1
ATOM 5657 O O . ASN D 1 151 ? -14.353 83.995 36.663 1.00 14.63 151 ASN D O 1
ATOM 5662 N N . PRO D 1 152 ? -14.498 86.134 35.974 1.00 15.58 152 PRO D N 1
ATOM 5663 C CA . PRO D 1 152 ? -14.821 86.600 37.342 1.00 15.57 152 PRO D CA 1
ATOM 5664 C C . PRO D 1 152 ? -16.152 86.093 37.871 1.00 15.76 152 PRO D C 1
ATOM 5665 O O . PRO D 1 152 ? -16.286 85.937 39.088 1.00 16.16 152 PRO D O 1
ATOM 5669 N N . ALA D 1 153 ? -17.114 85.826 36.982 1.00 15.44 153 ALA D N 1
ATOM 5670 C CA . ALA D 1 153 ? -18.400 85.270 37.387 1.00 15.71 153 ALA D CA 1
ATOM 5671 C C . ALA D 1 153 ? -18.263 83.903 38.059 1.00 15.94 153 ALA D C 1
ATOM 5672 O O . ALA D 1 153 ? -18.748 83.713 39.179 1.00 16.21 153 ALA D O 1
ATOM 5674 N N . SER D 1 154 ? -17.621 82.950 37.377 1.00 14.51 154 SER D N 1
ATOM 5675 C CA . SER D 1 154 ? -17.356 81.639 37.925 1.00 14.85 154 SER D CA 1
ATOM 5676 C C . SER D 1 154 ? -16.540 81.678 39.236 1.00 14.01 154 SER D C 1
ATOM 5677 O O . SER D 1 154 ? -16.766 80.899 40.167 1.00 13.17 154 SER D O 1
ATOM 5680 N N . ILE D 1 155 ? -15.562 82.577 39.286 1.00 13.60 155 ILE D N 1
ATOM 5681 C CA . ILE D 1 155 ? -14.732 82.720 40.468 1.00 13.33 155 ILE D CA 1
ATOM 5682 C C . ILE D 1 155 ? -15.568 83.219 41.648 1.00 12.99 155 ILE D C 1
ATOM 5683 O O . ILE D 1 155 ? -15.402 82.749 42.778 1.00 13.22 155 ILE D O 1
ATOM 5688 N N . ALA D 1 156 ? -16.472 84.154 41.378 1.00 13.03 156 ALA D N 1
ATOM 5689 C CA . ALA D 1 156 ? -17.359 84.680 42.391 1.00 13.39 156 ALA D CA 1
ATOM 5690 C C . ALA D 1 156 ? -18.276 83.585 42.906 1.00 13.47 156 ALA D C 1
ATOM 5691 O O . ALA D 1 156 ? -18.467 83.477 44.115 1.00 13.35 156 ALA D O 1
ATOM 5693 N N . VAL D 1 157 ? -18.820 82.766 41.996 1.00 13.52 157 VAL D N 1
ATOM 5694 C CA . VAL D 1 157 ? -19.718 81.645 42.376 1.00 13.87 157 VAL D CA 1
ATOM 5695 C C . VAL D 1 157 ? -19.006 80.750 43.391 1.00 14.10 157 VAL D C 1
ATOM 5696 O O . VAL D 1 157 ? -19.573 80.404 44.441 1.00 14.96 157 VAL D O 1
ATOM 5700 N N . SER D 1 158 ? -17.756 80.398 43.069 1.00 13.63 158 SER D N 1
ATOM 5701 C CA . SER D 1 158 ? -16.939 79.528 43.919 1.00 13.66 158 SER D CA 1
ATOM 5702 C C . SER D 1 158 ? -16.667 80.123 45.299 1.00 13.85 158 SER D C 1
ATOM 5703 O O . SER D 1 158 ? -16.762 79.451 46.319 1.00 15.19 158 SER D O 1
ATOM 5706 N N . ARG D 1 159 ? -16.347 81.394 45.336 1.00 14.28 159 ARG D N 1
ATOM 5707 C CA . ARG D 1 159 ? -16.135 82.076 46.596 1.00 14.61 159 ARG D CA 1
ATOM 5708 C C . ARG D 1 159 ? -17.439 82.165 47.407 1.00 14.50 159 ARG D C 1
ATOM 5709 O O . ARG D 1 159 ? -17.454 81.831 48.590 1.00 13.19 159 ARG D O 1
ATOM 5717 N N . ARG D 1 160 ? -18.545 82.531 46.747 1.00 14.80 160 ARG D N 1
ATOM 5718 C CA . ARG D 1 160 ? -19.842 82.607 47.416 1.00 15.12 160 ARG D CA 1
ATOM 5719 C C . ARG D 1 160 ? -20.327 81.252 47.907 1.00 15.32 160 ARG D C 1
ATOM 5720 O O . ARG D 1 160 ? -21.104 81.185 48.850 1.00 16.08 160 ARG D O 1
ATOM 5728 N N . ASN D 1 161 ? -19.894 80.174 47.265 1.00 14.11 161 ASN D N 1
ATOM 5729 C CA . ASN D 1 161 ? -20.226 78.839 47.759 1.00 14.04 161 ASN D CA 1
ATOM 5730 C C . ASN D 1 161 ? -19.211 78.235 48.717 1.00 13.97 161 ASN D C 1
ATOM 5731 O O . ASN D 1 161 ? -19.284 77.045 49.059 1.00 13.39 161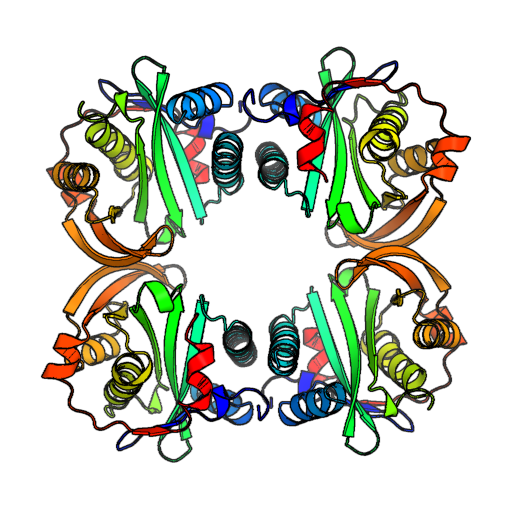 ASN D O 1
ATOM 5736 N N . GLY D 1 162 ? -18.249 79.051 49.118 1.00 11.91 162 GLY D N 1
ATOM 5737 C CA . GLY D 1 162 ? -17.316 78.685 50.181 1.00 13.04 162 GLY D CA 1
ATOM 5738 C C . GLY D 1 162 ? -16.212 77.698 49.805 1.00 12.55 162 GLY D C 1
ATOM 5739 O O . GLY D 1 162 ? -15.683 77.027 50.691 1.00 12.72 162 GLY D O 1
ATOM 5740 N N . TYR D 1 163 ? -15.854 77.599 48.526 1.00 11.17 163 TYR D N 1
ATOM 5741 C CA . TYR D 1 163 ? -14.728 76.706 48.144 1.00 12.61 163 TYR D CA 1
ATOM 5742 C C . TYR D 1 163 ? -13.370 77.220 48.622 1.00 11.72 163 TYR D C 1
ATOM 5743 O O . TYR D 1 163 ? -13.172 78.448 48.739 1.00 12.79 163 TYR D O 1
ATOM 5752 N N . ARG D 1 164 ? -12.440 76.289 48.873 1.00 11.61 164 ARG D N 1
ATOM 5753 C CA . ARG D 1 164 ? -11.058 76.602 49.171 1.00 12.00 164 ARG D CA 1
ATOM 5754 C C . ARG D 1 164 ? -10.228 76.687 47.896 1.00 11.35 164 ARG D C 1
ATOM 5755 O O . ARG D 1 164 ? -10.527 76.007 46.899 1.00 10.04 164 ARG D O 1
ATOM 5763 N N . ASP D 1 165 ? -9.132 77.454 47.951 1.00 10.21 165 ASP D N 1
ATOM 5764 C CA . ASP D 1 165 ? -8.138 77.439 46.882 1.00 9.96 165 ASP D CA 1
ATOM 5765 C C . ASP D 1 165 ? -7.618 76.000 46.756 1.00 11.16 165 ASP D C 1
ATOM 5766 O O . ASP D 1 165 ? -7.349 75.366 47.770 1.00 10.82 165 ASP D O 1
ATOM 5771 N N . ASN D 1 166 ? -7.455 75.500 45.533 1.00 10.99 166 ASN D N 1
ATOM 5772 C CA . ASN D 1 166 ? -6.900 74.166 45.331 1.00 12.13 166 ASN D CA 1
ATOM 5773 C C . ASN D 1 166 ? -5.905 74.169 44.181 1.00 11.98 166 ASN D C 1
ATOM 5774 O O . ASN D 1 166 ? -5.699 73.135 43.515 1.00 12.61 166 ASN D O 1
ATOM 5779 N N . GLY D 1 167 ? -5.283 75.304 43.923 1.00 11.51 167 GLY D N 1
ATOM 5780 C CA . GLY D 1 167 ? -4.197 75.289 42.954 1.00 11.99 167 GLY D CA 1
ATOM 5781 C C . GLY D 1 167 ? -4.338 76.179 41.743 1.00 11.63 167 GLY D C 1
ATOM 5782 O O . GLY D 1 167 ? -5.400 76.693 41.422 1.00 11.08 167 GLY D O 1
ATOM 5783 N N . LEU D 1 168 ? -3.205 76.337 41.076 1.00 12.93 168 LEU D N 1
ATOM 5784 C CA . LEU D 1 168 ? -3.047 77.165 39.907 1.00 14.34 168 LEU D CA 1
ATOM 5785 C C . LEU D 1 168 ? -2.584 76.237 38.796 1.00 15.07 168 LEU D C 1
ATOM 5786 O O . LEU D 1 168 ? -1.629 75.468 39.001 1.00 16.72 168 LEU D O 1
ATOM 5791 N N . ASP D 1 169 ? -3.271 76.278 37.649 1.00 15.42 169 ASP D N 1
ATOM 5792 C CA . ASP D 1 169 ? -2.980 75.436 36.466 1.00 16.03 169 ASP D CA 1
ATOM 5793 C C . ASP D 1 169 ? -2.913 76.323 35.214 1.00 15.58 169 ASP D C 1
ATOM 5794 O O . ASP D 1 169 ? -3.267 77.501 35.269 1.00 15.72 169 ASP D O 1
ATOM 5799 N N . ARG D 1 170 ? -2.446 75.751 34.110 1.00 14.84 170 ARG D N 1
ATOM 5800 C CA . ARG D 1 170 ? -2.328 76.430 32.823 1.00 15.02 170 ARG D CA 1
ATOM 5801 C C . ARG D 1 170 ? -2.870 75.479 31.781 1.00 15.03 170 ARG D C 1
ATOM 5802 O O . ARG D 1 170 ? -2.547 74.316 31.830 1.00 14.57 170 ARG D O 1
ATOM 5810 N N . VAL D 1 171 ? -3.658 75.968 30.822 1.00 15.25 171 VAL D N 1
ATOM 5811 C CA . VAL D 1 171 ? -4.112 75.130 29.691 1.00 15.49 171 VAL D CA 1
ATOM 5812 C C . VAL D 1 171 ? -4.042 75.929 28.401 1.00 16.00 171 VAL D C 1
ATOM 5813 O O . VAL D 1 171 ? -3.808 77.134 28.432 1.00 15.36 171 VAL D O 1
ATOM 5817 N N . ALA D 1 172 ? -4.231 75.248 27.275 1.00 15.70 172 ALA D N 1
ATOM 5818 C CA . ALA D 1 172 ? -4.380 75.930 25.998 1.00 17.05 172 ALA D CA 1
ATOM 5819 C C . ALA D 1 172 ? -5.853 76.279 25.815 1.00 18.05 172 ALA D C 1
ATOM 5820 O O . ALA D 1 172 ? -6.724 75.420 25.971 1.00 18.11 172 ALA D O 1
ATOM 5822 N N . ARG D 1 173 ? -6.113 77.544 25.511 1.00 18.55 173 ARG D N 1
ATOM 5823 C CA . ARG D 1 173 ? -7.462 78.000 25.206 1.00 20.85 173 ARG D CA 1
ATOM 5824 C C . ARG D 1 173 ? -7.369 78.802 23.925 1.00 22.03 173 ARG D C 1
ATOM 5825 O O . ARG D 1 173 ? -6.764 79.891 23.906 1.00 22.34 173 ARG D O 1
ATOM 5833 N N . GLU D 1 174 ? -7.914 78.233 22.850 1.00 23.52 174 GLU D N 1
ATOM 5834 C CA . GLU D 1 174 ? -7.925 78.891 21.541 1.00 25.54 174 GLU D CA 1
ATOM 5835 C C . GLU D 1 174 ? -6.525 79.348 21.087 1.00 24.19 174 GLU D C 1
ATOM 5836 O O . GLU D 1 174 ? -6.327 80.500 20.643 1.00 24.18 174 GLU D O 1
ATOM 5842 N N . GLY D 1 175 ? -5.554 78.442 21.223 1.00 22.69 175 GLY D N 1
ATOM 5843 C CA . GLY D 1 175 ? -4.187 78.706 20.776 1.00 21.15 175 GLY D CA 1
ATOM 5844 C C . GLY D 1 175 ? -3.346 79.590 21.689 1.00 20.02 175 GLY D C 1
ATOM 5845 O O . GLY D 1 175 ? -2.204 79.852 21.373 1.00 20.18 175 GLY D O 1
ATOM 5846 N N . ALA D 1 176 ? -3.888 80.039 22.827 1.00 18.95 176 ALA D N 1
ATOM 5847 C CA . ALA D 1 176 ? -3.100 80.827 23.787 1.00 17.34 176 ALA D CA 1
ATOM 5848 C C . ALA D 1 176 ? -3.116 80.190 25.179 1.00 16.37 176 ALA D C 1
ATOM 5849 O O . ALA D 1 176 ? -4.007 79.427 25.493 1.00 15.57 176 ALA D O 1
ATOM 5851 N N . MET D 1 177 ? -2.112 80.503 25.992 1.00 14.98 177 MET D N 1
ATOM 5852 C CA . MET D 1 177 ? -2.023 79.994 27.345 1.00 14.53 177 MET D CA 1
ATOM 5853 C C . MET D 1 177 ? -3.084 80.701 28.224 1.00 14.26 177 MET D C 1
ATOM 5854 O O . MET D 1 177 ? -3.202 81.920 28.197 1.00 13.13 177 MET D O 1
ATOM 5859 N N . ALA D 1 178 ? -3.863 79.922 28.963 1.00 14.02 178 ALA D N 1
ATOM 5860 C CA . ALA D 1 178 ? -4.770 80.482 29.951 1.00 13.78 178 ALA D CA 1
ATOM 5861 C C . ALA D 1 178 ? -4.520 79.811 31.280 1.00 14.37 178 ALA D C 1
ATOM 5862 O O . ALA D 1 178 ? -4.437 78.575 31.359 1.00 14.31 178 ALA D O 1
ATOM 5864 N N . GLU D 1 179 ? -4.381 80.637 32.312 1.00 14.10 179 GLU D N 1
ATOM 5865 C CA . GLU D 1 179 ? -4.210 80.186 33.679 1.00 15.43 179 GLU D CA 1
ATOM 5866 C C . GLU D 1 179 ? -5.590 79.900 34.250 1.00 14.16 179 GLU D C 1
ATOM 5867 O O . GLU D 1 179 ? -6.583 80.566 33.902 1.00 13.10 179 GLU D O 1
ATOM 5873 N N . ALA D 1 180 ? -5.638 78.914 35.129 1.00 13.47 180 ALA D N 1
ATOM 5874 C CA . ALA D 1 180 ? -6.881 78.451 35.711 1.00 13.01 180 ALA D CA 1
ATOM 5875 C C . ALA D 1 180 ? -6.685 78.354 37.196 1.00 12.61 180 ALA D C 1
ATOM 5876 O O . ALA D 1 180 ? -5.610 77.939 37.642 1.00 13.13 180 ALA D O 1
ATOM 5878 N N . LEU D 1 181 ? -7.721 78.734 37.943 1.00 11.28 181 LEU D N 1
ATOM 5879 C CA . LEU D 1 181 ? -7.802 78.541 39.401 1.00 11.45 181 LEU D CA 1
ATOM 5880 C C . LEU D 1 181 ? -8.586 77.271 39.671 1.00 11.91 181 LEU D C 1
ATOM 5881 O O . LEU D 1 181 ? -9.629 77.073 39.030 1.00 12.63 181 LEU D O 1
ATOM 5886 N N . LEU D 1 182 ? -8.071 76.395 40.550 1.00 11.59 182 LEU D N 1
ATOM 5887 C CA . LEU D 1 182 ? -8.792 75.200 41.016 1.00 12.85 182 LEU D CA 1
ATOM 5888 C C . LEU D 1 182 ? -9.405 75.456 42.395 1.00 11.59 182 LEU D C 1
ATOM 5889 O O . LEU D 1 182 ? -8.790 76.152 43.214 1.00 11.70 182 LEU D O 1
ATOM 5894 N N . PHE D 1 183 ? -10.588 74.883 42.650 1.00 10.73 183 PHE D N 1
ATOM 5895 C CA . PHE D 1 183 ? -11.331 75.074 43.891 1.00 10.56 183 PHE D CA 1
ATOM 5896 C C . PHE D 1 183 ? -11.744 73.705 44.466 1.00 11.18 183 PHE D C 1
ATOM 5897 O O . PHE D 1 183 ? -12.025 72.747 43.722 1.00 12.32 183 PHE D O 1
ATOM 5905 N N . ARG D 1 184 ? -11.778 73.615 45.787 1.00 10.78 184 ARG D N 1
ATOM 5906 C CA . ARG D 1 184 ? -12.144 72.381 46.489 1.00 11.53 184 ARG D CA 1
ATOM 5907 C C . ARG D 1 184 ? -13.030 72.718 47.687 1.00 12.07 184 ARG D C 1
ATOM 5908 O O . ARG D 1 184 ? -12.750 73.670 48.438 1.00 11.26 184 ARG D O 1
ATOM 5916 N N . LEU D 1 185 ? -14.123 71.968 47.821 1.00 11.95 185 LEU D N 1
ATOM 5917 C CA . LEU D 1 185 ? -15.021 72.133 48.948 1.00 12.00 185 LEU D CA 1
ATOM 5918 C C . LEU D 1 185 ? -15.310 70.773 49.575 1.00 12.73 185 LEU D C 1
ATOM 5919 O O . LEU D 1 185 ? -15.731 69.833 48.882 1.00 11.96 185 LEU D O 1
ATOM 5924 N N . THR D 1 186 ? -15.070 70.672 50.888 1.00 12.51 186 THR D N 1
ATOM 5925 C CA . THR D 1 186 ? -15.279 69.411 51.581 1.00 12.12 186 THR D CA 1
ATOM 5926 C C . THR D 1 186 ? -16.670 69.324 52.173 1.00 12.52 186 THR D C 1
ATOM 5927 O O . THR D 1 186 ? -17.334 70.345 52.394 1.00 12.36 186 THR D O 1
ATOM 5931 N N . ARG D 1 187 ? -17.115 68.102 52.431 1.00 12.32 187 ARG D N 1
ATOM 5932 C CA . ARG D 1 187 ? -18.457 67.862 52.970 1.00 13.55 187 ARG D CA 1
ATOM 5933 C C . ARG D 1 187 ? -18.713 68.558 54.320 1.00 12.37 187 ARG D C 1
ATOM 5934 O O . ARG D 1 187 ? -19.758 69.181 54.487 1.00 11.29 187 ARG D O 1
ATOM 5942 N N . ASP D 1 188 ? -17.759 68.484 55.261 1.00 11.79 188 ASP D N 1
ATOM 5943 C CA . ASP D 1 188 ? -17.968 69.106 56.577 1.00 12.00 188 ASP D CA 1
ATOM 5944 C C . ASP D 1 188 ? -18.018 70.629 56.500 1.00 11.79 188 ASP D C 1
ATOM 5945 O O . ASP D 1 188 ? -18.743 71.275 57.223 1.00 11.55 188 ASP D O 1
ATOM 5950 N N . ASP D 1 189 ? -17.213 71.188 55.620 1.00 11.81 189 ASP D N 1
ATOM 5951 C CA . ASP D 1 189 ? -17.131 72.616 55.464 1.00 11.68 189 ASP D CA 1
ATOM 5952 C C . ASP D 1 189 ? -18.518 73.039 54.968 1.00 11.71 189 ASP D C 1
ATOM 5953 O O . ASP D 1 189 ? -19.131 73.920 55.522 1.00 10.58 189 ASP D O 1
ATOM 5958 N N . TRP D 1 190 ? -19.016 72.350 53.931 1.00 12.09 190 TRP D N 1
ATOM 5959 C CA . TRP D 1 190 ? -20.326 72.625 53.371 1.00 11.70 190 TRP D CA 1
ATOM 5960 C C . TRP D 1 190 ? -21.457 72.451 54.420 1.00 12.28 190 TRP D C 1
ATOM 5961 O O . TRP D 1 190 ? -22.342 73.315 54.544 1.00 12.08 190 TRP D O 1
ATOM 5972 N N . GLN D 1 191 ? -21.433 71.342 55.158 1.00 12.66 191 GLN D N 1
ATOM 5973 C CA . GLN D 1 191 ? -22.431 71.058 56.209 1.00 13.74 191 GLN D CA 1
ATOM 5974 C C . GLN D 1 191 ? -22.574 72.189 57.222 1.00 14.25 191 GLN D C 1
ATOM 5975 O O . GLN D 1 191 ? -23.670 72.513 57.671 1.00 13.39 191 GLN D O 1
ATOM 5981 N N . ARG D 1 192 ? -21.441 72.777 57.591 1.00 14.14 192 ARG D N 1
ATOM 5982 C CA . ARG D 1 192 ? -21.413 73.776 58.633 1.00 14.54 192 ARG D CA 1
ATOM 5983 C C . ARG D 1 192 ? -21.691 75.195 58.120 1.00 15.03 192 ARG D C 1
ATOM 5984 O O . ARG D 1 192 ? -22.082 76.057 58.911 1.00 15.44 192 ARG D O 1
ATOM 5992 N N . HIS D 1 193 ? -21.499 75.436 56.816 1.00 15.60 193 HIS D N 1
ATOM 5993 C CA . HIS D 1 193 ? -21.564 76.804 56.299 1.00 16.73 193 HIS D CA 1
ATOM 5994 C C . HIS D 1 193 ? -22.589 77.072 55.220 1.00 17.76 193 HIS D C 1
ATOM 5995 O O . HIS D 1 193 ? -22.786 78.225 54.848 1.00 16.94 193 HIS D O 1
ATOM 6002 N N . ARG D 1 194 ? -23.253 76.027 54.724 1.00 17.40 194 ARG D N 1
ATOM 6003 C CA . ARG D 1 194 ? -24.191 76.231 53.613 1.00 17.98 194 ARG D CA 1
ATOM 6004 C C . ARG D 1 194 ? -25.364 77.138 54.026 1.00 18.17 194 ARG D C 1
ATOM 6005 O O . ARG D 1 194 ? -25.699 77.241 55.215 1.00 17.83 194 ARG D O 1
ATOM 6013 N N . THR D 1 195 ? -25.954 77.815 53.044 1.00 17.66 195 THR D N 1
ATOM 6014 C CA . THR D 1 195 ? -27.004 78.794 53.321 1.00 17.80 195 THR D CA 1
ATOM 6015 C C . THR D 1 195 ? -28.185 78.706 52.336 1.00 17.72 195 THR D C 1
ATOM 6016 O O . THR D 1 195 ? -29.229 79.289 52.615 1.00 18.19 195 THR D O 1
ATOM 6020 N N . VAL D 1 196 ? -28.026 78.026 51.192 1.00 16.60 196 VAL D N 1
ATOM 6021 C CA . VAL D 1 196 ? -29.120 77.947 50.191 1.00 16.75 196 VAL D CA 1
ATOM 6022 C C . VAL D 1 196 ? -30.043 76.763 50.473 1.00 16.55 196 VAL D C 1
ATOM 6023 O O . VAL D 1 196 ? -29.575 75.639 50.698 1.00 16.55 196 VAL D O 1
ATOM 6027 N N . GLU D 1 197 ? -31.342 77.057 50.521 1.00 16.42 197 GLU D N 1
ATOM 6028 C CA . GLU D 1 197 ? -32.421 76.083 50.657 1.00 17.11 197 GLU D CA 1
ATOM 6029 C C . GLU D 1 197 ? -32.563 75.325 49.350 1.00 16.30 197 GLU D C 1
ATOM 6030 O O . GLU D 1 197 ? -32.866 75.923 48.326 1.00 15.60 197 GLU D O 1
ATOM 6036 N N . VAL D 1 198 ? -32.296 74.012 49.381 1.00 16.72 198 VAL D N 1
ATOM 6037 C CA . VAL D 1 198 ? -32.403 73.160 48.186 1.00 16.63 198 VAL D CA 1
ATOM 6038 C C . VAL D 1 198 ? -33.282 71.929 48.478 1.00 17.20 198 VAL D C 1
ATOM 6039 O O . VAL D 1 198 ? -33.190 71.360 49.561 1.00 16.98 198 VAL D O 1
ATOM 6043 N N . ARG D 1 199 ? -34.162 71.565 47.535 1.00 17.24 199 ARG D N 1
ATOM 6044 C CA . ARG D 1 199 ? -34.957 70.334 47.630 1.00 18.42 199 ARG D CA 1
ATOM 6045 C C . ARG D 1 199 ? -34.650 69.392 46.438 1.00 18.15 199 ARG D C 1
ATOM 6046 O O . ARG D 1 199 ? -34.495 69.833 45.288 1.00 19.08 199 ARG D O 1
ATOM 6054 N N . VAL D 1 200 ? -34.529 68.104 46.711 1.00 18.25 200 VAL D N 1
ATOM 6055 C CA . VAL D 1 200 ? -34.274 67.136 45.640 1.00 18.01 200 VAL D CA 1
ATOM 6056 C C . VAL D 1 200 ? -35.470 66.201 45.565 1.00 18.44 200 VAL D C 1
ATOM 6057 O O . VAL D 1 200 ? -35.918 65.649 46.587 1.00 18.63 200 VAL D O 1
ATOM 6061 N N . ASP D 1 201 ? -36.032 66.050 44.375 1.00 18.68 201 ASP D N 1
ATOM 6062 C CA . ASP D 1 201 ? -37.149 65.121 44.217 1.00 18.04 201 ASP D CA 1
ATOM 6063 C C . ASP D 1 201 ? -36.770 64.104 43.165 1.00 17.69 201 ASP D C 1
ATOM 6064 O O . ASP D 1 201 ? -35.981 64.407 42.303 1.00 16.65 201 ASP D O 1
ATOM 6069 N N . GLY D 1 202 ? -37.353 62.912 43.237 1.00 17.77 202 GLY D N 1
ATOM 6070 C CA . GLY D 1 202 ? -37.137 61.894 42.207 1.00 19.62 202 GLY D CA 1
ATOM 6071 C C . GLY D 1 202 ? -35.790 61.201 42.245 1.00 20.00 202 GLY D C 1
ATOM 6072 O O . GLY D 1 202 ? -35.397 60.560 41.276 1.00 21.09 202 GLY D O 1
ATOM 6073 N N . PHE D 1 203 ? -35.079 61.305 43.363 1.00 21.05 203 PHE D N 1
ATOM 6074 C CA . PHE D 1 203 ? -33.751 60.644 43.486 1.00 22.06 203 PHE D CA 1
ATOM 6075 C C . PHE D 1 203 ? -33.784 59.146 43.862 1.00 22.49 203 PHE D C 1
ATOM 6076 O O . PHE D 1 203 ? -32.880 58.401 43.489 1.00 22.75 203 PHE D O 1
ATOM 6084 N N . ASP D 1 204 ? -34.799 58.698 44.593 1.00 22.81 204 ASP D N 1
ATOM 6085 C CA . ASP D 1 204 ? -34.802 57.303 45.040 1.00 23.88 204 ASP D CA 1
ATOM 6086 C C . ASP D 1 204 ? -34.649 56.284 43.898 1.00 24.26 204 ASP D C 1
ATOM 6087 O O . ASP D 1 204 ? -33.899 55.332 44.029 1.00 24.00 204 ASP D O 1
ATOM 6092 N N . ARG D 1 205 ? -35.338 56.499 42.781 1.00 25.02 205 ARG D N 1
ATOM 6093 C CA . ARG D 1 205 ? -35.217 55.625 41.609 1.00 26.47 205 ARG D CA 1
ATOM 6094 C C . ARG D 1 205 ? -33.875 55.761 40.874 1.00 26.12 205 ARG D C 1
ATOM 6095 O O . ARG D 1 205 ? -33.499 54.869 40.105 1.00 26.30 205 ARG D O 1
ATOM 6103 N N . CYS D 1 206 ? -33.166 56.862 41.119 1.00 25.60 206 CYS D N 1
ATOM 6104 C CA . CYS D 1 206 ? -31.829 57.101 40.539 1.00 25.99 206 CYS D CA 1
ATOM 6105 C C . CYS D 1 206 ? -30.707 56.488 41.354 1.00 25.55 206 CYS D C 1
ATOM 6106 O O . CYS D 1 206 ? -29.634 56.212 40.827 1.00 25.40 206 CYS D O 1
ATOM 6109 N N . ARG D 1 207 ? -30.985 56.286 42.634 1.00 25.27 207 ARG D N 1
ATOM 6110 C CA . ARG D 1 207 ? -29.998 55.914 43.635 1.00 26.77 207 ARG D CA 1
ATOM 6111 C C . ARG D 1 207 ? -29.102 54.758 43.179 1.00 25.69 207 ARG D C 1
ATOM 6112 O O . ARG D 1 207 ? -27.883 54.880 43.248 1.00 25.37 207 ARG D O 1
ATOM 6120 N N . PRO D 1 208 ? -29.706 53.659 42.681 1.00 25.39 208 PRO D N 1
ATOM 6121 C CA . PRO D 1 208 ? -28.919 52.498 42.238 1.00 25.29 208 PRO D CA 1
ATOM 6122 C C . PRO D 1 208 ? -27.938 52.781 41.097 1.00 24.93 208 PRO D C 1
ATOM 6123 O O . PRO D 1 208 ? -26.935 52.091 41.006 1.00 24.75 208 PRO D O 1
ATOM 6127 N N . LEU D 1 209 ? -28.223 53.775 40.248 1.00 24.55 209 LEU D N 1
ATOM 6128 C CA . LEU D 1 209 ? -27.363 54.091 39.097 1.00 23.89 209 LEU D CA 1
ATOM 6129 C C . LEU D 1 209 ? -25.996 54.634 39.498 1.00 23.64 209 LEU D C 1
ATOM 6130 O O . LEU D 1 209 ? -25.038 54.541 38.730 1.00 23.56 209 LEU D O 1
ATOM 6135 N N . PHE D 1 210 ? -25.902 55.154 40.721 1.00 23.77 210 PHE D N 1
ATOM 6136 C CA . PHE D 1 210 ? -24.714 55.865 41.196 1.00 24.04 210 PHE D CA 1
ATOM 6137 C C . PHE D 1 210 ? -23.826 55.070 42.146 1.00 24.96 210 PHE D C 1
ATOM 6138 O O . PHE D 1 210 ? -22.662 55.417 42.339 1.00 25.06 210 PHE D O 1
ATOM 6146 N N . GLY D 1 211 ? -24.360 54.015 42.756 1.00 26.32 211 GLY D N 1
ATOM 6147 C CA . GLY D 1 211 ? -23.647 53.351 43.854 1.00 27.20 211 GLY D CA 1
ATOM 6148 C C . GLY D 1 211 ? -23.775 51.854 43.827 1.00 28.68 211 GLY D C 1
ATOM 6149 O O . GLY D 1 211 ? -24.754 51.346 43.294 1.00 30.07 211 GLY D O 1
#

Foldseek 3Di:
DVPDLQQVKWKDFPFKIKGQDDPVLLVLVQVLQVCPCSSVVSVVVSVCQVVVQALQWHKGWIFIDGPNHGFKTKMKIHGHCQPQLEIEIDMDGRPVPPPPCVLLQSVLRVVCCSCVPVVRFKYKYKDFPPCVRNVVSLVLQPWDWDDKDWDQDPNDITMMTMTMDGSVRNVVRRDIDMDIPSCPVCVVRNHD/DVPALQQVKWKDFPFKIKGQDDPVQLVLCQVLQVLVCVSVVSVVVSVVQVVVQALQWHKGWIFIDGPRGRFKTKMKIHHHCVPQLEIEIDMDGRPVPPPPCVLLVSVLRVVCCSCVPVVRFKYKYKDWPVCVSNVVSLVLQQWDWDDKDWDQDPNHIIIMTMTMAGPVSNVVRRDIDMDIPSCVVVNVRND/DVPDLQQVKWKDFPFKIKGQDDPVQLVLQVVLVVVVSVVSVVVSVCQVVPQALQWHKGWIFIDGVHGGFWTKMKIHGHCVPQLEIEIDMDGRPVPPPPCSLLQVVLRVVCCSCVPVVRFKYKYKDFPVCVSNVVSLVQQQWDWDDKDWDDDPNDIIIMTMTMAGSVRNVVRDDIDMDIPSCPVVNVRND/DVPDLQQVKWKDFPFKIKGADDPVQLVLQQVLVVCPCSSVVSVVVSVCQVVVQALQWHKGWIFIDGPRGRFWTKMKIHGHCVPQLEIEIDMDGRPVPPPPCSLLQVVLRVVCCSCVPVVRFKYKYKDFPPPVRNVVSLVSQPWDWDDKDWDDDPNDITIMTMTMDGNVNNVVDPDIDMDIPSCVVVNVRHD

CATH classification: 3.40.630.30

B-factor: mean 19.86, std 7.85, range [4.53, 60.4]

GO terms:
  GO:0006104 succinyl-CoA metabolic process (P, IDA)

Nearest PDB structures (foldseek):
  2vzy-assembly1_D  TM=1.005E+00  e=5.103E-44  Mycobacterium tuberculosis H37Rv
  2vzy-assembly1_C  TM=9.998E-01  e=5.205E-41  Mycobacterium tuberculosis H37Rv
  2vzz-assembly1_D  TM=9.965E-01  e=1.793E-40  Mycobacterium tuberculosis H37Rv
  6c37-assembly1_A  TM=8.645E-01  e=3.020E-11  Mycolicibacterium smegmatis MC2 155
  3igr-assembly1_A  TM=8.070E-01  e=4.256E-09  Aliivibrio fischeri ES114

InterPro domains:
  IPR000182 GNAT domain [PF13302] (16-164)
  IPR000182 GNAT domain [PS51186] (32-188)
  IPR016181 Acyl-CoA N-acyltransferase [SSF55729] (10-168)
  IPR051908 Ribosomal-protein N-acetyltransferase [PTHR43441] (4-193)

Secondary structure (DSSP, 8-state):
-TT-GGGG-EEE-SSEEEE---HHHHHHHHHHHH---HHHHHHHHHHHHHHT-BTTEEEEEEEEEETTEEEEEEEEEEESHHHH-EEEEEEEE-GGGTTSSHHHHHHHHHHHIIIIIS--SEEEEEEETT-HHHHHHHHHTT-EEEEEEEEEETTEEEEEEEEEEEHHHHHHH-----EEES-GGGHHHH--/-TT-GGGG-EEE-SS-EEE---HHHHHHHHHHHT---HHHHHHHHHHHHHHT-BTTEEEEEEEEEETTEEEEEEEEEEESHHHH-EEEEEEEE-GGGTTSSHHHHHHHHHHHIIIIIS--SEEEEEEETT-HHHHHHHHHTT-EEEEEEEEEETTEEEEEEEEEEEHHHHHHH--S--EEES-TTTHHHH-/-TT-GGGG-EEE-SSEEEE---HHHHHHHHHHH--HHHHHHHHHHHHHHT-BTTEEEEEEEEEETTEEEEEEEEEEESHHHH-EEEEEEEE-GGGTTSSHHHHHHHHHHHIIIIIS--SEEEEEEETT-HHHHHHHHHHT-EEEEEEEEEETTEEEEEEEEEEEHHHHHHH-----EEES-TTTHHHH-/-TT-GGGG-EEE-SS-EEE---HHHHHHHHHHHH---HHHHHHHHHHHHHHT-BTTEEEEEEEEEETTEEEEEEEEEEESHHHH-EEEEEEEE-GGGTTSSHHHHHHHHHHHIIIIIS--SEEEEEEETT-HHHHHHHHHTTPEEEEEEEEEETTEEEEEEEEEEEHHHHHHH-----EEES-TTTHHHH-

Sequence (763 aa):
SRHWPLFDLRITTPRLQLQLPTEELCDQLIDTILEEDLPFNTLSHLWQQLAGFKRDDWSLPLAVLVDGRAVGVQALSSKDFPITRQVDSGSWLGLRYQGHGYGTEMRAAVLYFAFAELEAQVATSRSFVDNPASIAVSRRNGYRDNGLDRVAREGAMAEALLFRLTRDDWQRHRTVEVRVDGFDRCRPLFGPSRHWPLFDLRITTPRLQLQLPTEELCDQLIDTILEEDLPFNTLSHLWQQLAGFKRDDWSLPLAVLVDGRAVGVQALSSKDFPITRQVDSGSWLGLRYQGHGYGTEMRAAVLYFAFAELEAQVATSRSFVDNPASIAVSRRNGYRDNGLDRVAREGAMAEALLFRLTRDDWQRHRTVEVRVDGFDRCRPLFGSRHWPLFDLRITTPRLQLQLPTEELCDQLIDTILDLPFNTLSHLWQQLAGFKRDDWSLPLAVLVDGRAVGVQALSSKDFPITRQVDSGSWLGLRYQGHGYGTEMRAAVLYFAFAELEAQVATSRSFVDNPASIAVSRRNGYRDNGLDRVAREGAMAEALLFRLTRDDWQRHRTVEVRVDGFDRCRPLFGSRHWPLFDLRITTPRLQLQLPTEELCDQLIDTILEEDLPFNTLSHLWQQLAGFKRDDWSLPLAVLVDGRAVGVQALSSKDFPITRQVDSGSWLGLRYQGHGYGTEMRAAVLYFAFAELEAQVATSRSFVDNPASIAVSRRNGYRDNGLDRVAREGAMAEALLFRLTRDDWQRHRTVEVRVDGFDRCRPLFG

Radius of gyration: 29.96 Å; Cα contacts (8 Å, |Δi|>4): 1560; chains: 4; bounding box: 76×70×71 Å

Organism: Mycobacterium tuberculosis (strain ATCC 25618 / H37Rv) (NCBI:txid83332)

Solvent-accessible surface area: 35152 Å² total; per-residue (Å²): 14,131,34,20,17,2,11,79,0,74,0,35,16,104,107,6,63,0,14,5,1,34,57,86,16,3,4,30,0,0,56,13,54,89,127,206,107,79,20,35,85,19,2,13,109,8,17,92,32,8,6,38,16,144,107,79,79,6,28,1,1,0,0,0,14,24,138,49,144,3,0,0,10,1,15,1,35,9,141,28,6,23,58,5,84,24,2,62,10,38,64,82,28,6,153,172,24,84,87,101,40,25,18,24,14,3,7,9,0,0,3,43,0,0,0,38,38,11,96,0,74,2,2,18,7,106,6,68,69,88,62,100,65,23,19,30,12,0,151,159,26,29,15,156,112,16,9,46,30,38,42,34,81,178,58,59,74,6,51,1,40,22,5,40,2,38,52,66,15,25,104,170,122,114,131,35,142,11,157,28,52,38,12,109,169,0,125,85,32,10,22,150,15,128,30,18,20,2,15,69,0,73,0,37,14,103,112,6,62,0,15,3,2,33,57,87,15,10,5,25,0,0,51,10,52,96,109,211,105,83,19,31,84,21,6,10,111,9,28,102,32,12,5,33,15,145,115,53,76,7,30,2,1,1,0,0,18,12,136,42,134,1,0,0,10,0,19,0,30,9,146,29,10,50,55,6,86,22,2,59,6,36,58,88,25,6,137,168,38,87,84,100,38,28,22,26,10,3,8,10,0,0,0,46,0,0,0,39,36,18,91,0,66,2,2,19,6,105,5,66,68,93,63,93,71,26,27,35,14,0,112,140,15,6,9,154,100,20,16,52,31,42,47,36,84,180,59,56,80,6,42,1,35,24,1,42,0,41,96,98,10,12,94,184,77,101,131,32,144,15,155,24,47,38,10,110,133,0,112,97,42,10,84,15,136,32,21,31,1,12,71,0,74,0,37,14,106,108,6,61,0,15,2,3,35,55,111,14,10,8,40,0,1,64,32,58,126,153,97,31,28,82,20,6,14,107,9,26,91,30,12,3,21,15,119,121,76,75,6,29,2,1,0,0,0,9,20,148,50,136,0,0,0,9,1,17,0,31,9,147,33,3,49,55,6,85,23,2,62,9,40,62,86,25,5,154,187,38,86,86,104,31,28,18,17,13,4,8,12,0,0,0,44,0,0,0,38,40,9,106,0,84,1,1,20,7,109,5,70,73,88,64,97,70,25,31,48,18,0,108,158,15,6,4,158,89,14,11,61,31,35,46,35,89,177,58,60,75,6,51,0,27,36,0,49,0,28,80,105,24,16,100,165,78,88,133,29,136,11,161,27,51,35,8,114,149,0,116,82,42,11,63,16,153,28,23,29,3,13,71,0,71,0,19,16,98,110,6,63,0,15,3,2,33,58,91,16,6,5,26,0,1,36,3,51,94,97,204,106,85,22,33,84,19,3,16,110,8,19,88,30,9,5,35,16,143,107,79,72,5,28,1,2,0,0,0,17,25,147,51,82,0,0,0,10,1,17,1,34,10,138,31,2,45,55,5,66,19,1,67,17,38,60,83,27,5,133,159,29,91,86,99,40,23,14,26,14,4,5,9,0,0,2,40,0,0,0,43,33,8,96,0,70,1,2,18,10,120,5,67,68,86,59,103,61,22,32,26,16,0,151,172,24,38,13,137,126,11,17,52,30,34,46,33,84,178,59,59,77,6,52,1,50,30,5,34,2,21,58,79,17,27,101,174,108,107,130,35,146,15,146,22,60,38,10,109,142,0,118,84,39,8,70